Protein 1C3H (pdb70)

Structure (mmCIF, N/CA/C/O backbone):
data_1C3H
#
_entry.id   1C3H
#
_cell.length_a   58.639
_cell.length_b   58.711
_cell.length_c   87.315
_cell.angle_alpha   70.55
_cell.angle_beta   70.62
_cell.angle_gamma   60.14
#
_symmetry.space_group_name_H-M   'P 1'
#
loop_
_entity.id
_entity.type
_entity.pdbx_description
1 polymer '30 KD ADIPOCYTE COMPLEMENT-RELATED PROTEIN PRECURSOR'
2 non-polymer 'CALCIUM ION'
3 water water
#
loop_
_atom_site.group_PDB
_atom_site.id
_atom_site.type_symbol
_atom_site.label_atom_id
_atom_site.label_alt_id
_atom_site.label_comp_id
_atom_site.label_asym_id
_atom_site.label_entity_id
_atom_site.label_seq_id
_atom_site.pdbx_PDB_ins_code
_atom_site.Cartn_x
_atom_site.Cartn_y
_atom_site.Cartn_z
_atom_site.occupancy
_atom_site.B_iso_or_equiv
_atom_site.auth_seq_id
_atom_site.auth_comp_id
_atom_site.auth_asym_id
_atom_site.auth_atom_id
_atom_site.pdbx_PDB_model_num
ATOM 1 N N . ALA A 1 1 ? -9.103 5.453 28.314 1.00 56.19 111 ALA A N 1
ATOM 2 C CA . ALA A 1 1 ? -7.713 5.990 28.255 1.00 56.34 111 ALA A CA 1
ATOM 3 C C . ALA A 1 1 ? -7.364 6.385 26.825 1.00 56.15 111 ALA A C 1
ATOM 4 O O . ALA A 1 1 ? -7.681 5.666 25.878 1.00 56.56 111 ALA A O 1
ATOM 6 N N . TYR A 1 2 ? -6.704 7.531 26.677 1.00 55.00 112 TYR A N 1
ATOM 7 C CA . TYR A 1 2 ? -6.323 8.035 25.363 1.00 53.37 112 TYR A CA 1
ATOM 8 C C . TYR A 1 2 ? -5.234 7.224 24.667 1.00 52.42 112 TYR A C 1
ATOM 9 O O . TYR A 1 2 ? -4.240 6.824 25.278 1.00 52.49 112 TYR A O 1
ATOM 18 N N . MET A 1 3 ? -5.434 7.006 23.373 1.00 50.93 113 MET A N 1
ATOM 19 C CA . MET A 1 3 ? -4.493 6.272 22.541 1.00 48.71 113 MET A CA 1
ATOM 20 C C . MET A 1 3 ? -4.061 7.216 21.425 1.00 45.23 113 MET A C 1
ATOM 21 O O . MET A 1 3 ? -4.903 7.831 20.772 1.00 45.13 113 MET A O 1
ATOM 26 N N . TYR A 1 4 ? -2.756 7.348 21.213 1.00 41.56 114 TYR A N 1
ATOM 27 C CA . TYR A 1 4 ? -2.275 8.222 20.151 1.00 38.05 114 TYR A CA 1
ATOM 28 C C . TYR A 1 4 ? -2.562 7.566 18.802 1.00 35.35 114 TYR A C 1
ATOM 29 O O . TYR A 1 4 ? -1.780 6.754 18.309 1.00 34.92 114 TYR A O 1
ATOM 38 N N . ARG A 1 5 ? -3.704 7.920 18.222 1.00 31.35 115 ARG A N 1
ATOM 39 C CA . ARG A 1 5 ? -4.129 7.366 16.944 1.00 29.90 115 ARG A CA 1
ATOM 40 C C . ARG A 1 5 ? -4.330 8.420 15.869 1.00 27.18 115 ARG A C 1
ATOM 41 O O . ARG A 1 5 ? -4.774 9.530 16.146 1.00 26.10 115 ARG A O 1
ATOM 49 N N . SER A 1 6 ? -4.000 8.056 14.634 1.00 24.28 116 SER A N 1
ATOM 50 C CA . SER A 1 6 ? -4.140 8.960 13.509 1.00 21.04 116 SER A CA 1
ATOM 51 C C . SER A 1 6 ? -4.090 8.179 12.212 1.00 20.69 116 SER A C 1
ATOM 52 O O . SER A 1 6 ? -3.067 7.583 11.879 1.00 21.21 116 SER A O 1
ATOM 55 N N . ALA A 1 7 ? -5.190 8.179 11.475 1.00 20.19 117 ALA A N 1
ATOM 56 C CA . ALA A 1 7 ? -5.223 7.457 10.220 1.00 19.72 117 ALA A CA 1
ATOM 57 C C . ALA A 1 7 ? -6.267 8.047 9.307 1.00 19.85 117 ALA A C 1
ATOM 58 O O . ALA A 1 7 ? -7.223 8.679 9.755 1.00 20.62 117 ALA A O 1
ATOM 60 N N . PHE A 1 8 ? -6.096 7.820 8.017 1.00 17.81 118 PHE A N 1
ATOM 61 C CA . PHE A 1 8 ? -7.065 8.303 7.060 1.00 18.98 118 PHE A CA 1
ATOM 62 C C . PHE A 1 8 ? -6.920 7.484 5.807 1.00 19.20 118 PHE A C 1
ATOM 63 O O . PHE A 1 8 ? -5.831 6.992 5.487 1.00 16.63 118 PHE A O 1
ATOM 71 N N . SER A 1 9 ? -8.029 7.346 5.102 1.00 18.55 119 SER A N 1
ATOM 72 C CA . SER A 1 9 ? -8.054 6.624 3.855 1.00 20.93 119 SER A CA 1
ATOM 73 C C . SER A 1 9 ? -9.127 7.350 3.063 1.00 22.53 119 SER A C 1
ATOM 74 O O . SER A 1 9 ? -10.303 7.311 3.426 1.00 23.91 119 SER A O 1
ATOM 77 N N . VAL A 1 10 ? -8.716 8.031 2.000 1.00 23.91 120 VAL A N 1
ATOM 78 C CA . VAL A 1 10 ? -9.651 8.796 1.179 1.00 25.13 120 VAL A CA 1
ATOM 79 C C . VAL A 1 10 ? -9.529 8.479 -0.310 1.00 28.40 120 VAL A C 1
ATOM 80 O O . VAL A 1 10 ? -8.494 7.996 -0.766 1.00 27.20 120 VAL A O 1
ATOM 84 N N . GLY A 1 11 ? -10.597 8.748 -1.060 1.00 30.73 121 GLY A N 1
ATOM 85 C CA . GLY A 1 11 ? -10.591 8.476 -2.486 1.00 35.51 121 GLY A CA 1
ATOM 86 C C . GLY A 1 11 ? -11.265 9.547 -3.328 1.00 39.22 121 GLY A C 1
ATOM 87 O O . GLY A 1 11 ? -11.643 10.610 -2.826 1.00 38.22 121 GLY A O 1
ATOM 88 N N . LEU A 1 12 ? -11.425 9.268 -4.617 1.00 43.01 122 LEU A N 1
ATOM 89 C CA . LEU A 1 12 ? -12.056 10.224 -5.515 1.00 48.10 122 LEU A CA 1
ATOM 90 C C . LEU A 1 12 ? -13.146 9.681 -6.429 1.00 51.37 122 LEU A C 1
ATOM 91 O O . LEU A 1 12 ? -14.191 10.311 -6.590 1.00 53.13 122 LEU A O 1
ATOM 96 N N . GLU A 1 13 ? -12.895 8.516 -7.019 1.00 55.16 123 GLU A N 1
ATOM 97 C CA . GLU A 1 13 ? -13.814 7.873 -7.964 1.00 58.44 123 GLU A CA 1
ATOM 98 C C . GLU A 1 13 ? -13.529 8.372 -9.379 1.00 60.55 123 GLU A C 1
ATOM 99 O O . GLU A 1 13 ? -13.793 7.666 -10.357 1.00 60.65 123 GLU A O 1
ATOM 105 N N . THR A 1 14 ? -12.982 9.585 -9.471 1.00 63.01 124 THR A N 1
ATOM 106 C CA . THR A 1 14 ? -12.610 10.208 -10.743 1.00 65.27 124 THR A CA 1
ATOM 107 C C . THR A 1 14 ? -12.656 11.734 -10.693 1.00 66.17 124 THR A C 1
ATOM 108 O O . THR A 1 14 ? -13.549 12.313 -10.072 1.00 66.34 124 THR A O 1
ATOM 112 N N . ARG A 1 15 ? -11.689 12.369 -11.354 1.00 67.17 125 ARG A N 1
ATOM 113 C CA . ARG A 1 15 ? -11.594 13.827 -11.424 1.00 67.96 125 ARG A CA 1
ATOM 114 C C . ARG A 1 15 ? -10.189 14.314 -11.768 1.00 67.78 125 ARG A C 1
ATOM 115 O O . ARG A 1 15 ? -10.012 15.087 -12.710 1.00 68.80 125 ARG A O 1
ATOM 123 N N . VAL A 1 16 ? -9.202 13.860 -10.998 1.00 66.77 126 VAL A N 1
ATOM 124 C CA . VAL A 1 16 ? -7.803 14.258 -11.181 1.00 65.11 126 VAL A CA 1
ATOM 125 C C . VAL A 1 16 ? -7.417 14.578 -12.623 1.00 64.28 126 VAL A C 1
ATOM 126 O O . VAL A 1 16 ? -7.057 13.691 -13.404 1.00 64.04 126 VAL A O 1
ATOM 130 N N . THR A 1 17 ? -7.490 15.862 -12.958 1.00 62.80 127 THR A N 1
ATOM 131 C CA . THR A 1 17 ? -7.146 16.344 -14.287 1.00 61.49 127 THR A CA 1
ATOM 132 C C . THR A 1 17 ? -6.417 17.673 -14.150 1.00 60.60 127 THR A C 1
ATOM 133 O O . THR A 1 17 ? -5.817 18.164 -15.105 1.00 60.61 127 THR A O 1
ATOM 137 N N . VAL A 1 18 ? -6.474 18.252 -12.954 1.00 59.31 128 VAL A N 1
ATOM 138 C CA . VAL A 1 18 ? -5.804 19.518 -12.686 1.00 58.01 128 VAL A CA 1
ATOM 139 C C . VAL A 1 18 ? -4.467 19.276 -11.985 1.00 56.95 128 VAL A C 1
ATOM 140 O O . VAL A 1 18 ? -4.415 18.725 -10.881 1.00 56.65 128 VAL A O 1
ATOM 144 N N . PRO A 1 19 ? -3.362 19.684 -12.629 1.00 55.44 129 PRO A N 1
ATOM 145 C CA . PRO A 1 19 ? -2.008 19.521 -12.093 1.00 53.91 129 PRO A CA 1
ATOM 146 C C . PRO A 1 19 ? -1.560 20.662 -11.186 1.00 52.22 129 PRO A C 1
ATOM 147 O O . PRO A 1 19 ? -2.274 21.644 -11.004 1.00 52.69 129 PRO A O 1
ATOM 151 N N . ASN A 1 20 ? -0.370 20.508 -10.616 1.00 50.28 130 ASN A N 1
ATOM 152 C CA . ASN A 1 20 ? 0.231 21.520 -9.755 1.00 48.99 130 ASN A CA 1
ATOM 153 C C . ASN A 1 20 ? -0.456 21.859 -8.444 1.00 46.76 130 ASN A C 1
ATOM 154 O O . ASN A 1 20 ? 0.044 22.688 -7.687 1.00 46.54 130 ASN A O 1
ATOM 159 N N . VAL A 1 21 ? -1.588 21.228 -8.162 1.00 45.03 131 VAL A N 1
ATOM 160 C CA . VAL A 1 21 ? -2.289 21.499 -6.912 1.00 43.65 131 VAL A CA 1
ATOM 161 C C . VAL A 1 21 ? -2.524 20.219 -6.112 1.00 42.71 131 VAL A C 1
ATOM 162 O O . VAL A 1 21 ? -2.551 19.122 -6.666 1.00 41.79 131 VAL A O 1
ATOM 166 N N . PRO A 1 22 ? -2.682 20.345 -4.788 1.00 41.43 132 PRO A N 1
ATOM 167 C CA . PRO A 1 22 ? -2.917 19.139 -3.988 1.00 40.91 132 PRO A CA 1
ATOM 168 C C . PRO A 1 22 ? -4.246 18.478 -4.356 1.00 40.22 132 PRO A C 1
ATOM 169 O O . PRO A 1 22 ? -5.297 19.118 -4.358 1.00 39.63 132 PRO A O 1
ATOM 173 N N . ILE A 1 23 ? -4.188 17.194 -4.687 1.00 38.64 133 ILE A N 1
ATOM 174 C CA . ILE A 1 23 ? -5.387 16.457 -5.058 1.00 36.69 133 ILE A CA 1
ATOM 175 C C . ILE A 1 23 ? -6.345 16.417 -3.876 1.00 36.70 133 ILE A C 1
ATOM 176 O O . ILE A 1 23 ? -5.978 15.978 -2.788 1.00 36.48 133 ILE A O 1
ATOM 181 N N . ARG A 1 24 ? -7.572 16.878 -4.088 1.00 34.89 134 ARG A N 1
ATOM 182 C CA . ARG A 1 24 ? -8.562 16.893 -3.021 1.00 35.09 134 ARG A CA 1
ATOM 183 C C . ARG A 1 24 ? -9.468 15.671 -3.055 1.00 34.00 134 ARG A C 1
ATOM 184 O O . ARG A 1 24 ? -10.497 15.668 -3.736 1.00 33.42 134 ARG A O 1
ATOM 192 N N . PHE A 1 25 ? -9.077 14.626 -2.329 1.00 32.42 135 PHE A N 1
ATOM 193 C CA . PHE A 1 25 ? -9.890 13.417 -2.258 1.00 30.94 135 PHE A CA 1
ATOM 194 C C . PHE A 1 25 ? -11.040 13.776 -1.323 1.00 31.99 135 PHE A C 1
ATOM 195 O O . PHE A 1 25 ? -10.817 14.376 -0.270 1.00 32.41 135 PHE A O 1
ATOM 203 N N . THR A 1 26 ? -12.260 13.416 -1.705 1.00 32.69 136 THR A N 1
ATOM 204 C CA . THR A 1 26 ? -13.427 13.748 -0.897 1.00 34.85 136 THR A CA 1
ATOM 205 C C . THR A 1 26 ? -14.227 12.531 -0.438 1.00 35.32 136 THR A C 1
ATOM 206 O O . THR A 1 26 ? -15.111 12.646 0.413 1.00 35.43 136 THR A O 1
ATOM 210 N N . LYS A 1 27 ? -13.930 11.371 -1.012 1.00 34.60 137 LYS A N 1
ATOM 211 C CA . LYS A 1 27 ? -14.605 10.142 -0.622 1.00 33.95 137 LYS A CA 1
ATOM 212 C C . LYS A 1 27 ? -13.850 9.671 0.620 1.00 33.82 137 LYS A C 1
ATOM 213 O O . LYS A 1 27 ? -12.659 9.386 0.552 1.00 32.21 137 LYS A O 1
ATOM 219 N N . ILE A 1 28 ? -14.537 9.618 1.754 1.00 34.10 138 ILE A N 1
ATOM 220 C CA . ILE A 1 28 ? -13.905 9.208 2.999 1.00 35.04 138 ILE A CA 1
ATOM 221 C C . ILE A 1 28 ? -14.169 7.759 3.387 1.00 34.92 138 ILE A C 1
ATOM 222 O O . ILE A 1 28 ? -15.299 7.392 3.706 1.00 34.28 138 ILE A O 1
ATOM 227 N N . PHE A 1 29 ? -13.119 6.939 3.355 1.00 32.81 139 PHE A N 1
ATOM 228 C CA . PHE A 1 29 ? -13.235 5.544 3.768 1.00 30.59 139 PHE A CA 1
ATOM 229 C C . PHE A 1 29 ? -13.006 5.566 5.274 1.00 29.49 139 PHE A C 1
ATOM 230 O O . PHE A 1 29 ? -13.597 4.788 6.023 1.00 30.57 139 PHE A O 1
ATOM 238 N N . TYR A 1 30 ? -12.149 6.482 5.708 1.00 28.68 140 TYR A N 1
ATOM 239 C CA . TYR A 1 30 ? -11.855 6.651 7.124 1.00 26.56 140 TYR A CA 1
ATOM 240 C C . TYR A 1 30 ? -11.127 7.964 7.363 1.00 27.01 140 TYR A C 1
ATOM 241 O O . TYR A 1 30 ? -10.171 8.289 6.665 1.00 25.74 140 TYR A O 1
ATOM 250 N N . ASN A 1 31 ? -11.579 8.712 8.364 1.00 28.08 141 ASN A N 1
ATOM 251 C CA . ASN A 1 31 ? -10.954 9.978 8.722 1.00 28.99 141 ASN A CA 1
ATOM 252 C C . ASN A 1 31 ? -11.434 10.376 10.121 1.00 31.04 141 ASN A C 1
ATOM 253 O O . ASN A 1 31 ? -11.656 11.548 10.418 1.00 31.19 141 ASN A O 1
ATOM 258 N N . GLN A 1 32 ? -11.563 9.365 10.975 1.00 32.38 142 GLN A N 1
ATOM 259 C CA . GLN A 1 32 ? -12.027 9.510 12.350 1.00 34.06 142 GLN A CA 1
ATOM 260 C C . GLN A 1 32 ? -11.445 10.688 13.124 1.00 33.37 142 GLN A C 1
ATOM 261 O O . GLN A 1 32 ? -12.181 11.416 13.790 1.00 33.56 142 GLN A O 1
ATOM 267 N N . GLN A 1 33 ? -10.131 10.870 13.062 1.00 30.88 143 GLN A N 1
ATOM 268 C CA . GLN A 1 33 ? -9.507 11.968 13.789 1.00 29.51 143 GLN A CA 1
ATOM 269 C C . GLN A 1 33 ? -9.554 13.278 13.009 1.00 28.84 143 GLN A C 1
ATOM 270 O O . GLN A 1 33 ? -9.070 14.301 13.484 1.00 28.01 143 GLN A O 1
ATOM 276 N N . ASN A 1 34 ? -10.136 13.243 11.815 1.00 29.12 144 ASN A N 1
ATOM 277 C CA . ASN A 1 34 ? -10.233 14.435 10.982 1.00 31.94 144 ASN A CA 1
ATOM 278 C C . ASN A 1 34 ? -8.868 15.068 10.765 1.00 31.04 144 ASN A C 1
ATOM 279 O O . ASN A 1 34 ? -8.745 16.292 10.715 1.00 30.91 144 ASN A O 1
ATOM 284 N N . HIS A 1 35 ? -7.838 14.234 10.644 1.00 30.22 145 HIS A N 1
ATOM 285 C CA . HIS A 1 35 ? -6.497 14.746 10.417 1.00 28.03 145 HIS A CA 1
ATOM 286 C C . HIS A 1 35 ? -6.304 15.047 8.934 1.00 26.96 145 HIS A C 1
ATOM 287 O O . HIS A 1 35 ? -5.368 15.736 8.548 1.00 27.71 145 HIS A O 1
ATOM 294 N N . TYR A 1 36 ? -7.187 14.508 8.106 1.00 26.25 146 TYR A N 1
ATOM 295 C CA . TYR A 1 36 ? -7.133 14.775 6.677 1.00 27.62 146 TYR A CA 1
ATOM 296 C C . TYR A 1 36 ? -8.197 15.832 6.379 1.00 28.62 146 TYR A C 1
ATOM 297 O O . TYR A 1 36 ? -9.346 15.702 6.800 1.00 27.83 146 TYR A O 1
ATOM 306 N N . ASP A 1 37 ? -7.821 16.863 5.638 1.00 31.00 147 ASP A N 1
ATOM 307 C CA . ASP A 1 37 ? -8.768 17.924 5.302 1.00 33.25 147 ASP A CA 1
ATOM 308 C C . ASP A 1 37 ? -9.153 17.882 3.830 1.00 32.82 147 ASP A C 1
ATOM 309 O O . ASP A 1 37 ? -8.362 18.244 2.964 1.00 32.93 147 ASP A O 1
ATOM 314 N N . GLY A 1 38 ? -10.374 17.436 3.553 1.00 33.92 148 GLY A N 1
ATOM 315 C CA . GLY A 1 38 ? -10.844 17.361 2.183 1.00 36.02 148 GLY A CA 1
ATOM 316 C C . GLY A 1 38 ? -10.920 18.705 1.469 1.00 37.94 148 GLY A C 1
ATOM 317 O O . GLY A 1 38 ? -10.971 18.751 0.236 1.00 37.27 148 GLY A O 1
ATOM 318 N N . SER A 1 39 ? -10.918 19.797 2.234 1.00 38.17 149 SER A N 1
ATOM 319 C CA . SER A 1 39 ? -10.993 21.145 1.661 1.00 39.51 149 SER A CA 1
ATOM 320 C C . SER A 1 39 ? -9.691 21.538 0.982 1.00 40.13 149 SER A C 1
ATOM 321 O O . SER A 1 39 ? -9.692 22.186 -0.066 1.00 39.71 149 SER A O 1
ATOM 324 N N . THR A 1 40 ? -8.579 21.146 1.592 1.00 40.49 150 THR A N 1
ATOM 325 C CA . THR A 1 40 ? -7.263 21.454 1.057 1.00 38.94 150 THR A CA 1
ATOM 326 C C . THR A 1 40 ? -6.619 20.210 0.457 1.00 37.86 150 THR A C 1
ATOM 327 O O . THR A 1 40 ? -5.598 20.302 -0.220 1.00 37.04 150 THR A O 1
ATOM 331 N N . GLY A 1 41 ? -7.214 19.049 0.719 1.00 36.10 151 GLY A N 1
ATOM 332 C CA . GLY A 1 41 ? -6.660 17.808 0.209 1.00 34.54 151 GLY A CA 1
ATOM 333 C C . GLY A 1 41 ? -5.342 17.461 0.882 1.00 33.72 151 GLY A C 1
ATOM 334 O O . GLY A 1 41 ? -4.509 16.759 0.310 1.00 34.62 151 GLY A O 1
ATOM 335 N N . LYS A 1 42 ? -5.150 17.943 2.106 1.00 30.89 152 LYS A N 1
ATOM 336 C CA . LYS A 1 42 ? -3.914 17.680 2.825 1.00 30.04 152 LYS A CA 1
ATOM 337 C C . LYS A 1 42 ? -4.102 16.960 4.156 1.00 28.23 152 LYS A C 1
ATOM 338 O O . LYS A 1 42 ? -5.116 17.125 4.829 1.00 25.52 152 LYS A O 1
ATOM 344 N N . PHE A 1 43 ? -3.109 16.151 4.516 1.00 26.69 153 PHE A N 1
ATOM 345 C CA . PHE A 1 43 ? -3.117 15.459 5.795 1.00 25.37 153 PHE A CA 1
ATOM 346 C C . PHE A 1 43 ? -2.290 16.352 6.694 1.00 24.73 153 PHE A C 1
ATOM 347 O O . PHE A 1 43 ? -1.249 16.849 6.280 1.00 24.75 153 PHE A O 1
ATOM 355 N N . TYR A 1 44 ? -2.750 16.556 7.920 1.00 25.35 154 TYR A N 1
ATOM 356 C CA . TYR A 1 44 ? -2.020 17.380 8.870 1.00 25.19 154 TYR A CA 1
ATOM 357 C C . TYR A 1 44 ? -1.573 16.488 10.010 1.00 24.00 154 TYR A C 1
ATOM 358 O O . TYR A 1 44 ? -2.391 15.844 10.655 1.00 23.10 154 TYR A O 1
ATOM 367 N N . CYS A 1 45 ? -0.273 16.442 10.253 1.00 23.77 155 CYS A N 1
ATOM 368 C CA . CYS A 1 45 ? 0.227 15.627 11.336 1.00 25.03 155 CYS A CA 1
ATOM 369 C C . CYS A 1 45 ? -0.088 16.318 12.659 1.00 26.82 155 CYS A C 1
ATOM 370 O O . CYS A 1 45 ? 0.304 17.468 12.883 1.00 27.22 155 CYS A O 1
ATOM 373 N N . ASN A 1 46 ? -0.812 15.616 13.522 1.00 27.32 156 ASN A N 1
ATOM 374 C CA . ASN A 1 46 ? -1.163 16.146 14.825 1.00 28.42 156 ASN A CA 1
ATOM 375 C C . ASN A 1 46 ? -0.497 15.318 15.919 1.00 28.00 156 ASN A C 1
ATOM 376 O O . ASN A 1 46 ? -0.685 15.575 17.105 1.00 28.24 156 ASN A O 1
ATOM 381 N N . ILE A 1 47 ? 0.288 14.324 15.505 1.00 26.34 157 ILE A N 1
ATOM 382 C CA . ILE A 1 47 ? 0.996 13.449 16.439 1.00 24.74 157 ILE A CA 1
ATOM 383 C C . ILE A 1 47 ? 2.343 13.109 15.812 1.00 24.58 157 ILE A C 1
ATOM 384 O O . ILE A 1 47 ? 2.400 12.553 14.715 1.00 23.66 157 ILE A O 1
ATOM 389 N N . PRO A 1 48 ? 3.443 13.451 16.494 1.00 23.35 158 PRO A N 1
ATOM 390 C CA . PRO A 1 48 ? 4.772 13.159 15.956 1.00 24.52 158 PRO A CA 1
ATOM 391 C C . PRO A 1 48 ? 5.049 11.655 15.987 1.00 26.04 158 PRO A C 1
ATOM 392 O O . PRO A 1 48 ? 4.770 10.976 16.980 1.00 25.81 158 PRO A O 1
ATOM 396 N N . GLY A 1 49 ? 5.584 11.137 14.889 1.00 26.26 159 GLY A N 1
ATOM 397 C CA . GLY A 1 49 ? 5.877 9.720 14.833 1.00 24.37 159 GLY A CA 1
ATOM 398 C C . GLY A 1 49 ? 6.112 9.243 13.420 1.00 23.97 159 GLY A C 1
ATOM 399 O O . GLY A 1 49 ? 6.256 10.045 12.490 1.00 22.56 159 GLY A O 1
ATOM 400 N N . LEU A 1 50 ? 6.138 7.923 13.268 1.00 23.60 160 LEU A N 1
ATOM 401 C CA . LEU A 1 50 ? 6.372 7.281 11.985 1.00 22.62 160 LEU A CA 1
ATOM 402 C C . LEU A 1 50 ? 5.049 6.966 11.311 1.00 20.55 160 LEU A C 1
ATOM 403 O O . LEU A 1 50 ? 4.209 6.263 11.869 1.00 20.76 160 LEU A O 1
ATOM 408 N N . TYR A 1 51 ? 4.876 7.467 10.098 1.00 17.29 161 TYR A N 1
ATOM 409 C CA . TYR A 1 51 ? 3.652 7.224 9.357 1.00 17.86 161 TYR A CA 1
ATOM 410 C C . TYR A 1 51 ? 3.911 6.416 8.104 1.00 16.48 161 TYR A C 1
ATOM 411 O O . TYR A 1 51 ? 4.961 6.523 7.491 1.00 16.81 161 TYR A O 1
ATOM 420 N N . TYR A 1 52 ? 2.930 5.623 7.720 1.00 17.13 162 TYR A N 1
ATOM 421 C CA . TYR A 1 52 ? 3.032 4.845 6.500 1.00 18.18 162 TYR A CA 1
ATOM 422 C C . TYR A 1 52 ? 2.025 5.515 5.585 1.00 18.83 162 TYR A C 1
ATOM 423 O O . TYR A 1 52 ? 0.914 5.825 6.015 1.00 17.82 162 TYR A O 1
ATOM 432 N N . PHE A 1 53 ? 2.415 5.750 4.340 1.00 19.16 163 PHE A N 1
ATOM 433 C CA . PHE A 1 53 ? 1.515 6.355 3.366 1.00 20.08 163 PHE A CA 1
ATOM 434 C C . PHE A 1 53 ? 1.459 5.470 2.151 1.00 20.74 163 PHE A C 1
ATOM 435 O O . PHE A 1 53 ? 2.469 4.901 1.732 1.00 21.52 163 PHE A O 1
ATOM 443 N N . SER A 1 54 ? 0.269 5.361 1.587 1.00 21.22 164 SER A N 1
ATOM 444 C CA . SER A 1 54 ? 0.050 4.536 0.415 1.00 23.60 164 SER A CA 1
ATOM 445 C C . SER A 1 54 ? -0.960 5.229 -0.483 1.00 24.38 164 SER A C 1
ATOM 446 O O . SER A 1 54 ? -1.918 5.828 0.008 1.00 25.05 164 SER A O 1
ATOM 449 N N . TYR A 1 55 ? -0.748 5.153 -1.792 1.00 23.36 165 TYR A N 1
ATOM 450 C CA . TYR A 1 55 ? -1.678 5.763 -2.730 1.00 24.01 165 TYR A CA 1
ATOM 451 C C . TYR A 1 55 ? -1.738 4.970 -4.024 1.00 25.62 165 TYR A C 1
ATOM 452 O O . TYR A 1 55 ? -0.759 4.332 -4.424 1.00 23.57 165 TYR A O 1
ATOM 461 N N . HIS A 1 56 ? -2.901 5.016 -4.663 1.00 25.51 166 HIS A N 1
ATOM 462 C CA . HIS A 1 56 ? -3.150 4.331 -5.926 1.00 28.11 166 HIS A CA 1
ATOM 463 C C . HIS A 1 56 ? -4.062 5.277 -6.702 1.00 29.14 166 HIS A C 1
ATOM 464 O O . HIS A 1 56 ? -5.268 5.309 -6.473 1.00 30.41 166 HIS A O 1
ATOM 471 N N . ILE A 1 57 ? -3.501 6.061 -7.608 1.00 29.85 167 ILE A N 1
ATOM 472 C CA . ILE A 1 57 ? -4.348 6.987 -8.346 1.00 33.49 167 ILE A CA 1
ATOM 473 C C . ILE A 1 57 ? -4.277 6.839 -9.855 1.00 34.45 167 ILE A C 1
ATOM 474 O O . ILE A 1 57 ? -3.308 6.318 -10.406 1.00 33.65 167 ILE A O 1
ATOM 479 N N . THR A 1 58 ? -5.336 7.303 -10.505 1.00 35.64 168 THR A N 1
ATOM 480 C CA . THR A 1 58 ? -5.443 7.273 -11.951 1.00 37.71 168 THR A CA 1
ATOM 481 C C . THR A 1 58 ? -5.493 8.726 -12.388 1.00 38.14 168 THR A C 1
ATOM 482 O O . THR A 1 58 ? -6.375 9.479 -11.971 1.00 37.73 168 THR A O 1
ATOM 486 N N . VAL A 1 59 ? -4.529 9.120 -13.209 1.00 38.76 169 VAL A N 1
ATOM 487 C CA . VAL A 1 59 ? -4.456 10.489 -13.682 1.00 41.09 169 VAL A CA 1
ATOM 488 C C . VAL A 1 59 ? -4.796 10.575 -15.162 1.00 43.04 169 VAL A C 1
ATOM 489 O O . VAL A 1 59 ? -4.307 9.787 -15.973 1.00 41.92 169 VAL A O 1
ATOM 493 N N . TYR A 1 60 ? -5.641 11.544 -15.497 1.00 45.61 170 TYR A N 1
ATOM 494 C CA . TYR A 1 60 ? -6.073 11.759 -16.869 1.00 47.67 170 TYR A CA 1
ATOM 495 C C . TYR A 1 60 ? -5.350 12.936 -17.515 1.00 48.61 170 TYR A C 1
ATOM 496 O O . TYR A 1 60 ? -5.792 14.085 -17.436 1.00 47.89 170 TYR A O 1
ATOM 505 N N . MET A 1 61 ? -4.219 12.630 -18.135 1.00 49.69 171 MET A N 1
ATOM 506 C CA . MET A 1 61 ? -3.411 13.613 -18.836 1.00 52.00 171 MET A CA 1
ATOM 507 C C . MET A 1 61 ? -2.185 12.921 -19.403 1.00 52.42 171 MET A C 1
ATOM 508 O O . MET A 1 61 ? -1.977 11.731 -19.165 1.00 52.46 171 MET A O 1
ATOM 513 N N . LYS A 1 62 ? -1.382 13.656 -20.164 1.00 52.88 172 LYS A N 1
ATOM 514 C CA . LYS A 1 62 ? -0.196 13.079 -20.785 1.00 53.25 172 LYS A CA 1
ATOM 515 C C . LYS A 1 62 ? 1.087 13.467 -20.071 1.00 52.80 172 LYS A C 1
ATOM 516 O O . LYS A 1 62 ? 1.150 14.510 -19.421 1.00 53.32 172 LYS A O 1
ATOM 518 N N . ASP A 1 63 ? 2.108 12.622 -20.201 1.00 52.52 173 ASP A N 1
ATOM 519 C CA . ASP A 1 63 ? 3.404 12.873 -19.578 1.00 52.17 173 ASP A CA 1
ATOM 520 C C . ASP A 1 63 ? 3.188 13.185 -18.095 1.00 51.08 173 ASP A C 1
ATOM 521 O O . ASP A 1 63 ? 3.678 14.189 -17.578 1.00 50.39 173 ASP A O 1
ATOM 526 N N . VAL A 1 64 ? 2.451 12.306 -17.425 1.00 49.59 174 VAL A N 1
ATOM 527 C CA . VAL A 1 64 ? 2.122 12.466 -16.016 1.00 48.21 174 VAL A CA 1
ATOM 528 C C . VAL A 1 64 ? 3.241 12.141 -15.031 1.00 47.19 174 VAL A C 1
ATOM 529 O O . VAL A 1 64 ? 3.857 11.078 -15.099 1.00 47.56 174 VAL A O 1
ATOM 533 N N . LYS A 1 65 ? 3.488 13.074 -14.117 1.00 45.07 175 LYS A N 1
ATOM 534 C CA . LYS A 1 65 ? 4.480 12.904 -13.062 1.00 43.28 175 LYS A CA 1
ATOM 535 C C . LYS A 1 65 ? 3.663 13.040 -11.783 1.00 41.91 175 LYS A C 1
ATOM 536 O O . LYS A 1 65 ? 2.784 13.896 -11.694 1.00 40.34 175 LYS A O 1
ATOM 542 N N . VAL A 1 66 ? 3.935 12.191 -10.801 1.00 39.65 176 VAL A N 1
ATOM 543 C CA . VAL A 1 66 ? 3.203 12.247 -9.547 1.00 37.66 176 VAL A CA 1
ATOM 544 C C . VAL A 1 66 ? 4.167 12.523 -8.407 1.00 35.54 176 VAL A C 1
ATOM 545 O O . VAL A 1 66 ? 5.267 11.976 -8.373 1.00 35.58 176 VAL A O 1
ATOM 549 N N . SER A 1 67 ? 3.758 13.389 -7.487 1.00 32.98 177 SER A N 1
ATOM 550 C CA . SER A 1 67 ? 4.589 13.726 -6.343 1.00 32.14 177 SER A CA 1
ATOM 551 C C . SER A 1 67 ? 3.839 13.647 -5.020 1.00 30.88 177 SER A C 1
ATOM 552 O O . SER A 1 67 ? 2.689 14.082 -4.903 1.00 29.55 177 SER A O 1
ATOM 555 N N . LEU A 1 68 ? 4.506 13.072 -4.029 1.00 29.41 178 LEU A N 1
ATOM 556 C CA . LEU A 1 68 ? 3.967 12.983 -2.687 1.00 29.46 178 LEU A CA 1
ATOM 557 C C . LEU A 1 68 ? 4.748 14.076 -1.976 1.00 27.88 178 LEU A C 1
ATOM 558 O O . LEU A 1 68 ? 5.975 14.042 -1.944 1.00 27.33 178 LEU A O 1
ATOM 563 N N . PHE A 1 69 ? 4.041 15.055 -1.434 1.00 27.70 179 PHE A N 1
ATOM 564 C CA . PHE A 1 69 ? 4.692 16.158 -0.739 1.00 29.11 179 PHE A CA 1
ATOM 565 C C . PHE A 1 69 ? 4.668 16.034 0.774 1.00 28.88 179 PHE A C 1
ATOM 566 O O . PHE A 1 69 ? 3.701 15.554 1.355 1.00 26.27 179 PHE A O 1
ATOM 574 N N . LYS A 1 70 ? 5.748 16.491 1.393 1.00 30.70 180 LYS A N 1
ATOM 575 C CA . LYS A 1 70 ? 5.869 16.522 2.838 1.00 34.38 180 LYS A CA 1
ATOM 576 C C . LYS A 1 70 ? 6.293 17.955 3.153 1.00 36.66 180 LYS A C 1
ATOM 577 O O . LYS A 1 70 ? 7.358 18.403 2.730 1.00 35.54 180 LYS A O 1
ATOM 583 N N . LYS A 1 71 ? 5.428 18.666 3.869 1.00 39.90 181 LYS A N 1
ATOM 584 C CA . LYS A 1 71 ? 5.661 20.045 4.276 1.00 43.28 181 LYS A CA 1
ATOM 585 C C . LYS A 1 71 ? 5.627 21.052 3.131 1.00 45.13 181 LYS A C 1
ATOM 586 O O . LYS A 1 71 ? 4.758 21.924 3.100 1.00 45.55 181 LYS A O 1
ATOM 592 N N . ASP A 1 72 ? 6.553 20.932 2.187 1.00 47.21 182 ASP A N 1
ATOM 593 C CA . ASP A 1 72 ? 6.598 21.866 1.066 1.00 49.42 182 ASP A CA 1
ATOM 594 C C . ASP A 1 72 ? 7.372 21.316 -0.124 1.00 49.86 182 ASP A C 1
ATOM 595 O O . ASP A 1 72 ? 7.348 21.896 -1.210 1.00 50.65 182 ASP A O 1
ATOM 600 N N . LYS A 1 73 ? 8.059 20.199 0.087 1.00 49.33 183 LYS A N 1
ATOM 601 C CA . LYS A 1 73 ? 8.859 19.584 -0.962 1.00 48.75 183 LYS A CA 1
ATOM 602 C C . LYS A 1 73 ? 8.352 18.195 -1.326 1.00 47.78 183 LYS A C 1
ATOM 603 O O . LYS A 1 73 ? 7.672 17.540 -0.536 1.00 46.68 183 LYS A O 1
ATOM 609 N N . ALA A 1 74 ? 8.685 17.755 -2.532 1.00 46.63 184 ALA A N 1
ATOM 610 C CA . ALA A 1 74 ? 8.284 16.438 -2.992 1.00 45.83 184 ALA A CA 1
ATOM 611 C C . ALA A 1 74 ? 9.250 15.428 -2.385 1.00 45.15 184 ALA A C 1
ATOM 612 O O . ALA A 1 74 ? 10.465 15.600 -2.459 1.00 44.42 184 ALA A O 1
ATOM 614 N N . VAL A 1 75 ? 8.698 14.389 -1.768 1.00 44.96 185 VAL A N 1
ATOM 615 C CA . VAL A 1 75 ? 9.498 13.338 -1.146 1.00 45.02 185 VAL A CA 1
ATOM 616 C C . VAL A 1 75 ? 9.632 12.176 -2.118 1.00 44.63 185 VAL A C 1
ATOM 617 O O . VAL A 1 75 ? 10.692 11.564 -2.229 1.00 44.01 185 VAL A O 1
ATOM 621 N N . LEU A 1 76 ? 8.540 11.881 -2.817 1.00 44.83 186 LEU A N 1
ATOM 622 C CA . LEU A 1 76 ? 8.503 10.809 -3.804 1.00 45.68 186 LEU A CA 1
ATOM 623 C C . LEU A 1 76 ? 8.105 11.394 -5.145 1.00 46.41 186 LEU A C 1
ATOM 624 O O . LEU A 1 76 ? 7.210 12.228 -5.217 1.00 44.70 186 LEU A O 1
ATOM 629 N N . PHE A 1 77 ? 8.770 10.953 -6.204 1.00 48.85 187 PHE A N 1
ATOM 630 C CA . PHE A 1 77 ? 8.462 11.435 -7.542 1.00 52.47 187 PHE A CA 1
ATOM 631 C C . PHE A 1 77 ? 8.233 10.231 -8.444 1.00 53.63 187 PHE A C 1
ATOM 632 O O . PHE A 1 77 ? 9.166 9.491 -8.753 1.00 53.78 187 PHE A O 1
ATOM 640 N N . THR A 1 78 ? 6.984 10.032 -8.849 1.00 55.11 188 THR A N 1
ATOM 641 C CA . THR A 1 78 ? 6.628 8.915 -9.710 1.00 57.47 188 THR A CA 1
ATOM 642 C C . THR A 1 78 ? 6.437 9.383 -11.143 1.00 59.22 188 THR A C 1
ATOM 643 O O . THR A 1 78 ? 5.565 10.200 -11.431 1.00 58.90 188 THR A O 1
ATOM 647 N N . TYR A 1 79 ? 7.266 8.864 -12.038 1.00 61.83 189 TYR A N 1
ATOM 648 C CA . TYR A 1 79 ? 7.178 9.2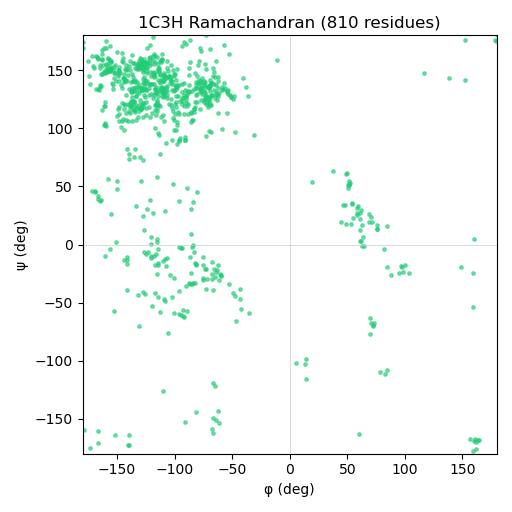06 -13.446 1.00 64.70 189 TYR A CA 1
ATOM 649 C C . TYR A 1 79 ? 7.092 7.915 -14.250 1.00 66.24 189 TYR A C 1
ATOM 650 O O . TYR A 1 79 ? 8.054 7.511 -14.903 1.00 66.91 189 TYR A O 1
ATOM 659 N N . ASP A 1 80 ? 5.935 7.266 -14.182 1.00 67.90 190 ASP A N 1
ATOM 660 C CA . ASP A 1 80 ? 5.705 6.016 -14.897 1.00 69.34 190 ASP A CA 1
ATOM 661 C C . ASP A 1 80 ? 6.088 6.164 -16.368 1.00 70.09 190 ASP A C 1
ATOM 662 O O . ASP A 1 80 ? 5.629 7.082 -17.048 1.00 70.15 190 ASP A O 1
ATOM 667 N N . GLN A 1 81 ? 6.932 5.257 -16.851 1.00 70.92 191 GLN A N 1
ATOM 668 C CA . GLN A 1 81 ? 7.394 5.298 -18.234 1.00 71.58 191 GLN A CA 1
ATOM 669 C C . GLN A 1 81 ? 6.450 4.607 -19.211 1.00 71.93 191 GLN A C 1
ATOM 670 O O . GLN A 1 81 ? 6.443 4.925 -20.402 1.00 72.46 191 GLN A O 1
ATOM 672 N N . TYR A 1 82 ? 5.652 3.669 -18.710 1.00 72.08 192 TYR A N 1
ATOM 673 C CA . TYR A 1 82 ? 4.717 2.937 -19.558 1.00 72.42 192 TYR A CA 1
ATOM 674 C C . TYR A 1 82 ? 3.362 3.632 -19.663 1.00 72.53 192 TYR A C 1
ATOM 675 O O . TYR A 1 82 ? 2.316 3.000 -19.502 1.00 72.05 192 TYR A O 1
ATOM 677 N N . GLN A 1 83 ? 3.387 4.932 -19.946 1.00 72.60 193 GLN A N 1
ATOM 678 C CA . GLN A 1 83 ? 2.159 5.711 -20.073 1.00 72.70 193 GLN A CA 1
ATOM 679 C C . GLN A 1 83 ? 1.590 5.680 -21.486 1.00 72.83 193 GLN A C 1
ATOM 680 O O . GLN A 1 83 ? 2.333 5.636 -22.467 1.00 73.12 193 GLN A O 1
ATOM 686 N N . GLU A 1 84 ? 0.263 5.714 -21.579 1.00 72.69 194 GLU A N 1
ATOM 687 C CA . GLU A 1 84 ? -0.422 5.697 -22.867 1.00 72.55 194 GLU A CA 1
ATOM 688 C C . GLU A 1 84 ? -1.890 6.073 -22.706 1.00 71.53 194 GLU A C 1
ATOM 689 O O . GLU A 1 84 ? -2.445 5.988 -21.608 1.00 71.75 194 GLU A O 1
ATOM 695 N N . LYS A 1 85 ? -2.509 6.485 -23.811 1.00 69.61 195 LYS A N 1
ATOM 696 C CA . LYS A 1 85 ? -3.918 6.870 -23.827 1.00 67.56 195 LYS A CA 1
ATOM 697 C C . LYS A 1 85 ? -4.217 8.078 -22.943 1.00 66.15 195 LYS A C 1
ATOM 698 O O . LYS A 1 85 ? -5.376 8.342 -22.609 1.00 65.41 195 LYS A O 1
ATOM 700 N N . ASN A 1 86 ? -3.172 8.813 -22.573 1.00 64.43 196 ASN A N 1
ATOM 701 C CA . ASN A 1 86 ? -3.320 9.992 -21.729 1.00 63.16 196 ASN A CA 1
ATOM 702 C C . ASN A 1 86 ? -3.901 9.615 -20.366 1.00 62.25 196 ASN A C 1
ATOM 703 O O . ASN A 1 86 ? -4.597 10.410 -19.728 1.00 62.00 196 ASN A O 1
ATOM 705 N N . VAL A 1 87 ? -3.615 8.392 -19.930 1.00 60.58 197 VAL A N 1
ATOM 706 C CA . VAL A 1 87 ? -4.091 7.911 -18.638 1.00 58.77 197 VAL A CA 1
ATOM 707 C C . VAL A 1 87 ? -2.942 7.239 -17.898 1.00 56.95 197 VAL A C 1
ATOM 708 O O . VAL A 1 87 ? -2.384 6.251 -18.372 1.00 56.24 197 VAL A O 1
ATOM 712 N N . ASP A 1 88 ? -2.585 7.786 -16.741 1.00 54.65 198 ASP A N 1
ATOM 713 C CA . ASP A 1 88 ? -1.503 7.228 -15.939 1.00 52.99 198 ASP A CA 1
ATOM 714 C C . ASP A 1 88 ? -2.039 6.704 -14.610 1.00 50.86 198 ASP A C 1
ATOM 715 O O . ASP A 1 88 ? -2.764 7.404 -13.908 1.00 50.79 198 ASP A O 1
ATOM 720 N N . GLN A 1 89 ? -1.679 5.472 -14.272 1.00 48.71 199 GLN A N 1
ATOM 721 C CA . GLN A 1 89 ? -2.116 4.866 -13.023 1.00 46.19 199 GLN A CA 1
ATOM 722 C C . GLN A 1 89 ? -0.893 4.649 -12.142 1.00 44.25 199 GLN A C 1
ATOM 723 O O . GLN A 1 89 ? -0.183 3.650 -12.270 1.00 44.49 199 GLN A O 1
ATOM 729 N N . ALA A 1 90 ? -0.646 5.602 -11.252 1.00 40.38 200 ALA A N 1
ATOM 730 C CA . ALA A 1 90 ? 0.506 5.533 -10.364 1.00 38.30 200 ALA A CA 1
ATOM 731 C C . ALA A 1 90 ? 0.155 5.075 -8.956 1.00 36.28 200 ALA A C 1
ATOM 732 O O . ALA A 1 90 ? -0.952 5.299 -8.459 1.00 34.94 200 ALA A O 1
ATOM 734 N N . SER A 1 91 ? 1.115 4.421 -8.320 1.00 34.08 201 SER A N 1
ATOM 735 C CA . SER A 1 91 ? 0.934 3.945 -6.961 1.00 32.57 201 SER A CA 1
ATOM 736 C C . SER A 1 91 ? 2.256 4.070 -6.241 1.00 30.70 201 SER A C 1
ATOM 737 O O . SER A 1 91 ? 3.316 4.120 -6.868 1.00 30.18 201 SER A O 1
ATOM 740 N N . GLY A 1 92 ? 2.192 4.148 -4.920 1.00 28.83 202 GLY A N 1
ATOM 741 C CA . GLY A 1 92 ? 3.405 4.270 -4.142 1.00 26.29 202 GLY A CA 1
ATOM 742 C C . GLY A 1 92 ? 3.136 4.058 -2.670 1.00 25.49 202 GLY A C 1
ATOM 743 O O . GLY A 1 92 ? 2.003 4.127 -2.209 1.00 25.02 202 GLY A O 1
ATOM 744 N N . SER A 1 93 ? 4.188 3.780 -1.922 1.00 24.81 203 SER A N 1
ATOM 745 C CA . SER A 1 93 ? 4.044 3.577 -0.498 1.00 23.44 203 SER A CA 1
ATOM 746 C C . SER A 1 93 ? 5.369 3.977 0.079 1.00 22.72 203 SER A C 1
ATOM 747 O O . SER A 1 93 ? 6.419 3.816 -0.559 1.00 23.30 203 SER A O 1
ATOM 750 N N . VAL A 1 94 ? 5.333 4.520 1.282 1.00 19.64 204 VAL A N 1
ATOM 751 C CA . VAL A 1 94 ? 6.555 4.962 1.900 1.00 19.72 204 VAL A CA 1
ATOM 752 C C . VAL A 1 94 ? 6.277 5.238 3.359 1.00 20.21 204 VAL A C 1
ATOM 753 O O . VAL A 1 94 ? 5.121 5.385 3.761 1.00 20.22 204 VAL A O 1
ATOM 757 N N . LEU A 1 95 ? 7.340 5.281 4.148 1.00 21.22 205 LEU A N 1
ATOM 758 C CA . LEU A 1 95 ? 7.234 5.587 5.566 1.00 24.15 205 LEU A CA 1
ATOM 759 C C . LEU A 1 95 ? 7.894 6.947 5.725 1.00 24.64 205 LEU A C 1
ATOM 760 O O . LEU A 1 95 ? 8.999 7.167 5.222 1.00 25.14 205 LEU A O 1
ATOM 765 N N . LEU A 1 96 ? 7.212 7.855 6.412 1.00 24.38 206 LEU A N 1
ATOM 766 C CA . LEU A 1 96 ? 7.744 9.193 6.647 1.00 24.91 206 LEU A CA 1
ATOM 767 C C . LEU A 1 96 ? 7.611 9.529 8.116 1.00 24.51 206 LEU A C 1
ATOM 768 O O . LEU A 1 96 ? 6.563 9.293 8.716 1.00 25.18 206 LEU A O 1
ATOM 773 N N . HIS A 1 97 ? 8.667 10.064 8.706 1.00 24.51 207 HIS A N 1
ATOM 774 C CA . HIS A 1 97 ? 8.563 10.473 10.090 1.00 27.19 207 HIS A CA 1
ATOM 775 C C . HIS A 1 97 ? 8.032 11.898 10.013 1.00 26.21 207 HIS A C 1
ATOM 776 O O . HIS A 1 97 ? 8.541 12.715 9.247 1.00 26.78 207 HIS A O 1
ATOM 783 N N . LEU A 1 98 ? 6.997 12.190 10.787 1.00 26.56 208 LEU A N 1
ATOM 784 C CA . LEU A 1 98 ? 6.411 13.520 10.766 1.00 26.07 208 LEU A CA 1
ATOM 785 C C . LEU A 1 98 ? 6.381 14.166 12.137 1.00 26.36 208 LEU A C 1
ATOM 786 O O . LEU A 1 98 ? 6.325 13.484 13.161 1.00 25.39 208 LEU A O 1
ATOM 791 N N . GLU A 1 99 ? 6.410 15.494 12.131 1.00 24.65 209 GLU A N 1
ATOM 792 C CA . GLU A 1 99 ? 6.335 16.297 13.341 1.00 26.35 209 GLU A CA 1
ATOM 793 C C . GLU A 1 99 ? 4.988 17.006 13.254 1.00 24.51 209 GLU A C 1
ATOM 794 O O . GLU A 1 99 ? 4.424 17.146 12.162 1.00 23.81 209 GLU A O 1
ATOM 800 N N . VAL A 1 100 ? 4.470 17.447 14.393 1.00 23.86 210 VAL A N 1
ATOM 801 C CA . VAL A 1 100 ? 3.186 18.136 14.410 1.00 24.50 210 VAL A CA 1
ATOM 802 C C . VAL A 1 100 ? 3.255 19.340 13.473 1.00 23.64 210 VAL A C 1
ATOM 803 O O . VAL A 1 100 ? 4.238 20.075 13.467 1.00 21.66 210 VAL A O 1
ATOM 807 N N . GLY A 1 101 ? 2.216 19.512 12.666 1.00 25.24 211 GLY A N 1
ATOM 808 C CA . GLY A 1 101 ? 2.190 20.617 11.724 1.00 27.62 211 GLY A CA 1
ATOM 809 C C . GLY A 1 101 ? 2.596 20.207 10.316 1.00 30.22 211 GLY A C 1
ATOM 810 O O . GLY A 1 101 ? 2.229 20.872 9.341 1.00 31.00 211 GLY A O 1
ATOM 811 N N . ASP A 1 102 ? 3.351 19.116 10.198 1.00 30.25 212 ASP A N 1
ATOM 812 C CA . ASP A 1 102 ? 3.791 18.645 8.891 1.00 29.15 212 ASP A CA 1
ATOM 813 C C . ASP A 1 102 ? 2.611 18.290 8.006 1.00 28.31 212 ASP A C 1
ATOM 814 O O . ASP A 1 102 ? 1.708 17.562 8.413 1.00 28.01 212 ASP A O 1
ATOM 819 N N . GLN A 1 103 ? 2.622 18.803 6.786 1.00 27.00 213 GLN A N 1
ATOM 820 C CA . GLN A 1 103 ? 1.547 18.510 5.857 1.00 28.03 213 GLN A CA 1
ATOM 821 C C . GLN A 1 103 ? 2.025 17.504 4.811 1.00 25.80 213 GLN A C 1
ATOM 822 O O . GLN A 1 103 ? 3.183 17.519 4.396 1.00 24.55 213 GLN A O 1
ATOM 828 N N . VAL A 1 104 ? 1.125 16.626 4.395 1.00 24.21 214 VAL A N 1
ATOM 829 C CA . VAL A 1 104 ? 1.458 15.632 3.389 1.00 22.50 214 VAL A CA 1
ATOM 830 C C . VAL A 1 104 ? 0.323 15.599 2.394 1.00 22.48 214 VAL A C 1
ATOM 831 O O . VAL A 1 104 ? -0.840 15.597 2.790 1.00 24.29 214 VAL A O 1
ATOM 835 N N . TRP A 1 105 ? 0.647 15.582 1.106 1.00 22.38 215 TRP A N 1
ATOM 836 C CA . TRP A 1 105 ? -0.389 15.536 0.081 1.00 23.77 215 TRP A CA 1
ATOM 837 C C . TRP A 1 105 ? 0.161 15.033 -1.254 1.00 23.96 215 TRP A C 1
ATOM 838 O O . TRP A 1 105 ? 1.362 14.891 -1.422 1.00 23.04 215 TRP A O 1
ATOM 849 N N . LEU A 1 106 ? -0.738 14.738 -2.183 1.00 26.66 216 LEU A N 1
ATOM 850 C CA . LEU A 1 106 ? -0.361 14.256 -3.507 1.00 29.66 216 LEU A CA 1
ATOM 851 C C . LEU A 1 106 ? -0.615 15.359 -4.529 1.00 31.76 216 LEU A C 1
ATOM 852 O O . LEU A 1 106 ? -1.566 16.124 -4.410 1.00 31.33 216 LEU A O 1
ATOM 857 N N . GLN A 1 107 ? 0.251 15.426 -5.529 1.00 35.02 217 GLN A N 1
ATOM 858 C CA . GLN A 1 107 ? 0.160 16.425 -6.585 1.00 37.39 217 GLN A CA 1
ATOM 859 C C . GLN A 1 107 ? 0.606 15.787 -7.884 1.00 38.21 217 GLN A C 1
ATOM 860 O O . GLN A 1 107 ? 1.527 14.969 -7.892 1.00 36.98 217 GLN A O 1
ATOM 866 N N . VAL A 1 108 ? -0.042 16.161 -8.979 1.00 39.35 218 VAL A N 1
ATOM 867 C CA . VAL A 1 108 ? 0.323 15.620 -10.274 1.00 41.69 218 VAL A CA 1
ATOM 868 C C . VAL A 1 108 ? 0.728 16.739 -11.229 1.00 44.58 218 VAL A C 1
ATOM 869 O O . VAL A 1 108 ? 0.383 17.904 -11.025 1.00 44.06 218 VAL A O 1
ATOM 873 N N . TYR A 1 109 ? 1.483 16.370 -12.258 1.00 46.84 219 TYR A N 1
ATOM 874 C CA . TYR A 1 109 ? 1.939 17.311 -13.268 1.00 50.13 219 TYR A CA 1
ATOM 875 C C . TYR A 1 109 ? 1.801 16.615 -14.611 1.00 51.98 219 TYR A C 1
ATOM 876 O O . TYR A 1 109 ? 1.892 15.388 -14.687 1.00 51.89 219 TYR A O 1
ATOM 885 N N . GLY A 1 110 ? 1.570 17.394 -15.662 1.00 53.70 220 GLY A N 1
ATOM 886 C CA . GLY A 1 110 ? 1.421 16.818 -16.985 1.00 56.62 220 GLY A CA 1
ATOM 887 C C . GLY A 1 110 ? 0.549 17.643 -17.913 1.00 58.38 220 GLY A C 1
ATOM 888 O O . GLY A 1 110 ? -0.025 18.655 -17.510 1.00 57.99 220 GLY A O 1
ATOM 889 N N . ASP A 1 111 ? 0.448 17.204 -19.162 1.00 60.87 221 ASP A N 1
ATOM 890 C CA . ASP A 1 111 ? -0.354 17.904 -20.159 1.00 63.39 221 ASP A CA 1
ATOM 891 C C . ASP A 1 111 ? -1.776 17.363 -20.195 1.00 65.04 221 ASP A C 1
ATOM 892 O O . ASP A 1 111 ? -2.007 16.225 -20.595 1.00 64.70 221 ASP A O 1
ATOM 894 N N . GLY A 1 112 ? -2.726 18.187 -19.771 1.00 67.82 222 GLY A N 1
ATOM 895 C CA . GLY A 1 112 ? -4.114 17.772 -19.769 1.00 71.94 222 GLY A CA 1
ATOM 896 C C . GLY A 1 112 ? -4.974 18.672 -20.635 1.00 74.86 222 GLY A C 1
ATOM 897 O O . GLY A 1 112 ? -6.197 18.537 -20.662 1.00 75.29 222 GLY A O 1
ATOM 898 N N . ASP A 1 113 ? -4.330 19.591 -21.350 1.00 77.31 223 ASP A N 1
ATOM 899 C CA . ASP A 1 113 ? -5.037 20.529 -22.216 1.00 79.53 223 ASP A CA 1
ATOM 900 C C . ASP A 1 113 ? -5.684 19.855 -23.417 1.00 80.84 223 ASP A C 1
ATOM 901 O O . ASP A 1 113 ? -6.659 20.367 -23.970 1.00 81.65 223 ASP A O 1
ATOM 906 N N . HIS A 1 114 ? -5.149 18.708 -23.823 1.00 81.76 224 HIS A N 1
ATOM 907 C CA . HIS A 1 114 ? -5.697 18.003 -24.972 1.00 82.50 224 HIS A CA 1
ATOM 908 C C . HIS A 1 114 ? -5.844 16.505 -24.722 1.00 82.41 224 HIS A C 1
ATOM 909 O O . HIS A 1 114 ? -5.060 15.700 -25.227 1.00 82.36 224 HIS A O 1
ATOM 916 N N . ASN A 1 115 ? -6.855 16.138 -23.940 1.00 82.09 225 ASN A N 1
ATOM 917 C CA . ASN A 1 115 ? -7.111 14.737 -23.631 1.00 81.82 225 ASN A CA 1
ATOM 918 C C . ASN A 1 115 ? -8.193 14.174 -24.540 1.00 81.68 225 ASN A C 1
ATOM 919 O O . ASN A 1 115 ? -9.075 14.903 -24.998 1.00 81.56 225 ASN A O 1
ATOM 924 N N . GLY A 1 116 ? -8.121 12.872 -24.796 1.00 81.49 226 GLY A N 1
ATOM 925 C CA . GLY A 1 116 ? -9.105 12.230 -25.646 1.00 81.20 226 GLY A CA 1
ATOM 926 C C . GLY A 1 116 ? -10.485 12.228 -25.018 1.00 81.00 226 GLY A C 1
ATOM 927 O O . GLY A 1 116 ? -10.756 12.989 -24.090 1.00 80.54 226 GLY A O 1
ATOM 928 N N . LEU A 1 117 ? -11.359 11.366 -25.527 1.00 80.89 227 LEU A N 1
ATOM 929 C CA . LEU A 1 117 ? -12.720 11.262 -25.018 1.00 80.88 227 LEU A CA 1
ATOM 930 C C . LEU A 1 117 ? -12.738 10.393 -23.763 1.00 80.88 227 LEU A C 1
ATOM 931 O O . LEU A 1 117 ? -12.089 9.349 -23.709 1.00 80.84 227 LEU A O 1
ATOM 936 N N . TYR A 1 118 ? -13.488 10.832 -22.758 1.00 81.11 228 TYR A N 1
ATOM 937 C CA . TYR A 1 118 ? -13.585 10.120 -21.488 1.00 81.14 228 TYR A CA 1
ATOM 938 C C . TYR A 1 118 ? -14.226 8.738 -21.614 1.00 80.80 228 TYR A C 1
ATOM 939 O O . TYR A 1 118 ? -14.129 8.086 -22.655 1.00 80.99 228 TYR A O 1
ATOM 948 N N . ALA A 1 119 ? -14.874 8.297 -20.538 1.00 80.24 229 ALA A N 1
ATOM 949 C CA . ALA A 1 119 ? -15.536 6.997 -20.497 1.00 79.69 229 ALA A CA 1
ATOM 950 C C . ALA A 1 119 ? -16.207 6.782 -19.142 1.00 79.27 229 ALA A C 1
ATOM 951 O O . ALA A 1 119 ? -16.058 7.598 -18.229 1.00 78.94 229 ALA A O 1
ATOM 953 N N . ASP A 1 120 ? -16.941 5.678 -19.024 1.00 79.05 230 ASP A N 1
ATOM 954 C CA . ASP A 1 120 ? -17.650 5.320 -17.794 1.00 78.59 230 ASP A CA 1
ATOM 955 C C . ASP A 1 120 ? -16.877 5.729 -16.543 1.00 77.39 230 ASP A C 1
ATOM 956 O O . ASP A 1 120 ? -17.373 6.499 -15.719 1.00 77.59 230 ASP A O 1
ATOM 961 N N . ASN A 1 121 ? -15.663 5.201 -16.417 1.00 75.43 231 ASN A N 1
ATOM 962 C CA . ASN A 1 121 ? -14.779 5.482 -15.291 1.00 73.27 231 ASN A CA 1
ATOM 963 C C . ASN A 1 121 ? -15.134 4.702 -14.030 1.00 70.93 231 ASN A C 1
ATOM 964 O O . ASN A 1 121 ? -14.971 3.482 -13.984 1.00 71.46 231 ASN A O 1
ATOM 969 N N . VAL A 1 122 ? -15.638 5.403 -13.017 1.00 67.59 232 VAL A N 1
ATOM 970 C CA . VAL A 1 122 ? -15.964 4.776 -11.739 1.00 63.89 232 VAL A CA 1
ATOM 971 C C . VAL A 1 122 ? -14.731 3.969 -11.344 1.00 60.62 232 VAL A C 1
ATOM 972 O O . VAL A 1 122 ? -14.775 2.744 -11.229 1.00 61.24 232 VAL A O 1
ATOM 976 N N . ASN A 1 123 ? -13.622 4.678 -11.171 1.00 56.18 233 ASN A N 1
ATOM 977 C CA . ASN A 1 123 ? -12.351 4.069 -10.807 1.00 51.56 233 ASN A CA 1
ATOM 978 C C . ASN A 1 123 ? -11.831 4.731 -9.539 1.00 47.70 233 ASN A C 1
ATOM 979 O O . ASN A 1 123 ? -11.445 5.897 -9.552 1.00 47.18 233 ASN A O 1
ATOM 984 N N . ASP A 1 124 ? -11.818 3.978 -8.448 1.00 43.99 234 ASP A N 1
ATOM 985 C CA . ASP A 1 124 ? -11.359 4.498 -7.169 1.00 40.59 234 ASP A CA 1
ATOM 986 C C . ASP A 1 124 ? -9.863 4.736 -7.068 1.00 38.09 234 ASP A C 1
ATOM 987 O O . ASP A 1 124 ? -9.067 3.809 -7.207 1.00 38.60 234 ASP A O 1
ATOM 992 N N . SER A 1 125 ? -9.497 5.994 -6.842 1.00 34.47 235 SER A N 1
ATOM 993 C CA . SER A 1 125 ? -8.112 6.394 -6.646 1.00 32.75 235 SER A CA 1
ATOM 994 C C . SER A 1 125 ? -8.088 6.596 -5.134 1.00 32.00 235 SER A C 1
ATOM 995 O O . SER A 1 125 ? -9.046 7.135 -4.580 1.00 32.58 235 SER A O 1
ATOM 998 N N . THR A 1 126 ? -7.023 6.166 -4.463 1.00 29.02 236 THR A N 1
ATOM 999 C CA . THR A 1 126 ? -6.966 6.300 -3.012 1.00 26.72 236 THR A CA 1
ATOM 1000 C C . THR A 1 126 ? -5.677 6.877 -2.460 1.00 25.68 236 THR A C 1
ATOM 1001 O O . THR A 1 126 ? -4.612 6.794 -3.073 1.00 24.10 236 THR A O 1
ATOM 1005 N N . PHE A 1 127 ? -5.799 7.467 -1.280 1.00 22.91 237 PHE A N 1
ATOM 1006 C CA . PHE A 1 127 ? -4.679 8.057 -0.580 1.00 22.85 237 PHE A CA 1
ATOM 1007 C C . PHE A 1 127 ? -4.927 7.633 0.850 1.00 22.68 237 PHE A C 1
ATOM 1008 O O . PHE A 1 127 ? -5.980 7.932 1.425 1.00 22.09 237 PHE A O 1
ATOM 1016 N N . THR A 1 128 ? -3.964 6.910 1.411 1.00 21.12 238 THR A N 1
ATOM 1017 C CA . THR A 1 128 ? -4.100 6.388 2.762 1.00 20.26 238 THR A CA 1
ATOM 1018 C C . THR A 1 128 ? -2.861 6.653 3.585 1.00 19.95 238 THR A C 1
ATOM 1019 O O . THR A 1 128 ? -1.761 6.791 3.057 1.00 20.09 238 THR A O 1
ATOM 1023 N N . GLY A 1 129 ? -3.047 6.722 4.890 1.00 18.92 239 GLY A N 1
ATOM 1024 C CA . GLY A 1 129 ? -1.930 6.967 5.769 1.00 19.51 239 GLY A CA 1
ATOM 1025 C C . GLY A 1 129 ? -2.302 6.643 7.199 1.00 18.25 239 GLY A C 1
ATOM 1026 O O . GLY A 1 129 ? -3.464 6.707 7.575 1.00 18.67 239 GLY A O 1
ATOM 1027 N N . PHE A 1 130 ? -1.320 6.268 8.000 1.00 19.29 240 PHE A N 1
ATOM 1028 C CA . PHE A 1 130 ? -1.596 5.984 9.394 1.00 19.69 240 PHE A CA 1
ATOM 1029 C C . PHE A 1 130 ? -0.338 6.017 10.219 1.00 20.17 240 PHE A C 1
ATOM 1030 O O . PHE A 1 130 ? 0.764 5.715 9.743 1.00 20.23 240 PHE A O 1
ATOM 1038 N N . LEU A 1 131 ? -0.508 6.424 11.464 1.00 19.67 241 LEU A N 1
ATOM 1039 C CA . LEU A 1 131 ? 0.592 6.500 12.384 1.00 20.48 241 LEU A CA 1
ATOM 1040 C C . LEU A 1 131 ? 0.952 5.068 12.758 1.00 21.99 241 LEU A C 1
ATOM 1041 O O . LEU A 1 131 ? 0.085 4.286 13.150 1.00 22.71 241 LEU A O 1
ATOM 1046 N N . LEU A 1 132 ? 2.229 4.742 12.626 1.00 23.40 242 LEU A N 1
ATOM 1047 C CA . LEU A 1 132 ? 2.734 3.418 12.946 1.00 26.87 242 LEU A CA 1
ATOM 1048 C C . LEU A 1 132 ? 3.283 3.477 14.366 1.00 26.37 242 LEU A C 1
ATOM 1049 O O . LEU A 1 132 ? 2.823 2.762 15.255 1.00 26.31 242 LEU A O 1
ATOM 1054 N N . TYR A 1 133 ? 4.268 4.348 14.558 1.00 25.16 243 TYR A N 1
ATOM 1055 C CA . TYR A 1 133 ? 4.934 4.515 15.848 1.00 28.16 243 TYR A CA 1
ATOM 1056 C C . TYR A 1 133 ? 4.925 5.949 16.386 1.00 29.14 243 TYR A C 1
ATOM 1057 O O . TYR A 1 133 ? 5.499 6.842 15.779 1.00 29.21 243 TYR A O 1
ATOM 1066 N N . HIS A 1 134 ? 4.297 6.159 17.537 1.00 33.30 244 HIS A N 1
ATOM 1067 C CA . HIS A 1 134 ? 4.270 7.480 18.166 1.00 35.85 244 HIS A CA 1
ATOM 1068 C C . HIS A 1 134 ? 5.687 7.811 18.633 1.00 37.66 244 HIS A C 1
ATOM 1069 O O . HIS A 1 134 ? 6.376 6.954 19.170 1.00 37.10 244 HIS A O 1
ATOM 1076 N N . ASP A 1 135 ? 6.108 9.058 18.444 1.00 41.50 245 ASP A N 1
ATOM 1077 C CA . ASP A 1 135 ? 7.446 9.504 18.833 1.00 45.81 245 ASP A CA 1
ATOM 1078 C C . ASP A 1 135 ? 7.826 9.453 20.310 1.00 49.68 245 ASP A C 1
ATOM 1079 O O . ASP A 1 135 ? 7.017 9.733 21.194 1.00 49.58 245 ASP A O 1
ATOM 1084 N N . THR A 1 136 ? 9.098 9.124 20.530 1.00 54.19 246 THR A N 1
ATOM 1085 C CA . THR A 1 136 ? 9.741 9.020 21.838 1.00 58.12 246 THR A CA 1
ATOM 1086 C C . THR A 1 136 ? 8.819 9.004 23.052 1.00 60.96 246 THR A C 1
ATOM 1087 O O . THR A 1 136 ? 8.204 7.983 23.366 1.00 61.64 246 THR A O 1
ATOM 1091 N N . ASN A 1 137 ? 8.750 10.155 23.720 1.00 64.00 247 ASN A N 1
ATOM 1092 C CA . ASN A 1 137 ? 7.957 10.374 24.932 1.00 66.02 247 ASN A CA 1
ATOM 1093 C C . ASN A 1 137 ? 8.762 9.974 26.156 1.00 66.70 247 ASN A C 1
ATOM 1094 O O . ASN A 1 137 ? 9.891 9.469 25.967 1.00 67.66 247 ASN A O 1
ATOM 1100 N N . ALA B 1 1 ? -0.828 -13.786 28.133 1.00 52.23 111 ALA B N 1
ATOM 1101 C CA . ALA B 1 1 ? -1.240 -12.358 28.018 1.00 52.63 111 ALA B CA 1
ATOM 1102 C C . ALA B 1 1 ? -1.790 -12.073 26.618 1.00 52.90 111 ALA B C 1
ATOM 1103 O O . ALA B 1 1 ? -1.032 -11.812 25.681 1.00 53.73 111 ALA B O 1
ATOM 1105 N N . TYR B 1 2 ? -3.114 -12.120 26.487 1.00 51.88 112 TYR B N 1
ATOM 1106 C CA . TYR B 1 2 ? -3.774 -11.889 25.206 1.00 50.86 112 TYR B CA 1
ATOM 1107 C C . TYR B 1 2 ? -3.640 -10.469 24.664 1.00 50.56 112 TYR B C 1
ATOM 1108 O O . TYR B 1 2 ? -3.645 -9.492 25.412 1.00 50.95 112 TYR B O 1
ATOM 1117 N N . MET B 1 3 ? -3.540 -10.379 23.343 1.00 49.86 113 MET B N 1
ATOM 1118 C CA . MET B 1 3 ? -3.427 -9.107 22.646 1.00 48.73 113 MET B CA 1
ATOM 1119 C C . MET B 1 3 ? -4.329 -9.172 21.423 1.00 45.65 113 MET B C 1
ATOM 1120 O O . MET B 1 3 ? -4.343 -10.173 20.704 1.00 45.49 113 MET B O 1
ATOM 1125 N N . TYR B 1 4 ? -5.094 -8.111 21.199 1.00 42.21 114 TYR B N 1
ATOM 1126 C CA . TYR B 1 4 ? -6.004 -8.068 20.067 1.00 39.11 114 TYR B CA 1
ATOM 1127 C C . TYR B 1 4 ? -5.216 -7.999 18.764 1.00 36.48 114 TYR B C 1
ATOM 1128 O O . TYR B 1 4 ? -4.775 -6.934 18.326 1.00 36.65 114 TYR B O 1
ATOM 1137 N N . ARG B 1 5 ? -5.032 -9.168 18.164 1.00 33.05 115 ARG B N 1
ATOM 1138 C CA . ARG B 1 5 ? -4.279 -9.302 16.927 1.00 30.39 115 ARG B CA 1
ATOM 1139 C C . ARG B 1 5 ? -5.059 -10.033 15.860 1.00 27.37 115 ARG B C 1
ATOM 1140 O O . ARG B 1 5 ? -5.738 -11.017 16.129 1.00 26.49 115 ARG B O 1
ATOM 1148 N N . SER B 1 6 ? -4.961 -9.535 14.636 1.00 24.45 116 SER B N 1
ATOM 1149 C CA . SER B 1 6 ? -5.660 -10.138 13.526 1.00 21.60 116 SER B CA 1
ATOM 1150 C C . SER B 1 6 ? -5.012 -9.692 12.233 1.00 22.00 116 SER B C 1
ATOM 1151 O O . SER B 1 6 ? -4.984 -8.502 11.918 1.00 20.31 116 SER B O 1
ATOM 1154 N N . ALA B 1 7 ? -4.502 -10.651 11.475 1.00 21.02 117 ALA B N 1
ATOM 1155 C CA . ALA B 1 7 ? -3.847 -10.329 10.225 1.00 20.10 117 ALA B CA 1
ATOM 1156 C C . ALA B 1 7 ? -3.798 -11.553 9.335 1.00 21.04 117 ALA B C 1
ATOM 1157 O O . ALA B 1 7 ? -3.849 -12.690 9.812 1.00 19.72 117 ALA B O 1
ATOM 1159 N N . PHE B 1 8 ? -3.709 -11.317 8.036 1.00 18.66 118 PHE B N 1
ATOM 1160 C CA . PHE B 1 8 ? -3.634 -12.414 7.096 1.00 19.83 118 PHE B CA 1
ATOM 1161 C C . PHE B 1 8 ? -2.974 -11.912 5.835 1.00 20.65 118 PHE B C 1
ATOM 1162 O O . PHE B 1 8 ? -3.051 -10.728 5.506 1.00 18.20 118 PHE B O 1
ATOM 1170 N N . SER B 1 9 ? -2.299 -12.819 5.146 1.00 19.91 119 SER B N 1
ATOM 1171 C CA . SER B 1 9 ? -1.647 -12.497 3.899 1.00 21.68 119 SER B CA 1
ATOM 1172 C C . SER B 1 9 ? -1.716 -13.811 3.129 1.00 23.50 119 SER B C 1
ATOM 1173 O O . SER B 1 9 ? -1.159 -14.819 3.566 1.00 22.69 119 SER B O 1
ATOM 1176 N N . VAL B 1 10 ? -2.425 -13.790 2.005 1.00 24.46 120 VAL B N 1
ATOM 1177 C CA . VAL B 1 10 ? -2.630 -14.972 1.180 1.00 26.53 120 VAL B CA 1
ATOM 1178 C C . VAL B 1 10 ? -2.465 -14.680 -0.311 1.00 30.54 120 VAL B C 1
ATOM 1179 O O . VAL B 1 10 ? -2.616 -13.536 -0.752 1.00 29.95 120 VAL B O 1
ATOM 1183 N N . GLY B 1 11 ? -2.155 -15.724 -1.080 1.00 33.27 121 GLY B N 1
ATOM 1184 C CA . GLY B 1 11 ? -1.958 -15.564 -2.509 1.00 38.00 121 GLY B CA 1
ATOM 1185 C C . GLY B 1 11 ? -2.542 -16.691 -3.339 1.00 41.54 121 GLY B C 1
ATOM 1186 O O . GLY B 1 11 ? -3.360 -17.474 -2.853 1.00 41.37 121 GLY B O 1
ATOM 1187 N N . LEU B 1 12 ? -2.120 -16.781 -4.595 1.00 45.21 122 LEU B N 1
ATOM 1188 C CA . LEU B 1 12 ? -2.627 -17.820 -5.479 1.00 50.49 122 LEU B CA 1
ATOM 1189 C C . LEU B 1 12 ? -1.614 -18.460 -6.425 1.00 53.64 122 LEU B C 1
ATOM 1190 O O . LEU B 1 12 ? -1.653 -19.673 -6.645 1.00 54.90 122 LEU B O 1
ATOM 1195 N N . GLU B 1 13 ? -0.719 -17.643 -6.974 1.00 57.04 123 GLU B N 1
ATOM 1196 C CA . GLU B 1 13 ? 0.290 -18.079 -7.944 1.00 60.10 123 GLU B CA 1
ATOM 1197 C C . GLU B 1 13 ? -0.346 -18.084 -9.333 1.00 62.05 123 GLU B C 1
ATOM 1198 O O . GLU B 1 13 ? 0.356 -18.054 -10.347 1.00 62.20 123 GLU B O 1
ATOM 1204 N N . THR B 1 14 ? -1.681 -18.109 -9.344 1.00 64.41 124 THR B N 1
ATOM 1205 C CA . THR B 1 14 ? -2.515 -18.068 -10.550 1.00 66.04 124 THR B CA 1
ATOM 1206 C C . THR B 1 14 ? -3.703 -19.027 -10.510 1.00 66.73 124 THR B C 1
ATOM 1207 O O . THR B 1 14 ? -3.604 -20.134 -9.982 1.00 66.54 124 THR B O 1
ATOM 1211 N N . ARG B 1 15 ? -4.822 -18.583 -11.082 1.00 67.84 125 ARG B N 1
ATOM 1212 C CA . ARG B 1 15 ? -6.058 -19.362 -11.139 1.00 68.79 125 ARG B CA 1
ATOM 1213 C C . ARG B 1 15 ? -7.250 -18.436 -11.367 1.00 68.74 125 ARG B C 1
ATOM 1214 O O . ARG B 1 15 ? -8.291 -18.856 -11.878 1.00 69.69 125 ARG B O 1
ATOM 1222 N N . VAL B 1 16 ? -7.089 -17.173 -10.985 1.00 67.95 126 VAL B N 1
ATOM 1223 C CA . VAL B 1 16 ? -8.150 -16.178 -11.112 1.00 66.67 126 VAL B CA 1
ATOM 1224 C C . VAL B 1 16 ? -8.658 -15.973 -12.538 1.00 65.77 126 VAL B C 1
ATOM 1225 O O . VAL B 1 16 ? -8.054 -15.253 -13.337 1.00 65.86 126 VAL B O 1
ATOM 1229 N N . THR B 1 17 ? -9.784 -16.610 -12.841 1.00 64.22 127 THR B N 1
ATOM 1230 C CA . THR B 1 17 ? -10.405 -16.508 -14.154 1.00 62.43 127 THR B CA 1
ATOM 1231 C C . THR B 1 17 ? -11.923 -16.518 -13.996 1.00 61.42 127 THR B C 1
ATOM 1232 O O . THR B 1 17 ? -12.657 -16.197 -14.930 1.00 61.27 127 THR B O 1
ATOM 1236 N N . VAL B 1 18 ? -12.386 -16.887 -12.806 1.00 59.89 128 VAL B N 1
ATOM 1237 C CA . VAL B 1 18 ? -13.815 -16.932 -12.524 1.00 58.56 128 VAL B CA 1
ATOM 1238 C C . VAL B 1 18 ? -14.274 -15.617 -11.899 1.00 57.35 128 VAL B C 1
ATOM 1239 O O . VAL B 1 18 ? -13.780 -15.211 -10.846 1.00 57.16 128 VAL B O 1
ATOM 1243 N N . PRO B 1 19 ? -15.223 -14.930 -12.552 1.00 55.84 129 PRO B N 1
ATOM 1244 C CA . PRO B 1 19 ? -15.753 -13.655 -12.061 1.00 54.43 129 PRO B CA 1
ATOM 1245 C C . PRO B 1 19 ? -16.964 -13.821 -11.148 1.00 52.76 129 PRO B C 1
ATOM 1246 O O . PRO B 1 19 ? -17.484 -14.920 -10.986 1.00 52.37 129 PRO B O 1
ATOM 1250 N N . ASN B 1 20 ? -17.394 -12.717 -10.546 1.00 52.03 130 ASN B N 1
ATOM 1251 C CA . ASN B 1 20 ? -18.565 -12.700 -9.674 1.00 50.68 130 ASN B CA 1
ATOM 1252 C C . ASN B 1 20 ? -18.500 -13.517 -8.387 1.00 48.74 130 ASN B C 1
ATOM 1253 O O . ASN B 1 20 ? -19.501 -13.635 -7.686 1.00 49.18 130 ASN B O 1
ATOM 1258 N N . VAL B 1 21 ? -17.345 -14.084 -8.065 1.00 45.86 131 VAL B N 1
ATOM 1259 C CA . VAL B 1 21 ? -17.237 -14.864 -6.838 1.00 43.55 131 VAL B CA 1
ATOM 1260 C C . VAL B 1 21 ? -16.023 -14.449 -6.020 1.00 41.82 131 VAL B C 1
ATOM 1261 O O . VAL B 1 21 ? -15.063 -13.889 -6.552 1.00 41.66 131 VAL B O 1
ATOM 1265 N N . PRO B 1 22 ? -16.058 -14.700 -4.706 1.00 40.03 132 PRO B N 1
ATOM 1266 C CA . PRO B 1 22 ? -14.907 -14.324 -3.882 1.00 38.77 132 PRO B CA 1
ATOM 1267 C C . PRO B 1 22 ? -13.674 -15.099 -4.338 1.00 38.02 132 PRO B C 1
ATOM 1268 O O . PRO B 1 22 ? -13.716 -16.321 -4.471 1.00 36.46 132 PRO B O 1
ATOM 1272 N N . ILE B 1 23 ? -12.586 -14.386 -4.603 1.00 36.93 133 ILE B N 1
ATOM 1273 C CA . ILE B 1 23 ? -11.357 -15.032 -5.031 1.00 36.00 133 ILE B CA 1
ATOM 1274 C C . ILE B 1 23 ? -10.821 -15.829 -3.852 1.00 36.37 133 ILE B C 1
ATOM 1275 O O . ILE B 1 23 ? -10.534 -15.264 -2.797 1.00 35.13 133 ILE B O 1
ATOM 1280 N N . ARG B 1 24 ? -10.692 -17.139 -4.030 1.00 35.97 134 ARG B N 1
ATOM 1281 C CA . ARG B 1 24 ? -10.195 -17.994 -2.963 1.00 37.21 134 ARG B CA 1
ATOM 1282 C C . ARG B 1 24 ? -8.687 -18.191 -2.988 1.00 36.68 134 ARG B C 1
ATOM 1283 O O . ARG B 1 24 ? -8.170 -19.113 -3.628 1.00 37.12 134 ARG B O 1
ATOM 1291 N N . PHE B 1 25 ? -7.981 -17.309 -2.288 1.00 35.24 135 PHE B N 1
ATOM 1292 C CA . PHE B 1 25 ? -6.533 -17.399 -2.203 1.00 34.47 135 PHE B CA 1
ATOM 1293 C C . PHE B 1 25 ? -6.244 -18.579 -1.277 1.00 35.98 135 PHE B C 1
ATOM 1294 O O . PHE B 1 25 ? -6.832 -18.679 -0.195 1.00 35.69 135 PHE B O 1
ATOM 1302 N N . THR B 1 26 ? -5.349 -19.471 -1.698 1.00 36.21 136 THR B N 1
ATOM 1303 C CA . THR B 1 26 ? -5.024 -20.652 -0.899 1.00 37.59 136 THR B CA 1
ATOM 1304 C C . THR B 1 26 ? -3.575 -20.718 -0.431 1.00 37.54 136 THR B C 1
ATOM 1305 O O . THR B 1 26 ? -3.249 -21.477 0.482 1.00 37.74 136 THR B O 1
ATOM 1309 N N . LYS B 1 27 ? -2.704 -19.941 -1.065 1.00 37.17 137 LYS B N 1
ATOM 1310 C CA . LYS B 1 27 ? -1.303 -19.908 -0.674 1.00 36.29 137 LYS B CA 1
ATOM 1311 C C . LYS B 1 27 ? -1.280 -19.026 0.572 1.00 35.62 137 LYS B C 1
ATOM 1312 O O . LYS B 1 27 ? -1.617 -17.845 0.508 1.00 33.94 137 LYS B O 1
ATOM 1318 N N . ILE B 1 28 ? -0.890 -19.610 1.700 1.00 34.14 138 ILE B N 1
ATOM 1319 C CA . ILE B 1 28 ? -0.872 -18.898 2.966 1.00 33.48 138 ILE B CA 1
ATOM 1320 C C . ILE B 1 28 ? 0.472 -18.337 3.399 1.00 34.36 138 ILE B C 1
ATOM 1321 O O . ILE B 1 28 ? 1.336 -19.084 3.846 1.00 35.69 138 ILE B O 1
ATOM 1326 N N . PHE B 1 29 ? 0.647 -17.022 3.286 1.00 32.38 139 PHE B N 1
ATOM 1327 C CA . PHE B 1 29 ? 1.888 -16.397 3.735 1.00 30.98 139 PHE B CA 1
ATOM 1328 C C . PHE B 1 29 ? 1.743 -16.190 5.236 1.00 30.05 139 PHE B C 1
ATOM 1329 O O . PHE B 1 29 ? 2.716 -16.260 5.994 1.00 30.38 139 PHE B O 1
ATOM 1337 N N . TYR B 1 30 ? 0.512 -15.937 5.666 1.00 29.03 140 TYR B N 1
ATOM 1338 C CA . TYR B 1 30 ? 0.234 -15.750 7.080 1.00 26.40 140 TYR B CA 1
ATOM 1339 C C . TYR B 1 30 ? -1.261 -15.771 7.334 1.00 27.39 140 TYR B C 1
ATOM 1340 O O . TYR B 1 30 ? -2.025 -15.135 6.613 1.00 27.47 140 TYR B O 1
ATOM 1349 N N . ASN B 1 31 ? -1.677 -16.508 8.361 1.00 27.21 141 ASN B N 1
ATOM 1350 C CA . ASN B 1 31 ? -3.086 -16.594 8.728 1.00 27.78 141 ASN B CA 1
ATOM 1351 C C . ASN B 1 31 ? -3.199 -17.226 10.115 1.00 29.27 141 ASN B C 1
ATOM 1352 O O . ASN B 1 31 ? -4.107 -18.006 10.386 1.00 28.13 141 ASN B O 1
ATOM 1357 N N . GLN B 1 32 ? -2.276 -16.847 10.992 1.00 30.55 142 GLN B N 1
ATOM 1358 C CA . GLN B 1 32 ? -2.201 -17.377 12.345 1.00 33.87 142 GLN B CA 1
ATOM 1359 C C . GLN B 1 32 ? -3.493 -17.395 13.157 1.00 34.31 142 GLN B C 1
ATOM 1360 O O . GLN B 1 32 ? -3.762 -18.371 13.855 1.00 35.67 142 GLN B O 1
ATOM 1366 N N . GLN B 1 33 ? -4.292 -16.334 13.083 1.00 32.34 143 GLN B N 1
ATOM 1367 C CA . GLN B 1 33 ? -5.540 -16.302 13.840 1.00 30.85 143 GLN B CA 1
ATOM 1368 C C . GLN B 1 33 ? -6.649 -16.998 13.072 1.00 30.22 143 GLN B C 1
ATOM 1369 O O . GLN B 1 33 ? -7.773 -17.119 13.555 1.00 29.98 143 GLN B O 1
ATOM 1375 N N . ASN B 1 34 ? -6.323 -17.464 11.874 1.00 30.22 144 ASN B N 1
ATOM 1376 C CA . ASN B 1 34 ? -7.298 -18.129 11.027 1.00 31.77 144 ASN B CA 1
ATOM 1377 C C . ASN B 1 34 ? -8.554 -17.305 10.798 1.00 30.78 144 ASN B C 1
ATOM 1378 O O . ASN B 1 34 ? -9.652 -17.855 10.689 1.00 30.55 144 ASN B O 1
ATOM 1383 N N . HIS B 1 35 ? -8.398 -15.986 10.719 1.00 29.29 145 HIS B N 1
ATOM 1384 C CA . HIS B 1 35 ? -9.542 -15.127 10.475 1.00 27.33 145 HIS B CA 1
ATOM 1385 C C . HIS B 1 35 ? -9.857 -15.111 8.988 1.00 27.34 145 HIS B C 1
ATOM 1386 O O . HIS B 1 35 ? -10.935 -14.695 8.577 1.00 28.46 145 HIS B O 1
ATOM 1393 N N . TYR B 1 36 ? -8.903 -15.553 8.177 1.00 27.03 146 TYR B N 1
ATOM 1394 C CA . TYR B 1 36 ? -9.129 -15.643 6.741 1.00 28.40 146 TYR B CA 1
ATOM 1395 C C . TYR B 1 36 ? -9.498 -17.097 6.470 1.00 29.63 146 TYR B C 1
ATOM 1396 O O . TYR B 1 36 ? -8.858 -18.010 6.997 1.00 29.65 146 TYR B O 1
ATOM 1405 N N . ASP B 1 37 ? -10.514 -17.317 5.651 1.00 31.16 147 ASP B N 1
ATOM 1406 C CA . ASP B 1 37 ? -10.923 -18.680 5.335 1.00 33.84 147 ASP B CA 1
ATOM 1407 C C . ASP B 1 37 ? -10.716 -18.950 3.849 1.00 33.67 147 ASP B C 1
ATOM 1408 O O . ASP B 1 37 ? -11.417 -18.384 3.008 1.00 32.49 147 ASP B O 1
ATOM 1413 N N . GLY B 1 38 ? -9.753 -19.816 3.541 1.00 34.54 148 GLY B N 1
ATOM 1414 C CA . GLY B 1 38 ? -9.455 -20.162 2.163 1.00 35.59 148 GLY B CA 1
ATOM 1415 C C . GLY B 1 38 ? -10.558 -20.936 1.459 1.00 37.94 148 GLY B C 1
ATOM 1416 O O . GLY B 1 38 ? -10.556 -21.047 0.228 1.00 38.07 148 GLY B O 1
ATOM 1417 N N . SER B 1 39 ? -11.504 -21.470 2.227 1.00 37.75 149 SER B N 1
ATOM 1418 C CA . SER B 1 39 ? -12.613 -22.227 1.648 1.00 39.15 149 SER B CA 1
ATOM 1419 C C . SER B 1 39 ? -13.622 -21.295 1.001 1.00 39.33 149 SER B C 1
ATOM 1420 O O . SER B 1 39 ? -14.307 -21.671 0.050 1.00 39.41 149 SER B O 1
ATOM 1423 N N . THR B 1 40 ? -13.711 -20.075 1.523 1.00 39.51 150 THR B N 1
ATOM 1424 C CA . THR B 1 40 ? -14.651 -19.091 1.004 1.00 38.14 150 THR B CA 1
ATOM 1425 C C . THR B 1 40 ? -13.945 -17.893 0.378 1.00 37.38 150 THR B C 1
ATOM 1426 O O . THR B 1 40 ? -14.559 -17.125 -0.359 1.00 38.14 150 THR B O 1
ATOM 1430 N N . GLY B 1 41 ? -12.659 -17.737 0.675 1.00 35.73 151 GLY B N 1
ATOM 1431 C CA . GLY B 1 41 ? -11.909 -16.616 0.139 1.00 33.50 151 GLY B CA 1
ATOM 1432 C C . GLY B 1 41 ? -12.236 -15.317 0.858 1.00 33.19 151 GLY B C 1
ATOM 1433 O O . GLY B 1 41 ? -11.878 -14.233 0.393 1.00 33.97 151 GLY B O 1
ATOM 1434 N N . LYS B 1 42 ? -12.900 -15.418 2.004 1.00 30.51 152 LYS B N 1
ATOM 1435 C CA . LYS B 1 42 ? -13.280 -14.233 2.756 1.00 29.56 152 LYS B CA 1
ATOM 1436 C C . LYS B 1 42 ? -12.570 -14.056 4.090 1.00 27.84 152 LYS B C 1
ATOM 1437 O O . LYS B 1 42 ? -12.236 -15.026 4.762 1.00 26.71 152 LYS B O 1
ATOM 1443 N N . PHE B 1 43 ? -12.329 -12.800 4.453 1.00 25.23 153 PHE B N 1
ATOM 1444 C CA . PHE B 1 43 ? -11.734 -12.484 5.737 1.00 25.38 153 PHE B CA 1
ATOM 1445 C C . PHE B 1 43 ? -12.926 -12.229 6.652 1.00 25.94 153 PHE B C 1
ATOM 1446 O O . PHE B 1 43 ? -13.888 -11.591 6.239 1.00 25.76 153 PHE B O 1
ATOM 1454 N N . TYR B 1 44 ? -12.863 -12.727 7.883 1.00 26.65 154 TYR B N 1
ATOM 1455 C CA . TYR B 1 44 ? -13.934 -12.521 8.849 1.00 27.46 154 TYR B CA 1
ATOM 1456 C C . TYR B 1 44 ? -13.382 -11.718 10.011 1.00 26.30 154 TYR B C 1
ATOM 1457 O O . TYR B 1 44 ? -12.438 -12.142 10.678 1.00 26.38 154 TYR B O 1
ATOM 1466 N N . CYS B 1 45 ? -13.965 -10.550 10.245 1.00 24.90 155 CYS B N 1
ATOM 1467 C CA . CYS B 1 45 ? -13.531 -9.707 11.346 1.00 26.03 155 CYS B CA 1
ATOM 1468 C C . CYS B 1 45 ? -13.972 -10.347 12.658 1.00 27.15 155 CYS B C 1
ATOM 1469 O O . CYS B 1 45 ? -15.149 -10.676 12.834 1.00 28.02 155 CYS B O 1
ATOM 1472 N N . ASN B 1 46 ? -13.025 -10.528 13.570 1.00 27.22 156 ASN B N 1
ATOM 1473 C CA . ASN B 1 46 ? -13.320 -11.122 14.868 1.00 29.82 156 ASN B CA 1
ATOM 1474 C C . ASN B 1 46 ? -12.952 -10.142 15.969 1.00 29.08 156 ASN B C 1
ATOM 1475 O O . ASN B 1 46 ? -13.101 -10.440 17.152 1.00 29.28 156 ASN B O 1
ATOM 1480 N N . ILE B 1 47 ? -12.460 -8.976 15.562 1.00 27.02 157 ILE B N 1
ATOM 1481 C CA . ILE B 1 47 ? -12.055 -7.932 16.491 1.00 25.33 157 ILE B CA 1
ATOM 1482 C C . ILE B 1 47 ? -12.439 -6.593 15.858 1.00 26.18 157 ILE B C 1
ATOM 1483 O O . ILE B 1 47 ? -11.977 -6.263 14.767 1.00 25.00 157 ILE B O 1
ATOM 1488 N N . PRO B 1 48 ? -13.297 -5.809 16.531 1.00 25.73 158 PRO B N 1
ATOM 1489 C CA . PRO B 1 48 ? -13.706 -4.514 15.972 1.00 25.30 158 PRO B CA 1
ATOM 1490 C C . PRO B 1 48 ? -12.557 -3.516 15.983 1.00 23.64 158 PRO B C 1
ATOM 1491 O O . PRO B 1 48 ? -11.824 -3.404 16.962 1.00 22.97 158 PRO B O 1
ATOM 1495 N N . GLY B 1 49 ? -12.396 -2.795 14.884 1.00 23.75 159 GLY B N 1
ATOM 1496 C CA . GLY B 1 49 ? -11.326 -1.822 14.822 1.00 21.01 159 GLY B CA 1
ATOM 1497 C C . GLY B 1 49 ? -11.031 -1.374 13.409 1.00 20.58 159 GLY B C 1
ATOM 1498 O O . GLY B 1 49 ? -11.785 -1.662 12.482 1.00 20.79 159 GLY B O 1
ATOM 1499 N N . LEU B 1 50 ? -9.916 -0.673 13.255 1.00 21.03 160 LEU B N 1
ATOM 1500 C CA . LEU B 1 50 ? -9.488 -0.158 11.964 1.00 22.05 160 LEU B CA 1
ATOM 1501 C C . LEU B 1 50 ? -8.555 -1.174 11.318 1.00 21.27 160 LEU B C 1
ATOM 1502 O O . LEU B 1 50 ? -7.566 -1.570 11.919 1.00 20.80 160 LEU B O 1
ATOM 1507 N N . TYR B 1 51 ? -8.870 -1.577 10.095 1.00 20.18 161 TYR B N 1
ATOM 1508 C CA . TYR B 1 51 ? -8.048 -2.537 9.367 1.00 20.83 161 TYR B CA 1
ATOM 1509 C C . TYR B 1 51 ? -7.468 -1.936 8.097 1.00 20.83 161 TYR B C 1
ATOM 1510 O O . TYR B 1 51 ? -8.110 -1.117 7.432 1.00 21.02 161 TYR B O 1
ATOM 1519 N N . TYR B 1 52 ? -6.255 -2.356 7.761 1.00 18.90 162 TYR B N 1
ATOM 1520 C CA . TYR B 1 52 ? -5.625 -1.918 6.529 1.00 19.19 162 TYR B CA 1
ATOM 1521 C C . TYR B 1 52 ? -5.692 -3.135 5.622 1.00 19.90 162 TYR B C 1
ATOM 1522 O O . TYR B 1 52 ? -5.455 -4.265 6.074 1.00 17.86 162 TYR B O 1
ATOM 1531 N N . PHE B 1 53 ? -6.054 -2.911 4.363 1.00 18.79 163 PHE B N 1
ATOM 1532 C CA . PHE B 1 53 ? -6.111 -3.976 3.371 1.00 19.40 163 PHE B CA 1
ATOM 1533 C C . PHE B 1 53 ? -5.300 -3.550 2.167 1.00 21.79 163 PHE B C 1
ATOM 1534 O O . PHE B 1 53 ? -5.207 -2.357 1.844 1.00 19.55 163 PHE B O 1
ATOM 1542 N N . SER B 1 54 ? -4.713 -4.541 1.507 1.00 21.46 164 SER B N 1
ATOM 1543 C CA . SER B 1 54 ? -3.883 -4.308 0.340 1.00 24.66 164 SER B CA 1
ATOM 1544 C C . SER B 1 54 ? -3.910 -5.552 -0.537 1.00 24.42 164 SER B C 1
ATOM 1545 O O . SER B 1 54 ? -3.836 -6.683 -0.044 1.00 23.41 164 SER B O 1
ATOM 1548 N N . TYR B 1 55 ? -4.032 -5.344 -1.836 1.00 23.47 165 TYR B N 1
ATOM 1549 C CA . TYR B 1 55 ? -4.052 -6.469 -2.752 1.00 24.26 165 TYR B CA 1
ATOM 1550 C C . TYR B 1 55 ? -3.303 -6.112 -4.015 1.00 24.65 165 TYR B C 1
ATOM 1551 O O . TYR B 1 55 ? -3.176 -4.933 -4.367 1.00 20.97 165 TYR B O 1
ATOM 1560 N N . HIS B 1 56 ? -2.792 -7.149 -4.671 1.00 24.12 166 HIS B N 1
ATOM 1561 C CA . HIS B 1 56 ? -2.041 -7.029 -5.909 1.00 26.47 166 HIS B CA 1
ATOM 1562 C C . HIS B 1 56 ? -2.406 -8.301 -6.645 1.00 28.54 166 HIS B C 1
ATOM 1563 O O . HIS B 1 56 ? -1.893 -9.372 -6.330 1.00 29.33 166 HIS B O 1
ATOM 1570 N N . ILE B 1 57 ? -3.308 -8.204 -7.607 1.00 29.47 167 ILE B N 1
ATOM 1571 C CA . ILE B 1 57 ? -3.697 -9.403 -8.320 1.00 34.19 167 ILE B CA 1
ATOM 1572 C C . ILE B 1 57 ? -3.594 -9.274 -9.823 1.00 34.82 167 ILE B C 1
ATOM 1573 O O . ILE B 1 57 ? -3.612 -8.174 -10.377 1.00 35.18 167 ILE B O 1
ATOM 1578 N N . THR B 1 58 ? -3.480 -10.425 -10.471 1.00 35.75 168 THR B N 1
ATOM 1579 C CA . THR B 1 58 ? -3.385 -10.497 -11.914 1.00 37.09 168 THR B CA 1
ATOM 1580 C C . THR B 1 58 ? -4.640 -11.216 -12.359 1.00 37.10 168 THR B C 1
ATOM 1581 O O . THR B 1 58 ? -4.924 -12.310 -11.894 1.00 36.29 168 THR B O 1
ATOM 1585 N N . VAL B 1 59 ? -5.401 -10.592 -13.245 1.00 38.28 169 VAL B N 1
ATOM 1586 C CA . VAL B 1 59 ? -6.629 -11.200 -13.715 1.00 40.49 169 VAL B CA 1
ATOM 1587 C C . VAL B 1 59 ? -6.527 -11.526 -15.193 1.00 42.21 169 VAL B C 1
ATOM 1588 O O . VAL B 1 59 ? -6.177 -10.676 -16.010 1.00 42.16 169 VAL B O 1
ATOM 1592 N N . TYR B 1 60 ? -6.831 -12.773 -15.525 1.00 45.12 170 TYR B N 1
ATOM 1593 C CA . TYR B 1 60 ? -6.771 -13.235 -16.902 1.00 47.37 170 TYR B CA 1
ATOM 1594 C C . TYR B 1 60 ? -8.133 -13.190 -17.581 1.00 47.83 170 TYR B C 1
ATOM 1595 O O . TYR B 1 60 ? -8.898 -14.152 -17.545 1.00 48.41 170 TYR B O 1
ATOM 1604 N N . MET B 1 61 ? -8.432 -12.045 -18.177 1.00 48.59 171 MET B N 1
ATOM 1605 C CA . MET B 1 61 ? -9.668 -11.838 -18.910 1.00 50.33 171 MET B CA 1
ATOM 1606 C C . MET B 1 61 ? -9.707 -10.408 -19.422 1.00 50.38 171 MET B C 1
ATOM 1607 O O . MET B 1 61 ? -8.801 -9.623 -19.144 1.00 50.76 171 MET B O 1
ATOM 1612 N N . LYS B 1 62 ? -10.742 -10.072 -20.181 1.00 50.58 172 LYS B N 1
ATOM 1613 C CA . LYS B 1 62 ? -10.848 -8.735 -20.752 1.00 50.86 172 LYS B CA 1
ATOM 1614 C C . LYS B 1 62 ? -11.894 -7.861 -20.075 1.00 50.41 172 LYS B C 1
ATOM 1615 O O . LYS B 1 62 ? -12.825 -8.364 -19.444 1.00 50.66 172 LYS B O 1
ATOM 1617 N N . ASP B 1 63 ? -11.735 -6.546 -20.218 1.00 50.54 173 ASP B N 1
ATOM 1618 C CA . ASP B 1 63 ? -12.676 -5.596 -19.633 1.00 50.62 173 ASP B CA 1
ATOM 1619 C C . ASP B 1 63 ? -12.858 -5.965 -18.161 1.00 49.17 173 ASP B C 1
ATOM 1620 O O . ASP B 1 63 ? -13.978 -6.118 -17.670 1.00 49.07 173 ASP B O 1
ATOM 1625 N N . VAL B 1 64 ? -11.730 -6.106 -17.471 1.00 47.16 174 VAL B N 1
ATOM 1626 C CA . VAL B 1 64 ? -11.710 -6.481 -16.065 1.00 45.57 174 VAL B CA 1
ATOM 1627 C C . VAL B 1 64 ? -11.992 -5.333 -15.102 1.00 44.43 174 VAL B C 1
ATOM 1628 O O . VAL B 1 64 ? -11.507 -4.214 -15.276 1.00 44.36 174 VAL B O 1
ATOM 1632 N N . LYS B 1 65 ? -12.783 -5.640 -14.081 1.00 42.52 175 LYS B N 1
ATOM 1633 C CA . LYS B 1 65 ? -13.131 -4.694 -13.035 1.00 40.16 175 LYS B CA 1
ATOM 1634 C C . LYS B 1 65 ? -12.881 -5.464 -11.740 1.00 38.53 175 LYS B C 1
ATOM 1635 O O . LYS B 1 65 ? -13.244 -6.635 -11.631 1.00 35.82 175 LYS B O 1
ATOM 1641 N N . VAL B 1 66 ? -12.240 -4.822 -10.771 1.00 36.29 176 VAL B N 1
ATOM 1642 C CA . VAL B 1 66 ? -11.955 -5.476 -9.504 1.00 36.19 176 VAL B CA 1
ATOM 1643 C C . VAL B 1 66 ? -12.664 -4.772 -8.358 1.00 34.41 176 VAL B C 1
ATOM 1644 O O . VAL B 1 66 ? -12.643 -3.547 -8.261 1.00 34.29 176 VAL B O 1
ATOM 1648 N N . SER B 1 67 ? -13.297 -5.557 -7.498 1.00 32.08 177 SER B N 1
ATOM 1649 C CA . SER B 1 67 ? -14.010 -5.007 -6.361 1.00 31.51 177 SER B CA 1
ATOM 1650 C C . SER B 1 67 ? -13.586 -5.625 -5.028 1.00 29.52 177 SER B C 1
ATOM 1651 O O . SER B 1 67 ? -13.447 -6.848 -4.905 1.00 28.68 177 SER B O 1
ATOM 1654 N N . LEU B 1 68 ? -13.356 -4.762 -4.043 1.00 27.71 178 LEU B N 1
ATOM 1655 C CA . LEU B 1 68 ? -13.031 -5.207 -2.696 1.00 28.43 178 LEU B CA 1
ATOM 1656 C C . LEU B 1 68 ? -14.374 -5.068 -2.001 1.00 28.50 178 LEU B C 1
ATOM 1657 O O . LEU B 1 68 ? -14.947 -3.977 -1.974 1.00 29.70 178 LEU B O 1
ATOM 1662 N N . PHE B 1 69 ? -14.890 -6.163 -1.469 1.00 27.91 179 PHE B N 1
ATOM 1663 C CA . PHE B 1 69 ? -16.179 -6.125 -0.792 1.00 30.55 179 PHE B CA 1
ATOM 1664 C C . PHE B 1 69 ? -16.071 -6.079 0.725 1.00 31.38 179 PHE B C 1
ATOM 1665 O O . PHE B 1 69 ? -15.155 -6.651 1.319 1.00 27.95 179 PHE B O 1
ATOM 1673 N N . LYS B 1 70 ? -17.026 -5.384 1.334 1.00 33.02 180 LYS B N 1
ATOM 1674 C CA . LYS B 1 70 ? -17.128 -5.297 2.779 1.00 35.58 180 LYS B CA 1
ATOM 1675 C C . LYS B 1 70 ? -18.586 -5.611 3.100 1.00 37.27 180 LYS B C 1
ATOM 1676 O O . LYS B 1 70 ? -19.484 -4.867 2.708 1.00 35.80 180 LYS B O 1
ATOM 1682 N N . LYS B 1 71 ? -18.799 -6.731 3.788 1.00 39.98 181 LYS B N 1
ATOM 1683 C CA . LYS B 1 71 ? -20.122 -7.195 4.199 1.00 43.19 181 LYS B CA 1
ATOM 1684 C C . LYS B 1 71 ? -20.960 -7.744 3.053 1.00 44.35 181 LYS B C 1
ATOM 1685 O O . LYS B 1 71 ? -21.235 -8.942 3.006 1.00 45.78 181 LYS B O 1
ATOM 1691 N N . ASP B 1 72 ? -21.361 -6.882 2.127 1.00 45.77 182 ASP B N 1
ATOM 1692 C CA . ASP B 1 72 ? -22.171 -7.330 1.001 1.00 47.30 182 ASP B CA 1
ATOM 1693 C C . ASP B 1 72 ? -22.069 -6.414 -0.212 1.00 46.90 182 ASP B C 1
ATOM 1694 O O . ASP B 1 72 ? -22.645 -6.702 -1.263 1.00 47.00 182 ASP B O 1
ATOM 1699 N N . LYS B 1 73 ? -21.340 -5.313 -0.070 1.00 45.46 183 LYS B N 1
ATOM 1700 C CA . LYS B 1 73 ? -21.199 -4.375 -1.171 1.00 44.73 183 LYS B CA 1
ATOM 1701 C C . LYS B 1 73 ? -19.764 -3.940 -1.402 1.00 43.12 183 LYS B C 1
ATOM 1702 O O . LYS B 1 73 ? -18.945 -3.924 -0.484 1.00 40.72 183 LYS B O 1
ATOM 1708 N N . ALA B 1 74 ? -19.472 -3.590 -2.648 1.00 42.31 184 ALA B N 1
ATOM 1709 C CA . ALA B 1 74 ? -18.144 -3.143 -3.027 1.00 41.63 184 ALA B CA 1
ATOM 1710 C C . ALA B 1 74 ? -17.862 -1.800 -2.380 1.00 41.19 184 ALA B C 1
ATOM 1711 O O . ALA B 1 74 ? -18.671 -0.874 -2.468 1.00 41.11 184 ALA B O 1
ATOM 1713 N N . VAL B 1 75 ? -16.723 -1.703 -1.704 1.00 40.06 185 VAL B N 1
ATOM 1714 C CA . VAL B 1 75 ? -16.330 -0.456 -1.070 1.00 40.33 185 VAL B CA 1
ATOM 1715 C C . VAL B 1 75 ? -15.244 0.170 -1.931 1.00 40.19 185 VAL B C 1
ATOM 1716 O O . VAL B 1 75 ? -15.068 1.386 -1.942 1.00 40.00 185 VAL B O 1
ATOM 1720 N N . LEU B 1 76 ? -14.526 -0.678 -2.661 1.00 40.54 186 LEU B N 1
ATOM 1721 C CA . LEU B 1 76 ? -13.474 -0.239 -3.572 1.00 41.33 186 LEU B CA 1
ATOM 1722 C C . LEU B 1 76 ? -13.755 -0.811 -4.956 1.00 42.71 186 LEU B C 1
ATOM 1723 O O . LEU B 1 76 ? -14.053 -1.995 -5.094 1.00 40.53 186 LEU B O 1
ATOM 1728 N N . PHE B 1 77 ? -13.658 0.027 -5.980 1.00 45.30 187 PHE B N 1
ATOM 1729 C CA . PHE B 1 77 ? -13.904 -0.430 -7.340 1.00 48.80 187 PHE B CA 1
ATOM 1730 C C . PHE B 1 77 ? -12.741 -0.010 -8.221 1.00 50.58 187 PHE B C 1
ATOM 1731 O O . PHE B 1 77 ? -12.472 1.180 -8.385 1.00 50.57 187 PHE B O 1
ATOM 1739 N N . THR B 1 78 ? -12.054 -1.000 -8.779 1.00 52.64 188 THR B N 1
ATOM 1740 C CA . THR B 1 78 ? -10.906 -0.754 -9.639 1.00 55.59 188 THR B CA 1
ATOM 1741 C C . THR B 1 78 ? -11.159 -1.212 -11.068 1.00 57.34 188 THR B C 1
ATOM 1742 O O . THR B 1 78 ? -11.379 -2.395 -11.327 1.00 56.87 188 THR B O 1
ATOM 1746 N N . TYR B 1 79 ? -11.137 -0.262 -11.992 1.00 59.89 189 TYR B N 1
ATOM 1747 C CA . TYR B 1 79 ? -11.330 -0.567 -13.401 1.00 63.04 189 TYR B CA 1
ATOM 1748 C C . TYR B 1 79 ? -10.196 0.110 -14.159 1.00 64.27 189 TYR B C 1
ATOM 1749 O O . TYR B 1 79 ? -10.390 1.140 -14.802 1.00 64.42 189 TYR B O 1
ATOM 1758 N N . ASP B 1 80 ? -9.007 -0.473 -14.061 1.00 66.12 190 ASP B N 1
ATOM 1759 C CA . ASP B 1 80 ? -7.829 0.065 -14.727 1.00 67.91 190 ASP B CA 1
ATOM 1760 C C . ASP B 1 80 ? -8.084 0.251 -16.215 1.00 69.00 190 ASP B C 1
ATOM 1761 O O . ASP B 1 80 ? -8.579 -0.653 -16.887 1.00 68.97 190 ASP B O 1
ATOM 1766 N N . GLN B 1 81 ? -7.749 1.433 -16.723 1.00 70.54 191 GLN B N 1
ATOM 1767 C CA . GLN B 1 81 ? -7.934 1.736 -18.137 1.00 71.86 191 GLN B CA 1
ATOM 1768 C C . GLN B 1 81 ? -6.713 1.275 -18.930 1.00 72.54 191 GLN B C 1
ATOM 1769 O O . GLN B 1 81 ? -6.730 1.247 -20.161 1.00 73.11 191 GLN B O 1
ATOM 1771 N N . TYR B 1 82 ? -5.658 0.907 -18.211 1.00 72.95 192 TYR B N 1
ATOM 1772 C CA . TYR B 1 82 ? -4.422 0.451 -18.835 1.00 73.60 192 TYR B CA 1
ATOM 1773 C C . TYR B 1 82 ? -4.471 -1.034 -19.193 1.00 73.47 192 TYR B C 1
ATOM 1774 O O . TYR B 1 82 ? -3.462 -1.734 -19.090 1.00 73.40 192 TYR B O 1
ATOM 1776 N N . GLN B 1 83 ? -5.638 -1.509 -19.622 1.00 73.27 193 GLN B N 1
ATOM 1777 C CA . GLN B 1 83 ? -5.801 -2.914 -19.990 1.00 73.03 193 GLN B CA 1
ATOM 1778 C C . GLN B 1 83 ? -5.550 -3.184 -21.471 1.00 73.35 193 GLN B C 1
ATOM 1779 O O . GLN B 1 83 ? -5.971 -2.415 -22.336 1.00 73.60 193 GLN B O 1
ATOM 1785 N N . GLU B 1 84 ? -4.863 -4.289 -21.747 1.00 73.38 194 GLU B N 1
ATOM 1786 C CA . GLU B 1 84 ? -4.550 -4.701 -23.111 1.00 73.46 194 GLU B CA 1
ATOM 1787 C C . GLU B 1 84 ? -3.891 -6.083 -23.054 1.00 73.04 194 GLU B C 1
ATOM 1788 O O . GLU B 1 84 ? -3.060 -6.339 -22.181 1.00 73.02 194 GLU B O 1
ATOM 1794 N N . LYS B 1 85 ? -4.276 -6.963 -23.979 1.00 71.97 195 LYS B N 1
ATOM 1795 C CA . LYS B 1 85 ? -3.757 -8.334 -24.059 1.00 70.66 195 LYS B CA 1
ATOM 1796 C C . LYS B 1 85 ? -4.507 -9.283 -23.126 1.00 69.72 195 LYS B C 1
ATOM 1797 O O . LYS B 1 85 ? -4.038 -10.387 -22.844 1.00 69.48 195 LYS B O 1
ATOM 1803 N N . ASN B 1 86 ? -5.672 -8.848 -22.655 1.00 68.56 196 ASN B N 1
ATOM 1804 C CA . ASN B 1 86 ? -6.505 -9.647 -21.758 1.00 67.02 196 ASN B CA 1
ATOM 1805 C C . ASN B 1 86 ? -5.814 -10.053 -20.460 1.00 65.28 196 ASN B C 1
ATOM 1806 O O . ASN B 1 86 ? -6.092 -11.115 -19.899 1.00 65.12 196 ASN B O 1
ATOM 1811 N N . VAL B 1 87 ? -4.914 -9.200 -19.988 1.00 63.05 197 VAL B N 1
ATOM 1812 C CA . VAL B 1 87 ? -4.201 -9.453 -18.743 1.00 61.08 197 VAL B CA 1
ATOM 1813 C C . VAL B 1 87 ? -4.233 -8.176 -17.920 1.00 58.91 197 VAL B C 1
ATOM 1814 O O . VAL B 1 87 ? -3.551 -7.206 -18.247 1.00 58.94 197 VAL B O 1
ATOM 1818 N N . ASP B 1 88 ? -5.028 -8.172 -16.857 1.00 56.50 198 ASP B N 1
ATOM 1819 C CA . ASP B 1 88 ? -5.135 -6.990 -16.008 1.00 54.41 198 ASP B CA 1
ATOM 1820 C C . ASP B 1 88 ? -4.498 -7.199 -14.636 1.00 52.07 198 ASP B C 1
ATOM 1821 O O . ASP B 1 88 ? -4.805 -8.165 -13.936 1.00 51.70 198 ASP B O 1
ATOM 1826 N N . GLN B 1 89 ? -3.606 -6.286 -14.263 1.00 49.55 199 GLN B N 1
ATOM 1827 C CA . GLN B 1 89 ? -2.924 -6.357 -12.975 1.00 47.91 199 GLN B CA 1
ATOM 1828 C C . GLN B 1 89 ? -3.363 -5.186 -12.104 1.00 45.02 199 GLN B C 1
ATOM 1829 O O . GLN B 1 89 ? -2.809 -4.089 -12.187 1.00 44.79 199 GLN B O 1
ATOM 1835 N N . ALA B 1 90 ? -4.365 -5.424 -11.268 1.00 41.04 200 ALA B N 1
ATOM 1836 C CA . ALA B 1 90 ? -4.879 -4.373 -10.406 1.00 38.70 200 ALA B CA 1
ATOM 1837 C C . ALA B 1 90 ? -4.335 -4.465 -8.989 1.00 36.53 200 ALA B C 1
ATOM 1838 O O . ALA B 1 90 ? -4.073 -5.551 -8.476 1.00 37.55 200 ALA B O 1
ATOM 1840 N N . SER B 1 91 ? -4.153 -3.313 -8.363 1.00 33.71 201 SER B N 1
ATOM 1841 C CA . SER B 1 91 ? -3.676 -3.269 -6.991 1.00 32.66 201 SER B CA 1
ATOM 1842 C C . SER B 1 91 ? -4.492 -2.218 -6.255 1.00 31.14 201 SER B C 1
ATOM 1843 O O . SER B 1 91 ? -5.167 -1.398 -6.882 1.00 30.31 201 SER B O 1
ATOM 1846 N N . GLY B 1 92 ? -4.450 -2.259 -4.930 1.00 29.66 202 GLY B N 1
ATOM 1847 C CA . GLY B 1 92 ? -5.195 -1.295 -4.143 1.00 27.63 202 GLY B CA 1
ATOM 1848 C C . GLY B 1 92 ? -4.929 -1.436 -2.658 1.00 27.57 202 GLY B C 1
ATOM 1849 O O . GLY B 1 92 ? -4.480 -2.480 -2.185 1.00 26.32 202 GLY B O 1
ATOM 1850 N N . SER B 1 93 ? -5.185 -0.363 -1.922 1.00 26.14 203 SER B N 1
ATOM 1851 C CA . SER B 1 93 ? -5.001 -0.361 -0.482 1.00 24.36 203 SER B CA 1
ATOM 1852 C C . SER B 1 93 ? -6.023 0.603 0.081 1.00 24.19 203 SER B C 1
ATOM 1853 O O . SER B 1 93 ? -6.356 1.615 -0.547 1.00 23.31 203 SER B O 1
ATOM 1856 N N . VAL B 1 94 ? -6.535 0.277 1.257 1.00 21.97 204 VAL B N 1
ATOM 1857 C CA . VAL B 1 94 ? -7.541 1.100 1.892 1.00 23.03 204 VAL B CA 1
ATOM 1858 C C . VAL B 1 94 ? -7.634 0.726 3.362 1.00 23.75 204 VAL B C 1
ATOM 1859 O O . VAL B 1 94 ? -7.211 -0.360 3.764 1.00 21.75 204 VAL B O 1
ATOM 1863 N N . LEU B 1 95 ? -8.171 1.645 4.154 1.00 22.72 205 LEU B N 1
ATOM 1864 C CA . LEU B 1 95 ? -8.376 1.413 5.572 1.00 24.33 205 LEU B CA 1
ATOM 1865 C C . LEU B 1 95 ? -9.878 1.283 5.721 1.00 24.41 205 LEU B C 1
ATOM 1866 O O . LEU B 1 95 ? -10.627 2.119 5.217 1.00 25.96 205 LEU B O 1
ATOM 1871 N N . LEU B 1 96 ? -10.311 0.221 6.385 1.00 24.04 206 LEU B N 1
ATOM 1872 C CA . LEU B 1 96 ? -11.724 -0.027 6.613 1.00 23.92 206 LEU B CA 1
ATOM 1873 C C . LEU B 1 96 ? -11.940 -0.286 8.094 1.00 25.03 206 LEU B C 1
ATOM 1874 O O . LEU B 1 96 ? -11.186 -1.040 8.711 1.00 23.43 206 LEU B O 1
ATOM 1879 N N . HIS B 1 97 ? -12.945 0.362 8.672 1.00 25.36 207 HIS B N 1
ATOM 1880 C CA . HIS B 1 97 ? -13.260 0.116 10.066 1.00 26.62 207 HIS B CA 1
ATOM 1881 C C . HIS B 1 97 ? -14.239 -1.035 9.979 1.00 25.23 207 HIS B C 1
ATOM 1882 O O . HIS B 1 97 ? -15.169 -1.010 9.175 1.00 26.76 207 HIS B O 1
ATOM 1889 N N . LEU B 1 98 ? -14.020 -2.059 10.787 1.00 26.44 208 LEU B N 1
ATOM 1890 C CA . LEU B 1 98 ? -14.878 -3.228 10.747 1.00 25.17 208 LEU B CA 1
ATOM 1891 C C . LEU B 1 98 ? -15.421 -3.592 12.103 1.00 24.97 208 LEU B C 1
ATOM 1892 O O . LEU B 1 98 ? -14.789 -3.332 13.126 1.00 24.69 208 LEU B O 1
ATOM 1897 N N . GLU B 1 99 ? -16.592 -4.217 12.088 1.00 25.00 209 GLU B N 1
ATOM 1898 C CA . GLU B 1 99 ? -17.244 -4.694 13.299 1.00 27.69 209 GLU B CA 1
ATOM 1899 C C . GLU B 1 99 ? -17.183 -6.221 13.235 1.00 26.18 209 GLU B C 1
ATOM 1900 O O . GLU B 1 99 ? -17.037 -6.797 12.148 1.00 25.73 209 GLU B O 1
ATOM 1906 N N . VAL B 1 100 ? -17.302 -6.873 14.387 1.00 25.26 210 VAL B N 1
ATOM 1907 C CA . VAL B 1 100 ? -17.271 -8.326 14.428 1.00 25.04 210 VAL B CA 1
ATOM 1908 C C . VAL B 1 100 ? -18.301 -8.891 13.462 1.00 24.51 210 VAL B C 1
ATOM 1909 O O . VAL B 1 100 ? -19.447 -8.448 13.432 1.00 23.72 210 VAL B O 1
ATOM 1913 N N . GLY B 1 101 ? -17.880 -9.867 12.665 1.00 25.22 211 GLY B N 1
ATOM 1914 C CA . GLY B 1 101 ? -18.782 -10.474 11.705 1.00 25.64 211 GLY B CA 1
ATOM 1915 C C . GLY B 1 101 ? -18.678 -9.902 10.300 1.00 27.08 211 GLY B C 1
ATOM 1916 O O . GLY B 1 101 ? -19.133 -10.531 9.341 1.00 27.31 211 GLY B O 1
ATOM 1917 N N . ASP B 1 102 ? -18.093 -8.713 10.166 1.00 28.31 212 ASP B N 1
ATOM 1918 C CA . ASP B 1 102 ? -17.947 -8.092 8.850 1.00 29.06 212 ASP B CA 1
ATOM 1919 C C . ASP B 1 102 ? -17.032 -8.938 7.974 1.00 28.48 212 ASP B C 1
ATOM 1920 O O . ASP B 1 102 ? -15.950 -9.342 8.394 1.00 28.79 212 ASP B O 1
ATOM 1925 N N . GLN B 1 103 ? -17.471 -9.205 6.755 1.00 28.21 213 GLN B N 1
ATOM 1926 C CA . GLN B 1 103 ? -16.673 -10.003 5.840 1.00 29.55 213 GLN B CA 1
ATOM 1927 C C . GLN B 1 103 ? -16.047 -9.094 4.786 1.00 28.41 213 GLN B C 1
ATOM 1928 O O . GLN B 1 103 ? -16.649 -8.109 4.352 1.00 26.56 213 GLN B O 1
ATOM 1934 N N . VAL B 1 104 ? -14.826 -9.427 4.391 1.00 26.89 214 VAL B N 1
ATOM 1935 C CA . VAL B 1 104 ? -14.113 -8.659 3.381 1.00 24.65 214 VAL B CA 1
ATOM 1936 C C . VAL B 1 104 ? -13.486 -9.654 2.415 1.00 24.89 214 VAL B C 1
ATOM 1937 O O . VAL B 1 104 ? -12.874 -10.634 2.836 1.00 22.82 214 VAL B O 1
ATOM 1941 N N . TRP B 1 105 ? -13.659 -9.418 1.123 1.00 24.49 215 TRP B N 1
ATOM 1942 C CA . TRP B 1 105 ? -13.081 -10.297 0.120 1.00 26.94 215 TRP B CA 1
ATOM 1943 C C . TRP B 1 105 ? -12.911 -9.545 -1.186 1.00 27.89 215 TRP B C 1
ATOM 1944 O O . TRP B 1 105 ? -13.378 -8.418 -1.327 1.00 25.44 215 TRP B O 1
ATOM 1955 N N . LEU B 1 106 ? -12.215 -10.169 -2.129 1.00 29.46 216 LEU B N 1
ATOM 1956 C CA . LEU B 1 106 ? -11.991 -9.571 -3.433 1.00 30.73 216 LEU B CA 1
ATOM 1957 C C . LEU B 1 106 ? -12.852 -10.297 -4.448 1.00 31.23 216 LEU B C 1
ATOM 1958 O O . LEU B 1 106 ? -13.162 -11.475 -4.290 1.00 30.36 216 LEU B O 1
ATOM 1963 N N . GLN B 1 107 ? -13.234 -9.586 -5.497 1.00 33.84 217 GLN B N 1
ATOM 1964 C CA . GLN B 1 107 ? -14.093 -10.161 -6.516 1.00 35.40 217 GLN B CA 1
ATOM 1965 C C . GLN B 1 107 ? -13.791 -9.479 -7.838 1.00 36.58 217 GLN B C 1
ATOM 1966 O O . GLN B 1 107 ? -13.560 -8.269 -7.886 1.00 34.85 217 GLN B O 1
ATOM 1972 N N . VAL B 1 108 ? -13.784 -10.254 -8.914 1.00 37.83 218 VAL B N 1
ATOM 1973 C CA . VAL B 1 108 ? -13.499 -9.682 -10.212 1.00 40.34 218 VAL B CA 1
ATOM 1974 C C . VAL B 1 108 ? -14.646 -9.909 -11.180 1.00 43.01 218 VAL B C 1
ATOM 1975 O O . VAL B 1 108 ? -15.504 -10.767 -10.960 1.00 43.03 218 VAL B O 1
ATOM 1979 N N . TYR B 1 109 ? -14.663 -9.113 -12.243 1.00 45.86 219 TYR B N 1
ATOM 1980 C CA . TYR B 1 109 ? -15.682 -9.217 -13.274 1.00 48.94 219 TYR B CA 1
ATOM 1981 C C . TYR B 1 109 ? -14.994 -8.986 -14.606 1.00 50.84 219 TYR B C 1
ATOM 1982 O O . TYR B 1 109 ? -13.993 -8.268 -14.675 1.00 50.52 219 TYR B O 1
ATOM 1991 N N . GLY B 1 110 ? -15.530 -9.597 -15.658 1.00 52.61 220 GLY B N 1
ATOM 1992 C CA . GLY B 1 110 ? -14.951 -9.438 -16.977 1.00 55.78 220 GLY B CA 1
ATOM 1993 C C . GLY B 1 110 ? -15.344 -10.556 -17.920 1.00 57.80 220 GLY B C 1
ATOM 1994 O O . GLY B 1 110 ? -16.111 -11.449 -17.556 1.00 57.69 220 GLY B O 1
ATOM 1995 N N . ASP B 1 111 ? -14.816 -10.507 -19.137 1.00 60.17 221 ASP B N 1
ATOM 1996 C CA . ASP B 1 111 ? -15.114 -11.526 -20.135 1.00 62.67 221 ASP B CA 1
ATOM 1997 C C . ASP B 1 111 ? -13.956 -12.513 -20.237 1.00 64.46 221 ASP B C 1
ATOM 1998 O O . ASP B 1 111 ? -12.850 -12.149 -20.633 1.00 64.23 221 ASP B O 1
ATOM 2000 N N . GLY B 1 112 ? -14.218 -13.763 -19.868 1.00 66.87 222 GLY B N 1
ATOM 2001 C CA . GLY B 1 112 ? -13.190 -14.785 -19.928 1.00 70.13 222 GLY B CA 1
ATOM 2002 C C . GLY B 1 112 ? -13.550 -15.919 -20.871 1.00 72.45 222 GLY B C 1
ATOM 2003 O O . GLY B 1 112 ? -13.102 -17.052 -20.689 1.00 72.60 222 GLY B O 1
ATOM 2004 N N . ASP B 1 113 ? -14.364 -15.615 -21.880 1.00 74.41 223 ASP B N 1
ATOM 2005 C CA . ASP B 1 113 ? -14.788 -16.614 -22.856 1.00 76.41 223 ASP B CA 1
ATOM 2006 C C . ASP B 1 113 ? -14.115 -16.383 -24.203 1.00 77.38 223 ASP B C 1
ATOM 2007 O O . ASP B 1 113 ? -14.672 -16.713 -25.252 1.00 77.75 223 ASP B O 1
ATOM 2012 N N . HIS B 1 114 ? -12.918 -15.810 -24.168 1.00 78.12 224 HIS B N 1
ATOM 2013 C CA . HIS B 1 114 ? -12.165 -15.541 -25.384 1.00 78.93 224 HIS B CA 1
ATOM 2014 C C . HIS B 1 114 ? -10.711 -15.236 -25.044 1.00 79.03 224 HIS B C 1
ATOM 2015 O O . HIS B 1 114 ? -10.076 -14.386 -25.671 1.00 78.81 224 HIS B O 1
ATOM 2022 N N . ASN B 1 115 ? -10.191 -15.942 -24.046 1.00 79.04 225 ASN B N 1
ATOM 2023 C CA . ASN B 1 115 ? -8.814 -15.755 -23.614 1.00 79.19 225 ASN B CA 1
ATOM 2024 C C . ASN B 1 115 ? -7.851 -16.501 -24.525 1.00 79.52 225 ASN B C 1
ATOM 2025 O O . ASN B 1 115 ? -8.078 -17.661 -24.873 1.00 79.28 225 ASN B O 1
ATOM 2030 N N . GLY B 1 116 ? -6.775 -15.823 -24.910 1.00 79.76 226 GLY B N 1
ATOM 2031 C CA . GLY B 1 116 ? -5.786 -16.433 -25.776 1.00 80.17 226 GLY B CA 1
ATOM 2032 C C . GLY B 1 116 ? -5.038 -17.557 -25.086 1.00 80.26 226 GLY B C 1
ATOM 2033 O O . GLY B 1 116 ? -5.518 -18.124 -24.105 1.00 80.25 226 GLY B O 1
ATOM 2034 N N . LEU B 1 117 ? -3.855 -17.875 -25.602 1.00 80.32 227 LEU B N 1
ATOM 2035 C CA . LEU B 1 117 ? -3.033 -18.939 -25.042 1.00 80.41 227 LEU B CA 1
ATOM 2036 C C . LEU B 1 117 ? -2.321 -18.449 -23.786 1.00 80.39 227 LEU B C 1
ATOM 2037 O O . LEU B 1 117 ? -1.76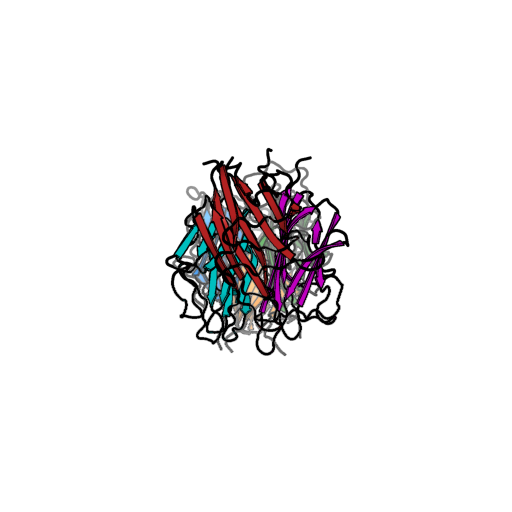3 -17.352 -23.766 1.00 80.59 227 LEU B O 1
ATOM 2042 N N . TYR B 1 118 ? -2.343 -19.271 -22.742 1.00 80.56 228 TYR B N 1
ATOM 2043 C CA . TYR B 1 118 ? -1.716 -18.930 -21.468 1.00 80.73 228 TYR B CA 1
ATOM 2044 C C . TYR B 1 118 ? -0.203 -18.737 -21.574 1.00 80.02 228 TYR B C 1
ATOM 2045 O O . TYR B 1 118 ? 0.297 -18.197 -22.561 1.00 79.77 228 TYR B O 1
ATOM 2054 N N . ALA B 1 119 ? 0.514 -19.175 -20.542 1.00 79.46 229 ALA B N 1
ATOM 2055 C CA . ALA B 1 119 ? 1.969 -19.062 -20.493 1.00 78.61 229 ALA B CA 1
ATOM 2056 C C . ALA B 1 119 ? 2.526 -19.637 -19.193 1.00 77.92 229 ALA B C 1
ATOM 2057 O O . ALA B 1 119 ? 1.777 -20.116 -18.340 1.00 77.54 229 ALA B O 1
ATOM 2059 N N . ASP B 1 120 ? 3.848 -19.582 -19.055 1.00 77.60 230 ASP B N 1
ATOM 2060 C CA . ASP B 1 120 ? 4.539 -20.088 -17.869 1.00 76.95 230 ASP B CA 1
ATOM 2061 C C . ASP B 1 120 ? 3.802 -19.700 -16.591 1.00 75.72 230 ASP B C 1
ATOM 2062 O O . ASP B 1 120 ? 3.461 -20.555 -15.774 1.00 75.85 230 ASP B O 1
ATOM 2067 N N . ASN B 1 121 ? 3.571 -18.401 -16.430 1.00 74.04 231 ASN B N 1
ATOM 2068 C CA . ASN B 1 121 ? 2.870 -17.851 -15.275 1.00 72.19 231 ASN B CA 1
ATOM 2069 C C . ASN B 1 121 ? 3.777 -17.657 -14.065 1.00 69.88 231 ASN B C 1
ATOM 2070 O O . ASN B 1 121 ? 4.672 -16.811 -14.083 1.00 70.56 231 ASN B O 1
ATOM 2075 N N . VAL B 1 122 ? 3.550 -18.448 -13.021 1.00 66.95 232 VAL B N 1
ATOM 2076 C CA . VAL B 1 122 ? 4.328 -18.338 -11.787 1.00 63.55 232 VAL B CA 1
ATOM 2077 C C . VAL B 1 122 ? 4.361 -16.865 -11.383 1.00 60.45 232 VAL B C 1
ATOM 2078 O O . VAL B 1 122 ? 5.423 -16.244 -11.306 1.00 59.58 232 VAL B O 1
ATOM 2082 N N . ASN B 1 123 ? 3.175 -16.312 -11.148 1.00 56.90 233 ASN B N 1
ATOM 2083 C CA . ASN B 1 123 ? 3.038 -14.914 -10.759 1.00 53.44 233 ASN B CA 1
ATOM 2084 C C . ASN B 1 123 ? 2.110 -14.780 -9.559 1.00 49.71 233 ASN B C 1
ATOM 2085 O O . ASN B 1 123 ? 0.903 -14.981 -9.668 1.00 48.82 233 ASN B O 1
ATOM 2090 N N . ASP B 1 124 ? 2.687 -14.433 -8.415 1.00 45.83 234 ASP B N 1
ATOM 2091 C CA . ASP B 1 124 ? 1.921 -14.287 -7.190 1.00 42.87 234 ASP B CA 1
ATOM 2092 C C . ASP B 1 124 ? 0.956 -13.108 -7.144 1.00 40.43 234 ASP B C 1
ATOM 2093 O O . ASP B 1 124 ? 1.337 -11.968 -7.405 1.00 3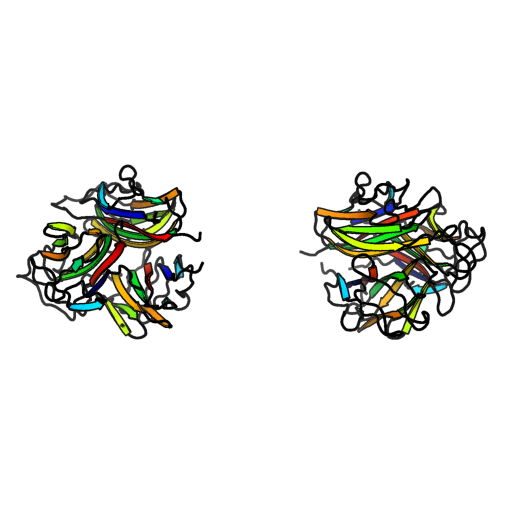9.71 234 ASP B O 1
ATOM 2098 N N . SER B 1 125 ? -0.298 -13.412 -6.817 1.00 37.80 235 SER B N 1
ATOM 2099 C CA . SER B 1 125 ? -1.348 -12.412 -6.642 1.00 36.05 235 SER B CA 1
ATOM 2100 C C . SER B 1 125 ? -1.568 -12.468 -5.136 1.00 34.89 235 SER B C 1
ATOM 2101 O O . SER B 1 125 ? -1.660 -13.559 -4.577 1.00 36.04 235 SER B O 1
ATOM 2104 N N . THR B 1 126 ? -1.648 -11.316 -4.476 1.00 32.17 236 THR B N 1
ATOM 2105 C CA . THR B 1 126 ? -1.805 -11.308 -3.026 1.00 29.40 236 THR B CA 1
ATOM 2106 C C . THR B 1 126 ? -2.958 -10.477 -2.473 1.00 27.12 236 THR B C 1
ATOM 2107 O O . THR B 1 126 ? -3.412 -9.513 -3.084 1.00 24.45 236 THR B O 1
ATOM 2111 N N . PHE B 1 127 ? -3.409 -10.879 -1.291 1.00 24.37 237 PHE B N 1
ATOM 2112 C CA . PHE B 1 127 ? -4.480 -10.208 -0.577 1.00 21.95 237 PHE B CA 1
ATOM 2113 C C . PHE B 1 127 ? -4.002 -10.202 0.860 1.00 22.26 237 PHE B C 1
ATOM 2114 O O . PHE B 1 127 ? -3.766 -11.259 1.450 1.00 19.88 237 PHE B O 1
ATOM 2122 N N . THR B 1 128 ? -3.849 -9.004 1.413 1.00 20.11 238 THR B N 1
ATOM 2123 C CA . THR B 1 128 ? -3.337 -8.842 2.762 1.00 19.71 238 THR B CA 1
ATOM 2124 C C . THR B 1 128 ? -4.212 -7.908 3.585 1.00 19.74 238 THR B C 1
ATOM 2125 O O . THR B 1 128 ? -4.862 -7.016 3.052 1.00 18.89 238 THR B O 1
ATOM 2129 N N . GLY B 1 129 ? -4.230 -8.124 4.891 1.00 18.16 239 GLY B N 1
ATOM 2130 C CA . GLY B 1 129 ? -5.016 -7.277 5.761 1.00 18.91 239 GLY B CA 1
ATOM 2131 C C . GLY B 1 129 ? -4.576 -7.451 7.202 1.00 19.60 239 GLY B C 1
ATOM 2132 O O . GLY B 1 129 ? -4.146 -8.530 7.585 1.00 18.68 239 GLY B O 1
ATOM 2133 N N . PHE B 1 130 ? -4.647 -6.386 7.989 1.00 18.49 240 PHE B N 1
ATOM 2134 C CA . PHE B 1 130 ? -4.297 -6.477 9.396 1.00 20.26 240 PHE B CA 1
ATOM 2135 C C . PHE B 1 130 ? -4.991 -5.401 10.213 1.00 21.46 240 PHE B C 1
ATOM 2136 O O . PHE B 1 130 ? -5.321 -4.324 9.713 1.00 20.15 240 PHE B O 1
ATOM 2144 N N . LEU B 1 131 ? -5.238 -5.734 11.468 1.00 21.72 241 LEU B N 1
ATOM 2145 C CA . LEU B 1 131 ? -5.872 -4.836 12.406 1.00 23.28 241 LEU B CA 1
ATOM 2146 C C . LEU B 1 131 ? -4.838 -3.798 12.799 1.00 24.87 241 LEU B C 1
ATOM 2147 O O . LEU B 1 131 ? -3.750 -4.138 13.264 1.00 25.25 241 LEU B O 1
ATOM 2152 N N . LEU B 1 132 ? -5.178 -2.533 12.601 1.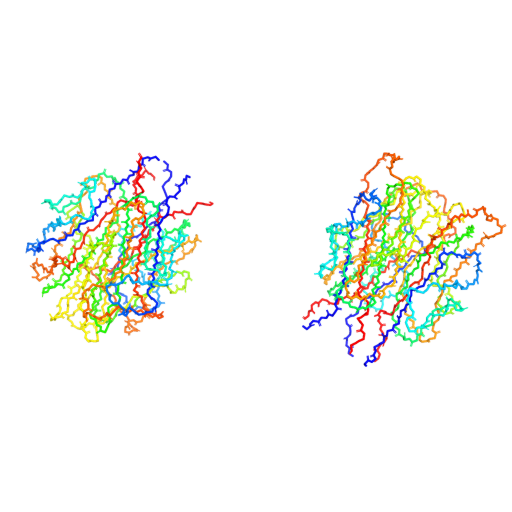00 24.90 242 LEU B N 1
ATOM 2153 C CA . LEU B 1 132 ? -4.283 -1.447 12.943 1.00 27.55 242 LEU B CA 1
ATOM 2154 C C . LEU B 1 132 ? -4.610 -0.988 14.355 1.00 27.59 242 LEU B C 1
ATOM 2155 O O . LEU B 1 132 ? -3.742 -0.973 15.226 1.00 27.30 242 LEU B O 1
ATOM 2160 N N . TYR B 1 133 ? -5.876 -0.613 14.556 1.00 27.23 243 TYR B N 1
ATOM 2161 C CA . TYR B 1 133 ? -6.374 -0.110 15.838 1.00 27.89 243 TYR B CA 1
ATOM 2162 C C . TYR B 1 133 ? -7.618 -0.837 16.358 1.00 29.08 243 TYR B C 1
ATOM 2163 O O . TYR B 1 133 ? -8.645 -0.854 15.693 1.00 27.79 243 TYR B O 1
ATOM 2172 N N . HIS B 1 134 ? -7.528 -1.417 17.553 1.00 31.92 244 HIS B N 1
ATOM 2173 C CA . HIS B 1 134 ? -8.674 -2.100 18.159 1.00 34.38 244 HIS B CA 1
ATOM 2174 C C . HIS B 1 134 ? -9.635 -1.022 18.646 1.00 36.09 244 HIS B C 1
ATOM 2175 O O . HIS B 1 134 ? -9.201 -0.011 19.175 1.00 35.38 244 HIS B O 1
ATOM 2182 N N . ASP B 1 135 ? -10.934 -1.250 18.487 1.00 40.78 245 ASP B N 1
ATOM 2183 C CA . ASP B 1 135 ? -11.948 -0.285 18.908 1.00 44.99 245 ASP B CA 1
ATOM 2184 C C . ASP B 1 135 ? -12.095 0.006 20.395 1.00 48.55 245 ASP B C 1
ATOM 2185 O O . ASP B 1 135 ? -11.899 -0.859 21.247 1.00 48.58 245 ASP B O 1
ATOM 2190 N N . THR B 1 136 ? -12.483 1.251 20.661 1.00 53.17 246 THR B N 1
ATOM 2191 C CA . THR B 1 136 ? -12.737 1.804 21.990 1.00 57.29 246 THR B CA 1
ATOM 2192 C C . THR B 1 136 ? -12.234 1.011 23.192 1.00 60.09 246 THR B C 1
ATOM 2193 O O . THR B 1 136 ? -11.064 1.098 23.568 1.00 60.35 246 THR B O 1
ATOM 2197 N N . ASN B 1 137 ? -13.153 0.249 23.784 1.00 63.63 247 ASN B N 1
ATOM 2198 C CA . ASN B 1 137 ? -12.913 -0.568 24.975 1.00 65.94 247 ASN B CA 1
ATOM 2199 C C . ASN B 1 137 ? -12.972 0.304 26.219 1.00 66.58 247 ASN B C 1
ATOM 2200 O O . ASN B 1 137 ? -13.194 1.525 26.066 1.00 67.62 247 ASN B O 1
ATOM 2206 N N . ALA C 1 1 ? 11.737 4.129 28.077 1.00 52.09 111 ALA C N 1
ATOM 2207 C CA . ALA C 1 1 ? 11.089 2.789 28.187 1.00 52.83 111 ALA C CA 1
ATOM 2208 C C . ALA C 1 1 ? 11.010 2.116 26.815 1.00 52.87 111 ALA C C 1
ATOM 2209 O O . ALA C 1 1 ? 10.051 2.314 26.068 1.00 53.26 111 ALA C O 1
ATOM 2211 N N . TYR C 1 2 ? 12.025 1.311 26.505 1.00 51.90 112 TYR C N 1
ATOM 2212 C CA . TYR C 1 2 ? 12.125 0.608 25.226 1.00 50.40 112 TYR C CA 1
ATOM 2213 C C . TYR C 1 2 ? 10.844 0.001 24.660 1.00 49.79 112 TYR C C 1
ATOM 2214 O O . TYR C 1 2 ? 10.005 -0.527 25.391 1.00 49.31 112 TYR C O 1
ATOM 2223 N N . MET C 1 3 ? 10.726 0.067 23.337 1.00 49.05 113 MET C N 1
ATOM 2224 C CA . MET C 1 3 ? 9.589 -0.495 22.618 1.00 48.32 113 MET C CA 1
ATOM 2225 C C . MET C 1 3 ? 10.123 -1.275 21.425 1.00 45.52 113 MET C C 1
ATOM 2226 O O . MET C 1 3 ? 11.019 -0.814 20.718 1.00 45.26 113 MET C O 1
ATOM 2231 N N . TYR C 1 4 ? 9.580 -2.464 21.207 1.00 42.78 114 TYR C N 1
ATOM 2232 C CA . TYR C 1 4 ? 10.021 -3.283 20.092 1.00 39.53 114 TYR C CA 1
ATOM 2233 C C . TYR C 1 4 ? 9.550 -2.653 18.786 1.00 36.58 114 TYR C C 1
ATOM 2234 O O . TYR C 1 4 ? 8.402 -2.814 18.378 1.00 35.22 114 TYR C O 1
ATOM 2243 N N . ARG C 1 5 ? 10.458 -1.916 18.152 1.00 33.18 115 ARG C N 1
ATOM 2244 C CA . ARG C 1 5 ? 10.179 -1.233 16.898 1.00 31.49 115 ARG C CA 1
ATOM 2245 C C . ARG C 1 5 ? 11.206 -1.552 15.824 1.00 28.01 115 ARG C C 1
ATOM 2246 O O . ARG C 1 5 ? 12.392 -1.670 16.096 1.00 28.03 115 ARG C O 1
ATOM 2254 N N . SER C 1 6 ? 10.737 -1.683 14.594 1.00 25.90 116 SER C N 1
ATOM 2255 C CA . SER C 1 6 ? 11.617 -1.979 13.486 1.00 22.85 116 SER C CA 1
ATOM 2256 C C . SER C 1 6 ? 10.913 -1.626 12.195 1.00 20.72 116 SER C C 1
ATOM 2257 O O . SER C 1 6 ? 9.876 -2.189 11.881 1.00 20.40 116 SER C O 1
ATOM 2260 N N . ALA C 1 7 ? 11.490 -0.699 11.445 1.00 19.55 117 ALA C N 1
ATOM 2261 C CA . ALA C 1 7 ? 10.893 -0.269 10.196 1.00 20.52 117 ALA C CA 1
ATOM 2262 C C . ALA C 1 7 ? 11.942 0.372 9.316 1.00 19.50 117 ALA C C 1
ATOM 2263 O O . ALA C 1 7 ? 12.943 0.887 9.802 1.00 19.46 117 ALA C O 1
ATOM 2265 N N . PHE C 1 8 ? 11.707 0.342 8.015 1.00 18.47 118 PHE C N 1
ATOM 2266 C CA . PHE C 1 8 ? 12.631 0.972 7.095 1.00 18.10 118 PHE C CA 1
ATOM 2267 C C . PHE C 1 8 ? 11.853 1.300 5.841 1.00 17.30 118 PHE C C 1
ATOM 2268 O O . PHE C 1 8 ? 10.868 0.643 5.520 1.00 16.97 118 PHE C O 1
ATOM 2276 N N . SER C 1 9 ? 12.290 2.338 5.145 1.00 18.29 119 SER C N 1
ATOM 2277 C CA . SER C 1 9 ? 11.666 2.734 3.901 1.00 20.48 119 SER C CA 1
ATOM 2278 C C . SER C 1 9 ? 12.854 3.301 3.125 1.00 21.24 119 SER C C 1
ATOM 2279 O O . SER C 1 9 ? 13.497 4.245 3.573 1.00 21.79 119 SER C O 1
ATOM 2282 N N . VAL C 1 10 ? 13.164 2.692 1.988 1.00 23.75 120 VAL C N 1
ATOM 2283 C CA . VAL C 1 10 ? 14.307 3.111 1.189 1.00 25.92 120 VAL C CA 1
ATOM 2284 C C . VAL C 1 10 ? 13.981 3.112 -0.303 1.00 29.29 120 VAL C C 1
ATOM 2285 O O . VAL C 1 10 ? 13.054 2.435 -0.744 1.00 29.47 120 VAL C O 1
ATOM 2289 N N . GLY C 1 11 ? 14.742 3.884 -1.074 1.00 32.60 121 GLY C N 1
ATOM 2290 C CA . GLY C 1 11 ? 14.500 3.955 -2.503 1.00 37.80 121 GLY C CA 1
ATOM 2291 C C . GLY C 1 11 ? 15.772 4.000 -3.329 1.00 41.65 121 GLY C C 1
ATOM 2292 O O . GLY C 1 11 ? 16.876 3.842 -2.802 1.00 41.20 121 GLY C O 1
ATOM 2293 N N . LEU C 1 12 ? 15.621 4.227 -4.628 1.00 45.28 122 LEU C N 1
ATOM 2294 C CA . LEU C 1 12 ? 16.772 4.284 -5.517 1.00 50.97 122 LEU C CA 1
ATOM 2295 C C . LEU C 1 12 ? 16.847 5.539 -6.370 1.00 54.47 122 LEU C C 1
ATOM 2296 O O . LEU C 1 12 ? 17.927 6.099 -6.571 1.00 55.87 122 LEU C O 1
ATOM 2301 N N . GLU C 1 13 ? 15.694 5.967 -6.871 1.00 58.44 123 GLU C N 1
ATOM 2302 C CA . GLU C 1 13 ? 15.592 7.139 -7.735 1.00 62.12 123 GLU C CA 1
ATOM 2303 C C . GLU C 1 13 ? 15.956 6.707 -9.155 1.00 63.79 123 GLU C C 1
ATOM 2304 O O . GLU C 1 13 ? 15.883 7.501 -10.092 1.00 64.13 123 GLU C O 1
ATOM 2310 N N . THR C 1 14 ? 16.345 5.433 -9.269 1.00 66.00 124 THR C N 1
ATOM 2311 C CA . THR C 1 14 ? 16.696 4.739 -10.517 1.00 67.51 124 THR C CA 1
ATOM 2312 C C . THR C 1 14 ? 18.120 4.225 -10.693 1.00 68.45 124 THR C C 1
ATOM 2313 O O . THR C 1 14 ? 19.083 4.827 -10.214 1.00 68.39 124 THR C O 1
ATOM 2317 N N . ARG C 1 15 ? 18.216 3.103 -11.410 1.00 69.32 125 ARG C N 1
ATOM 2318 C CA . ARG C 1 15 ? 19.469 2.427 -11.739 1.00 69.57 125 ARG C CA 1
ATOM 2319 C C . ARG C 1 15 ? 19.267 0.915 -11.839 1.00 69.39 125 ARG C C 1
ATOM 2320 O O . ARG C 1 15 ? 20.089 0.218 -12.436 1.00 70.58 125 ARG C O 1
ATOM 2328 N N . VAL C 1 16 ? 18.177 0.412 -11.258 1.00 68.11 126 VAL C N 1
ATOM 2329 C CA . VAL C 1 16 ? 17.893 -1.028 -11.264 1.00 66.38 126 VAL C CA 1
ATOM 2330 C C . VAL C 1 16 ? 18.056 -1.658 -12.644 1.00 65.31 126 VAL C C 1
ATOM 2331 O O . VAL C 1 16 ? 17.145 -1.620 -13.475 1.00 65.04 126 VAL C O 1
ATOM 2335 N N . THR C 1 17 ? 19.224 -2.248 -12.872 1.00 63.77 127 THR C N 1
ATOM 2336 C CA . THR C 1 17 ? 19.525 -2.892 -14.141 1.00 62.06 127 THR C CA 1
ATOM 2337 C C . THR C 1 17 ? 20.312 -4.181 -13.929 1.00 61.19 127 THR C C 1
ATOM 2338 O O . THR C 1 17 ? 20.397 -5.015 -14.830 1.00 61.22 127 THR C O 1
ATOM 2342 N N . VAL C 1 18 ? 20.887 -4.340 -12.739 1.00 59.85 128 VAL C N 1
ATOM 2343 C CA . VAL C 1 18 ? 21.660 -5.537 -12.420 1.00 58.28 128 VAL C CA 1
ATOM 2344 C C . VAL C 1 18 ? 20.760 -6.620 -11.828 1.00 56.91 128 VAL C C 1
ATOM 2345 O O . VAL C 1 18 ? 20.135 -6.426 -10.783 1.00 56.24 128 VAL C O 1
ATOM 2349 N N . PRO C 1 19 ? 20.682 -7.780 -12.497 1.00 55.27 129 PRO C N 1
ATOM 2350 C CA . PRO C 1 19 ? 19.854 -8.896 -12.036 1.00 53.75 129 PRO C CA 1
ATOM 2351 C C . PRO C 1 19 ? 20.593 -9.880 -11.136 1.00 51.81 129 PRO C C 1
ATOM 2352 O O . PRO C 1 19 ? 21.796 -9.761 -10.922 1.00 51.99 129 PRO C O 1
ATOM 2356 N N . ASN C 1 20 ? 19.846 -10.842 -10.606 1.00 50.14 130 ASN C N 1
ATOM 2357 C CA . ASN C 1 20 ? 20.391 -11.897 -9.758 1.00 48.78 130 ASN C CA 1
ATOM 2358 C C . ASN C 1 20 ? 21.057 -11.478 -8.454 1.00 46.52 130 ASN C C 1
ATOM 2359 O O . ASN C 1 20 ? 21.582 -12.321 -7.729 1.00 46.07 130 ASN C O 1
ATOM 2364 N N . VAL C 1 21 ? 21.044 -10.190 -8.145 1.00 44.23 131 VAL C N 1
ATOM 2365 C CA . VAL C 1 21 ? 21.651 -9.729 -6.904 1.00 42.57 131 VAL C CA 1
ATOM 2366 C C . VAL C 1 21 ? 20.669 -8.896 -6.084 1.00 41.62 131 VAL C C 1
ATOM 2367 O O . VAL C 1 21 ? 19.679 -8.384 -6.605 1.00 40.55 131 VAL C O 1
ATOM 2371 N N . PRO C 1 22 ? 20.926 -8.763 -4.777 1.00 40.85 132 PRO C N 1
ATOM 2372 C CA . PRO C 1 22 ? 20.016 -7.970 -3.951 1.00 40.10 132 PRO C CA 1
ATOM 2373 C C . PRO C 1 22 ? 20.034 -6.509 -4.389 1.00 39.41 132 PRO C C 1
ATOM 2374 O O . PRO C 1 22 ? 21.097 -5.901 -4.532 1.00 38.69 132 PRO C O 1
ATOM 2378 N N . ILE C 1 23 ? 18.858 -5.948 -4.627 1.00 38.00 133 ILE C N 1
ATOM 2379 C CA . ILE C 1 23 ? 18.791 -4.556 -5.028 1.00 37.49 133 ILE C CA 1
ATOM 2380 C C . ILE C 1 23 ? 19.171 -3.719 -3.816 1.00 37.49 133 ILE C C 1
ATOM 2381 O O . ILE C 1 23 ? 18.523 -3.801 -2.774 1.00 36.99 133 ILE C O 1
ATOM 2386 N N . ARG C 1 24 ? 20.229 -2.926 -3.941 1.00 36.56 134 ARG C N 1
ATOM 2387 C CA . ARG C 1 24 ? 20.644 -2.097 -2.825 1.00 37.97 134 ARG C CA 1
ATOM 2388 C C . ARG C 1 24 ? 20.146 -0.660 -2.939 1.00 37.08 134 ARG C C 1
ATOM 2389 O O . ARG C 1 24 ? 20.712 0.176 -3.655 1.00 36.55 134 ARG C O 1
ATOM 2397 N N . PHE C 1 25 ? 19.052 -0.397 -2.232 1.00 35.10 135 PHE C N 1
ATOM 2398 C CA . PHE C 1 25 ? 18.446 0.925 -2.198 1.00 33.44 135 PHE C CA 1
ATOM 2399 C C . PHE C 1 25 ? 19.319 1.757 -1.266 1.00 34.42 135 PHE C C 1
ATOM 2400 O O . PHE C 1 25 ? 19.687 1.303 -0.179 1.00 34.79 135 PHE C O 1
ATOM 2408 N N . THR C 1 26 ? 19.656 2.969 -1.688 1.00 35.41 136 THR C N 1
ATOM 2409 C CA . THR C 1 26 ? 20.512 3.830 -0.883 1.00 37.21 136 THR C CA 1
ATOM 2410 C C . THR C 1 26 ? 19.839 5.125 -0.448 1.00 37.69 136 THR C C 1
ATOM 2411 O O . THR C 1 26 ? 20.376 5.866 0.378 1.00 37.76 136 THR C O 1
ATOM 2415 N N . LYS C 1 27 ? 18.671 5.403 -1.012 1.00 37.92 137 LYS C N 1
ATOM 2416 C CA . LYS C 1 27 ? 17.932 6.602 -0.646 1.00 37.92 137 LYS C CA 1
ATOM 2417 C C . LYS C 1 27 ? 17.122 6.208 0.586 1.00 36.20 137 LYS C C 1
ATOM 2418 O O . LYS C 1 27 ? 16.226 5.373 0.506 1.00 34.86 137 LYS C O 1
ATOM 2424 N N . ILE C 1 28 ? 17.455 6.800 1.726 1.00 35.97 138 ILE C N 1
ATOM 2425 C CA . ILE C 1 28 ? 16.778 6.479 2.972 1.00 36.12 138 ILE C CA 1
ATOM 2426 C C . ILE C 1 28 ? 15.640 7.415 3.371 1.00 35.59 138 ILE C C 1
ATOM 2427 O O . ILE C 1 28 ? 15.867 8.576 3.700 1.00 35.76 138 ILE C O 1
ATOM 2432 N N . PHE C 1 29 ? 14.413 6.900 3.347 1.00 34.39 139 PHE C N 1
ATOM 2433 C CA . PHE C 1 29 ? 13.262 7.688 3.774 1.00 32.27 139 PHE C CA 1
ATOM 2434 C C . PHE C 1 29 ? 13.146 7.481 5.278 1.00 30.91 139 PHE C C 1
ATOM 2435 O O . PHE C 1 29 ? 12.742 8.379 6.019 1.00 31.21 139 PHE C O 1
ATOM 2443 N N . TYR C 1 30 ? 13.516 6.284 5.722 1.00 28.75 140 TYR C N 1
ATOM 2444 C CA . TYR C 1 30 ? 13.498 5.947 7.138 1.00 26.61 140 TYR C CA 1
ATOM 2445 C C . TYR C 1 30 ? 14.269 4.656 7.377 1.00 26.85 140 TYR C C 1
ATOM 2446 O O . TYR C 1 30 ? 14.085 3.679 6.661 1.00 26.56 140 TYR C O 1
ATOM 2455 N N . ASN C 1 31 ? 15.125 4.663 8.393 1.00 27.57 141 ASN C N 1
ATOM 2456 C CA . ASN C 1 31 ? 15.906 3.488 8.760 1.00 29.47 141 ASN C CA 1
ATOM 2457 C C . ASN C 1 31 ? 16.498 3.742 10.147 1.00 30.89 141 ASN C C 1
ATOM 2458 O O . ASN C 1 31 ? 17.650 3.412 10.424 1.00 30.55 141 ASN C O 1
ATOM 2463 N N . GLN C 1 32 ?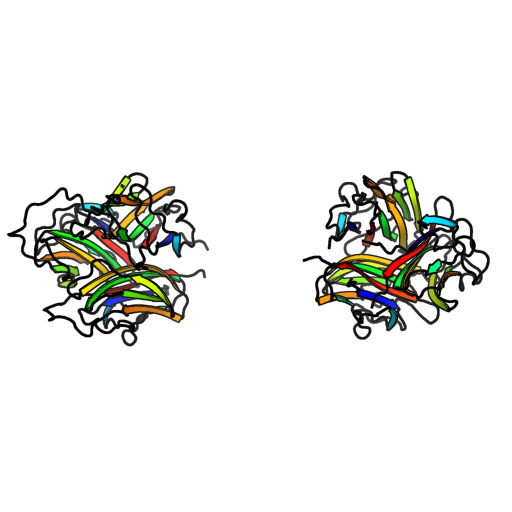 15.674 4.323 11.015 1.00 32.00 142 GLN C N 1
ATOM 2464 C CA . GLN C 1 32 ? 16.059 4.666 12.382 1.00 33.47 142 GLN C CA 1
ATOM 2465 C C . GLN C 1 32 ? 16.776 3.556 13.153 1.00 32.67 142 GLN C C 1
ATOM 2466 O O . GLN C 1 32 ? 17.762 3.818 13.838 1.00 33.38 142 GLN C O 1
ATOM 2472 N N . GLN C 1 33 ? 16.285 2.324 13.059 1.00 30.69 143 GLN C N 1
ATOM 2473 C CA . GLN C 1 33 ? 16.914 1.225 13.785 1.00 30.17 143 GLN C CA 1
ATOM 2474 C C . GLN C 1 33 ? 18.111 0.638 13.048 1.00 30.38 143 GLN C C 1
ATOM 2475 O O . GLN C 1 33 ? 18.811 -0.216 13.580 1.00 30.53 143 GLN C O 1
ATOM 2481 N N . ASN C 1 34 ? 18.340 1.098 11.825 1.00 30.69 144 ASN C N 1
ATOM 2482 C CA . ASN C 1 34 ? 19.443 0.607 11.012 1.00 32.07 144 ASN C CA 1
ATOM 2483 C C . ASN C 1 34 ? 19.322 -0.894 10.786 1.00 31.03 144 ASN C C 1
ATOM 2484 O O . ASN C 1 34 ? 20.328 -1.599 10.703 1.00 31.20 144 ASN C O 1
ATOM 2489 N N . HIS C 1 35 ? 18.088 -1.381 10.696 1.00 28.18 145 HIS C N 1
ATOM 2490 C CA . HIS C 1 35 ? 17.859 -2.797 10.466 1.00 27.05 145 HIS C CA 1
ATOM 2491 C C . HIS C 1 35 ? 18.005 -3.104 8.988 1.00 26.65 145 HIS C C 1
ATOM 2492 O O . HIS C 1 35 ? 18.144 -4.256 8.595 1.00 26.59 145 HIS C O 1
ATOM 2499 N N . TYR C 1 36 ? 17.942 -2.064 8.167 1.00 25.93 146 TYR C N 1
ATOM 2500 C CA . TYR C 1 36 ? 18.132 -2.231 6.741 1.00 27.52 146 TYR C CA 1
ATOM 2501 C C . TYR C 1 36 ? 19.584 -1.838 6.495 1.00 28.27 146 TYR C C 1
ATOM 2502 O O . TYR C 1 36 ? 20.079 -0.892 7.106 1.00 28.67 146 TYR C O 1
ATOM 2511 N N . ASP C 1 37 ? 20.262 -2.554 5.608 1.00 28.97 147 ASP C N 1
ATOM 2512 C CA . ASP C 1 37 ? 21.660 -2.241 5.305 1.00 32.15 147 ASP C CA 1
ATOM 2513 C C . ASP C 1 37 ? 21.825 -1.934 3.822 1.00 31.58 147 ASP C C 1
ATOM 2514 O O . ASP C 1 37 ? 21.712 -2.823 2.978 1.00 31.17 147 ASP C O 1
ATOM 2519 N N . GLY C 1 38 ? 22.084 -0.667 3.514 1.00 33.38 148 GLY C N 1
ATOM 2520 C CA . GLY C 1 38 ? 22.253 -0.253 2.131 1.00 35.60 148 GLY C CA 1
ATOM 2521 C C . GLY C 1 38 ? 23.446 -0.881 1.431 1.00 37.61 148 GLY C C 1
ATOM 2522 O O . GLY C 1 38 ? 23.472 -0.976 0.200 1.00 36.89 148 GLY C O 1
ATOM 2523 N N . SER C 1 39 ? 24.436 -1.317 2.206 1.00 38.15 149 SER C N 1
ATOM 2524 C CA . SER C 1 39 ? 25.626 -1.938 1.628 1.00 39.72 149 SER C CA 1
ATOM 2525 C C . SER C 1 39 ? 25.293 -3.273 0.987 1.00 40.09 149 SER C C 1
ATOM 2526 O O . SER C 1 39 ? 25.934 -3.684 0.020 1.00 40.21 149 SER C O 1
ATOM 2529 N N . THR C 1 40 ? 24.281 -3.947 1.525 1.00 39.46 150 THR C N 1
ATOM 2530 C CA . THR C 1 40 ? 23.888 -5.244 0.999 1.00 38.81 150 THR C CA 1
ATOM 2531 C C . THR C 1 40 ? 22.505 -5.242 0.370 1.00 37.59 150 THR C C 1
ATOM 2532 O O . THR C 1 40 ? 22.165 -6.152 -0.379 1.00 38.49 150 THR C O 1
ATOM 2536 N N . GLY C 1 41 ? 21.708 -4.224 0.677 1.00 36.31 151 GLY C N 1
ATOM 2537 C CA . GLY C 1 41 ? 20.361 -4.159 0.140 1.00 33.38 151 GLY C CA 1
ATOM 2538 C C . GLY C 1 41 ? 19.435 -5.125 0.861 1.00 32.22 151 GLY C C 1
ATOM 2539 O O . GLY C 1 41 ? 18.342 -5.439 0.380 1.00 32.40 151 GLY C O 1
ATOM 2540 N N . LYS C 1 42 ? 19.860 -5.590 2.030 1.00 30.31 152 LYS C N 1
ATOM 2541 C CA . LYS C 1 42 ? 19.055 -6.530 2.791 1.00 30.40 152 LYS C CA 1
ATOM 2542 C C . LYS C 1 42 ? 18.509 -5.990 4.112 1.00 28.01 152 LYS C C 1
ATOM 2543 O O . LYS C 1 42 ? 19.130 -5.160 4.758 1.00 25.69 152 LYS C O 1
ATOM 2549 N N . PHE C 1 43 ? 17.332 -6.473 4.493 1.00 26.44 153 PHE C N 1
ATOM 2550 C CA . PHE C 1 43 ? 16.734 -6.107 5.765 1.00 25.89 153 PHE C CA 1
ATOM 2551 C C . PHE C 1 43 ? 17.082 -7.269 6.685 1.00 25.59 153 PHE C C 1
ATOM 2552 O O . PHE C 1 43 ? 16.955 -8.424 6.294 1.00 24.47 153 PHE C O 1
ATOM 2560 N N . TYR C 1 44 ? 17.515 -6.961 7.899 1.00 26.14 154 TYR C N 1
ATOM 2561 C CA . TYR C 1 44 ? 17.853 -7.995 8.868 1.00 27.25 154 TYR C CA 1
ATOM 2562 C C . TYR C 1 44 ? 16.875 -7.908 10.028 1.00 25.72 154 TYR C C 1
ATOM 2563 O O . TYR C 1 44 ? 16.765 -6.871 10.675 1.00 25.15 154 TYR C O 1
ATOM 2572 N N . CYS C 1 45 ? 16.148 -8.991 10.269 1.00 25.60 155 CYS C N 1
ATOM 2573 C CA . CYS C 1 45 ? 15.198 -9.028 11.368 1.00 25.88 155 CYS C CA 1
ATOM 2574 C C . CYS C 1 45 ? 15.968 -9.102 12.684 1.00 27.10 155 CYS C C 1
ATOM 2575 O O . CYS C 1 45 ? 16.781 -10.010 12.888 1.00 26.57 155 CYS C O 1
ATOM 2578 N N . ASN C 1 46 ? 15.734 -8.128 13.557 1.00 26.62 156 ASN C N 1
ATOM 2579 C CA . ASN C 1 46 ? 16.377 -8.101 14.859 1.00 28.47 156 ASN C CA 1
ATOM 2580 C C . ASN C 1 46 ? 15.318 -8.256 15.935 1.00 27.67 156 ASN C C 1
ATOM 2581 O O . ASN C 1 46 ? 15.616 -8.187 17.125 1.00 29.46 156 ASN C O 1
ATOM 2586 N N . ILE C 1 47 ? 14.081 -8.473 15.503 1.00 26.55 157 ILE C N 1
ATOM 2587 C CA . ILE C 1 47 ? 12.952 -8.644 16.414 1.00 24.65 157 ILE C CA 1
ATOM 2588 C C . ILE C 1 47 ? 11.975 -9.634 15.803 1.00 24.08 157 ILE C C 1
ATOM 2589 O O . ILE C 1 47 ? 11.460 -9.414 14.705 1.00 23.60 157 ILE C O 1
ATOM 2594 N N . PRO C 1 48 ? 11.697 -10.739 16.513 1.00 23.54 158 PRO C N 1
ATOM 2595 C CA . PRO C 1 48 ? 10.770 -11.744 15.995 1.00 23.96 158 PRO C CA 1
ATOM 2596 C C . PRO C 1 48 ? 9.329 -11.244 16.009 1.00 24.85 158 PRO C C 1
ATOM 2597 O O . PRO C 1 48 ? 8.871 -10.637 16.985 1.00 24.11 158 PRO C O 1
ATOM 2601 N N . GLY C 1 49 ? 8.622 -11.496 14.915 1.00 24.43 159 GLY C N 1
ATOM 2602 C CA . GLY C 1 49 ? 7.244 -11.057 14.830 1.00 23.76 159 GLY C CA 1
ATOM 2603 C C . GLY C 1 49 ? 6.737 -11.005 13.406 1.00 23.56 159 GLY C C 1
ATOM 2604 O O . GLY C 1 49 ? 7.381 -11.515 12.481 1.00 23.06 159 GLY C O 1
ATOM 2605 N N . LEU C 1 50 ? 5.582 -10.371 13.236 1.00 22.33 160 LEU C N 1
ATOM 2606 C CA . LEU C 1 50 ? 4.941 -10.237 11.939 1.00 21.24 160 LEU C CA 1
ATOM 2607 C C . LEU C 1 50 ? 5.315 -8.905 11.310 1.00 21.17 160 LEU C C 1
ATOM 2608 O O . LEU C 1 50 ? 5.095 -7.837 11.892 1.00 21.12 160 LEU C O 1
ATOM 2613 N N . TYR C 1 51 ? 5.871 -8.974 10.112 1.00 18.94 161 TYR C N 1
ATOM 2614 C CA . TYR C 1 51 ? 6.282 -7.781 9.397 1.00 18.88 161 TYR C CA 1
ATOM 2615 C C . TYR C 1 51 ? 5.444 -7.585 8.156 1.00 17.59 161 TYR C C 1
ATOM 2616 O O . TYR C 1 51 ? 4.942 -8.544 7.583 1.00 19.09 161 TYR C O 1
ATOM 2625 N N . TYR C 1 52 ? 5.303 -6.332 7.747 1.00 18.33 162 TYR C N 1
ATOM 2626 C CA . TYR C 1 52 ? 4.564 -6.003 6.532 1.00 18.74 162 TYR C CA 1
ATOM 2627 C C . TYR C 1 52 ? 5.641 -5.483 5.595 1.00 18.62 162 TYR C C 1
ATOM 2628 O O . TYR C 1 52 ? 6.494 -4.717 6.017 1.00 19.75 162 TYR C O 1
ATOM 2637 N N . PHE C 1 53 ? 5.621 -5.924 4.343 1.00 19.66 163 PHE C N 1
ATOM 2638 C CA . PHE C 1 53 ? 6.589 -5.462 3.356 1.00 20.51 163 PHE C CA 1
ATOM 2639 C C . PHE C 1 53 ? 5.847 -4.952 2.148 1.00 20.57 163 PHE C C 1
ATOM 2640 O O . PHE C 1 53 ? 4.810 -5.488 1.769 1.00 21.23 163 PHE C O 1
ATOM 2648 N N . SER C 1 54 ? 6.390 -3.907 1.545 1.00 21.95 164 SER C N 1
ATOM 2649 C CA . SER C 1 54 ? 5.773 -3.301 0.376 1.00 23.87 164 SER C CA 1
ATOM 2650 C C . SER C 1 54 ? 6.865 -2.736 -0.505 1.00 22.63 164 SER C C 1
ATOM 2651 O O . SER C 1 54 ? 7.835 -2.169 -0.005 1.00 24.61 164 SER C O 1
ATOM 2654 N N . TYR C 1 55 ? 6.705 -2.879 -1.813 1.00 21.00 165 TYR C N 1
ATOM 2655 C CA . TYR C 1 55 ? 7.702 -2.354 -2.727 1.00 21.69 165 TYR C CA 1
ATOM 2656 C C . TYR C 1 55 ? 7.052 -1.920 -4.030 1.00 20.82 165 TYR C C 1
ATOM 2657 O O . TYR C 1 55 ? 6.007 -2.434 -4.420 1.00 19.82 165 TYR C O 1
ATOM 2666 N N . HIS C 1 56 ? 7.690 -0.960 -4.682 1.00 21.89 166 HIS C N 1
ATOM 2667 C CA . HIS C 1 56 ? 7.232 -0.416 -5.959 1.00 24.52 166 HIS C CA 1
ATOM 2668 C C . HIS C 1 56 ? 8.530 -0.112 -6.683 1.00 25.18 166 HIS C C 1
ATOM 2669 O O . HIS C 1 56 ? 9.234 0.824 -6.327 1.00 25.93 166 HIS C O 1
ATOM 2676 N N . ILE C 1 57 ? 8.866 -0.917 -7.678 1.00 27.07 167 ILE C N 1
ATOM 2677 C CA . ILE C 1 57 ? 10.108 -0.693 -8.390 1.00 30.73 167 ILE C CA 1
ATOM 2678 C C . ILE C 1 57 ? 9.960 -0.625 -9.900 1.00 31.81 167 ILE C C 1
ATOM 2679 O O . ILE C 1 57 ? 9.018 -1.162 -10.484 1.00 32.54 167 ILE C O 1
ATOM 2684 N N . THR C 1 58 ? 10.913 0.052 -10.521 1.00 33.18 168 THR C N 1
ATOM 2685 C CA . THR C 1 58 ? 10.936 0.196 -11.960 1.00 36.02 168 THR C CA 1
ATOM 2686 C C . THR C 1 58 ? 12.205 -0.512 -12.399 1.00 36.30 168 THR C C 1
ATOM 2687 O O . THR C 1 58 ? 13.302 -0.157 -11.977 1.00 35.11 168 THR C O 1
ATOM 2691 N N . VAL C 1 59 ? 12.045 -1.534 -13.226 1.00 37.94 169 VAL C N 1
ATOM 2692 C CA . VAL C 1 59 ? 13.185 -2.296 -13.697 1.00 41.02 169 VAL C CA 1
ATOM 2693 C C . VAL C 1 59 ? 13.420 -2.053 -15.175 1.00 43.14 169 VAL C C 1
ATOM 2694 O O . VAL C 1 59 ? 12.514 -2.191 -15.996 1.00 42.90 169 VAL C O 1
ATOM 2698 N N . TYR C 1 60 ? 14.654 -1.689 -15.499 1.00 46.43 170 TYR C N 1
ATOM 2699 C CA . TYR C 1 60 ? 15.044 -1.406 -16.868 1.00 48.78 170 TYR C CA 1
ATOM 2700 C C . TYR C 1 60 ? 15.726 -2.595 -17.541 1.00 49.69 170 TYR C C 1
ATOM 2701 O O . TYR C 1 60 ? 16.951 -2.719 -17.527 1.00 49.77 170 TYR C O 1
ATOM 2710 N N . MET C 1 61 ? 14.914 -3.477 -18.111 1.00 50.62 171 MET C N 1
ATOM 2711 C CA . MET C 1 61 ? 15.408 -4.645 -18.828 1.00 51.47 171 MET C CA 1
ATOM 2712 C C . MET C 1 61 ? 14.236 -5.445 -19.377 1.00 51.35 171 MET C C 1
ATOM 2713 O O . MET C 1 61 ? 13.088 -5.184 -19.029 1.00 51.41 171 MET C O 1
ATOM 2718 N N . LYS C 1 62 ? 14.526 -6.409 -20.244 1.00 51.68 172 LYS C N 1
ATOM 2719 C CA . LYS C 1 62 ? 13.482 -7.224 -20.859 1.00 51.82 172 LYS C CA 1
ATOM 2720 C C . LYS C 1 62 ? 13.082 -8.442 -20.032 1.00 51.35 172 LYS C C 1
ATOM 2721 O O . LYS C 1 62 ? 13.855 -8.926 -19.205 1.00 51.87 172 LYS C O 1
ATOM 2723 N N . ASP C 1 63 ? 11.867 -8.930 -20.274 1.00 51.40 173 ASP C N 1
ATOM 2724 C CA . ASP C 1 63 ? 11.318 -10.097 -19.580 1.00 51.52 173 ASP C CA 1
ATOM 2725 C C . ASP C 1 63 ? 11.737 -10.115 -18.112 1.00 50.64 173 ASP C C 1
ATOM 2726 O O . ASP C 1 63 ? 12.432 -11.028 -17.660 1.00 50.82 173 ASP C O 1
ATOM 2731 N N . VAL C 1 64 ? 11.296 -9.104 -17.373 1.00 48.96 174 VAL C N 1
ATOM 2732 C CA . VAL C 1 64 ? 11.638 -8.972 -15.967 1.00 47.44 174 VAL C CA 1
ATOM 2733 C C . VAL C 1 64 ? 10.790 -9.815 -15.022 1.00 46.30 174 VAL C C 1
ATOM 2734 O O . VAL C 1 64 ? 9.579 -9.952 -15.194 1.00 46.07 174 VAL C O 1
ATOM 2738 N N . LYS C 1 65 ? 11.455 -10.381 -14.022 1.00 44.75 175 LYS C N 1
ATOM 2739 C CA . LYS C 1 65 ? 10.804 -11.187 -13.000 1.00 43.65 175 LYS C CA 1
ATOM 2740 C C . LYS C 1 65 ? 11.337 -10.638 -11.684 1.00 41.64 175 LYS C C 1
ATOM 2741 O O . LYS C 1 65 ? 12.544 -10.451 -11.523 1.00 39.28 175 LYS C O 1
ATOM 2747 N N . VAL C 1 66 ? 10.433 -10.348 -10.758 1.00 39.11 176 VAL C N 1
ATOM 2748 C CA . VAL C 1 66 ? 10.835 -9.800 -9.475 1.00 37.61 176 VAL C CA 1
ATOM 2749 C C . VAL C 1 66 ? 10.601 -10.807 -8.366 1.00 35.18 176 VAL C C 1
ATOM 2750 O O . VAL C 1 66 ? 9.564 -11.463 -8.316 1.00 34.88 176 VAL C O 1
ATOM 2754 N N . SER C 1 67 ? 11.580 -10.932 -7.484 1.00 32.79 177 SER C N 1
ATOM 2755 C CA . SER C 1 67 ? 11.463 -11.852 -6.370 1.00 32.05 177 SER C CA 1
ATOM 2756 C C . SER C 1 67 ? 11.760 -11.157 -5.057 1.00 30.09 177 SER C C 1
ATOM 2757 O O . SER C 1 67 ? 12.737 -10.417 -4.937 1.00 28.87 177 SER C O 1
ATOM 2760 N N . LEU C 1 68 ? 10.886 -11.383 -4.086 1.00 29.03 178 LEU C N 1
ATOM 2761 C CA . LEU C 1 68 ? 11.070 -10.852 -2.750 1.00 29.23 178 LEU C CA 1
ATOM 2762 C C . LEU C 1 68 ? 11.644 -12.080 -2.050 1.00 29.05 178 LEU C C 1
ATOM 2763 O O . LEU C 1 68 ? 11.040 -13.150 -2.075 1.00 28.27 178 LEU C O 1
ATOM 2768 N N . PHE C 1 69 ? 12.826 -11.931 -1.468 1.00 29.57 179 PHE C N 1
ATOM 2769 C CA . PHE C 1 69 ? 13.489 -13.038 -0.790 1.00 32.18 179 PHE C CA 1
ATOM 2770 C C . PHE C 1 69 ? 13.421 -12.976 0.723 1.00 32.57 179 PHE C C 1
ATOM 2771 O O . PHE C 1 69 ? 13.511 -11.904 1.317 1.00 30.95 179 PHE C O 1
ATOM 2779 N N . LYS C 1 70 ? 13.273 -14.152 1.326 1.00 34.09 180 LYS C N 1
ATOM 2780 C CA . LYS C 1 70 ? 13.261 -14.307 2.770 1.00 35.43 180 LYS C CA 1
ATOM 2781 C C . LYS C 1 70 ? 14.251 -15.434 3.063 1.00 37.04 180 LYS C C 1
ATOM 2782 O O . LYS C 1 70 ? 14.094 -16.546 2.561 1.00 35.56 180 LYS C O 1
ATOM 2788 N N . LYS C 1 71 ? 15.272 -15.120 3.857 1.00 39.62 181 LYS C N 1
ATOM 2789 C CA . LYS C 1 71 ? 16.313 -16.064 4.254 1.00 42.85 181 LYS C CA 1
ATOM 2790 C C . LYS C 1 71 ? 17.230 -16.464 3.101 1.00 43.85 181 LYS C C 1
ATOM 2791 O O . LYS C 1 71 ? 18.359 -15.974 3.009 1.00 44.28 181 LYS C O 1
ATOM 2797 N N . ASP C 1 72 ? 16.761 -17.340 2.222 1.00 45.04 182 ASP C N 1
ATOM 2798 C CA . ASP C 1 72 ? 17.584 -17.757 1.094 1.00 46.82 182 ASP C CA 1
ATOM 2799 C C . ASP C 1 72 ? 16.764 -18.151 -0.123 1.00 46.59 182 ASP C C 1
ATOM 2800 O O . ASP C 1 72 ? 17.321 -18.569 -1.136 1.00 47.62 182 ASP C O 1
ATOM 2805 N N . LYS C 1 73 ? 15.444 -18.020 -0.028 1.00 45.75 183 LYS C N 1
ATOM 2806 C CA . LYS C 1 73 ? 14.575 -18.367 -1.143 1.00 45.23 183 LYS C CA 1
ATOM 2807 C C . LYS C 1 73 ? 13.481 -17.336 -1.396 1.00 44.23 183 LYS C C 1
ATOM 2808 O O . LYS C 1 73 ? 13.097 -16.579 -0.502 1.00 42.45 183 LYS C O 1
ATOM 2814 N N . ALA C 1 74 ? 12.990 -17.319 -2.631 1.00 42.28 184 ALA C N 1
ATOM 2815 C CA . ALA C 1 74 ? 11.942 -16.400 -3.031 1.00 41.89 184 ALA C CA 1
ATOM 2816 C C . ALA C 1 74 ? 10.638 -16.796 -2.357 1.00 41.76 184 ALA C C 1
ATOM 2817 O O . ALA C 1 74 ? 10.183 -17.929 -2.480 1.00 40.82 184 ALA C O 1
ATOM 2819 N N . VAL C 1 75 ? 10.047 -15.858 -1.628 1.00 42.33 185 VAL C N 1
ATOM 2820 C CA . VAL C 1 75 ? 8.785 -16.108 -0.946 1.00 42.38 185 VAL C CA 1
ATOM 2821 C C . VAL C 1 75 ? 7.674 -15.493 -1.785 1.00 42.40 185 VAL C C 1
ATOM 2822 O O . VAL C 1 75 ? 6.540 -15.967 -1.785 1.00 42.21 185 VAL C O 1
ATOM 2826 N N . LEU C 1 76 ? 8.021 -14.443 -2.520 1.00 43.25 186 LEU C N 1
ATOM 2827 C CA . LEU C 1 76 ? 7.069 -13.750 -3.379 1.00 44.60 186 LEU C CA 1
ATOM 2828 C C . LEU C 1 76 ? 7.689 -13.645 -4.776 1.00 45.11 186 LEU C C 1
ATOM 2829 O O . LEU C 1 76 ? 8.850 -13.273 -4.920 1.00 43.66 186 LEU C O 1
ATOM 2834 N N . PHE C 1 77 ? 6.918 -13.976 -5.804 1.00 47.09 187 PHE C N 1
ATOM 2835 C CA . PHE C 1 77 ? 7.437 -13.932 -7.166 1.00 50.47 187 PHE C CA 1
ATOM 2836 C C . PHE C 1 77 ? 6.512 -13.160 -8.098 1.00 51.59 187 PHE C C 1
ATOM 2837 O O . PHE C 1 77 ? 5.366 -13.551 -8.313 1.00 51.06 187 PHE C O 1
ATOM 2845 N N . THR C 1 78 ? 7.024 -12.063 -8.646 1.00 53.69 188 THR C N 1
ATOM 2846 C CA . THR C 1 78 ? 6.253 -11.217 -9.551 1.00 56.70 188 THR C CA 1
ATOM 2847 C C . THR C 1 78 ? 6.750 -11.306 -10.990 1.00 58.26 188 THR C C 1
ATOM 2848 O O . THR C 1 78 ? 7.940 -11.176 -11.263 1.00 58.26 188 THR C O 1
ATOM 2852 N N . TYR C 1 79 ? 5.820 -11.528 -11.908 1.00 61.08 189 TYR C N 1
ATOM 2853 C CA . TYR C 1 79 ? 6.140 -11.620 -13.324 1.00 63.92 189 TYR C CA 1
ATOM 2854 C C . TYR C 1 79 ? 5.047 -10.904 -14.106 1.00 65.16 189 TYR C C 1
ATOM 2855 O O . TYR C 1 79 ? 4.159 -11.539 -14.672 1.00 65.30 189 TYR C O 1
ATOM 2864 N N . ASP C 1 80 ? 5.109 -9.577 -14.118 1.00 66.93 190 ASP C N 1
ATOM 2865 C CA . ASP C 1 80 ? 4.120 -8.773 -14.823 1.00 68.62 190 ASP C CA 1
ATOM 2866 C C . ASP C 1 80 ? 4.017 -9.202 -16.281 1.00 69.67 190 ASP C C 1
ATOM 2867 O O . ASP C 1 80 ? 4.956 -9.027 -17.056 1.00 69.98 190 ASP C O 1
ATOM 2872 N N . GLN C 1 81 ? 2.871 -9.769 -16.644 1.00 70.99 191 GLN C N 1
ATOM 2873 C CA . GLN C 1 81 ? 2.639 -10.238 -18.006 1.00 72.16 191 GLN C CA 1
ATOM 2874 C C . GLN C 1 81 ? 2.379 -9.085 -18.969 1.00 72.92 191 GLN C C 1
ATOM 2875 O O . GLN C 1 81 ? 2.368 -9.274 -20.185 1.00 73.36 191 GLN C O 1
ATOM 2877 N N . TYR C 1 82 ? 2.173 -7.892 -18.420 1.00 73.55 192 TYR C N 1
ATOM 2878 C CA . TYR C 1 82 ? 1.911 -6.712 -19.235 1.00 74.08 192 TYR C CA 1
ATOM 2879 C C . TYR C 1 82 ? 3.156 -5.841 -19.371 1.00 74.28 192 TYR C C 1
ATOM 2880 O O . TYR C 1 82 ? 3.111 -4.635 -19.117 1.00 73.94 192 TYR C O 1
ATOM 2882 N N . GLN C 1 83 ? 4.265 -6.456 -19.778 1.00 74.14 193 GLN C N 1
ATOM 2883 C CA . GLN C 1 83 ? 5.521 -5.733 -19.949 1.00 73.91 193 GLN C CA 1
ATOM 2884 C C . GLN C 1 83 ? 5.712 -5.206 -21.366 1.00 74.16 193 GLN C C 1
ATOM 2885 O O . GLN C 1 83 ? 5.767 -5.976 -22.327 1.00 74.27 193 GLN C O 1
ATOM 2891 N N . GLU C 1 84 ? 5.816 -3.885 -21.481 1.00 73.99 194 GLU C N 1
ATOM 2892 C CA . GLU C 1 84 ? 6.017 -3.227 -22.766 1.00 73.73 194 GLU C CA 1
ATOM 2893 C C . GLU C 1 84 ? 7.410 -2.613 -22.777 1.00 73.46 194 GLU C C 1
ATOM 2894 O O . GLU C 1 84 ? 7.854 -2.043 -21.779 1.00 73.56 194 GLU C O 1
ATOM 2896 N N . LYS C 1 85 ? 8.098 -2.734 -23.907 1.00 72.85 195 LYS C N 1
ATOM 2897 C CA . LYS C 1 85 ? 9.447 -2.200 -24.038 1.00 71.56 195 LYS C CA 1
ATOM 2898 C C . LYS C 1 85 ? 10.370 -2.860 -23.016 1.00 70.76 195 LYS C C 1
ATOM 2899 O O . LYS C 1 85 ? 10.045 -3.907 -22.449 1.00 70.57 195 LYS C O 1
ATOM 2901 N N . ASN C 1 86 ? 11.519 -2.237 -22.786 1.00 69.18 196 ASN C N 1
ATOM 2902 C CA . ASN C 1 86 ? 12.508 -2.751 -21.848 1.00 67.51 196 ASN C CA 1
ATOM 2903 C C . ASN C 1 86 ? 12.392 -2.106 -20.468 1.00 65.62 196 ASN C C 1
ATOM 2904 O O . ASN C 1 86 ? 13.397 -1.841 -19.804 1.00 64.88 196 ASN C O 1
ATOM 2909 N N . VAL C 1 87 ? 11.157 -1.855 -20.043 1.00 63.47 197 VAL C N 1
ATOM 2910 C CA . VAL C 1 87 ? 10.901 -1.250 -18.739 1.00 61.27 197 VAL C CA 1
ATOM 2911 C C . VAL C 1 87 ? 9.744 -1.960 -18.052 1.00 59.41 197 VAL C C 1
ATOM 2912 O O . VAL C 1 87 ? 8.665 -2.104 -18.626 1.00 59.57 197 VAL C O 1
ATOM 2916 N N . ASP C 1 88 ? 9.974 -2.406 -16.822 1.00 56.88 198 ASP C N 1
ATOM 2917 C CA . ASP C 1 88 ? 8.941 -3.095 -16.061 1.00 54.62 198 ASP C CA 1
ATOM 2918 C C . ASP C 1 88 ? 8.740 -2.429 -14.706 1.00 52.42 198 ASP C C 1
ATOM 2919 O O . ASP C 1 88 ? 9.702 -2.107 -14.012 1.00 51.64 198 ASP C O 1
ATOM 2924 N N . GLN C 1 89 ? 7.482 -2.219 -14.338 1.00 50.46 199 GLN C N 1
ATOM 2925 C CA . GLN C 1 89 ? 7.155 -1.591 -13.066 1.00 48.60 199 GLN C CA 1
ATOM 2926 C C . GLN C 1 89 ? 6.366 -2.558 -12.188 1.00 46.10 199 GLN C C 1
ATOM 2927 O O . GLN C 1 89 ? 5.156 -2.727 -12.358 1.00 46.22 199 GLN C O 1
ATOM 2933 N N . ALA C 1 90 ? 7.059 -3.190 -11.248 1.00 41.72 200 ALA C N 1
ATOM 2934 C CA . ALA C 1 90 ? 6.428 -4.156 -10.358 1.00 39.23 200 ALA C CA 1
ATOM 2935 C C . ALA C 1 90 ? 6.210 -3.639 -8.940 1.00 36.57 200 ALA C C 1
ATOM 2936 O O . ALA C 1 90 ? 6.969 -2.813 -8.433 1.00 35.91 200 ALA C O 1
ATOM 2938 N N . SER C 1 91 ? 5.161 -4.138 -8.303 1.00 33.74 201 SER C N 1
ATOM 2939 C CA . SER C 1 91 ? 4.858 -3.749 -6.937 1.00 33.93 201 SER C CA 1
ATOM 2940 C C . SER C 1 91 ? 4.262 -4.949 -6.223 1.00 31.40 201 SER C C 1
ATOM 2941 O O . SER C 1 91 ? 3.755 -5.869 -6.858 1.00 31.68 201 SER C O 1
ATOM 2944 N N . GLY C 1 92 ? 4.344 -4.945 -4.902 1.00 29.58 202 GLY C N 1
ATOM 2945 C CA . GLY C 1 92 ? 3.798 -6.047 -4.139 1.00 27.39 202 GLY C CA 1
ATOM 2946 C C . GLY C 1 92 ? 3.816 -5.743 -2.660 1.00 25.34 202 GLY C C 1
ATOM 2947 O O . GLY C 1 92 ? 4.508 -4.849 -2.210 1.00 25.39 202 GLY C O 1
ATOM 2948 N N . SER C 1 93 ? 3.030 -6.482 -1.897 1.00 24.95 203 SER C N 1
ATOM 2949 C CA . SER C 1 93 ? 2.997 -6.279 -0.465 1.00 22.63 203 SER C CA 1
ATOM 2950 C C . SER C 1 93 ? 2.682 -7.633 0.118 1.00 21.19 203 SER C C 1
ATOM 2951 O O . SER C 1 93 ? 2.012 -8.447 -0.518 1.00 20.72 203 SER C O 1
ATOM 2954 N N . VAL C 1 94 ? 3.174 -7.887 1.322 1.00 19.63 204 VAL C N 1
ATOM 2955 C CA . VAL C 1 94 ? 2.932 -9.169 1.946 1.00 20.05 204 VAL C CA 1
ATOM 2956 C C . VAL C 1 94 ? 3.301 -9.092 3.414 1.00 19.63 204 VAL C C 1
ATOM 2957 O O . VAL C 1 94 ? 4.044 -8.205 3.826 1.00 20.45 204 VAL C O 1
ATOM 2961 N N . LEU C 1 95 ? 2.762 -10.022 4.190 1.00 19.85 205 LEU C N 1
ATOM 2962 C CA . LEU C 1 95 ? 3.054 -10.117 5.612 1.00 21.61 205 LEU C CA 1
ATOM 2963 C C . LEU C 1 95 ? 3.913 -11.361 5.760 1.00 22.55 205 LEU C C 1
ATOM 2964 O O . LEU C 1 95 ? 3.578 -12.409 5.217 1.00 23.88 205 LEU C O 1
ATOM 2969 N N . LEU C 1 96 ? 5.023 -11.235 6.478 1.00 23.81 206 LEU C N 1
ATOM 2970 C CA . LEU C 1 96 ? 5.924 -12.357 6.701 1.00 23.55 206 LEU C CA 1
ATOM 2971 C C . LEU C 1 96 ? 6.285 -12.424 8.163 1.00 24.52 206 LEU C C 1
ATOM 2972 O O . LEU C 1 96 ? 6.639 -11.402 8.764 1.00 21.66 206 LEU C O 1
ATOM 2977 N N . HIS C 1 97 ? 6.176 -13.612 8.750 1.00 23.51 207 HIS C N 1
ATOM 2978 C CA . HIS C 1 97 ? 6.588 -13.755 10.132 1.00 25.54 207 HIS C CA 1
ATOM 2979 C C . HIS C 1 97 ? 8.078 -14.002 10.018 1.00 24.22 207 HIS C C 1
ATOM 2980 O O . HIS C 1 97 ? 8.518 -14.816 9.202 1.00 26.57 207 HIS C O 1
ATOM 2987 N N . LEU C 1 98 ? 8.859 -13.285 10.807 1.00 24.25 208 LEU C N 1
ATOM 2988 C CA . LEU C 1 98 ? 10.303 -13.429 10.760 1.00 24.37 208 LEU C CA 1
ATOM 2989 C C . LEU C 1 98 ? 10.873 -13.741 12.126 1.00 24.98 208 LEU C C 1
ATOM 2990 O O . LEU C 1 98 ? 10.303 -13.359 13.152 1.00 24.47 208 LEU C O 1
ATOM 2995 N N . GLU C 1 99 ? 12.011 -14.428 12.122 1.00 24.92 209 GLU C N 1
ATOM 2996 C CA . GLU C 1 99 ? 12.734 -14.759 13.340 1.00 26.17 209 GLU C CA 1
ATOM 2997 C C . GLU C 1 99 ? 14.001 -13.914 13.272 1.00 25.10 209 GLU C C 1
ATOM 2998 O O . GLU C 1 99 ? 14.392 -13.463 12.189 1.00 24.46 209 GLU C O 1
ATOM 3004 N N . VAL C 1 100 ? 14.640 -13.695 14.414 1.00 23.73 210 VAL C N 1
ATOM 3005 C CA . VAL C 1 100 ? 15.861 -12.912 14.438 1.00 25.37 210 VAL C CA 1
ATOM 3006 C C . VAL C 1 100 ? 16.879 -13.557 13.500 1.00 25.37 210 VAL C C 1
ATOM 3007 O O . VAL C 1 100 ? 17.001 -14.779 13.454 1.00 22.53 210 VAL C O 1
ATOM 3011 N N . GLY C 1 101 ? 17.593 -12.726 12.749 1.00 25.96 211 GLY C N 1
ATOM 3012 C CA . GLY C 1 101 ? 18.569 -13.233 11.808 1.00 28.21 211 GLY C CA 1
ATOM 3013 C C . GLY C 1 101 ? 17.994 -13.369 10.406 1.00 29.94 211 GLY C C 1
ATOM 3014 O O . GLY C 1 101 ? 18.740 -13.337 9.423 1.00 31.33 211 GLY C O 1
ATOM 3015 N N . ASP C 1 102 ? 16.675 -13.521 10.300 1.00 29.93 212 ASP C N 1
ATOM 3016 C CA . ASP C 1 102 ? 16.035 -13.661 8.993 1.00 30.42 212 ASP C CA 1
ATOM 3017 C C . ASP C 1 102 ? 16.325 -12.458 8.104 1.00 29.96 212 ASP C C 1
ATOM 3018 O O . ASP C 1 102 ? 16.231 -11.303 8.533 1.00 28.99 212 ASP C O 1
ATOM 3023 N N . GLN C 1 103 ? 16.681 -12.739 6.860 1.00 28.55 213 GLN C N 1
ATOM 3024 C CA . GLN C 1 103 ? 16.989 -11.686 5.911 1.00 28.92 213 GLN C CA 1
ATOM 3025 C C . GLN C 1 103 ? 15.911 -11.572 4.847 1.00 26.45 213 GLN C C 1
ATOM 3026 O O . GLN C 1 103 ? 15.309 -12.563 4.442 1.00 25.28 213 GLN C O 1
ATOM 3032 N N . VAL C 1 104 ? 15.669 -10.348 4.400 1.00 25.21 214 VAL C N 1
ATOM 3033 C CA . VAL C 1 104 ? 14.658 -10.101 3.383 1.00 23.95 214 VAL C CA 1
ATOM 3034 C C . VAL C 1 104 ? 15.177 -9.064 2.414 1.00 22.78 214 VAL C C 1
ATOM 3035 O O . VAL C 1 104 ? 15.718 -8.045 2.828 1.00 24.45 214 VAL C O 1
ATOM 3039 N N . TRP C 1 105 ? 15.018 -9.322 1.124 1.00 22.61 215 TRP C N 1
ATOM 3040 C CA . TRP C 1 105 ? 15.481 -8.380 0.123 1.00 24.44 215 TRP C CA 1
ATOM 3041 C C . TRP C 1 105 ? 14.770 -8.606 -1.207 1.00 24.26 215 TRP C C 1
ATOM 3042 O O . TRP C 1 105 ? 13.983 -9.533 -1.358 1.00 24.76 215 TRP C O 1
ATOM 3053 N N . LEU C 1 106 ? 15.040 -7.729 -2.163 1.00 25.99 216 LEU C N 1
ATOM 3054 C CA . LEU C 1 106 ? 14.434 -7.824 -3.479 1.00 27.58 216 LEU C CA 1
ATOM 3055 C C . LEU C 1 106 ? 15.499 -8.162 -4.521 1.00 28.79 216 LEU C C 1
ATOM 3056 O O . LEU C 1 106 ? 16.648 -7.738 -4.414 1.00 28.51 216 LEU C O 1
ATOM 3061 N N . GLN C 1 107 ? 15.098 -8.924 -5.527 1.00 31.27 217 GLN C N 1
ATOM 3062 C CA . GLN C 1 107 ? 16.000 -9.335 -6.591 1.00 33.81 217 GLN C CA 1
ATOM 3063 C C . GLN C 1 107 ? 15.250 -9.359 -7.905 1.00 33.69 217 GLN C C 1
ATOM 3064 O O . GLN C 1 107 ? 14.081 -9.739 -7.950 1.00 32.18 217 GLN C O 1
ATOM 3070 N N . VAL C 1 108 ? 15.921 -8.958 -8.977 1.00 34.85 218 VAL C N 1
ATOM 3071 C CA . VAL C 1 108 ? 15.284 -8.964 -10.281 1.00 38.36 218 VAL C CA 1
ATOM 3072 C C . VAL C 1 108 ? 16.004 -9.912 -11.234 1.00 41.16 218 VAL C C 1
ATOM 3073 O O . VAL C 1 108 ? 17.186 -10.212 -11.061 1.00 40.35 218 VAL C O 1
ATOM 3077 N N . TYR C 1 109 ? 15.266 -10.387 -12.230 1.00 44.79 219 TYR C N 1
ATOM 3078 C CA . TYR C 1 109 ? 15.790 -11.294 -13.237 1.00 48.87 219 TYR C CA 1
ATOM 3079 C C . TYR C 1 109 ? 15.288 -10.811 -14.589 1.00 50.73 219 TYR C C 1
ATOM 3080 O O . TYR C 1 109 ? 14.140 -10.378 -14.709 1.00 50.82 219 TYR C O 1
ATOM 3089 N N . GLY C 1 110 ? 16.151 -10.876 -15.598 1.00 53.31 220 GLY C N 1
ATOM 3090 C CA . GLY C 1 110 ? 15.769 -10.437 -16.929 1.00 56.64 220 GLY C CA 1
ATOM 3091 C C . GLY C 1 110 ? 16.965 -10.164 -17.822 1.00 58.66 220 GLY C C 1
ATOM 3092 O O . GLY C 1 110 ? 18.108 -10.385 -17.425 1.00 58.61 220 GLY C O 1
ATOM 3093 N N . ASP C 1 111 ? 16.705 -9.680 -19.032 1.00 61.13 221 ASP C N 1
ATOM 3094 C CA . ASP C 1 111 ? 17.774 -9.386 -19.979 1.00 63.83 221 ASP C CA 1
ATOM 3095 C C . ASP C 1 111 ? 18.002 -7.888 -20.131 1.00 65.43 221 ASP C C 1
ATOM 3096 O O . ASP C 1 111 ? 17.066 -7.129 -20.375 1.00 65.08 221 ASP C O 1
ATOM 3098 N N . GLY C 1 112 ? 19.255 -7.472 -19.985 1.00 67.77 222 GLY C N 1
ATOM 3099 C CA . GLY C 1 112 ? 19.586 -6.066 -20.118 1.00 71.25 222 GLY C CA 1
ATOM 3100 C C . GLY C 1 112 ? 20.705 -5.836 -21.117 1.00 73.68 222 GLY C C 1
ATOM 3101 O O . GLY C 1 112 ? 21.272 -4.744 -21.187 1.00 74.07 222 GLY C O 1
ATOM 3102 N N . ASP C 1 113 ? 21.022 -6.868 -21.895 1.00 75.41 223 ASP C N 1
ATOM 3103 C CA . ASP C 1 113 ? 22.086 -6.784 -22.889 1.00 77.20 223 ASP C CA 1
ATOM 3104 C C . ASP C 1 113 ? 21.584 -6.204 -24.208 1.00 78.57 223 ASP C C 1
ATOM 3105 O O . ASP C 1 113 ? 22.296 -6.211 -25.213 1.00 79.10 223 ASP C O 1
ATOM 3110 N N . HIS C 1 114 ? 20.354 -5.703 -24.197 1.00 79.67 224 HIS C N 1
ATOM 3111 C CA . HIS C 1 114 ? 19.753 -5.112 -25.385 1.00 80.49 224 HIS C CA 1
ATOM 3112 C C . HIS C 1 114 ? 18.758 -4.019 -25.010 1.00 80.62 224 HIS C C 1
ATOM 3113 O O . HIS C 1 114 ? 17.638 -3.982 -25.519 1.00 80.58 224 HIS C O 1
ATOM 3120 N N . ASN C 1 115 ? 19.176 -3.129 -24.116 1.00 80.69 225 ASN C N 1
ATOM 3121 C CA . ASN C 1 115 ? 18.323 -2.035 -23.677 1.00 80.85 225 ASN C CA 1
ATOM 3122 C C . ASN C 1 115 ? 18.471 -0.831 -24.596 1.00 81.04 225 ASN C C 1
ATOM 3123 O O . ASN C 1 115 ? 19.580 -0.478 -24.999 1.00 81.08 225 ASN C O 1
ATOM 3128 N N . GLY C 1 116 ? 17.344 -0.205 -24.923 1.00 81.03 226 GLY C N 1
ATOM 3129 C CA . GLY C 1 116 ? 17.364 0.956 -25.792 1.00 80.88 226 GLY C CA 1
ATOM 3130 C C . GLY C 1 116 ? 18.047 2.152 -25.158 1.00 81.00 226 GLY C C 1
ATOM 3131 O O . GLY C 1 116 ? 18.965 2.002 -24.352 1.00 80.97 226 GLY C O 1
ATOM 3132 N N . LEU C 1 117 ? 17.593 3.347 -25.524 1.00 80.91 227 LEU C N 1
ATOM 3133 C CA . LEU C 1 117 ? 18.159 4.581 -24.997 1.00 80.87 227 LEU C CA 1
ATOM 3134 C C . LEU C 1 117 ? 17.413 5.016 -23.738 1.00 80.96 227 LEU C C 1
ATOM 3135 O O . LEU C 1 117 ? 16.182 5.031 -23.707 1.00 80.95 227 LEU C O 1
ATOM 3140 N N . TYR C 1 118 ? 18.171 5.372 -22.706 1.00 81.29 228 TYR C N 1
ATOM 3141 C CA . TYR C 1 118 ? 17.603 5.790 -21.428 1.00 81.60 228 TYR C CA 1
ATOM 3142 C C . TYR C 1 118 ? 16.736 7.045 -21.543 1.00 81.15 228 TYR C C 1
ATOM 3143 O O . TYR C 1 118 ? 16.173 7.328 -22.600 1.00 80.91 228 TYR C O 1
ATOM 3152 N N . ALA C 1 119 ? 16.629 7.789 -20.445 1.00 80.99 229 ALA C N 1
ATOM 3153 C CA . ALA C 1 119 ? 15.829 9.010 -20.414 1.00 80.42 229 ALA C CA 1
ATOM 3154 C C . ALA C 1 119 ? 15.999 9.763 -19.095 1.00 79.98 229 ALA C C 1
ATOM 3155 O O . ALA C 1 119 ? 16.801 9.375 -18.244 1.00 79.49 229 ALA C O 1
ATOM 3157 N N . ASP C 1 120 ? 15.232 10.840 -18.940 1.00 80.02 230 ASP C N 1
ATOM 3158 C CA . ASP C 1 120 ? 15.269 11.679 -17.741 1.00 79.59 230 ASP C CA 1
ATOM 3159 C C . ASP C 1 120 ? 15.240 10.845 -16.463 1.00 78.45 230 ASP C C 1
ATOM 3160 O O . ASP C 1 120 ? 16.205 10.826 -15.695 1.00 78.29 230 ASP C O 1
ATOM 3165 N N . ASN C 1 121 ? 14.115 10.168 -16.249 1.00 76.87 231 ASN C N 1
ATOM 3166 C CA . ASN C 1 121 ? 13.895 9.308 -15.094 1.00 75.04 231 ASN C CA 1
ATOM 3167 C C . ASN C 1 121 ? 13.415 10.035 -13.845 1.00 73.20 231 ASN C C 1
ATOM 3168 O O . ASN C 1 121 ? 12.270 10.484 -13.780 1.00 73.78 231 ASN C O 1
ATOM 3173 N N . VAL C 1 122 ? 14.297 10.157 -12.857 1.00 70.79 232 VAL C N 1
ATOM 3174 C CA . VAL C 1 122 ? 13.943 10.787 -11.592 1.00 67.94 232 VAL C CA 1
ATOM 3175 C C . VAL C 1 122 ? 12.659 10.106 -11.122 1.00 65.18 232 VAL C C 1
ATOM 3176 O O . VAL C 1 122 ? 11.680 10.763 -10.769 1.00 66.34 232 VAL C O 1
ATOM 3180 N N . ASN C 1 123 ? 12.666 8.777 -11.146 1.00 60.63 233 ASN C N 1
ATOM 3181 C CA . ASN C 1 123 ? 11.507 7.998 -10.729 1.00 56.09 233 ASN C CA 1
ATOM 3182 C C . ASN C 1 123 ? 11.850 7.095 -9.555 1.00 52.31 233 ASN C C 1
ATOM 3183 O O . ASN C 1 123 ? 12.621 6.144 -9.688 1.00 51.34 233 ASN C O 1
ATOM 3188 N N . ASP C 1 124 ? 11.255 7.398 -8.408 1.00 46.97 2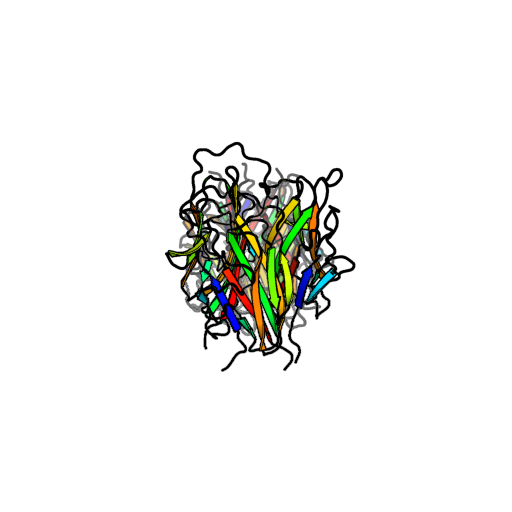34 ASP C N 1
ATOM 3189 C CA . ASP C 1 124 ? 11.497 6.646 -7.188 1.00 43.41 234 ASP C CA 1
ATOM 3190 C C . ASP C 1 124 ? 10.963 5.220 -7.141 1.00 39.46 234 ASP C C 1
ATOM 3191 O O . ASP C 1 124 ? 9.783 4.974 -7.382 1.00 39.05 234 ASP C O 1
ATOM 3196 N N . SER C 1 125 ? 11.865 4.292 -6.838 1.00 35.41 235 SER C N 1
ATOM 3197 C CA . SER C 1 125 ? 11.539 2.881 -6.665 1.00 33.47 235 SER C CA 1
ATOM 3198 C C . SER C 1 125 ? 11.677 2.760 -5.151 1.00 32.15 235 SER C C 1
ATOM 3199 O O . SER C 1 125 ? 12.636 3.285 -4.591 1.00 31.82 235 SER C O 1
ATOM 3202 N N . THR C 1 126 ? 10.736 2.096 -4.483 1.00 30.02 236 THR C N 1
ATOM 3203 C CA . THR C 1 126 ? 10.811 1.997 -3.030 1.00 27.45 236 THR C CA 1
ATOM 3204 C C . THR C 1 126 ? 10.626 0.595 -2.466 1.00 25.19 236 THR C C 1
ATOM 3205 O O . THR C 1 126 ? 9.978 -0.256 -3.065 1.00 25.42 236 THR C O 1
ATOM 3209 N N . PHE C 1 127 ? 11.206 0.381 -1.295 1.00 22.72 237 PHE C N 1
ATOM 3210 C CA . PHE C 1 127 ? 11.137 -0.897 -0.606 1.00 21.86 237 PHE C CA 1
ATOM 3211 C C . PHE C 1 127 ? 10.915 -0.530 0.853 1.00 20.54 237 PHE C C 1
ATOM 3212 O O . PHE C 1 127 ? 11.744 0.137 1.465 1.00 18.84 237 PHE C O 1
ATOM 3220 N N . THR C 1 128 ? 9.787 -0.971 1.398 1.00 19.33 238 THR C N 1
ATOM 3221 C CA . THR C 1 128 ? 9.422 -0.633 2.769 1.00 20.15 238 THR C CA 1
ATOM 3222 C C . THR C 1 128 ? 9.035 -1.850 3.603 1.00 18.23 238 THR C C 1
ATOM 3223 O O . THR C 1 128 ? 8.564 -2.843 3.081 1.00 17.52 238 THR C O 1
ATOM 3227 N N . GLY C 1 129 ? 9.229 -1.745 4.911 1.00 18.60 239 GLY C N 1
ATOM 3228 C CA . GLY C 1 129 ? 8.881 -2.833 5.796 1.00 18.44 239 GLY C CA 1
ATOM 3229 C C . GLY C 1 129 ? 8.806 -2.352 7.232 1.00 17.11 239 GLY C C 1
ATOM 3230 O O . GLY C 1 129 ? 9.521 -1.441 7.608 1.00 18.56 239 GLY C O 1
ATOM 3231 N N . PHE C 1 130 ? 7.913 -2.937 8.023 1.00 17.38 240 PHE C N 1
ATOM 3232 C CA . PHE C 1 130 ? 7.811 -2.566 9.429 1.00 18.78 240 PHE C CA 1
ATOM 3233 C C . PHE C 1 130 ? 7.248 -3.699 10.276 1.00 17.68 240 PHE C C 1
ATOM 3234 O O . PHE C 1 130 ? 6.490 -4.540 9.807 1.00 17.32 240 PHE C O 1
ATOM 3242 N N . LEU C 1 131 ? 7.660 -3.730 11.530 1.00 19.11 241 LEU C N 1
ATOM 3243 C CA . LEU C 1 131 ? 7.179 -4.742 12.440 1.00 19.73 241 LEU C CA 1
ATOM 3244 C C . LEU C 1 131 ? 5.741 -4.379 12.792 1.00 22.36 241 LEU C C 1
ATOM 3245 O O . LEU C 1 131 ? 5.458 -3.247 13.192 1.00 24.22 241 LEU C O 1
ATOM 3250 N N . LEU C 1 132 ? 4.841 -5.334 12.627 1.00 23.25 242 LEU C N 1
ATOM 3251 C CA . LEU C 1 132 ? 3.438 -5.134 12.936 1.00 27.08 242 LEU C CA 1
ATOM 3252 C C . LEU C 1 132 ? 3.218 -5.642 14.363 1.00 28.60 242 LEU C C 1
ATOM 3253 O O . LEU C 1 132 ? 2.836 -4.879 15.258 1.00 28.52 242 LEU C O 1
ATOM 3258 N N . TYR C 1 133 ? 3.485 -6.934 14.556 1.00 27.40 243 TYR C N 1
ATOM 3259 C CA . TYR C 1 133 ? 3.309 -7.604 15.844 1.00 29.03 243 TYR C CA 1
ATOM 3260 C C . TYR C 1 133 ? 4.558 -8.326 16.352 1.00 29.94 243 TYR C C 1
ATOM 3261 O O . TYR C 1 133 ? 5.119 -9.157 15.649 1.00 28.38 243 TYR C O 1
ATOM 3270 N N . HIS C 1 134 ? 4.963 -8.023 17.584 1.00 32.74 244 HIS C N 1
ATOM 3271 C CA . HIS C 1 134 ? 6.116 -8.669 18.216 1.00 35.27 244 HIS C CA 1
ATOM 3272 C C . HIS C 1 134 ? 5.655 -10.035 18.719 1.00 36.78 244 HIS C C 1
ATOM 3273 O O . HIS C 1 134 ? 4.547 -10.157 19.221 1.00 35.75 244 HIS C O 1
ATOM 3280 N N . ASP C 1 135 ? 6.503 -11.054 18.597 1.00 41.18 245 ASP C N 1
ATOM 3281 C CA . ASP C 1 135 ? 6.154 -12.408 19.038 1.00 45.28 245 ASP C CA 1
ATOM 3282 C C . ASP C 1 135 ? 5.958 -12.646 20.538 1.00 48.65 245 ASP C C 1
ATOM 3283 O O . ASP C 1 135 ? 6.563 -11.986 21.380 1.00 48.77 245 ASP C O 1
ATOM 3288 N N . THR C 1 136 ? 5.113 -13.637 20.827 1.00 52.95 246 THR C N 1
ATOM 3289 C CA . THR C 1 136 ? 4.750 -14.098 22.170 1.00 57.09 246 THR C CA 1
ATOM 3290 C C . THR C 1 136 ? 5.108 -13.197 23.353 1.00 60.02 246 THR C C 1
ATOM 3291 O O . THR C 1 136 ? 4.589 -12.085 23.482 1.00 60.72 246 THR C O 1
ATOM 3295 N N . ASN C 1 137 ? 5.988 -13.714 24.213 1.00 63.08 247 ASN C N 1
ATOM 3296 C CA . ASN C 1 137 ? 6.464 -13.051 25.430 1.00 65.64 247 ASN C CA 1
ATOM 3297 C C . ASN C 1 137 ? 5.561 -13.369 26.615 1.00 66.96 247 ASN C C 1
ATOM 3298 O O . ASN C 1 137 ? 6.059 -14.014 27.562 1.00 67.67 247 ASN C O 1
ATOM 3304 N N . ALA D 1 1 ? 64.220 30.534 9.166 1.00 48.93 111 ALA D N 1
ATOM 3305 C CA . ALA D 1 1 ? 64.936 31.803 8.845 1.00 48.12 111 ALA D CA 1
ATOM 3306 C C . ALA D 1 1 ? 65.819 32.241 10.011 1.00 47.67 111 ALA D C 1
ATOM 3307 O O . ALA D 1 1 ? 66.223 31.423 10.841 1.00 48.90 111 ALA D O 1
ATOM 3309 N N . TYR D 1 2 ? 66.114 33.536 10.071 1.00 45.76 112 TYR D N 1
ATOM 3310 C CA . TYR D 1 2 ? 66.955 34.075 11.130 1.00 42.99 112 TYR D CA 1
ATOM 3311 C C . TYR D 1 2 ? 66.238 34.051 12.475 1.00 41.02 112 TYR D C 1
ATOM 3312 O O . TYR D 1 2 ? 65.062 34.403 12.577 1.00 40.32 112 TYR D O 1
ATOM 3321 N N . MET D 1 3 ? 66.958 33.639 13.509 1.00 38.25 113 MET D N 1
ATOM 3322 C CA . MET D 1 3 ? 66.393 33.583 14.848 1.00 36.10 113 MET D CA 1
ATOM 3323 C C . MET D 1 3 ? 67.000 34.691 15.683 1.00 32.96 113 MET D C 1
ATOM 3324 O O . MET D 1 3 ? 68.221 34.831 15.738 1.00 30.44 113 MET D O 1
ATOM 3329 N N . TYR D 1 4 ? 66.147 35.496 16.308 1.00 29.71 114 TYR D N 1
ATOM 3330 C CA . TYR D 1 4 ? 66.632 36.559 17.172 1.00 27.47 114 TYR D CA 1
ATOM 3331 C C . TYR D 1 4 ? 66.801 35.963 18.562 1.00 26.15 114 TYR D C 1
ATOM 3332 O O . TYR D 1 4 ? 65.831 35.589 19.214 1.00 27.31 114 TYR D O 1
ATOM 3341 N N . ARG D 1 5 ? 68.041 35.855 19.008 1.00 24.35 115 ARG D N 1
ATOM 3342 C CA . ARG D 1 5 ? 68.298 35.302 20.322 1.00 23.37 115 ARG D CA 1
ATOM 3343 C C . ARG D 1 5 ? 69.064 36.293 21.173 1.00 23.10 115 ARG D C 1
ATOM 3344 O O . ARG D 1 5 ? 70.029 36.902 20.721 1.00 20.69 115 ARG D O 1
ATOM 3352 N N . SER D 1 6 ? 68.620 36.451 22.410 1.00 22.51 116 SER D N 1
ATOM 3353 C CA . SER D 1 6 ? 69.294 37.326 23.352 1.00 23.44 116 SER D CA 1
ATOM 3354 C C . SER D 1 6 ? 68.796 36.878 24.704 1.00 23.01 116 SER D C 1
ATOM 3355 O O . SER D 1 6 ? 67.673 37.191 25.090 1.00 23.28 116 SER D O 1
ATOM 3358 N N . ALA D 1 7 ? 69.625 36.129 25.420 1.00 23.34 117 ALA D N 1
ATOM 3359 C CA . ALA D 1 7 ? 69.219 35.621 26.724 1.00 21.48 117 ALA D CA 1
ATOM 3360 C C . ALA D 1 7 ? 70.417 35.317 27.595 1.00 21.29 117 ALA D C 1
ATOM 3361 O O . ALA D 1 7 ? 71.533 35.143 27.105 1.00 20.46 117 ALA D O 1
ATOM 3363 N N . PHE D 1 8 ? 70.173 35.271 28.896 1.00 21.24 118 PHE D N 1
ATOM 3364 C CA . PHE D 1 8 ? 71.213 34.968 29.862 1.00 22.03 118 PHE D CA 1
ATOM 3365 C C . PHE D 1 8 ? 70.537 34.395 31.082 1.00 23.18 118 PHE D C 1
ATOM 3366 O O . PHE D 1 8 ? 69.364 34.674 31.351 1.00 22.73 118 PHE D O 1
ATOM 3374 N N . SER D 1 9 ? 71.276 33.569 31.806 1.00 23.18 119 SER D N 1
ATOM 3375 C CA . SER D 1 9 ? 70.768 32.973 33.026 1.00 24.13 119 SER D CA 1
ATOM 3376 C C . SER D 1 9 ? 72.025 32.792 33.849 1.00 24.69 119 SER D C 1
ATOM 3377 O O . SER D 1 9 ? 72.891 31.989 33.505 1.00 24.06 119 SER D O 1
ATOM 3380 N N . VAL D 1 10 ? 72.132 33.572 34.915 1.00 24.26 120 VAL D N 1
ATOM 3381 C CA . VAL D 1 10 ? 73.312 33.542 35.759 1.00 25.86 120 VAL D CA 1
ATOM 3382 C C . VAL D 1 10 ? 72.990 33.405 37.240 1.00 27.00 120 VAL D C 1
ATOM 3383 O O . VAL D 1 10 ? 71.878 33.701 37.680 1.00 26.79 120 VAL D O 1
ATOM 3387 N N . GLY D 1 11 ? 73.982 32.966 38.009 1.00 29.60 121 GLY D N 1
ATOM 3388 C CA . GLY D 1 11 ? 73.783 32.789 39.435 1.00 30.91 121 GLY D CA 1
ATOM 3389 C C . GLY D 1 11 ? 74.854 33.453 40.272 1.00 33.08 121 GLY D C 1
ATOM 3390 O O . GLY D 1 11 ? 75.948 33.741 39.796 1.00 33.58 121 GLY D O 1
ATOM 3391 N N . LEU D 1 12 ? 74.532 33.702 41.533 1.00 35.82 122 LEU D N 1
ATOM 3392 C CA . LEU D 1 12 ? 75.469 34.326 42.452 1.00 38.81 122 LEU D CA 1
ATOM 3393 C C . LEU D 1 12 ? 76.481 33.271 42.894 1.00 41.11 122 LEU D C 1
ATOM 3394 O O . LEU D 1 12 ? 76.115 32.132 43.168 1.00 39.43 122 LEU D O 1
ATOM 3399 N N . GLU D 1 13 ? 77.754 33.645 42.942 1.00 45.79 123 GLU D N 1
ATOM 3400 C CA . GLU D 1 13 ? 78.790 32.709 43.361 1.00 50.98 123 GLU D CA 1
ATOM 3401 C C . GLU D 1 13 ? 79.447 33.151 44.659 1.00 54.05 123 GLU D C 1
ATOM 3402 O O . GLU D 1 13 ? 79.964 32.330 45.414 1.00 55.17 123 GLU D O 1
ATOM 3408 N N . THR D 1 14 ? 79.413 34.452 44.919 1.00 57.38 124 THR D N 1
ATOM 3409 C CA . THR D 1 14 ? 79.990 34.998 46.140 1.00 60.74 124 THR D CA 1
ATOM 3410 C C . THR D 1 14 ? 78.858 35.486 47.044 1.00 63.07 124 THR D C 1
ATOM 3411 O O . THR D 1 14 ? 77.930 34.739 47.363 1.00 63.76 124 THR D O 1
ATOM 3415 N N . ARG D 1 15 ? 78.954 36.742 47.459 1.00 64.92 125 ARG D N 1
ATOM 3416 C CA . ARG D 1 15 ? 77.946 37.367 48.299 1.00 67.06 125 ARG D CA 1
ATOM 3417 C C . ARG D 1 15 ? 78.012 38.864 48.070 1.00 67.50 125 ARG D C 1
ATOM 3418 O O . ARG D 1 15 ? 79.096 39.435 47.954 1.00 67.19 125 ARG D O 1
ATOM 3426 N N . VAL D 1 16 ? 76.848 39.494 47.993 1.00 68.41 126 VAL D N 1
ATOM 3427 C CA . VAL D 1 16 ? 76.786 40.929 47.776 1.00 69.10 126 VAL D CA 1
ATOM 3428 C C . VAL D 1 16 ? 77.196 41.622 49.067 1.00 69.65 126 VAL D C 1
ATOM 3429 O O . VAL D 1 16 ? 76.824 41.186 50.156 1.00 69.95 126 VAL D O 1
ATOM 3433 N N . THR D 1 17 ? 77.970 42.693 48.941 1.00 70.13 127 THR D N 1
ATOM 3434 C CA . THR D 1 17 ? 78.426 43.447 50.101 1.00 70.46 127 THR D CA 1
ATOM 3435 C C . THR D 1 17 ? 78.066 44.916 49.957 1.00 69.73 127 THR D C 1
ATOM 3436 O O . THR D 1 17 ? 77.618 45.557 50.908 1.00 70.04 127 THR D O 1
ATOM 3440 N N . VAL D 1 18 ? 78.263 45.443 48.756 1.00 68.69 128 VAL D N 1
ATOM 3441 C CA . VAL D 1 18 ? 77.972 46.841 48.493 1.00 67.39 128 VAL D CA 1
ATOM 3442 C C . VAL D 1 18 ? 76.533 47.026 48.039 1.00 66.52 128 VAL D C 1
ATOM 3443 O O . VAL D 1 18 ? 76.057 46.329 47.146 1.00 66.33 128 VAL D O 1
ATOM 3447 N N . PRO D 1 19 ? 75.812 47.955 48.678 1.00 65.97 129 PRO D N 1
ATOM 3448 C CA . PRO D 1 19 ? 74.418 48.227 48.322 1.00 64.79 129 PRO D CA 1
ATOM 3449 C C . PRO D 1 19 ? 74.338 48.963 46.986 1.00 63.71 129 PRO D C 1
ATOM 3450 O O . PRO D 1 19 ? 75.362 49.255 46.368 1.00 63.59 129 PRO D O 1
ATOM 3454 N N . ASN D 1 20 ? 73.113 49.262 46.562 1.00 62.28 130 ASN D N 1
ATOM 3455 C CA . ASN D 1 20 ? 72.835 49.965 45.312 1.00 60.34 130 ASN D CA 1
ATOM 3456 C C . ASN D 1 20 ? 73.933 49.969 44.247 1.00 58.16 130 ASN D C 1
ATOM 3457 O O . ASN D 1 20 ? 74.347 51.020 43.760 1.00 58.14 130 ASN D O 1
ATOM 3462 N N . VAL D 1 21 ? 74.394 48.777 43.893 1.00 55.77 131 VAL D N 1
ATOM 3463 C CA . VAL D 1 21 ? 75.400 48.599 42.854 1.00 53.26 131 VAL D CA 1
ATOM 3464 C C . VAL D 1 21 ? 75.015 47.311 42.139 1.00 50.84 131 VAL D C 1
ATOM 3465 O O . VAL D 1 21 ? 74.601 46.340 42.776 1.00 49.28 131 VAL D O 1
ATOM 3469 N N . PRO D 1 22 ? 75.130 47.286 40.804 1.00 48.97 132 PRO D N 1
ATOM 3470 C CA . PRO D 1 22 ? 74.764 46.061 40.092 1.00 46.53 132 PRO D CA 1
ATOM 3471 C C . PRO D 1 22 ? 75.427 44.815 40.671 1.00 44.40 132 PRO D C 1
ATOM 3472 O O . PRO D 1 22 ? 76.642 44.766 40.863 1.00 43.59 132 PRO D O 1
ATOM 3476 N N . ILE D 1 23 ? 74.605 43.819 40.975 1.00 42.25 133 ILE D N 1
ATOM 3477 C CA . ILE D 1 23 ? 75.089 42.561 41.518 1.00 39.90 133 ILE D CA 1
ATOM 3478 C C . ILE D 1 23 ? 75.758 41.780 40.393 1.00 40.18 133 ILE D C 1
ATOM 3479 O O . ILE D 1 23 ? 75.159 41.547 39.344 1.00 40.30 133 ILE D O 1
ATOM 3484 N N . ARG D 1 24 ? 77.006 41.386 40.606 1.00 39.62 134 ARG D N 1
ATOM 3485 C CA . ARG D 1 24 ? 77.737 40.648 39.588 1.00 40.33 134 ARG D CA 1
ATOM 3486 C C . ARG D 1 24 ? 77.584 39.137 39.706 1.00 39.15 134 ARG D C 1
ATOM 3487 O O . ARG D 1 24 ? 78.340 38.490 40.423 1.00 39.36 134 ARG D O 1
ATOM 3495 N N . PHE D 1 25 ? 76.604 38.571 39.008 1.00 37.77 135 PHE D N 1
ATOM 3496 C CA . PHE D 1 25 ? 76.417 37.124 39.040 1.00 36.47 135 PHE D CA 1
ATOM 3497 C C . PHE D 1 25 ? 77.501 36.558 38.132 1.00 35.66 135 PHE D C 1
ATOM 3498 O O . PHE D 1 25 ? 77.710 37.073 37.040 1.00 35.62 135 PHE D O 1
ATOM 3506 N N . THR D 1 26 ? 78.193 35.512 38.573 1.00 35.61 136 THR D N 1
ATOM 3507 C CA . THR D 1 26 ? 79.267 34.943 37.761 1.00 35.03 136 THR D CA 1
ATOM 3508 C C . THR D 1 26 ? 79.078 33.482 37.388 1.00 35.35 136 THR D C 1
ATOM 3509 O O . THR D 1 26 ? 79.828 32.943 36.570 1.00 34.96 136 THR D O 1
ATOM 3513 N N . LYS D 1 27 ? 78.090 32.834 37.993 1.00 33.94 137 LYS D N 1
ATOM 3514 C CA . LYS D 1 27 ? 77.809 31.446 37.659 1.00 33.30 137 LYS D CA 1
ATOM 3515 C C . LYS D 1 27 ? 76.960 31.524 36.382 1.00 32.38 137 LYS D C 1
ATOM 3516 O O . LYS D 1 27 ? 75.861 32.090 36.385 1.00 31.64 137 LYS D O 1
ATOM 3522 N N . ILE D 1 28 ? 77.475 30.961 35.296 1.00 30.54 138 ILE D N 1
ATOM 3523 C CA . ILE D 1 28 ? 76.793 31.012 34.007 1.00 28.04 138 ILE D CA 1
ATOM 3524 C C . ILE D 1 28 ? 76.020 29.766 33.600 1.00 27.76 138 ILE D C 1
ATOM 3525 O O . ILE D 1 28 ? 76.618 28.747 33.251 1.00 27.78 138 ILE D O 1
ATOM 3530 N N . PHE D 1 29 ? 74.693 29.844 33.640 1.00 24.87 139 PHE D N 1
ATOM 3531 C CA . PHE D 1 29 ? 73.870 28.723 33.204 1.00 25.48 139 PHE D CA 1
ATOM 3532 C C . PHE D 1 29 ? 73.721 28.874 31.688 1.00 24.64 139 PHE D C 1
ATOM 3533 O O . PHE D 1 29 ? 73.651 27.888 30.951 1.00 24.82 139 PHE D O 1
ATOM 3541 N N . TYR D 1 30 ? 73.673 30.124 31.236 1.00 23.69 140 TYR D N 1
ATOM 3542 C CA . TYR D 1 30 ? 73.561 30.427 29.811 1.00 23.10 140 TYR D CA 1
ATOM 3543 C C . TYR D 1 30 ? 73.898 31.880 29.522 1.00 23.50 140 TYR D C 1
ATOM 3544 O O . TYR D 1 30 ? 73.460 32.780 30.232 1.00 23.78 140 TYR D O 1
ATOM 3553 N N . ASN D 1 31 ? 74.686 32.106 28.479 1.00 23.71 141 ASN D N 1
ATOM 3554 C CA . ASN D 1 31 ? 75.042 33.461 28.075 1.00 25.44 141 ASN D CA 1
ATOM 3555 C C . ASN D 1 31 ? 75.715 33.384 26.711 1.00 25.23 141 ASN D C 1
ATOM 3556 O O . ASN D 1 31 ? 76.739 34.014 26.475 1.00 25.92 141 ASN D O 1
ATOM 3561 N N . GLN D 1 32 ? 75.111 32.613 25.811 1.00 27.17 142 GLN D N 1
ATOM 3562 C CA . GLN D 1 32 ? 75.665 32.405 24.478 1.00 29.00 142 GLN D CA 1
ATOM 3563 C C . GLN D 1 32 ? 75.858 33.645 23.607 1.00 28.62 142 GLN D C 1
ATOM 3564 O O . GLN D 1 32 ? 76.732 33.650 22.743 1.00 29.28 142 GLN D O 1
ATOM 3570 N N . GLN D 1 33 ? 75.075 34.698 23.821 1.00 25.91 143 GLN D N 1
ATOM 3571 C CA . GLN D 1 33 ? 75.258 35.896 23.008 1.00 25.28 143 GLN D CA 1
ATOM 3572 C C . GLN D 1 33 ? 76.180 36.888 23.708 1.00 26.30 143 GLN D C 1
ATOM 3573 O O . GLN D 1 33 ? 76.512 37.930 23.151 1.00 27.75 143 GLN D O 1
ATOM 3579 N N . ASN D 1 34 ? 76.600 36.549 24.925 1.00 25.76 144 ASN D N 1
ATOM 3580 C CA . ASN D 1 34 ? 77.461 37.415 25.720 1.00 26.37 144 ASN D CA 1
ATOM 3581 C C . ASN D 1 34 ? 76.816 38.779 25.966 1.00 26.63 144 ASN D C 1
ATOM 3582 O O . ASN D 1 34 ? 77.512 39.764 26.193 1.00 26.76 144 ASN D O 1
ATOM 3587 N N . HIS D 1 35 ? 75.487 38.833 25.933 1.00 26.93 145 HIS D N 1
ATOM 3588 C CA . HIS D 1 35 ? 74.791 40.094 26.168 1.00 26.54 145 HIS D CA 1
ATOM 3589 C C . HIS D 1 35 ? 74.839 40.487 27.633 1.00 26.76 145 HIS D C 1
ATOM 3590 O O . HIS D 1 35 ? 74.645 41.654 27.976 1.00 26.61 145 HIS D O 1
ATOM 3597 N N . TYR D 1 36 ? 75.075 39.508 28.497 1.00 26.97 146 TYR D N 1
ATOM 3598 C CA . TYR D 1 36 ? 75.208 39.783 29.927 1.00 29.57 146 TYR D CA 1
ATOM 3599 C C . TYR D 1 36 ? 76.704 39.852 30.199 1.00 30.17 146 TYR D C 1
ATOM 3600 O O . TYR D 1 36 ? 77.469 39.030 29.693 1.00 29.04 146 TYR D O 1
ATOM 3609 N N . ASP D 1 37 ? 77.120 40.832 30.990 1.00 32.93 147 ASP D N 1
ATOM 3610 C CA . ASP D 1 37 ? 78.533 40.998 31.302 1.00 34.80 147 ASP D CA 1
ATOM 3611 C C . ASP D 1 37 ? 78.776 40.687 32.767 1.00 35.40 147 ASP D C 1
ATOM 3612 O O . ASP D 1 37 ? 78.367 41.446 33.638 1.00 34.41 147 ASP D O 1
ATOM 3617 N N . GLY D 1 38 ? 79.443 39.568 33.027 1.00 36.53 148 GLY D N 1
ATOM 3618 C CA . GLY D 1 38 ? 79.723 39.166 34.392 1.00 38.60 148 GLY D CA 1
ATOM 3619 C C . GLY D 1 38 ? 80.577 40.144 35.178 1.00 40.34 148 GLY D C 1
ATOM 3620 O O . GLY D 1 38 ? 80.431 40.256 36.398 1.00 41.20 148 GLY D O 1
ATOM 3621 N N . SER D 1 39 ? 81.460 40.859 34.489 1.00 40.96 149 SER D N 1
ATOM 3622 C CA . SER D 1 39 ? 82.339 41.818 35.149 1.00 42.16 149 SER D CA 1
ATOM 3623 C C . SER D 1 39 ? 81.598 43.067 35.633 1.00 42.21 149 SER D C 1
ATOM 3624 O O . SER D 1 39 ? 81.991 43.687 36.623 1.00 43.44 149 SER D O 1
ATOM 3627 N N . THR D 1 40 ? 80.529 43.438 34.940 1.00 40.93 150 THR D N 1
ATOM 3628 C CA . THR D 1 40 ? 79.761 44.617 35.327 1.00 39.89 150 THR D CA 1
ATOM 3629 C C . THR D 1 40 ? 78.427 44.232 35.944 1.00 38.00 150 THR D C 1
ATOM 3630 O O . THR D 1 40 ? 77.797 45.034 36.625 1.00 40.09 150 THR D O 1
ATOM 3634 N N . GLY D 1 41 ? 78.001 43.000 35.698 1.00 36.92 151 GLY D N 1
ATOM 3635 C CA . GLY D 1 41 ? 76.740 42.528 36.232 1.00 35.10 151 GLY D CA 1
ATOM 3636 C C . GLY D 1 41 ? 75.552 43.094 35.480 1.00 34.39 151 GLY D C 1
ATOM 3637 O O . GLY D 1 41 ? 74.410 42.983 35.931 1.00 35.40 151 GLY D O 1
ATOM 3638 N N . LYS D 1 42 ? 75.811 43.685 34.322 1.00 32.49 152 LYS D N 1
ATOM 3639 C CA . LYS D 1 42 ? 74.741 44.278 33.533 1.00 31.00 152 LYS D CA 1
ATOM 3640 C C . LYS D 1 42 ? 74.413 43.516 32.263 1.00 29.59 152 LYS D C 1
ATOM 3641 O O . LYS D 1 42 ? 75.283 42.908 31.642 1.00 28.28 152 LYS D O 1
ATOM 3647 N N . PHE D 1 43 ? 73.142 43.564 31.886 1.00 28.42 153 PHE D N 1
ATOM 3648 C CA . PHE D 1 43 ? 72.685 42.957 30.649 1.00 27.39 153 PHE D CA 1
ATOM 3649 C C . PHE D 1 43 ? 72.598 44.131 29.670 1.00 28.60 153 PHE D C 1
ATOM 3650 O O . PHE D 1 43 ? 72.115 45.208 30.032 1.00 27.74 153 PHE D O 1
ATOM 3658 N N . TYR D 1 44 ? 73.052 43.919 28.438 1.00 28.90 154 TYR D N 1
ATOM 3659 C CA . TYR D 1 44 ? 73.037 44.966 27.419 1.00 29.32 154 TYR D CA 1
ATOM 3660 C C . TYR D 1 44 ? 72.143 44.614 26.238 1.00 28.07 154 TYR D C 1
ATOM 3661 O O . TYR D 1 44 ? 72.409 43.662 25.508 1.00 27.08 154 TYR D O 1
ATOM 3670 N N . CYS D 1 45 ? 71.082 45.389 26.049 1.00 26.57 155 CYS D N 1
ATOM 3671 C CA . CYS D 1 45 ? 70.169 45.145 24.945 1.00 26.77 155 CYS D CA 1
ATOM 3672 C C . CYS D 1 45 ? 70.843 45.426 23.602 1.00 26.78 155 CYS D C 1
ATOM 3673 O O . CYS D 1 45 ? 71.446 46.480 23.403 1.00 24.60 155 CYS D O 1
ATOM 3676 N N . ASN D 1 46 ? 70.758 44.468 22.688 1.00 26.37 156 ASN D N 1
ATOM 3677 C CA . ASN D 1 46 ? 71.343 44.634 21.360 1.00 26.81 156 ASN D CA 1
ATOM 3678 C C . ASN D 1 46 ? 70.264 44.438 20.314 1.00 25.28 156 ASN D C 1
ATOM 3679 O O . ASN D 1 46 ? 70.497 44.638 19.125 1.00 25.27 156 ASN D O 1
ATOM 3684 N N . ILE D 1 47 ? 69.087 44.030 20.775 1.00 23.00 157 ILE D N 1
ATOM 3685 C CA . ILE D 1 47 ? 67.947 43.801 19.903 1.00 23.79 157 ILE D CA 1
ATOM 3686 C C . ILE D 1 47 ? 66.747 44.482 20.544 1.00 23.84 157 ILE D C 1
ATOM 3687 O O . ILE D 1 47 ? 66.332 44.118 21.641 1.00 24.62 157 ILE D O 1
ATOM 3692 N N . PRO D 1 48 ? 66.167 45.478 19.867 1.00 24.26 158 PRO D N 1
ATOM 3693 C CA . PRO D 1 48 ? 65.012 46.141 20.481 1.00 23.42 158 PRO D CA 1
ATOM 3694 C C . PRO D 1 48 ? 63.810 45.200 20.545 1.00 22.67 158 PRO D C 1
ATOM 3695 O O . PRO D 1 48 ? 63.532 44.454 19.613 1.00 22.96 158 PRO D O 1
ATOM 3699 N N . GLY D 1 49 ? 63.093 45.234 21.654 1.00 22.05 159 GLY D N 1
ATOM 3700 C CA . GLY D 1 49 ? 61.948 44.363 21.783 1.00 21.12 159 GLY D CA 1
ATOM 3701 C C . GLY D 1 49 ? 61.519 44.150 23.216 1.00 19.92 159 GLY D C 1
ATOM 3702 O O . GLY D 1 49 ? 61.969 44.836 24.134 1.00 19.90 159 GLY D O 1
ATOM 3703 N N . LEU D 1 50 ? 60.628 43.188 23.402 1.00 20.34 160 LEU D N 1
ATOM 3704 C CA . LEU D 1 50 ? 60.110 42.883 24.718 1.00 19.75 160 LEU D CA 1
ATOM 3705 C C . LEU D 1 50 ? 60.944 41.788 25.384 1.00 18.69 160 LEU D C 1
ATOM 3706 O O . LEU D 1 50 ? 61.180 40.728 24.813 1.00 18.61 160 LEU D O 1
ATOM 3711 N N . TYR D 1 51 ? 61.366 42.065 26.605 1.00 18.78 161 TYR D N 1
ATOM 3712 C CA . TYR D 1 51 ? 62.172 41.150 27.383 1.00 19.08 161 TYR D CA 1
ATOM 3713 C C . TYR D 1 51 ? 61.506 40.716 28.678 1.00 21.03 161 TYR D C 1
ATOM 3714 O O . TYR D 1 51 ? 60.788 41.491 29.332 1.00 20.08 161 TYR D O 1
ATOM 3723 N N . TYR D 1 52 ? 61.761 39.470 29.051 1.00 19.33 162 TYR D N 1
ATOM 3724 C CA . TYR D 1 52 ? 61.239 38.934 30.289 1.00 20.51 162 TYR D CA 1
ATOM 3725 C C . TYR D 1 52 ? 62.436 38.768 31.205 1.00 20.86 162 TYR D C 1
ATOM 3726 O O . TYR D 1 52 ? 63.473 38.238 30.796 1.00 20.07 162 TYR D O 1
ATOM 3735 N N . PHE D 1 53 ? 62.310 39.255 32.433 1.00 20.15 163 PHE D N 1
ATOM 3736 C CA . PHE D 1 53 ? 63.381 39.121 33.406 1.00 20.59 163 PHE D CA 1
ATOM 3737 C C . PHE D 1 53 ? 62.817 38.441 34.628 1.00 22.77 163 PHE D C 1
ATOM 3738 O O . PHE D 1 53 ? 61.658 38.620 34.976 1.00 23.56 163 PHE D O 1
ATOM 3746 N N . SER D 1 54 ? 63.654 37.662 35.285 1.00 23.59 164 SER D N 1
ATOM 3747 C CA . SER D 1 54 ? 63.229 36.931 36.456 1.00 25.39 164 SER D CA 1
ATOM 3748 C C . SER D 1 54 ? 64.428 36.705 37.354 1.00 26.21 164 SER D C 1
ATOM 3749 O O . SER D 1 54 ? 65.553 36.501 36.878 1.00 26.84 164 SER D O 1
ATOM 3752 N N . TYR D 1 55 ? 64.188 36.780 38.653 1.00 26.06 165 TYR D N 1
ATOM 3753 C CA . TYR D 1 55 ? 65.230 36.533 39.627 1.00 27.10 165 TYR D CA 1
ATOM 3754 C C . TYR D 1 55 ? 64.647 35.743 40.778 1.00 27.83 165 TYR D C 1
ATOM 3755 O O . TYR D 1 55 ? 63.441 35.768 41.028 1.00 24.90 165 TYR D O 1
ATOM 3764 N N . HIS D 1 56 ? 65.523 35.000 41.440 1.00 29.66 166 HIS D N 1
ATOM 3765 C CA . HIS D 1 56 ? 65.151 34.165 42.567 1.00 31.11 166 HIS D CA 1
ATOM 3766 C C . HIS D 1 56 ? 66.308 34.295 43.526 1.00 31.90 166 HIS D C 1
ATOM 3767 O O . HIS D 1 56 ? 67.462 34.127 43.144 1.00 31.92 166 HIS D O 1
ATOM 3774 N N . ILE D 1 57 ? 65.998 34.621 44.772 1.00 34.04 167 ILE D N 1
ATOM 3775 C CA . ILE D 1 57 ? 67.037 34.807 45.766 1.00 34.73 167 ILE D CA 1
ATOM 3776 C C . ILE D 1 57 ? 66.817 34.013 47.043 1.00 35.04 167 ILE D C 1
ATOM 3777 O O . ILE D 1 57 ? 65.708 33.960 47.582 1.00 34.45 167 ILE D O 1
ATOM 3782 N N . THR D 1 58 ? 67.888 33.378 47.504 1.00 35.91 168 THR D N 1
ATOM 3783 C CA . THR D 1 58 ? 67.856 32.615 48.742 1.00 36.89 168 THR D CA 1
ATOM 3784 C C . THR D 1 58 ? 68.128 33.663 49.811 1.00 36.54 168 THR D C 1
ATOM 3785 O O . THR D 1 58 ? 69.201 34.254 49.839 1.00 35.82 168 THR D O 1
ATOM 3789 N N . VAL D 1 59 ? 67.147 33.920 50.664 1.00 38.45 169 VAL D N 1
ATOM 3790 C CA . VAL D 1 59 ? 67.314 34.922 51.709 1.00 40.42 169 VAL D CA 1
ATOM 3791 C C . VAL D 1 59 ? 67.870 34.276 52.973 1.00 41.88 169 VAL D C 1
ATOM 3792 O O . VAL D 1 59 ? 67.273 33.349 53.519 1.00 41.08 169 VAL D O 1
ATOM 3796 N N . TYR D 1 60 ? 69.020 34.768 53.424 1.00 44.18 170 TYR D N 1
ATOM 3797 C CA . TYR D 1 60 ? 69.674 34.232 54.614 1.00 47.11 170 TYR D CA 1
ATOM 3798 C C . TYR D 1 60 ? 70.390 35.309 55.434 1.00 48.69 170 TYR D C 1
ATOM 3799 O O . TYR D 1 60 ? 70.970 36.244 54.881 1.00 47.90 170 TYR D O 1
ATOM 3808 N N . MET D 1 61 ? 70.340 35.160 56.757 1.00 51.35 171 MET D N 1
ATOM 3809 C CA . MET D 1 61 ? 70.989 36.079 57.691 1.00 53.31 171 MET D CA 1
ATOM 3810 C C . MET D 1 61 ? 70.316 37.436 57.826 1.00 53.50 171 MET D C 1
ATOM 3811 O O . MET D 1 61 ? 69.749 37.750 58.872 1.00 53.54 171 MET D O 1
ATOM 3816 N N . LYS D 1 62 ? 70.386 38.241 56.771 1.00 53.05 172 LYS D N 1
ATOM 3817 C CA . LYS D 1 62 ? 69.792 39.571 56.786 1.00 52.28 172 LYS D CA 1
ATOM 3818 C C . LYS D 1 62 ? 68.598 39.643 55.852 1.00 51.90 172 LYS D C 1
ATOM 3819 O O . LYS D 1 62 ? 68.410 38.771 55.003 1.00 51.96 172 LYS D O 1
ATOM 3825 N N . ASP D 1 63 ? 67.786 40.682 56.018 1.00 51.08 173 ASP D N 1
ATOM 3826 C CA . ASP D 1 63 ? 66.624 40.871 55.167 1.00 50.13 173 ASP D CA 1
ATOM 3827 C C . ASP D 1 63 ? 67.109 41.101 53.741 1.00 48.89 173 ASP D C 1
ATOM 3828 O O . ASP D 1 63 ? 68.258 41.490 53.520 1.00 48.74 173 ASP D O 1
ATOM 3833 N N . VAL D 1 64 ? 66.241 40.847 52.770 1.00 46.32 174 VAL D N 1
ATOM 3834 C CA . VAL D 1 64 ? 66.611 41.055 51.381 1.00 44.07 174 VAL D CA 1
ATOM 3835 C C . VAL D 1 64 ? 65.677 42.030 50.690 1.00 43.01 174 VAL D C 1
ATOM 3836 O O . VAL D 1 64 ? 64.455 41.890 50.733 1.00 42.45 174 VAL D O 1
ATOM 3840 N N . LYS D 1 65 ? 66.281 43.027 50.060 1.00 42.22 175 LYS D N 1
ATOM 3841 C CA . LYS D 1 65 ? 65.554 44.045 49.328 1.00 42.36 175 LYS D CA 1
ATOM 3842 C C . LYS D 1 65 ? 66.379 44.322 48.082 1.00 41.09 175 LYS D C 1
ATOM 3843 O O . LYS D 1 65 ? 67.446 44.930 48.152 1.00 39.83 175 LYS D O 1
ATOM 3849 N N . VAL D 1 66 ? 65.894 43.843 46.945 1.00 40.08 176 VAL D N 1
ATOM 3850 C CA . VAL D 1 66 ? 66.596 44.040 45.689 1.00 38.22 176 VAL D CA 1
ATOM 3851 C C . VAL D 1 66 ? 65.688 44.768 44.729 1.00 37.67 176 VAL D C 1
ATOM 3852 O O . VAL D 1 66 ? 64.463 44.708 44.845 1.00 37.81 176 VAL D O 1
ATOM 3856 N N . SER D 1 67 ? 66.299 45.464 43.782 1.00 36.43 177 SER D N 1
ATOM 3857 C CA . SER D 1 67 ? 65.541 46.179 42.781 1.00 36.16 177 SER D CA 1
ATOM 3858 C C . SER D 1 67 ? 66.126 45.920 41.402 1.00 35.19 177 SER D C 1
ATOM 3859 O O . SER D 1 67 ? 67.349 45.847 41.227 1.00 32.98 177 SER D O 1
ATOM 3862 N N . LEU D 1 68 ? 65.238 45.758 40.430 1.00 34.31 178 LEU D N 1
ATOM 3863 C CA . LEU D 1 68 ? 65.653 45.539 39.058 1.00 32.99 178 LEU D CA 1
ATOM 3864 C C . LEU D 1 68 ? 65.765 46.924 38.445 1.00 31.83 178 LEU D C 1
ATOM 3865 O O . LEU D 1 68 ? 64.808 47.693 38.475 1.00 30.83 178 LEU D O 1
ATOM 3870 N N . PHE D 1 69 ? 66.931 47.241 37.901 1.00 32.09 179 PHE D N 1
ATOM 3871 C CA . PHE D 1 69 ? 67.148 48.540 37.275 1.00 33.92 179 PHE D CA 1
ATOM 3872 C C . PHE D 1 69 ? 67.151 48.477 35.747 1.00 34.49 179 PHE D C 1
ATOM 3873 O O . PHE D 1 69 ? 67.610 47.500 35.150 1.00 33.48 179 PHE D O 1
ATOM 3881 N N . LYS D 1 70 ? 66.629 49.532 35.129 1.00 34.93 180 LYS D N 1
ATOM 3882 C CA . LYS D 1 70 ? 66.586 49.671 33.678 1.00 36.60 180 LYS D CA 1
ATOM 3883 C C . LYS D 1 70 ? 66.987 51.115 33.380 1.00 38.01 180 LYS D C 1
ATOM 3884 O O . LYS D 1 70 ? 66.328 52.051 33.840 1.00 37.38 180 LYS D O 1
ATOM 3890 N N . LYS D 1 71 ? 68.062 51.292 32.619 1.00 39.03 181 LYS D N 1
ATOM 3891 C CA . LYS D 1 71 ? 68.555 52.624 32.283 1.00 41.95 181 LYS D CA 1
ATOM 3892 C C . LYS D 1 71 ? 68.737 53.459 33.548 1.00 43.34 181 LYS D C 1
ATOM 3893 O O . LYS D 1 71 ? 68.210 54.564 33.646 1.00 43.84 181 LYS D O 1
ATOM 3899 N N . ASP D 1 72 ? 69.469 52.913 34.516 1.00 44.54 182 ASP D N 1
ATOM 3900 C CA . ASP D 1 72 ? 69.741 53.600 35.780 1.00 47.36 182 ASP D CA 1
ATOM 3901 C C . ASP D 1 72 ? 68.524 53.941 36.632 1.00 47.24 182 ASP D C 1
ATOM 3902 O O . ASP D 1 72 ? 68.659 54.565 37.684 1.00 47.31 182 ASP D O 1
ATOM 3907 N N . LYS D 1 73 ? 67.342 53.540 36.182 1.00 47.20 183 LYS D N 1
ATOM 3908 C CA . LYS D 1 73 ? 66.119 53.804 36.929 1.00 47.50 183 LYS D CA 1
ATOM 3909 C C . LYS D 1 73 ? 65.608 52.519 37.566 1.00 46.82 183 LYS D C 1
ATOM 3910 O O . LYS D 1 73 ? 65.523 51.485 36.907 1.00 45.99 183 LYS D O 1
ATOM 3916 N N . ALA D 1 74 ? 65.272 52.582 38.850 1.00 46.34 184 ALA D N 1
ATOM 3917 C CA . ALA D 1 74 ? 64.746 51.412 39.541 1.00 45.47 184 ALA D CA 1
ATOM 3918 C C . ALA D 1 74 ? 63.377 51.127 38.941 1.00 45.01 184 ALA D C 1
ATOM 3919 O O . ALA D 1 74 ? 62.610 52.050 38.672 1.00 45.09 184 ALA D O 1
ATOM 3921 N N . VAL D 1 75 ? 63.073 49.852 38.720 1.00 43.15 185 VAL D N 1
ATOM 3922 C CA . VAL D 1 75 ? 61.793 49.477 38.138 1.00 42.05 185 VAL D CA 1
ATOM 3923 C C . VAL D 1 75 ? 60.984 48.576 39.054 1.00 40.70 185 VAL D C 1
ATOM 3924 O O . VAL D 1 75 ? 59.824 48.853 39.342 1.00 41.42 185 VAL D O 1
ATOM 3928 N N . LEU D 1 76 ? 61.600 47.491 39.499 1.00 40.28 186 LEU D N 1
ATOM 3929 C CA . LEU D 1 76 ? 60.939 46.530 40.372 1.00 40.28 186 LEU D CA 1
ATOM 3930 C C . LEU D 1 76 ? 61.590 46.496 41.740 1.00 39.02 186 LEU D C 1
ATOM 3931 O O . LEU D 1 76 ? 62.783 46.759 41.873 1.00 39.15 186 LEU D O 1
ATOM 3936 N N . PHE D 1 77 ? 60.798 46.153 42.748 1.00 37.73 187 PHE D N 1
ATOM 3937 C CA . PHE D 1 77 ? 61.291 46.050 44.112 1.00 37.19 187 PHE D CA 1
ATOM 3938 C C . PHE D 1 77 ? 60.793 44.759 44.741 1.00 36.34 187 PHE D C 1
ATOM 3939 O O . PHE D 1 77 ? 59.605 44.463 44.709 1.00 36.08 187 PHE D O 1
ATOM 3947 N N . THR D 1 78 ? 61.708 43.978 45.296 1.00 36.28 188 THR D N 1
ATOM 3948 C CA . THR D 1 78 ? 61.326 42.739 45.950 1.00 37.00 188 THR D CA 1
ATOM 3949 C C . THR D 1 78 ? 61.929 42.743 47.351 1.00 36.91 188 THR D C 1
ATOM 3950 O O . THR D 1 78 ? 63.146 42.806 47.518 1.00 35.70 188 THR D O 1
ATOM 3954 N N . TYR D 1 79 ? 61.060 42.693 48.351 1.00 38.27 189 TYR D N 1
ATOM 3955 C CA . TYR D 1 79 ? 61.487 42.705 49.743 1.00 39.79 189 TYR D CA 1
ATOM 3956 C C . TYR D 1 79 ? 61.101 41.410 50.431 1.00 39.92 189 TYR D C 1
ATOM 3957 O O . TYR D 1 79 ? 59.964 40.952 50.330 1.00 39.78 189 TYR D O 1
ATOM 3966 N N . ASP D 1 80 ? 62.057 40.817 51.128 1.00 40.86 190 ASP D N 1
ATOM 3967 C CA . ASP D 1 80 ? 61.805 39.580 51.846 1.00 42.96 190 ASP D CA 1
ATOM 3968 C C . ASP D 1 80 ? 62.600 39.617 53.146 1.00 44.16 190 ASP D C 1
ATOM 3969 O O . ASP D 1 80 ? 63.827 39.680 53.137 1.00 44.56 190 ASP D O 1
ATOM 3974 N N . GLN D 1 81 ? 61.892 39.598 54.266 1.00 46.01 191 GLN D N 1
ATOM 3975 C CA . GLN D 1 81 ? 62.549 39.635 55.566 1.00 48.81 191 GLN D CA 1
ATOM 3976 C C . GLN D 1 81 ? 63.041 38.265 56.001 1.00 50.16 191 GLN D C 1
ATOM 3977 O O . GLN D 1 81 ? 62.435 37.242 55.680 1.00 50.37 191 GLN D O 1
ATOM 3983 N N . TYR D 1 82 ? 64.149 38.254 56.732 1.00 51.95 192 TYR D N 1
ATOM 3984 C CA . TYR D 1 82 ? 64.700 37.009 57.236 1.00 54.25 192 TYR D CA 1
ATOM 3985 C C . TYR D 1 82 ? 64.374 36.886 58.716 1.00 55.55 192 TYR D C 1
ATOM 3986 O O . TYR D 1 82 ? 64.425 37.868 59.457 1.00 55.27 192 TYR D O 1
ATOM 3995 N N . GLN D 1 83 ? 64.038 35.674 59.140 1.00 57.60 193 GLN D N 1
ATOM 3996 C CA . GLN D 1 83 ? 63.703 35.427 60.532 1.00 59.42 193 GLN D CA 1
ATOM 3997 C C . GLN D 1 83 ? 64.593 34.328 61.100 1.00 60.25 193 GLN D C 1
ATOM 3998 O O . GLN D 1 83 ? 65.057 33.455 60.363 1.00 60.19 193 GLN D O 1
ATOM 4004 N N . GLU D 1 84 ? 64.823 34.392 62.411 1.00 61.25 194 GLU D N 1
ATOM 4005 C CA . GLU D 1 84 ? 65.653 33.435 63.145 1.00 61.10 194 GLU D CA 1
ATOM 4006 C C . GLU D 1 84 ? 66.352 32.405 62.271 1.00 60.20 194 GLU D C 1
ATOM 4007 O O . GLU D 1 84 ? 67.373 32.690 61.646 1.00 60.69 194 GLU D O 1
ATOM 4013 N N . LYS D 1 85 ? 65.797 31.200 62.245 1.00 58.89 195 LYS D N 1
ATOM 4014 C CA . LYS D 1 85 ? 66.353 30.111 61.461 1.00 57.85 195 LYS D CA 1
ATOM 4015 C C . LYS D 1 85 ? 65.345 29.745 60.386 1.00 56.84 195 LYS D C 1
ATOM 4016 O O . LYS D 1 85 ? 64.878 28.606 60.303 1.00 56.50 195 LYS D O 1
ATOM 4022 N N . ASN D 1 86 ? 65.007 30.731 59.565 1.00 54.70 196 ASN D N 1
ATOM 4023 C CA . ASN D 1 86 ? 64.044 30.519 58.503 1.00 53.54 196 ASN D CA 1
ATOM 4024 C C . ASN D 1 86 ? 64.500 31.104 57.176 1.00 51.98 196 ASN D C 1
ATOM 4025 O O . ASN D 1 86 ? 64.107 32.210 56.800 1.00 51.81 196 ASN D O 1
ATOM 4030 N N . VAL D 1 87 ? 65.341 30.360 56.470 1.00 49.71 197 VAL D N 1
ATOM 4031 C CA . VAL D 1 87 ? 65.813 30.810 55.173 1.00 47.98 197 VAL D CA 1
ATOM 4032 C C . VAL D 1 87 ? 64.587 30.923 54.278 1.00 45.55 197 VAL D C 1
ATOM 4033 O O . VAL D 1 87 ? 63.673 30.100 54.351 1.00 44.11 197 VAL D O 1
ATOM 4037 N N . ASP D 1 88 ? 64.560 31.956 53.448 1.00 44.31 198 ASP D N 1
ATOM 4038 C CA . ASP D 1 88 ? 63.435 32.167 52.553 1.00 43.44 198 ASP D CA 1
ATOM 4039 C C . ASP D 1 88 ? 63.847 32.264 51.095 1.00 41.65 198 ASP D C 1
ATOM 4040 O O . ASP D 1 88 ? 65.030 32.374 50.770 1.00 43.02 198 ASP D O 1
ATOM 4045 N N . GLN D 1 89 ? 62.850 32.223 50.222 1.00 39.23 199 GLN D N 1
ATOM 4046 C CA . GLN D 1 89 ? 63.070 32.329 48.788 1.00 37.31 199 GLN D CA 1
ATOM 4047 C C . GLN D 1 89 ? 62.266 33.505 48.265 1.00 34.52 199 GLN D C 1
ATOM 4048 O O . GLN D 1 89 ? 61.048 33.523 48.376 1.00 33.61 199 GLN D O 1
ATOM 4054 N N . ALA D 1 90 ? 62.957 34.494 47.714 1.00 32.70 200 ALA D N 1
ATOM 4055 C CA . ALA D 1 90 ? 62.290 35.667 47.169 1.00 32.45 200 ALA D CA 1
ATOM 4056 C C . ALA D 1 90 ? 62.503 35.697 45.660 1.00 31.81 200 ALA D C 1
ATOM 4057 O O . ALA D 1 90 ? 63.583 35.373 45.168 1.00 31.76 200 ALA D O 1
ATOM 4059 N N . SER D 1 91 ? 61.474 36.091 44.924 1.00 31.91 201 SER D N 1
ATOM 4060 C CA . SER D 1 91 ? 61.600 36.156 43.478 1.00 30.50 201 SER D CA 1
ATOM 4061 C C . SER D 1 91 ? 60.800 37.295 42.882 1.00 31.02 201 SER D C 1
ATOM 4062 O O . SER D 1 91 ? 59.941 37.892 43.536 1.00 31.55 201 SER D O 1
ATOM 4065 N N . GLY D 1 92 ? 61.111 37.600 41.631 1.00 29.76 202 GLY D N 1
ATOM 4066 C CA . GLY D 1 92 ? 60.423 38.653 40.923 1.00 28.38 202 GLY D CA 1
ATOM 4067 C C . GLY D 1 92 ? 60.562 38.398 39.437 1.00 28.71 202 GLY D C 1
ATOM 4068 O O . GLY D 1 92 ? 61.476 37.697 39.002 1.00 27.28 202 GLY D O 1
ATOM 4069 N N . SER D 1 93 ? 59.638 38.933 38.654 1.00 27.80 203 SER D N 1
ATOM 4070 C CA . SER D 1 93 ? 59.712 38.783 37.209 1.00 28.24 203 SER D CA 1
ATOM 4071 C C . SER D 1 93 ? 58.931 39.929 36.607 1.00 27.17 203 SER D C 1
ATOM 4072 O O . SER D 1 93 ? 57.992 40.442 37.220 1.00 26.32 203 SER D O 1
ATOM 4075 N N . VAL D 1 94 ? 59.321 40.337 35.407 1.00 26.11 204 VAL D N 1
ATOM 4076 C CA . VAL D 1 94 ? 58.651 41.444 34.754 1.00 25.64 204 VAL D CA 1
ATOM 4077 C C . VAL D 1 94 ? 59.000 41.509 33.274 1.00 25.15 204 VAL D C 1
ATOM 4078 O O . VAL D 1 94 ? 60.054 41.035 32.853 1.00 24.35 204 VAL D O 1
ATOM 4082 N N . LEU D 1 95 ? 58.099 42.093 32.495 1.00 23.31 205 LEU D N 1
ATOM 4083 C CA . LEU D 1 95 ? 58.322 42.280 31.068 1.00 23.84 205 LEU D CA 1
ATOM 4084 C C . LEU D 1 95 ? 58.682 43.738 30.843 1.00 24.62 205 LEU D C 1
ATOM 4085 O O . LEU D 1 95 ? 57.942 44.639 31.253 1.00 26.13 205 LEU D O 1
ATOM 4090 N N . LEU D 1 96 ? 59.819 43.972 30.202 1.00 23.72 206 LEU D N 1
ATOM 4091 C CA . LEU D 1 96 ? 60.253 45.325 29.914 1.00 24.09 206 LEU D CA 1
ATOM 4092 C C . LEU D 1 96 ? 60.583 45.461 28.437 1.00 25.40 206 LEU D C 1
ATOM 4093 O O . LEU D 1 96 ? 61.242 44.589 27.844 1.00 21.83 206 LEU D O 1
ATOM 4098 N N . HIS D 1 97 ? 60.114 46.543 27.829 1.00 24.91 207 HIS D N 1
ATOM 4099 C CA . HIS D 1 97 ? 60.452 46.766 26.440 1.00 25.86 207 HIS D CA 1
ATOM 4100 C C . HIS D 1 97 ? 61.772 47.511 26.484 1.00 25.07 207 HIS D C 1
ATOM 4101 O O . HIS D 1 97 ? 61.919 48.468 27.238 1.00 26.65 207 HIS D O 1
ATOM 4108 N N . LEU D 1 98 ? 62.740 47.065 25.696 1.00 24.85 208 LEU D N 1
ATOM 4109 C CA . LEU D 1 98 ? 64.044 47.705 25.699 1.00 24.36 208 LEU D CA 1
ATOM 4110 C C . LEU D 1 98 ? 64.449 48.162 24.318 1.00 24.92 208 LEU D C 1
ATOM 4111 O O . LEU D 1 98 ? 63.993 47.619 23.315 1.00 24.48 208 LEU D O 1
ATOM 4116 N N . GLU D 1 99 ? 65.330 49.157 24.290 1.00 25.74 209 GLU D N 1
ATOM 4117 C CA . GLU D 1 99 ? 65.865 49.705 23.052 1.00 27.98 209 GLU D CA 1
ATOM 4118 C C . GLU D 1 99 ? 67.353 49.371 23.060 1.00 27.08 209 GLU D C 1
ATOM 4119 O O . GLU D 1 99 ? 67.936 49.178 24.127 1.00 26.23 209 GLU D O 1
ATOM 4125 N N . VAL D 1 100 ? 67.965 49.295 21.882 1.00 26.91 210 VAL D N 1
ATOM 4126 C CA . VAL D 1 100 ? 69.388 48.981 21.802 1.00 27.68 210 VAL D CA 1
ATOM 4127 C C . VAL D 1 100 ? 70.194 49.907 22.705 1.00 29.29 210 VAL D C 1
ATOM 4128 O O . VAL D 1 100 ? 70.056 51.131 22.648 1.00 29.05 210 VAL D O 1
ATOM 4132 N N . GLY D 1 101 ? 71.035 49.318 23.548 1.00 29.06 211 GLY D N 1
ATOM 4133 C CA . GLY D 1 101 ? 71.843 50.124 24.440 1.00 29.73 211 GLY D CA 1
ATOM 4134 C C . GLY D 1 101 ? 71.294 50.199 25.850 1.00 30.16 211 GLY D C 1
ATOM 4135 O O . GLY D 1 101 ? 72.015 50.579 26.769 1.00 31.98 211 GLY D O 1
ATOM 4136 N N . ASP D 1 102 ? 70.022 49.853 26.028 1.00 30.03 212 ASP D N 1
ATOM 4137 C CA . ASP D 1 102 ? 69.411 49.872 27.357 1.00 31.81 212 ASP D CA 1
ATOM 4138 C C . ASP D 1 102 ? 70.095 48.848 28.251 1.00 32.13 212 ASP D C 1
ATOM 4139 O O . ASP D 1 102 ? 70.360 47.722 27.827 1.00 31.77 212 ASP D O 1
ATOM 4144 N N . GLN D 1 103 ? 70.370 49.236 29.490 1.00 32.95 213 GLN D N 1
ATOM 4145 C CA . GLN D 1 103 ? 71.028 48.339 30.432 1.00 33.66 213 GLN D CA 1
ATOM 4146 C C . GLN D 1 103 ? 70.068 47.897 31.528 1.00 33.06 213 GLN D C 1
ATOM 4147 O O . GLN D 1 103 ? 69.248 48.681 32.011 1.00 33.61 213 GLN D O 1
ATOM 4153 N N . VAL D 1 104 ? 70.168 46.632 31.915 1.00 31.34 214 VAL D N 1
ATOM 4154 C CA . VAL D 1 104 ? 69.312 46.092 32.958 1.00 29.97 214 VAL D CA 1
ATOM 4155 C C . VAL D 1 104 ? 70.177 45.329 33.949 1.00 30.41 214 VAL D C 1
ATOM 4156 O O . VAL D 1 104 ? 71.112 44.633 33.558 1.00 29.16 214 VAL D O 1
ATOM 4160 N N . TRP D 1 105 ? 69.876 45.473 35.233 1.00 32.19 215 TRP D N 1
ATOM 4161 C CA . TRP D 1 105 ? 70.645 44.780 36.258 1.00 33.80 215 TRP D CA 1
ATOM 4162 C C . TRP D 1 105 ? 69.902 44.750 37.587 1.00 34.17 215 TRP D C 1
ATOM 4163 O O . TRP D 1 105 ? 68.896 45.438 37.761 1.00 33.09 215 TRP D O 1
ATOM 4174 N N . LEU D 1 106 ? 70.393 43.927 38.509 1.00 35.12 216 LEU D N 1
ATOM 4175 C CA . LEU D 1 106 ? 69.811 43.807 39.842 1.00 36.43 216 LEU D CA 1
ATOM 4176 C C . LEU D 1 106 ? 70.776 44.434 40.838 1.00 36.65 216 LEU D C 1
ATOM 4177 O O . LEU D 1 106 ? 71.989 44.275 40.712 1.00 35.61 216 LEU D O 1
ATOM 4182 N N . GLN D 1 107 ? 70.227 45.140 41.821 1.00 38.30 217 GLN D N 1
ATOM 4183 C CA . GLN D 1 107 ? 71.014 45.787 42.872 1.00 40.14 217 GLN D CA 1
ATOM 4184 C C . GLN D 1 107 ? 70.281 45.620 44.189 1.00 40.98 217 GLN D C 1
ATOM 4185 O O . GLN D 1 107 ? 69.051 45.613 44.217 1.00 40.73 217 GLN D O 1
ATOM 4191 N N . VAL D 1 108 ? 71.016 45.483 45.285 1.00 41.68 218 VAL D N 1
ATOM 4192 C CA . VAL D 1 108 ? 70.338 45.402 46.567 1.00 43.86 218 VAL D CA 1
ATOM 4193 C C . VAL D 1 108 ? 69.883 46.847 46.768 1.00 45.33 218 VAL D C 1
ATOM 4194 O O . VAL D 1 108 ? 70.640 47.780 46.504 1.00 45.34 218 VAL D O 1
ATOM 4198 N N . TYR D 1 109 ? 68.640 47.035 47.193 1.00 47.68 219 TYR D N 1
ATOM 4199 C CA . TYR D 1 109 ? 68.112 48.377 47.392 1.00 50.82 219 TYR D CA 1
ATOM 4200 C C . TYR D 1 109 ? 68.123 48.778 48.866 1.00 52.46 219 TYR D C 1
ATOM 4201 O O . TYR D 1 109 ? 68.755 49.768 49.234 1.00 53.09 219 TYR D O 1
ATOM 4210 N N . GLY D 1 110 ? 67.428 48.010 49.703 1.00 54.54 220 GLY D N 1
ATOM 4211 C CA . GLY D 1 110 ? 67.384 48.320 51.124 1.00 57.90 220 GLY D CA 1
ATOM 4212 C C . GLY D 1 110 ? 67.219 47.126 52.051 1.00 59.78 220 GLY D C 1
ATOM 4213 O O . GLY D 1 110 ? 66.303 47.099 52.878 1.00 59.02 220 GLY D O 1
ATOM 4214 N N . ASP D 1 111 ? 68.102 46.139 51.915 1.00 62.19 221 ASP D N 1
ATOM 4215 C CA . ASP D 1 111 ? 68.064 44.936 52.747 1.00 64.97 221 ASP D CA 1
ATOM 4216 C C . ASP D 1 111 ? 68.343 45.377 54.174 1.00 66.65 221 ASP D C 1
ATOM 4217 O O . ASP D 1 111 ? 67.619 46.198 54.734 1.00 67.18 221 ASP D O 1
ATOM 4222 N N . GLY D 1 112 ? 69.392 44.817 54.766 1.00 68.44 222 GLY D N 1
ATOM 4223 C CA . GLY D 1 112 ? 69.771 45.228 56.102 1.00 70.89 222 GLY D CA 1
ATOM 4224 C C . GLY D 1 112 ? 70.547 46.505 55.842 1.00 72.32 222 GLY D C 1
ATOM 4225 O O . GLY D 1 112 ? 71.632 46.718 56.381 1.00 72.98 222 GLY D O 1
ATOM 4226 N N . ASP D 1 113 ? 69.977 47.345 54.980 1.00 73.48 223 ASP D N 1
ATOM 4227 C CA . ASP D 1 113 ? 70.588 48.603 54.577 1.00 74.88 223 ASP D CA 1
ATOM 4228 C C . ASP D 1 113 ? 71.985 48.345 54.024 1.00 75.58 223 ASP D C 1
ATOM 4229 O O . ASP D 1 113 ? 72.834 49.239 54.001 1.00 75.55 223 ASP D O 1
ATOM 4234 N N . HIS D 1 114 ? 72.203 47.113 53.567 1.00 76.22 224 HIS D N 1
ATOM 4235 C CA . HIS D 1 114 ? 73.487 46.697 53.008 1.00 76.39 224 HIS D CA 1
ATOM 4236 C C . HIS D 1 114 ? 73.344 45.558 51.989 1.00 75.56 224 HIS D C 1
ATOM 4237 O O . HIS D 1 114 ? 73.772 45.697 50.840 1.00 76.12 224 HIS D O 1
ATOM 4244 N N . ASN D 1 115 ? 72.748 44.439 52.410 1.00 74.08 225 ASN D N 1
ATOM 4245 C CA . ASN D 1 115 ? 72.544 43.279 51.532 1.00 71.50 225 ASN D CA 1
ATOM 4246 C C . ASN D 1 115 ? 71.811 42.145 52.252 1.00 69.50 225 ASN D C 1
ATOM 4247 O O . ASN D 1 115 ? 71.146 42.374 53.260 1.00 70.48 225 ASN D O 1
ATOM 4252 N N . GLY D 1 116 ? 71.932 40.924 51.734 1.00 66.26 226 GLY D N 1
ATOM 4253 C CA . GLY D 1 116 ? 71.270 39.795 52.368 1.00 62.79 226 GLY D CA 1
ATOM 4254 C C . GLY D 1 116 ? 71.061 38.561 51.504 1.00 61.03 226 GLY D C 1
ATOM 4255 O O . GLY D 1 116 ? 70.425 37.598 51.934 1.00 60.58 226 GLY D O 1
ATOM 4256 N N . LEU D 1 117 ? 71.589 38.576 50.286 1.00 58.61 227 LEU D N 1
ATOM 4257 C CA . LEU D 1 117 ? 71.436 37.437 49.389 1.00 56.63 227 LEU D CA 1
ATOM 4258 C C . LEU D 1 117 ? 72.398 36.331 49.808 1.00 55.06 227 LEU D C 1
ATOM 4259 O O . LEU D 1 117 ? 73.304 36.560 50.609 1.00 55.36 227 LEU D O 1
ATOM 4264 N N . TYR D 1 118 ? 72.202 35.133 49.274 1.00 52.88 228 TYR D N 1
ATOM 4265 C CA . TYR D 1 118 ? 73.074 34.015 49.612 1.00 51.23 228 TYR D CA 1
ATOM 4266 C C . TYR D 1 118 ? 73.155 32.972 48.513 1.00 50.11 228 TYR D C 1
ATOM 4267 O O . TYR D 1 118 ? 72.220 32.794 47.736 1.00 49.19 228 TYR D O 1
ATOM 4276 N N . ALA D 1 119 ? 74.283 32.271 48.474 1.00 49.68 229 ALA D N 1
ATOM 4277 C CA . ALA D 1 119 ? 74.501 31.223 47.493 1.00 49.56 229 ALA D CA 1
ATOM 4278 C C . ALA D 1 119 ? 75.806 30.490 47.759 1.00 49.55 229 ALA D C 1
ATOM 4279 O O . AL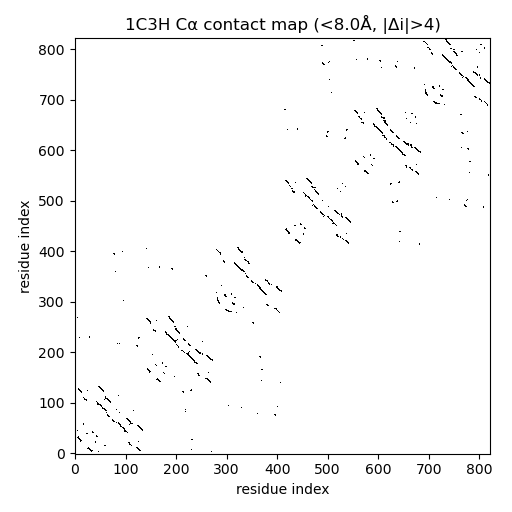A D 1 119 ? 76.784 31.081 48.214 1.00 49.29 229 ALA D O 1
ATOM 4281 N N . ASP D 1 120 ? 75.803 29.190 47.488 1.00 50.02 230 ASP D N 1
ATOM 4282 C CA . ASP D 1 120 ? 76.987 28.360 47.639 1.00 50.14 230 ASP D CA 1
ATOM 4283 C C . ASP D 1 120 ? 76.867 27.226 46.635 1.00 49.94 230 ASP D C 1
ATOM 4284 O O . ASP D 1 120 ? 76.061 27.300 45.710 1.00 50.00 230 ASP D O 1
ATOM 4289 N N . ASN D 1 121 ? 77.656 26.176 46.817 1.00 49.76 231 ASN D N 1
ATOM 4290 C CA . ASN D 1 121 ? 77.638 25.050 45.895 1.00 48.44 231 ASN D CA 1
ATOM 4291 C C . ASN D 1 121 ? 76.309 24.305 45.836 1.00 46.81 231 ASN D C 1
ATOM 4292 O O . ASN D 1 121 ? 76.022 23.628 44.854 1.00 47.24 231 ASN D O 1
ATOM 4297 N N . VAL D 1 122 ? 75.493 24.434 46.875 1.00 44.82 232 VAL D N 1
ATOM 4298 C CA . VAL D 1 122 ? 74.206 23.747 46.904 1.00 42.20 232 VAL D CA 1
ATOM 4299 C C . VAL D 1 122 ? 73.043 24.691 47.206 1.00 41.02 232 VAL D C 1
ATOM 4300 O O . VAL D 1 122 ? 71.991 24.274 47.693 1.00 38.92 232 VAL D O 1
ATOM 4304 N N . ASN D 1 123 ? 73.250 25.967 46.896 1.00 40.23 233 ASN D N 1
ATOM 4305 C CA . ASN D 1 123 ? 72.249 27.009 47.096 1.00 39.99 233 ASN D CA 1
ATOM 4306 C C . ASN D 1 123 ? 72.389 28.037 45.982 1.00 40.13 233 ASN D C 1
ATOM 4307 O O . ASN D 1 123 ? 73.502 28.460 45.662 1.00 40.33 233 ASN D O 1
ATOM 4312 N N . ASP D 1 124 ? 71.272 28.443 45.390 1.00 39.67 234 ASP D N 1
ATOM 4313 C CA . ASP D 1 124 ? 71.339 29.421 44.310 1.00 39.46 234 ASP D CA 1
ATOM 4314 C C . ASP D 1 124 ? 70.445 30.646 44.453 1.00 38.49 234 ASP D C 1
ATOM 4315 O O . ASP D 1 124 ? 69.377 30.603 45.063 1.00 38.06 234 ASP D O 1
ATOM 4320 N N . SER D 1 125 ? 70.928 31.740 43.876 1.00 37.79 235 SER D N 1
ATOM 4321 C CA . SER D 1 125 ? 70.230 33.016 43.801 1.00 36.41 235 SER D CA 1
ATOM 4322 C C . SER D 1 125 ? 70.492 33.332 42.337 1.00 35.28 235 SER D C 1
ATOM 4323 O O . SER D 1 125 ? 71.645 33.531 41.942 1.00 33.44 235 SER D O 1
ATOM 4326 N N . THR D 1 126 ? 69.440 33.354 41.527 1.00 33.64 236 THR D N 1
ATOM 4327 C CA . THR D 1 126 ? 69.633 33.581 40.100 1.00 32.61 236 THR D CA 1
ATOM 4328 C C . THR D 1 126 ? 68.983 34.807 39.492 1.00 30.70 236 THR D C 1
ATOM 4329 O O . THR D 1 126 ? 68.073 35.407 40.059 1.00 31.16 236 THR D O 1
ATOM 4333 N N . PHE D 1 127 ? 69.487 35.162 38.318 1.00 29.08 237 PHE D N 1
ATOM 4334 C CA . PHE D 1 127 ? 69.017 36.301 37.543 1.00 27.09 237 PHE D CA 1
ATOM 4335 C C . PHE D 1 127 ? 68.964 35.815 36.092 1.00 26.25 237 PHE D C 1
ATOM 4336 O O . PHE D 1 127 ? 69.981 35.402 35.526 1.00 23.90 237 PHE D O 1
ATOM 4344 N N . THR D 1 128 ? 67.768 35.842 35.513 1.00 25.54 238 THR D N 1
ATOM 4345 C CA . THR D 1 128 ? 67.569 35.385 34.140 1.00 25.61 238 THR D CA 1
ATOM 4346 C C . THR D 1 128 ? 66.807 36.411 33.308 1.00 24.31 238 THR D C 1
ATOM 4347 O O . THR D 1 128 ? 66.017 37.196 33.833 1.00 23.16 238 THR D O 1
ATOM 4351 N N . GLY D 1 129 ? 67.059 36.394 32.004 1.00 22.49 239 GLY D N 1
ATOM 4352 C CA . GLY D 1 129 ? 66.390 37.308 31.104 1.00 21.37 239 GLY D CA 1
ATOM 4353 C C . GLY D 1 129 ? 66.453 36.776 29.687 1.00 20.89 239 GLY D C 1
ATOM 4354 O O . GLY D 1 129 ? 67.367 36.032 29.339 1.00 20.80 239 GLY D O 1
ATOM 4355 N N . PHE D 1 130 ? 65.464 37.121 28.876 1.00 19.77 240 PHE D N 1
ATOM 4356 C CA . PHE D 1 130 ? 65.466 36.692 27.491 1.00 19.51 240 PHE D CA 1
ATOM 4357 C C . PHE D 1 130 ? 64.551 37.536 26.631 1.00 20.06 240 PHE D C 1
ATOM 4358 O O . PHE D 1 130 ? 63.537 38.061 27.103 1.00 21.27 240 PHE D O 1
ATOM 4366 N N . LEU D 1 131 ? 64.949 37.701 25.378 1.00 19.24 241 LEU D N 1
ATOM 4367 C CA . LEU D 1 131 ? 64.164 38.444 24.404 1.00 20.01 241 LEU D CA 1
ATOM 4368 C C . LEU D 1 131 ? 62.963 37.588 24.023 1.00 21.35 241 LEU D C 1
ATOM 4369 O O . LEU D 1 131 ? 63.125 36.459 23.523 1.00 19.63 241 LEU D O 1
ATOM 4374 N N . LEU D 1 132 ? 61.768 38.123 24.262 1.00 20.13 242 LEU D N 1
ATOM 4375 C CA . LEU D 1 132 ? 60.521 37.429 23.953 1.00 22.51 242 LEU D CA 1
ATOM 4376 C C . LEU D 1 132 ? 60.082 37.744 22.521 1.00 21.91 242 LEU D C 1
ATOM 4377 O O . LEU D 1 132 ? 59.877 36.841 21.721 1.00 23.18 242 LEU D O 1
ATOM 4382 N N . TYR D 1 133 ? 59.915 39.033 22.226 1.00 19.91 243 TYR D N 1
ATOM 4383 C CA . TYR D 1 133 ? 59.475 39.490 20.898 1.00 21.38 243 TYR D CA 1
ATOM 4384 C C . TYR D 1 133 ? 60.350 40.639 20.428 1.00 21.73 243 TYR D C 1
ATOM 4385 O O . TYR D 1 133 ? 60.401 41.680 21.091 1.00 21.06 243 TYR D O 1
ATOM 4394 N N . HIS D 1 134 ? 61.035 40.482 19.298 1.00 22.35 244 HIS D N 1
ATOM 4395 C CA . HIS D 1 134 ? 61.852 41.594 18.819 1.00 24.68 244 HIS D CA 1
ATOM 4396 C C . HIS D 1 134 ? 60.926 42.605 18.138 1.00 24.57 244 HIS D C 1
ATOM 4397 O O . HIS D 1 134 ? 59.824 42.251 17.731 1.00 23.75 244 HIS D O 1
ATOM 4404 N N . ASP D 1 135 ? 61.363 43.858 18.035 1.00 26.82 245 ASP D N 1
ATOM 4405 C CA . ASP D 1 135 ? 60.553 44.887 17.390 1.00 30.55 245 ASP D CA 1
ATOM 4406 C C . ASP D 1 135 ? 60.629 44.792 15.872 1.00 33.29 245 ASP D C 1
ATOM 4407 O O . ASP D 1 135 ? 61.697 44.559 15.309 1.00 32.21 245 ASP D O 1
ATOM 4412 N N . THR D 1 136 ? 59.484 44.976 15.223 1.00 37.67 246 THR D N 1
ATOM 4413 C CA . THR D 1 136 ? 59.382 44.956 13.765 1.00 43.22 246 THR D CA 1
ATOM 4414 C C . THR D 1 136 ? 58.598 46.207 13.383 1.00 48.26 246 THR D C 1
ATOM 4415 O O . THR D 1 136 ? 59.140 47.156 12.814 1.00 49.51 246 THR D O 1
ATOM 4419 N N . ASN D 1 137 ? 57.312 46.183 13.721 1.00 53.31 247 ASN D N 1
ATOM 4420 C CA . ASN D 1 137 ? 56.376 47.275 13.474 1.00 57.23 247 ASN D CA 1
ATOM 4421 C C . ASN D 1 137 ? 54.964 46.803 13.812 1.00 58.36 247 ASN D C 1
ATOM 4422 O O . ASN D 1 137 ? 54.280 47.498 14.593 1.00 59.65 247 ASN D O 1
ATOM 4428 N N . ALA E 1 1 ? 53.996 29.074 8.724 1.00 49.20 111 ALA E N 1
ATOM 4429 C CA . ALA E 1 1 ? 55.335 28.431 8.870 1.00 49.05 111 ALA E CA 1
ATOM 4430 C C . ALA E 1 1 ? 55.310 27.423 10.016 1.00 48.38 111 ALA E C 1
ATOM 4431 O O . ALA E 1 1 ? 54.365 27.391 10.809 1.00 48.76 111 ALA E O 1
ATOM 4433 N N . TYR E 1 2 ? 56.353 26.604 10.105 1.00 46.93 112 TYR E N 1
ATOM 4434 C CA . TYR E 1 2 ? 56.420 25.593 11.150 1.00 44.68 112 TYR E CA 1
ATOM 4435 C C . TYR E 1 2 ? 56.734 26.202 12.512 1.00 42.69 112 TYR E C 1
ATOM 4436 O O . TYR E 1 2 ? 57.650 27.015 12.649 1.00 42.53 112 TYR E O 1
ATOM 4445 N N . MET E 1 3 ? 55.962 25.800 13.515 1.00 39.58 113 MET E N 1
ATOM 4446 C CA . MET E 1 3 ? 56.145 26.277 14.878 1.00 37.70 113 MET E CA 1
ATOM 4447 C C . MET E 1 3 ? 56.802 25.193 15.724 1.00 34.40 113 MET E C 1
ATOM 4448 O O . MET E 1 3 ? 56.271 24.092 15.842 1.00 32.13 113 MET E O 1
ATOM 4453 N N . TYR E 1 4 ? 57.962 25.499 16.295 1.00 32.23 114 TYR E N 1
ATOM 4454 C CA . TYR E 1 4 ? 58.651 24.553 17.162 1.00 29.32 114 TYR E CA 1
ATOM 4455 C C . TYR E 1 4 ? 58.077 24.689 18.566 1.00 27.78 114 TYR E C 1
ATOM 4456 O O . TYR E 1 4 ? 58.328 25.679 19.255 1.00 28.87 114 TYR E O 1
ATOM 4465 N N . ARG E 1 5 ? 57.293 23.704 18.985 1.00 24.69 115 ARG E N 1
ATOM 4466 C CA . ARG E 1 5 ? 56.702 23.742 20.313 1.00 23.15 115 ARG E CA 1
ATOM 4467 C C . ARG E 1 5 ? 57.171 22.593 21.201 1.00 22.63 115 ARG E C 1
ATOM 4468 O O . ARG E 1 5 ? 57.193 21.440 20.786 1.00 20.44 115 ARG E O 1
ATOM 4476 N N . SER E 1 6 ? 57.531 22.915 22.434 1.00 21.87 116 SER E N 1
ATOM 4477 C CA . SER E 1 6 ? 57.938 21.893 23.390 1.00 22.30 116 SER E CA 1
ATOM 4478 C C . SER E 1 6 ? 57.781 22.534 24.748 1.00 20.56 116 SER E C 1
ATOM 4479 O O . SER E 1 6 ? 58.612 23.334 25.152 1.00 20.41 116 SER E O 1
ATOM 4482 N N . ALA E 1 7 ? 56.704 22.184 25.441 1.00 21.08 117 ALA E N 1
ATOM 4483 C CA . ALA E 1 7 ? 56.435 22.779 26.743 1.00 20.55 117 ALA E CA 1
ATOM 4484 C C . ALA E 1 7 ? 55.562 21.885 27.612 1.00 19.16 117 ALA E C 1
ATOM 4485 O O . ALA E 1 7 ? 54.841 21.029 27.117 1.00 18.24 117 ALA E O 1
ATOM 4487 N N . PHE E 1 8 ? 55.635 22.101 28.916 1.00 19.25 118 PHE E N 1
ATOM 4488 C CA . PHE E 1 8 ? 54.827 21.336 29.851 1.00 20.76 118 PHE E CA 1
ATOM 4489 C C . PHE E 1 8 ? 54.672 22.173 31.099 1.00 20.04 118 PHE E C 1
ATOM 4490 O O . PHE E 1 8 ? 55.543 22.978 31.436 1.00 19.42 118 PHE E O 1
ATOM 4498 N N . SER E 1 9 ? 53.543 22.003 31.765 1.00 19.99 119 SER E N 1
ATOM 4499 C CA . SER E 1 9 ? 53.297 22.710 33.011 1.00 21.63 119 SER E CA 1
ATOM 4500 C C . SER E 1 9 ? 52.566 21.655 33.827 1.00 21.67 119 SER E C 1
ATOM 4501 O O . SER E 1 9 ? 51.458 21.251 33.484 1.00 22.72 119 SER E O 1
ATOM 4504 N N . VAL E 1 10 ? 53.209 21.188 34.886 1.00 23.28 120 VAL E N 1
ATOM 4505 C CA . VAL E 1 10 ? 52.619 20.142 35.705 1.00 24.65 120 VAL E CA 1
ATOM 4506 C C . VAL E 1 10 ? 52.642 20.459 37.193 1.00 25.80 120 VAL E C 1
ATOM 4507 O O . VAL E 1 10 ? 53.476 21.231 37.662 1.00 26.15 120 VAL E O 1
ATOM 4511 N N . GLY E 1 11 ? 51.716 19.856 37.931 1.00 28.37 121 GLY E N 1
ATOM 4512 C CA . GLY E 1 11 ? 51.645 20.110 39.359 1.00 31.38 121 GLY E CA 1
ATOM 4513 C C . GLY E 1 11 ? 51.642 18.850 40.199 1.00 33.04 121 GLY E C 1
ATOM 4514 O O . GLY E 1 11 ? 51.289 17.774 39.729 1.00 33.37 121 GLY E O 1
ATOM 4515 N N . LEU E 1 12 ? 52.041 18.992 41.455 1.00 36.24 122 LEU E N 1
ATOM 4516 C CA . LEU E 1 12 ? 52.094 17.864 42.370 1.00 39.69 122 LEU E CA 1
ATOM 4517 C C . LEU E 1 12 ? 50.682 17.527 42.846 1.00 42.59 122 LEU E C 1
ATOM 4518 O O . LEU E 1 12 ? 49.923 18.408 43.251 1.00 41.51 122 LEU E O 1
ATOM 4523 N N . GLU E 1 13 ? 50.327 16.250 42.770 1.00 47.23 123 GLU E N 1
ATOM 4524 C CA . GLU E 1 13 ? 49.012 15.796 43.208 1.00 52.08 123 GLU E CA 1
ATOM 4525 C C . GLU E 1 13 ? 49.163 15.005 44.499 1.00 55.19 123 GLU E C 1
ATOM 4526 O O . GLU E 1 13 ? 48.451 15.249 45.474 1.00 56.42 123 GLU E O 1
ATOM 4532 N N . THR E 1 14 ? 50.098 14.061 44.506 1.00 58.08 124 THR E N 1
ATOM 4533 C CA . THR E 1 14 ? 50.343 13.259 45.696 1.00 60.74 124 THR E CA 1
ATOM 4534 C C . THR E 1 14 ? 51.223 14.074 46.634 1.00 62.65 124 THR E C 1
ATOM 4535 O O . THR E 1 14 ? 51.094 15.299 46.714 1.00 63.27 124 THR E O 1
ATOM 4539 N N . ARG E 1 15 ? 52.121 13.391 47.334 1.00 64.05 125 ARG E N 1
ATOM 4540 C CA . ARG E 1 15 ? 53.028 14.047 48.262 1.00 65.54 125 ARG E CA 1
ATOM 4541 C C . ARG E 1 15 ? 54.416 13.438 48.092 1.00 65.83 125 ARG E C 1
ATOM 4542 O O . ARG E 1 15 ? 54.568 12.217 48.072 1.00 66.06 125 ARG E O 1
ATOM 4550 N N . VAL E 1 16 ? 55.425 14.291 47.952 1.00 66.12 126 VAL E N 1
ATOM 4551 C CA . VAL E 1 16 ? 56.791 13.820 47.771 1.00 65.99 126 VAL E CA 1
ATOM 4552 C C . VAL E 1 16 ? 57.234 13.032 48.995 1.00 66.49 126 VAL E C 1
ATOM 4553 O O . VAL E 1 16 ? 57.388 13.588 50.084 1.00 66.68 126 VAL E O 1
ATOM 4557 N N . THR E 1 17 ? 57.435 11.732 48.808 1.00 66.73 127 THR E N 1
ATOM 4558 C CA . THR E 1 17 ? 57.852 10.861 49.900 1.00 67.21 127 THR E CA 1
ATOM 4559 C C . THR E 1 17 ? 59.294 10.389 49.756 1.00 66.19 127 THR E C 1
ATOM 4560 O O . THR E 1 17 ? 60.072 10.440 50.710 1.00 66.58 127 THR E O 1
ATOM 4564 N N . VAL E 1 18 ? 59.649 9.936 48.560 1.00 64.76 128 VAL E N 1
ATOM 4565 C CA . VAL E 1 18 ? 60.995 9.441 48.314 1.00 63.31 128 VAL E CA 1
ATOM 4566 C C . VAL E 1 18 ? 61.956 10.542 47.881 1.00 62.19 128 VAL E C 1
ATOM 4567 O O . VAL E 1 18 ? 61.738 11.213 46.872 1.00 62.73 128 VAL E O 1
ATOM 4571 N N . PRO E 1 19 ? 63.032 10.747 48.652 1.00 60.54 129 PRO E N 1
ATOM 4572 C CA . PRO E 1 19 ? 64.017 11.775 48.320 1.00 58.92 129 PRO E CA 1
ATOM 4573 C C . PRO E 1 19 ? 64.967 11.345 47.202 1.00 57.22 129 PRO E C 1
ATOM 4574 O O . PRO E 1 19 ? 64.997 10.179 46.809 1.00 56.57 129 PRO E O 1
ATOM 4578 N N . ASN E 1 20 ? 65.729 12.309 46.695 1.00 55.55 130 ASN E N 1
ATOM 4579 C CA . ASN E 1 20 ? 66.708 12.091 45.633 1.00 53.83 130 ASN E CA 1
ATOM 4580 C C . ASN E 1 20 ? 66.246 11.265 44.435 1.00 51.73 130 ASN E C 1
ATOM 4581 O O . ASN E 1 20 ? 67.027 10.528 43.835 1.00 51.54 130 ASN E O 1
ATOM 4586 N N . VAL E 1 21 ? 64.974 11.392 44.087 1.00 49.83 131 VAL E N 1
ATOM 4587 C CA . VAL E 1 21 ? 64.424 10.695 42.933 1.00 48.43 131 VAL E CA 1
ATOM 4588 C C . VAL E 1 21 ? 63.529 11.686 42.198 1.00 46.92 131 VAL E C 1
ATOM 4589 O O . VAL E 1 21 ? 62.904 12.547 42.820 1.00 45.94 131 VAL E O 1
ATOM 4593 N N . PRO E 1 22 ? 63.467 11.591 40.863 1.00 45.55 132 PRO E N 1
ATOM 4594 C CA . PRO E 1 22 ? 62.621 12.516 40.106 1.00 43.94 132 PRO E CA 1
ATOM 4595 C C . PRO E 1 22 ? 61.218 12.625 40.698 1.00 42.87 132 PRO E C 1
ATOM 4596 O O . PRO E 1 22 ? 60.554 11.617 40.938 1.00 42.82 132 PRO E O 1
ATOM 4600 N N . ILE E 1 23 ? 60.776 13.852 40.948 1.00 41.23 133 ILE E N 1
ATOM 4601 C CA . ILE E 1 23 ? 59.447 14.077 41.496 1.00 40.09 133 ILE E CA 1
ATOM 4602 C C . ILE E 1 23 ? 58.441 13.907 40.364 1.00 40.40 133 ILE E C 1
ATOM 4603 O O . ILE E 1 23 ? 58.543 14.572 39.334 1.00 40.69 133 ILE E O 1
ATOM 4608 N N . ARG E 1 24 ? 57.473 13.015 40.551 1.00 39.92 134 ARG E N 1
ATOM 4609 C CA . ARG E 1 24 ? 56.480 12.760 39.514 1.00 40.29 134 ARG E CA 1
ATOM 4610 C C . ARG E 1 24 ? 55.239 13.644 39.632 1.00 39.06 134 ARG E C 1
ATOM 4611 O O . ARG E 1 24 ? 54.270 13.276 40.298 1.00 38.30 134 ARG E O 1
ATOM 4619 N N . PHE E 1 25 ? 55.265 14.811 38.993 1.00 37.26 135 PHE E N 1
ATOM 4620 C CA . PHE E 1 25 ? 54.102 15.696 39.023 1.00 34.90 135 PHE E CA 1
ATOM 4621 C C . PHE E 1 25 ? 53.091 15.042 38.100 1.00 33.87 135 PHE E C 1
ATOM 4622 O O . PHE E 1 25 ? 53.458 14.564 37.034 1.00 34.79 135 PHE E O 1
ATOM 4630 N N . THR E 1 26 ? 51.827 15.004 38.503 1.00 33.75 136 THR E N 1
ATOM 4631 C CA . THR E 1 26 ? 50.815 14.358 37.680 1.00 34.25 136 THR E CA 1
ATOM 4632 C C . THR E 1 26 ? 49.625 15.240 37.339 1.00 34.32 136 THR E C 1
ATOM 4633 O O . THR E 1 26 ? 48.776 14.863 36.530 1.00 35.14 136 THR E O 1
ATOM 4637 N N . LYS E 1 27 ? 49.558 16.411 37.959 1.00 34.14 137 LYS E N 1
ATOM 4638 C CA . LYS E 1 27 ? 48.486 17.351 37.660 1.00 33.94 137 LYS E CA 1
ATOM 4639 C C . LYS E 1 27 ? 48.980 18.069 36.403 1.00 32.99 137 LYS E C 1
ATOM 4640 O O . LYS E 1 27 ? 49.980 18.784 36.434 1.00 32.81 137 LYS E O 1
ATOM 4646 N N . ILE E 1 28 ? 48.282 17.859 35.297 1.00 33.11 138 ILE E N 1
ATOM 4647 C CA . ILE E 1 28 ? 48.679 18.440 34.024 1.00 31.95 138 ILE E CA 1
ATOM 4648 C C . ILE E 1 28 ? 47.974 19.730 33.642 1.00 31.49 138 ILE E C 1
ATOM 4649 O O . ILE E 1 28 ? 46.773 19.737 33.392 1.00 32.89 138 ILE E O 1
ATOM 4654 N N . PHE E 1 29 ? 48.725 20.824 33.590 1.00 30.89 139 PHE E N 1
ATOM 4655 C CA . PHE E 1 29 ? 48.145 22.095 33.174 1.00 29.38 139 PHE E CA 1
ATOM 4656 C C . PHE E 1 29 ? 48.333 22.143 31.661 1.00 28.49 139 PHE E C 1
ATOM 4657 O O . PHE E 1 29 ? 47.484 22.642 30.927 1.00 27.96 139 PHE E O 1
ATOM 4665 N N . TYR E 1 30 ? 49.460 21.598 31.212 1.00 26.32 140 TYR E N 1
ATOM 4666 C CA . TYR E 1 30 ? 49.789 21.547 29.798 1.00 25.33 140 TYR E CA 1
ATOM 4667 C C . TYR E 1 30 ? 50.909 20.549 29.537 1.00 23.65 140 TYR E C 1
ATOM 4668 O O . TYR E 1 30 ? 51.892 20.522 30.258 1.00 24.30 140 TYR E O 1
ATOM 4677 N N . ASN E 1 31 ? 50.765 19.752 28.486 1.00 24.55 141 ASN E N 1
ATOM 4678 C CA . ASN E 1 31 ? 51.790 18.780 28.110 1.00 25.99 141 ASN E CA 1
ATOM 4679 C C . ASN E 1 31 ? 51.365 18.228 26.760 1.00 26.71 141 ASN E C 1
ATOM 4680 O O . ASN E 1 31 ? 51.389 17.018 26.516 1.00 26.91 141 ASN E O 1
ATOM 4685 N N . GLN E 1 32 ? 50.988 19.149 25.880 1.00 26.61 142 GLN E N 1
ATOM 4686 C CA . GLN E 1 32 ? 50.498 18.812 24.553 1.00 27.70 142 GLN E CA 1
ATOM 4687 C C . GLN E 1 32 ? 51.447 18.026 23.647 1.00 26.10 142 GLN E C 1
ATOM 4688 O O . GLN E 1 32 ? 50.986 17.328 22.753 1.00 26.52 142 GLN E O 1
ATOM 4694 N N . GLN E 1 33 ? 52.756 18.141 23.855 1.00 24.37 143 GLN E N 1
ATOM 4695 C CA . GLN E 1 33 ? 53.700 17.399 23.021 1.00 24.91 143 GLN E CA 1
ATOM 4696 C C . GLN E 1 33 ? 54.129 16.095 23.701 1.00 27.20 143 GLN E C 1
ATOM 4697 O O . GLN E 1 33 ? 54.909 15.317 23.141 1.00 27.00 143 GLN E O 1
ATOM 4703 N N . ASN E 1 34 ? 53.620 15.878 24.911 1.00 26.70 144 ASN E N 1
ATOM 4704 C CA . ASN E 1 34 ? 53.939 14.698 25.702 1.00 27.78 144 ASN E CA 1
ATOM 4705 C C . ASN E 1 34 ? 55.434 14.575 25.963 1.00 28.65 144 ASN E C 1
ATOM 4706 O O . ASN E 1 34 ? 55.939 13.469 26.165 1.00 29.27 144 ASN E O 1
ATOM 4711 N N . HIS E 1 35 ? 56.142 15.706 25.970 1.00 26.95 145 HIS E N 1
ATOM 4712 C CA . HIS E 1 35 ? 57.579 15.680 26.213 1.00 26.58 145 HIS E CA 1
ATOM 4713 C C . HIS E 1 35 ? 57.889 15.449 27.681 1.00 26.88 145 HIS E C 1
ATOM 4714 O O . HIS E 1 35 ? 59.007 15.089 28.041 1.00 25.80 145 HIS E O 1
ATOM 4721 N N . TYR E 1 36 ? 56.897 15.677 28.531 1.00 26.33 146 TYR E N 1
ATOM 4722 C CA . TYR E 1 36 ? 57.067 15.422 29.952 1.00 27.50 146 TYR E CA 1
ATOM 4723 C C . TYR E 1 36 ? 56.341 14.096 30.208 1.00 27.20 146 TYR E C 1
ATOM 4724 O O . TYR E 1 36 ? 55.277 13.850 29.641 1.00 25.76 146 TYR E O 1
ATOM 4733 N N . ASP E 1 37 ? 56.919 13.247 31.049 1.00 29.84 147 ASP E N 1
ATOM 4734 C CA . ASP E 1 37 ? 56.322 11.942 31.353 1.00 32.16 147 ASP E CA 1
ATOM 4735 C C . ASP E 1 37 ? 55.921 11.893 32.823 1.00 32.35 147 ASP E C 1
ATOM 4736 O O . ASP E 1 37 ? 56.774 11.945 33.705 1.00 31.03 147 ASP E O 1
ATOM 4741 N N . GLY E 1 38 ? 54.622 11.802 33.083 1.00 34.09 148 GLY E N 1
ATOM 4742 C CA . GLY E 1 38 ? 54.154 11.755 34.455 1.00 37.56 148 GLY E CA 1
ATOM 4743 C C . GLY E 1 38 ? 54.613 10.501 35.180 1.00 39.13 148 GLY E C 1
ATOM 4744 O O . GLY E 1 38 ? 54.788 10.507 36.399 1.00 39.91 148 GLY E O 1
ATOM 4745 N N . SER E 1 39 ? 54.820 9.429 34.423 1.00 40.30 149 SER E N 1
ATOM 4746 C CA . SER E 1 39 ? 55.251 8.153 34.984 1.00 41.76 149 SER E CA 1
ATOM 4747 C C . SER E 1 39 ? 56.653 8.210 35.568 1.00 41.87 149 SER E C 1
ATOM 4748 O O . SER E 1 39 ? 56.927 7.610 36.608 1.00 42.77 149 SER E O 1
ATOM 4751 N N . THR E 1 40 ? 57.545 8.929 34.895 1.00 40.29 150 THR E N 1
ATOM 4752 C CA . THR E 1 40 ? 58.922 9.041 35.352 1.00 38.92 150 THR E CA 1
ATOM 4753 C C . THR E 1 40 ? 59.249 10.417 35.909 1.00 37.02 150 THR E C 1
ATOM 4754 O O . THR E 1 40 ? 60.288 10.607 36.530 1.00 36.98 150 THR E O 1
ATOM 4758 N N . GLY E 1 41 ? 58.366 11.379 35.671 1.00 36.75 151 GLY E N 1
ATOM 4759 C CA . GLY E 1 41 ? 58.598 12.726 36.155 1.00 35.35 151 GLY E CA 1
ATOM 4760 C C . GLY E 1 41 ? 59.719 13.431 35.413 1.00 33.82 151 GLY E C 1
ATOM 4761 O O . GLY E 1 41 ? 60.324 14.365 35.931 1.00 35.27 151 GLY E O 1
ATOM 4762 N N . LYS E 1 42 ? 59.992 13.001 34.190 1.00 32.39 152 LYS E N 1
ATOM 4763 C CA . LYS E 1 42 ? 61.057 13.613 33.417 1.00 31.51 152 LYS E CA 1
ATOM 4764 C C . LYS E 1 42 ? 60.583 14.272 32.136 1.00 29.20 152 LYS E C 1
ATOM 4765 O O . LYS E 1 42 ? 59.642 13.816 31.488 1.00 28.83 152 LYS E O 1
ATOM 4771 N N . PHE E 1 43 ? 61.261 15.356 31.780 1.00 28.31 153 PHE E N 1
ATOM 4772 C CA . PHE E 1 43 ? 60.987 16.066 30.544 1.00 26.09 153 PHE E CA 1
ATOM 4773 C C . PHE E 1 43 ? 62.063 15.556 29.590 1.00 25.55 153 PHE E C 1
ATOM 4774 O O . PHE E 1 43 ? 63.229 15.497 29.960 1.00 25.17 153 PHE E O 1
ATOM 4782 N N . TYR E 1 44 ? 61.682 15.202 28.371 1.00 26.12 154 TYR E N 1
ATOM 4783 C CA . TYR E 1 44 ? 62.653 14.713 27.395 1.00 27.84 154 TYR E CA 1
ATOM 4784 C C . TYR E 1 44 ? 62.789 15.675 26.209 1.00 26.77 154 TYR E C 1
ATOM 4785 O O . TYR E 1 44 ? 61.822 15.948 25.502 1.00 25.54 154 TYR E O 1
ATOM 4794 N N . CYS E 1 45 ? 63.999 16.185 26.001 1.00 26.52 155 CYS E N 1
ATOM 4795 C CA . CYS E 1 45 ? 64.253 17.113 24.911 1.00 25.72 155 CYS E CA 1
ATOM 4796 C C . CYS E 1 45 ? 64.172 16.451 23.540 1.00 26.49 155 CYS E C 1
ATOM 4797 O O . CYS E 1 45 ? 64.901 15.501 23.247 1.00 25.63 155 CYS E O 1
ATOM 4800 N N . ASN E 1 46 ? 63.270 16.947 22.705 1.00 24.62 156 ASN E N 1
ATOM 4801 C CA . ASN E 1 46 ? 63.137 16.424 21.356 1.00 24.79 156 ASN E CA 1
ATOM 4802 C C . ASN E 1 46 ? 63.519 17.487 20.337 1.00 23.90 156 ASN E C 1
ATOM 4803 O O . ASN E 1 46 ? 63.539 17.229 19.137 1.00 22.17 156 ASN E O 1
ATOM 4808 N N . ILE E 1 47 ? 63.815 18.684 20.830 1.00 22.92 157 ILE E N 1
ATOM 4809 C CA . ILE E 1 47 ? 64.213 19.789 19.964 1.00 23.23 157 ILE E CA 1
ATOM 4810 C C . ILE E 1 47 ? 65.388 20.494 20.597 1.00 22.15 157 ILE E C 1
ATOM 4811 O O . ILE E 1 47 ? 65.273 21.075 21.678 1.00 23.93 157 ILE E O 1
ATOM 4816 N N . PRO E 1 48 ? 66.543 20.467 19.929 1.00 21.65 158 PRO E N 1
ATOM 4817 C CA . PRO E 1 48 ? 67.700 21.137 20.514 1.00 20.39 158 PRO E CA 1
ATOM 4818 C C . PRO E 1 48 ? 67.453 22.649 20.557 1.00 21.46 158 PRO E C 1
ATOM 4819 O O . PRO E 1 48 ? 66.928 23.221 19.607 1.00 19.83 158 PRO E O 1
ATOM 4823 N N . GLY E 1 49 ? 67.829 23.285 21.660 1.00 20.56 159 GLY E N 1
ATOM 4824 C CA . GLY E 1 49 ? 67.616 24.711 21.779 1.00 21.55 159 GLY E CA 1
ATOM 4825 C C . GLY E 1 49 ? 67.670 25.218 23.207 1.00 21.52 159 GLY E C 1
ATOM 4826 O O . GLY E 1 49 ? 68.067 24.498 24.138 1.00 20.21 159 GLY E O 1
ATOM 4827 N N . LEU E 1 50 ? 67.273 26.474 23.374 1.00 19.96 160 LEU E N 1
ATOM 4828 C CA . LEU E 1 50 ? 67.269 27.116 24.680 1.00 20.62 160 LEU E CA 1
ATOM 4829 C C . LEU E 1 50 ? 65.915 26.893 25.345 1.00 18.24 160 LEU E C 1
ATOM 4830 O O . LEU E 1 50 ? 64.874 27.199 24.774 1.00 17.69 160 LEU E O 1
ATOM 4835 N N . TYR E 1 51 ? 65.949 26.382 26.563 1.00 18.41 161 TYR E N 1
ATOM 4836 C CA . TYR E 1 51 ? 64.740 26.113 27.320 1.00 18.45 161 TYR E CA 1
ATOM 4837 C C . TYR E 1 51 ? 64.682 26.911 28.609 1.00 19.11 161 TYR E C 1
ATOM 4838 O O . TYR E 1 51 ? 65.708 27.187 29.225 1.00 19.52 161 TYR E O 1
ATOM 4847 N N . TYR E 1 52 ? 63.468 27.259 29.017 1.00 18.50 162 TYR E N 1
ATOM 4848 C CA . TYR E 1 52 ? 63.266 27.967 30.268 1.00 19.14 162 TYR E CA 1
ATOM 4849 C C . TYR E 1 52 ? 62.532 27.004 31.202 1.00 18.53 162 TYR E C 1
ATOM 4850 O O . TYR E 1 52 ? 61.566 26.369 30.803 1.00 17.67 162 TYR E O 1
ATOM 4859 N N . PHE E 1 53 ? 63.003 26.891 32.438 1.00 19.62 163 PHE E N 1
ATOM 4860 C CA . PHE E 1 53 ? 62.365 26.017 33.418 1.00 20.74 163 PHE E CA 1
ATOM 4861 C C . PHE E 1 53 ? 62.029 26.828 34.663 1.00 21.83 163 PHE E C 1
ATOM 4862 O O . PHE E 1 53 ? 62.817 27.644 35.113 1.00 23.50 163 PHE E O 1
ATOM 4870 N N . SER E 1 54 ? 60.855 26.588 35.217 1.00 23.88 164 SER E N 1
ATOM 4871 C CA . SER E 1 54 ? 60.418 27.300 36.408 1.00 26.54 164 SER E CA 1
ATOM 4872 C C . SER E 1 54 ? 59.626 26.346 37.301 1.00 27.32 164 SER E C 1
ATOM 4873 O O . SER E 1 54 ? 58.882 25.494 36.808 1.00 27.24 164 SER E O 1
ATOM 4876 N N . TYR E 1 55 ? 59.810 26.482 38.609 1.00 27.05 165 TYR E N 1
ATOM 4877 C CA . TYR E 1 55 ? 59.066 25.684 39.570 1.00 29.24 165 TYR E CA 1
ATOM 4878 C C . TYR E 1 55 ? 58.734 26.554 40.773 1.00 30.09 165 TYR E C 1
ATOM 4879 O O . TYR E 1 55 ? 59.448 27.503 41.094 1.00 28.99 165 TYR E O 1
ATOM 4888 N N . HIS E 1 56 ? 57.617 26.228 41.408 1.00 32.49 166 HIS E N 1
ATOM 4889 C CA . HIS E 1 56 ? 57.117 26.947 42.566 1.00 33.94 166 HIS E CA 1
ATOM 4890 C C . HIS E 1 56 ? 56.677 25.880 43.554 1.00 34.62 166 HIS E C 1
ATOM 4891 O O . HIS E 1 56 ? 55.866 25.016 43.231 1.00 34.58 166 HIS E O 1
ATOM 4898 N N . ILE E 1 57 ? 57.242 25.933 44.752 1.00 36.33 167 ILE E N 1
ATOM 4899 C CA . ILE E 1 57 ? 56.940 24.947 45.779 1.00 36.29 167 ILE E CA 1
ATOM 4900 C C . ILE E 1 57 ? 56.303 25.535 47.031 1.00 36.57 167 ILE E C 1
ATOM 4901 O O . ILE E 1 57 ? 56.808 26.500 47.608 1.00 35.02 167 ILE E O 1
ATOM 4906 N N . THR E 1 58 ? 55.184 24.945 47.435 1.00 38.17 168 THR E N 1
ATOM 4907 C CA . THR E 1 58 ? 54.499 25.355 48.648 1.00 39.99 168 THR E CA 1
ATOM 4908 C C . THR E 1 58 ? 55.220 24.591 49.762 1.00 40.78 168 THR E C 1
ATOM 4909 O O . THR E 1 58 ? 55.074 23.378 49.878 1.00 40.49 168 THR E O 1
ATOM 4913 N N . VAL E 1 59 ? 56.012 25.296 50.560 1.00 42.70 169 VAL E N 1
ATOM 4914 C CA . VAL E 1 59 ? 56.763 24.659 51.641 1.00 44.94 169 VAL E CA 1
ATOM 4915 C C . VAL E 1 59 ? 55.903 24.467 52.888 1.00 46.58 169 VAL E C 1
ATOM 4916 O O . VAL E 1 59 ? 55.363 25.429 53.434 1.00 45.67 169 VAL E O 1
ATOM 4920 N N . TYR E 1 60 ? 55.785 23.220 53.334 1.00 48.61 170 TYR E N 1
ATOM 4921 C CA . TYR E 1 60 ? 54.976 22.905 54.505 1.00 51.61 170 TYR E CA 1
ATOM 4922 C C . TYR E 1 60 ? 55.493 21.719 55.323 1.00 52.99 170 TYR E C 1
ATOM 4923 O O . TYR E 1 60 ? 56.078 20.779 54.782 1.00 53.12 170 TYR E O 1
ATOM 4932 N N . MET E 1 61 ? 55.264 21.778 56.632 1.00 55.25 171 MET E N 1
ATOM 4933 C CA . MET E 1 61 ? 55.661 20.720 57.558 1.00 56.81 171 MET E CA 1
ATOM 4934 C C . MET E 1 61 ? 57.172 20.651 57.758 1.00 56.35 171 MET E C 1
ATOM 4935 O O . MET E 1 61 ? 57.681 20.931 58.845 1.00 56.56 171 MET E O 1
ATOM 4940 N N . LYS E 1 62 ? 57.886 20.269 56.707 1.00 55.36 172 LYS E N 1
ATOM 4941 C CA . LYS E 1 62 ? 59.334 20.157 56.774 1.00 54.56 172 LYS E CA 1
ATOM 4942 C C . LYS E 1 62 ? 59.996 21.120 55.802 1.00 53.45 172 LYS E C 1
ATOM 4943 O O . LYS E 1 62 ? 59.343 21.650 54.900 1.00 52.90 172 LYS E O 1
ATOM 4949 N N . ASP E 1 63 ? 61.290 21.355 55.996 1.00 51.80 173 ASP E N 1
ATOM 4950 C CA . ASP E 1 63 ? 62.024 22.253 55.123 1.00 50.78 173 ASP E CA 1
ATOM 4951 C C . ASP E 1 63 ? 61.904 21.754 53.693 1.00 50.08 173 ASP E C 1
ATOM 4952 O O . ASP E 1 63 ? 61.373 20.669 53.448 1.00 50.32 173 ASP E O 1
ATOM 4957 N N . VAL E 1 64 ? 62.382 22.552 52.746 1.00 47.67 174 VAL E N 1
ATOM 4958 C CA . VAL E 1 64 ? 62.326 22.168 51.347 1.00 45.46 174 VAL E CA 1
ATOM 4959 C C . VAL E 1 64 ? 63.634 22.455 50.635 1.00 44.26 174 VAL E C 1
ATOM 4960 O O . VAL E 1 64 ? 64.126 23.584 50.624 1.00 43.25 174 VAL E O 1
ATOM 4964 N N . LYS E 1 65 ? 64.194 21.408 50.047 1.00 42.62 175 LYS E N 1
ATOM 4965 C CA . LYS E 1 65 ? 65.433 21.515 49.306 1.00 42.74 175 LYS E CA 1
ATOM 4966 C C . LYS E 1 65 ? 65.238 20.698 48.038 1.00 41.87 175 LYS E C 1
ATOM 4967 O O . LYS E 1 65 ? 65.191 19.470 48.080 1.00 41.30 175 LYS E O 1
ATOM 4973 N N . VAL E 1 66 ? 65.077 21.387 46.915 1.00 40.17 176 VAL E N 1
ATOM 4974 C CA . VAL E 1 66 ? 64.894 20.709 45.646 1.00 38.20 176 VAL E CA 1
ATOM 4975 C C . VAL E 1 66 ? 65.995 21.149 44.709 1.00 38.07 176 VAL E C 1
ATOM 4976 O O . VAL E 1 66 ? 66.581 22.223 44.875 1.00 38.36 176 VAL E O 1
ATOM 4980 N N . SER E 1 67 ? 66.285 20.305 43.731 1.00 36.88 177 SER E N 1
ATOM 4981 C CA . SER E 1 67 ? 67.298 20.622 42.750 1.00 35.62 177 SER E CA 1
ATOM 4982 C C . SER E 1 67 ? 66.782 20.252 41.374 1.00 34.47 177 SER E C 1
ATOM 4983 O O . SER E 1 67 ? 66.046 19.271 41.202 1.00 32.25 177 SER E O 1
ATOM 4986 N N . LEU E 1 68 ? 67.157 21.070 40.399 1.00 32.30 178 LEU E N 1
ATOM 4987 C CA . LEU E 1 68 ? 66.769 20.841 39.027 1.00 30.46 178 LEU E CA 1
ATOM 4988 C C . LEU E 1 68 ? 67.916 20.049 38.430 1.00 29.97 178 LEU E C 1
ATOM 4989 O O . LEU E 1 68 ? 69.066 20.466 38.519 1.00 28.99 178 LEU E O 1
ATOM 4994 N N . PHE E 1 69 ? 67.602 18.903 37.840 1.00 29.92 179 PHE E N 1
ATOM 4995 C CA . PHE E 1 69 ? 68.622 18.061 37.222 1.00 31.71 179 PHE E CA 1
ATOM 4996 C C . PHE E 1 69 ? 68.556 18.072 35.698 1.00 30.82 179 PHE E C 1
ATOM 4997 O O . PHE E 1 69 ? 67.475 18.115 35.109 1.00 29.59 179 PHE E O 1
ATOM 5005 N N . LYS E 1 70 ? 69.732 18.021 35.078 1.00 31.90 180 LYS E N 1
ATOM 5006 C CA . LYS E 1 70 ? 69.876 17.964 33.626 1.00 33.98 180 LYS E CA 1
ATOM 5007 C C . LYS E 1 70 ? 70.937 16.898 33.343 1.00 34.94 180 LYS E C 1
ATOM 5008 O O . LYS E 1 70 ? 72.065 16.998 33.827 1.00 34.89 180 LYS E O 1
ATOM 5014 N N . LYS E 1 71 ? 70.579 15.888 32.558 1.00 37.07 181 LYS E N 1
ATOM 5015 C CA . LYS E 1 71 ? 71.519 14.820 32.234 1.00 40.39 181 LYS E CA 1
ATOM 5016 C C . LYS E 1 71 ? 72.142 14.242 33.507 1.00 41.28 181 LYS E C 1
ATOM 5017 O O . LYS E 1 71 ? 73.361 14.209 33.653 1.00 40.94 181 LYS E O 1
ATOM 5023 N N . ASP E 1 72 ? 71.291 13.814 34.433 1.00 43.10 182 ASP E N 1
ATOM 5024 C CA . ASP E 1 72 ? 71.738 13.218 35.688 1.00 45.86 182 ASP E CA 1
ATOM 5025 C C . ASP E 1 72 ? 72.560 14.099 36.625 1.00 45.78 182 ASP E C 1
ATOM 5026 O O . ASP E 1 72 ? 72.951 13.648 37.702 1.00 45.87 182 ASP E O 1
ATOM 5031 N N . LYS E 1 73 ? 72.828 15.339 36.230 1.00 45.14 183 LYS E N 1
ATOM 5032 C CA . LYS E 1 73 ? 73.598 16.238 37.083 1.00 45.09 183 LYS E CA 1
ATOM 5033 C C . LYS E 1 73 ? 72.742 17.368 37.632 1.00 44.68 183 LYS E C 1
ATOM 5034 O O . LYS E 1 73 ? 71.893 17.912 36.932 1.00 44.28 183 LYS E O 1
ATOM 5040 N N . ALA E 1 74 ? 72.972 17.718 38.892 1.00 44.21 184 ALA E N 1
ATOM 5041 C CA . ALA E 1 74 ? 72.223 18.790 39.530 1.00 44.05 184 ALA E CA 1
ATOM 5042 C C . ALA E 1 74 ? 72.774 20.122 39.051 1.00 43.48 184 ALA E C 1
ATOM 5043 O O . ALA E 1 74 ? 73.986 20.326 39.036 1.00 44.30 184 ALA E O 1
ATOM 5045 N N . VAL E 1 75 ? 71.890 21.029 38.655 1.00 41.95 185 VAL E N 1
ATOM 5046 C CA . VAL E 1 75 ? 72.338 22.326 38.176 1.00 40.49 185 VAL E CA 1
ATOM 5047 C C . VAL E 1 75 ? 71.853 23.472 39.047 1.00 38.92 185 VAL E C 1
ATOM 5048 O O . VAL E 1 75 ? 72.609 24.392 39.347 1.00 39.78 185 VAL E O 1
ATOM 5052 N N . LEU E 1 76 ? 70.596 23.400 39.464 1.00 38.77 186 LEU E N 1
ATOM 5053 C CA . LEU E 1 76 ? 69.983 24.445 40.276 1.00 38.85 186 LEU E CA 1
ATOM 5054 C C . LEU E 1 76 ? 69.560 23.929 41.644 1.00 38.31 186 LEU E C 1
ATOM 5055 O O . LEU E 1 76 ? 69.010 22.836 41.756 1.00 38.96 186 LEU E O 1
ATOM 5060 N N . PHE E 1 77 ? 69.800 24.729 42.677 1.00 37.35 187 PHE E N 1
ATOM 5061 C CA . PHE E 1 77 ? 69.427 24.357 44.037 1.00 37.27 187 PHE E CA 1
ATOM 5062 C C . PHE E 1 77 ? 68.577 25.432 44.688 1.00 36.26 187 PHE E C 1
ATOM 5063 O O . PHE E 1 77 ? 68.945 26.602 44.690 1.00 37.29 187 PHE E O 1
ATOM 5071 N N . THR E 1 78 ? 67.440 25.036 45.244 1.00 36.26 188 THR E N 1
ATOM 5072 C CA . THR E 1 78 ? 66.563 25.986 45.919 1.00 36.94 188 THR E CA 1
ATOM 5073 C C . THR E 1 78 ? 66.233 25.462 47.313 1.00 36.54 188 THR E C 1
ATOM 5074 O O . THR E 1 78 ? 65.660 24.388 47.466 1.00 35.58 188 THR E O 1
ATOM 5078 N N . TYR E 1 79 ? 66.600 26.232 48.325 1.00 38.00 189 TYR E N 1
ATOM 5079 C CA . TYR E 1 79 ? 66.362 25.837 49.706 1.00 39.87 189 TYR E CA 1
ATOM 5080 C C . TYR E 1 79 ? 65.418 26.789 50.423 1.00 39.40 189 TYR E C 1
ATOM 5081 O O . TYR E 1 79 ? 65.596 28.004 50.388 1.00 38.82 189 TYR E O 1
ATOM 5090 N N . ASP E 1 80 ? 64.405 26.227 51.067 1.00 40.61 190 ASP E N 1
ATOM 5091 C CA . ASP E 1 80 ? 63.443 27.032 51.804 1.00 42.86 190 ASP E CA 1
ATOM 5092 C C . ASP E 1 80 ? 63.092 26.329 53.111 1.00 43.88 190 ASP E C 1
ATOM 5093 O O . ASP E 1 80 ? 62.502 25.249 53.106 1.00 43.75 190 ASP E O 1
ATOM 5098 N N . GLN E 1 81 ? 63.456 26.946 54.229 1.00 46.15 191 GLN E N 1
ATOM 5099 C CA . GLN E 1 81 ? 63.172 26.375 55.539 1.00 48.43 191 GLN E CA 1
ATOM 5100 C C . GLN E 1 81 ? 61.746 26.642 55.994 1.00 49.55 191 GLN E C 1
ATOM 5101 O O . GLN E 1 81 ? 61.176 27.695 55.712 1.00 49.88 191 GLN E O 1
ATOM 5107 N N . TYR E 1 82 ? 61.167 25.678 56.699 1.00 50.63 192 TYR E N 1
ATOM 5108 C CA . TYR E 1 82 ? 59.813 25.836 57.200 1.00 52.32 192 TYR E CA 1
ATOM 5109 C C . TYR E 1 82 ? 59.830 26.151 58.693 1.00 53.85 192 TYR E C 1
ATOM 5110 O O . TYR E 1 82 ? 60.674 25.650 59.438 1.00 53.40 192 TYR E O 1
ATOM 5119 N N . GLN E 1 83 ? 58.897 26.997 59.114 1.00 55.30 193 GLN E N 1
ATOM 5120 C CA . GLN E 1 83 ? 58.764 27.375 60.513 1.00 56.82 193 GLN E CA 1
ATOM 5121 C C . GLN E 1 83 ? 57.319 27.164 60.928 1.00 57.28 193 GLN E C 1
ATOM 5122 O O . GLN E 1 83 ? 56.395 27.525 60.198 1.00 57.33 193 GLN E O 1
ATOM 5128 N N . GLU E 1 84 ? 57.139 26.562 62.098 1.00 57.48 194 GLU E N 1
ATOM 5129 C CA . GLU E 1 84 ? 55.821 26.277 62.652 1.00 57.53 194 GLU E CA 1
ATOM 5130 C C . GLU E 1 84 ? 54.809 27.376 62.336 1.00 56.20 194 GLU E C 1
ATOM 5131 O O . GLU E 1 84 ? 55.061 28.555 62.580 1.00 55.92 194 GLU E O 1
ATOM 5137 N N . LYS E 1 85 ? 53.665 26.976 61.790 1.00 54.81 195 LYS E N 1
ATOM 5138 C CA . LYS E 1 85 ? 52.602 27.909 61.438 1.00 53.83 195 LYS E CA 1
ATOM 5139 C C . LYS E 1 85 ? 53.020 28.944 60.398 1.00 52.32 195 LYS E C 1
ATOM 5140 O O . LYS E 1 85 ? 52.469 30.047 60.357 1.00 51.61 195 LYS E O 1
ATOM 5146 N N . ASN E 1 86 ? 53.985 28.601 59.555 1.00 50.08 196 ASN E N 1
ATOM 5147 C CA . ASN E 1 86 ? 54.426 29.547 58.541 1.00 48.73 196 ASN E CA 1
ATOM 5148 C C . ASN E 1 86 ? 54.698 28.931 57.174 1.00 47.10 196 ASN E C 1
ATOM 5149 O O . ASN E 1 86 ? 55.849 28.783 56.761 1.00 46.30 196 ASN E O 1
ATOM 5154 N N . VAL E 1 87 ? 53.630 28.571 56.475 1.00 45.47 197 VAL E N 1
ATOM 5155 C CA . VAL E 1 87 ? 53.764 28.007 55.142 1.00 44.92 197 VAL E CA 1
ATOM 5156 C C . VAL E 1 87 ? 54.493 29.035 54.284 1.00 43.39 197 VAL E C 1
ATOM 5157 O O . VAL E 1 87 ? 54.203 30.232 54.350 1.00 42.57 197 VAL E O 1
ATOM 5161 N N . ASP E 1 88 ? 55.454 28.569 53.497 1.00 42.13 198 ASP E N 1
ATOM 5162 C CA . ASP E 1 88 ? 56.214 29.459 52.636 1.00 41.72 198 ASP E CA 1
ATOM 5163 C C . ASP E 1 88 ? 56.102 29.061 51.170 1.00 40.26 198 ASP E C 1
ATOM 5164 O O . ASP E 1 88 ? 55.542 28.014 50.834 1.00 41.11 198 ASP E O 1
ATOM 5169 N N . GLN E 1 89 ? 56.630 29.914 50.302 1.00 38.25 199 GLN E N 1
ATOM 5170 C CA . GLN E 1 89 ? 56.616 29.666 48.869 1.00 36.64 199 GLN E CA 1
ATOM 5171 C C . GLN E 1 89 ? 58.033 29.775 48.341 1.00 34.66 199 GLN E C 1
ATOM 5172 O O . GLN E 1 89 ? 58.678 30.805 48.495 1.00 33.54 199 GLN E O 1
ATOM 5178 N N . ALA E 1 90 ? 58.514 28.703 47.724 1.00 33.49 200 ALA E N 1
ATOM 5179 C CA . ALA E 1 90 ? 59.860 28.688 47.172 1.00 33.50 200 ALA E CA 1
ATOM 5180 C C . ALA E 1 90 ? 59.768 28.488 45.666 1.00 32.11 200 ALA E C 1
ATOM 5181 O O . ALA E 1 90 ? 58.903 27.763 45.181 1.00 31.81 200 ALA E O 1
ATOM 5183 N N . SER E 1 91 ? 60.664 29.127 44.925 1.00 31.70 201 SER E N 1
ATOM 5184 C CA . SER E 1 91 ? 60.640 28.993 43.480 1.00 30.63 201 SER E CA 1
ATOM 5185 C C . SER E 1 91 ? 62.019 29.127 42.876 1.00 29.65 201 SER E C 1
ATOM 5186 O O . SER E 1 91 ? 62.966 29.558 43.526 1.00 29.08 201 SER E O 1
ATOM 5189 N N . GLY E 1 92 ? 62.118 28.727 41.619 1.00 28.83 202 GLY E N 1
ATOM 5190 C CA . GLY E 1 92 ? 63.371 28.817 40.910 1.00 28.48 202 GLY E CA 1
ATOM 5191 C C . GLY E 1 92 ? 63.077 28.817 39.425 1.00 27.43 202 GLY E C 1
ATOM 5192 O O . GLY E 1 92 ? 62.003 28.408 39.003 1.00 26.99 202 GLY E O 1
ATOM 5193 N N . SER E 1 93 ? 64.019 29.306 38.634 1.00 27.47 203 SER E N 1
ATOM 5194 C CA . SER E 1 93 ? 63.858 29.320 37.189 1.00 27.81 203 SER E CA 1
ATOM 5195 C C . SER E 1 93 ? 65.248 29.457 36.598 1.00 26.12 203 SER E C 1
ATOM 5196 O O . SER E 1 93 ? 66.131 30.070 37.196 1.00 26.22 203 SER E O 1
ATOM 5199 N N . VAL E 1 94 ? 65.437 28.878 35.426 1.00 24.54 204 VAL E N 1
ATOM 5200 C CA . VAL E 1 94 ? 66.728 28.931 34.780 1.00 25.40 204 VAL E CA 1
ATOM 5201 C C . VAL E 1 94 ? 66.588 28.602 33.305 1.00 24.38 204 VAL E C 1
ATOM 5202 O O . VAL E 1 94 ? 65.649 27.923 32.903 1.00 23.52 204 VAL E O 1
ATOM 5206 N N . LEU E 1 95 ? 67.525 29.112 32.514 1.00 23.81 205 LEU E N 1
ATOM 5207 C CA . LEU E 1 95 ? 67.570 28.838 31.085 1.00 24.53 205 LEU E CA 1
ATOM 5208 C C . LEU E 1 95 ? 68.660 27.792 30.915 1.00 24.26 205 LEU E C 1
ATOM 5209 O O . LEU E 1 95 ? 69.744 27.927 31.481 1.00 24.58 205 LEU E O 1
ATOM 5214 N N . LEU E 1 96 ? 68.366 26.752 30.147 1.00 24.33 206 LEU E N 1
ATOM 5215 C CA . LEU E 1 96 ? 69.331 25.697 29.892 1.00 23.50 206 LEU E CA 1
ATOM 5216 C C . LEU E 1 96 ? 69.279 25.319 28.416 1.00 23.75 206 LEU E C 1
ATOM 5217 O O . LEU E 1 96 ? 68.201 25.123 27.850 1.00 19.57 206 LEU E O 1
ATOM 5222 N N . HIS E 1 97 ? 70.442 25.253 27.779 1.00 23.87 207 HIS E N 1
ATOM 5223 C CA . HIS E 1 97 ? 70.471 24.834 26.396 1.00 25.71 207 HIS E CA 1
ATOM 5224 C C . HIS E 1 97 ? 70.424 23.316 26.466 1.00 25.72 207 HIS E C 1
ATOM 5225 O O . HIS E 1 97 ? 71.134 22.709 27.269 1.00 27.29 207 HIS E O 1
ATOM 5232 N N . LEU E 1 98 ? 69.585 22.703 25.643 1.00 24.55 208 LEU E N 1
ATOM 5233 C CA . LEU E 1 98 ? 69.461 21.257 25.658 1.00 25.21 208 LEU E CA 1
ATOM 5234 C C . LEU E 1 98 ? 69.643 20.666 24.274 1.00 25.81 208 LEU E C 1
ATOM 5235 O O . LEU E 1 98 ? 69.353 21.310 23.264 1.00 23.55 208 LEU E O 1
ATOM 5240 N N . GLU E 1 99 ? 70.098 19.419 24.251 1.00 26.98 209 GLU E N 1
ATOM 5241 C CA . GLU E 1 99 ? 70.304 18.675 23.017 1.00 27.44 209 GLU E CA 1
ATOM 5242 C C . GLU E 1 99 ? 69.272 17.562 23.042 1.00 27.16 209 GLU E C 1
ATOM 5243 O O . GLU E 1 99 ? 68.785 17.194 24.110 1.00 25.84 209 GLU E O 1
ATOM 5249 N N . VAL E 1 100 ? 68.938 17.024 21.876 1.00 26.71 210 VAL E N 1
ATOM 5250 C CA . VAL E 1 100 ? 67.958 15.954 21.808 1.00 28.59 210 VAL E CA 1
ATOM 5251 C C . VAL E 1 100 ? 68.371 14.811 22.730 1.00 30.30 210 VAL E C 1
ATOM 5252 O O . VAL E 1 100 ? 69.525 14.378 22.723 1.00 29.76 210 VAL E O 1
ATOM 5256 N N . GLY E 1 101 ? 67.426 14.338 23.535 1.00 31.59 211 GLY E N 1
ATOM 5257 C CA . GLY E 1 101 ? 67.722 13.252 24.447 1.00 32.41 211 GLY E CA 1
ATOM 5258 C C . GLY E 1 101 ? 68.034 13.711 25.855 1.00 33.41 211 GLY E C 1
ATOM 5259 O O . GLY E 1 101 ? 67.962 12.920 26.794 1.00 34.96 211 GLY E O 1
ATOM 5260 N N . ASP E 1 102 ? 68.392 14.981 26.016 1.00 33.34 212 ASP E N 1
ATOM 5261 C CA . ASP E 1 102 ? 68.694 15.497 27.346 1.00 33.53 212 ASP E CA 1
ATOM 5262 C C . ASP E 1 102 ? 67.443 15.402 28.200 1.00 33.35 212 ASP E C 1
ATOM 5263 O O . ASP E 1 102 ? 66.344 15.742 27.753 1.00 31.90 212 ASP E O 1
ATOM 5268 N N . GLN E 1 103 ? 67.614 14.926 29.427 1.00 32.88 213 GLN E N 1
ATOM 5269 C CA . GLN E 1 103 ? 66.494 14.785 30.342 1.00 32.81 213 GLN E CA 1
ATOM 5270 C C . GLN E 1 103 ? 66.627 15.831 31.428 1.00 30.17 213 GLN E C 1
ATOM 5271 O O . GLN E 1 103 ? 67.728 16.172 31.844 1.00 30.18 213 GLN E O 1
ATOM 5277 N N . VAL E 1 104 ? 65.494 16.348 31.875 1.00 29.97 214 VAL E N 1
ATOM 5278 C CA . VAL E 1 104 ? 65.478 17.367 32.912 1.00 28.79 214 VAL E CA 1
ATOM 5279 C C . VAL E 1 104 ? 64.355 17.019 33.866 1.00 28.47 214 VAL E C 1
ATOM 5280 O O . VAL E 1 104 ? 63.292 16.579 33.441 1.00 27.10 214 VAL E O 1
ATOM 5284 N N . TRP E 1 105 ? 64.598 17.199 35.157 1.00 30.65 215 TRP E N 1
ATOM 5285 C CA . TRP E 1 105 ? 63.580 16.886 36.149 1.00 32.84 215 TRP E CA 1
ATOM 5286 C C . TRP E 1 105 ? 63.888 17.567 37.468 1.00 32.48 215 TRP E C 1
ATOM 5287 O O . TRP E 1 105 ? 64.970 18.112 37.658 1.00 32.79 215 TRP E O 1
ATOM 5298 N N . LEU E 1 106 ? 62.916 17.542 38.369 1.00 33.74 216 LEU E N 1
ATOM 5299 C CA . LEU E 1 106 ? 63.077 18.129 39.690 1.00 35.24 216 LEU E CA 1
ATOM 5300 C C . LEU E 1 106 ? 63.111 16.978 40.686 1.00 35.77 216 LEU E C 1
ATOM 5301 O O . LEU E 1 106 ? 62.401 15.990 40.525 1.00 35.33 216 LEU E O 1
ATOM 5306 N N . GLN E 1 107 ? 63.944 17.102 41.708 1.00 37.38 217 GLN E N 1
ATOM 5307 C CA . GLN E 1 107 ? 64.018 16.076 42.732 1.00 38.74 217 GLN E CA 1
ATOM 5308 C C . GLN E 1 107 ? 64.465 16.750 44.015 1.00 39.62 217 GLN E C 1
ATOM 5309 O O . GLN E 1 107 ? 65.208 17.728 43.984 1.00 38.60 217 GLN E O 1
ATOM 5315 N N . VAL E 1 108 ? 63.995 16.249 45.148 1.00 40.96 218 VAL E N 1
ATOM 5316 C CA . VAL E 1 108 ? 64.400 16.831 46.414 1.00 43.70 218 VAL E CA 1
ATOM 5317 C C . VAL E 1 108 ? 65.871 16.480 46.597 1.00 45.00 218 VAL E C 1
ATOM 5318 O O . VAL E 1 108 ? 66.300 15.382 46.246 1.00 45.21 218 VAL E O 1
ATOM 5322 N N . TYR E 1 109 ? 66.646 17.419 47.126 1.00 47.21 219 TYR E N 1
ATOM 5323 C CA . TYR E 1 109 ? 68.071 17.200 47.313 1.00 50.16 219 TYR E CA 1
ATOM 5324 C C . TYR E 1 109 ? 68.435 16.963 48.777 1.00 52.34 219 TYR E C 1
ATOM 5325 O O . TYR E 1 109 ? 68.683 15.826 49.177 1.00 53.02 219 TYR E O 1
ATOM 5334 N N . GLY E 1 110 ? 68.465 18.034 49.570 1.00 55.07 220 GLY E N 1
ATOM 5335 C CA . GLY E 1 110 ? 68.816 17.910 50.978 1.00 58.89 220 GLY E CA 1
ATOM 5336 C C . GLY E 1 110 ? 67.828 18.560 51.931 1.00 60.71 220 GLY E C 1
ATOM 5337 O O . GLY E 1 110 ? 68.198 19.380 52.774 1.00 60.14 220 GLY E O 1
ATOM 5338 N N . ASP E 1 111 ? 66.565 18.179 51.804 1.00 63.66 221 ASP E N 1
ATOM 5339 C CA . ASP E 1 111 ? 65.511 18.729 52.640 1.00 66.93 221 ASP E CA 1
ATOM 5340 C C . ASP E 1 111 ? 65.131 17.801 53.788 1.00 68.85 221 ASP E C 1
ATOM 5341 O O . ASP E 1 111 ? 64.355 16.859 53.611 1.00 68.85 221 ASP E O 1
ATOM 5346 N N . GLY E 1 112 ? 65.682 18.081 54.967 1.00 70.70 222 GLY E N 1
ATOM 5347 C CA . GLY E 1 112 ? 65.399 17.271 56.140 1.00 72.95 222 GLY E CA 1
ATOM 5348 C C . GLY E 1 112 ? 65.436 15.783 55.852 1.00 74.47 222 GLY E C 1
ATOM 5349 O O . GLY E 1 112 ? 64.881 14.988 56.609 1.00 75.27 222 GLY E O 1
ATOM 5350 N N . ASP E 1 113 ? 66.089 15.411 54.753 1.00 75.79 223 ASP E N 1
ATOM 5351 C CA . ASP E 1 113 ? 66.208 14.017 54.336 1.00 76.84 223 ASP E CA 1
ATOM 5352 C C . ASP E 1 113 ? 64.860 13.295 54.357 1.00 77.30 223 ASP E C 1
ATOM 5353 O O . ASP E 1 113 ? 64.781 12.066 54.341 1.00 77.33 223 ASP E O 1
ATOM 5358 N N . HIS E 1 114 ? 63.812 14.111 54.374 1.00 77.72 224 HIS E N 1
ATOM 5359 C CA . HIS E 1 114 ? 62.407 13.710 54.370 1.00 77.76 224 HIS E CA 1
ATOM 5360 C C . HIS E 1 114 ? 61.781 15.018 53.896 1.00 76.87 224 HIS E C 1
ATOM 5361 O O . HIS E 1 114 ? 61.967 16.061 54.528 1.00 77.19 224 HIS E O 1
ATOM 5368 N N . ASN E 1 115 ? 61.042 14.974 52.794 1.00 75.14 225 ASN E N 1
ATOM 5369 C CA . ASN E 1 115 ? 60.512 16.202 52.215 1.00 73.86 225 ASN E CA 1
ATOM 5370 C C . ASN E 1 115 ? 59.186 16.826 52.610 1.00 72.08 225 ASN E C 1
ATOM 5371 O O . ASN E 1 115 ? 58.245 16.146 53.025 1.00 73.34 225 ASN E O 1
ATOM 5376 N N . GLY E 1 116 ? 59.138 18.148 52.452 1.00 68.41 226 GLY E N 1
ATOM 5377 C CA . GLY E 1 116 ? 57.954 18.907 52.800 1.00 64.30 226 GLY E CA 1
ATOM 5378 C C . GLY E 1 116 ? 57.325 19.711 51.679 1.00 61.29 226 GLY E C 1
ATOM 5379 O O . GLY E 1 116 ? 56.874 20.836 51.894 1.00 60.21 226 GLY E O 1
ATOM 5380 N N . LEU E 1 117 ? 57.305 19.157 50.474 1.00 58.25 227 LEU E N 1
ATOM 5381 C CA . LEU E 1 117 ? 56.667 19.854 49.371 1.00 55.96 227 LEU E CA 1
ATOM 5382 C C . LEU E 1 117 ? 55.191 19.590 49.623 1.00 53.66 227 LEU E C 1
ATOM 5383 O O . LEU E 1 117 ? 54.820 18.495 50.042 1.00 54.14 227 LEU E O 1
ATOM 5388 N N . TYR E 1 118 ? 54.342 20.578 49.392 1.00 51.46 228 TYR E N 1
ATOM 5389 C CA . TYR E 1 118 ? 52.929 20.367 49.644 1.00 48.71 228 TYR E CA 1
ATOM 5390 C C . TYR E 1 118 ? 52.024 20.741 48.488 1.00 47.72 228 TYR E C 1
ATOM 5391 O O . TYR E 1 118 ? 52.345 21.613 47.681 1.00 47.05 228 TYR E O 1
ATOM 5400 N N . ALA E 1 119 ? 50.879 20.073 48.434 1.00 46.91 229 ALA E N 1
ATOM 5401 C CA . ALA E 1 119 ? 49.884 20.313 47.408 1.00 47.10 229 ALA E CA 1
ATOM 5402 C C . ALA E 1 119 ? 48.604 19.574 47.765 1.00 47.36 229 ALA E C 1
ATOM 5403 O O . ALA E 1 119 ? 48.635 18.561 48.459 1.00 46.50 229 ALA E O 1
ATOM 5405 N N . ASP E 1 120 ? 47.479 20.103 47.300 1.00 48.44 230 ASP E N 1
ATOM 5406 C CA . ASP E 1 120 ? 46.177 19.488 47.518 1.00 49.03 230 ASP E CA 1
ATOM 5407 C C . ASP E 1 120 ? 45.169 20.150 46.593 1.00 49.32 230 ASP E C 1
ATOM 5408 O O . ASP E 1 120 ? 45.549 20.775 45.604 1.00 50.11 230 ASP E O 1
ATOM 5413 N N . ASN E 1 121 ? 43.888 20.022 46.912 1.00 49.53 231 ASN E N 1
ATOM 5414 C CA . ASN E 1 121 ? 42.838 20.600 46.082 1.00 49.30 231 ASN E CA 1
ATOM 5415 C C . ASN E 1 121 ? 42.917 22.117 45.948 1.00 48.17 231 ASN E C 1
ATOM 5416 O O . ASN E 1 121 ? 42.440 22.681 44.964 1.00 48.03 231 ASN E O 1
ATOM 5421 N N . VAL E 1 122 ? 43.524 22.775 46.928 1.00 46.86 232 VAL E N 1
ATOM 5422 C CA . VAL E 1 122 ? 43.625 24.230 46.913 1.00 44.95 232 VAL E CA 1
ATOM 5423 C C . VAL E 1 122 ? 45.021 24.756 47.244 1.00 44.32 232 VAL E C 1
ATOM 5424 O O . VAL E 1 122 ? 45.172 25.825 47.841 1.00 43.74 232 VAL E O 1
ATOM 5428 N N . ASN E 1 123 ? 46.035 23.994 46.848 1.00 43.29 233 ASN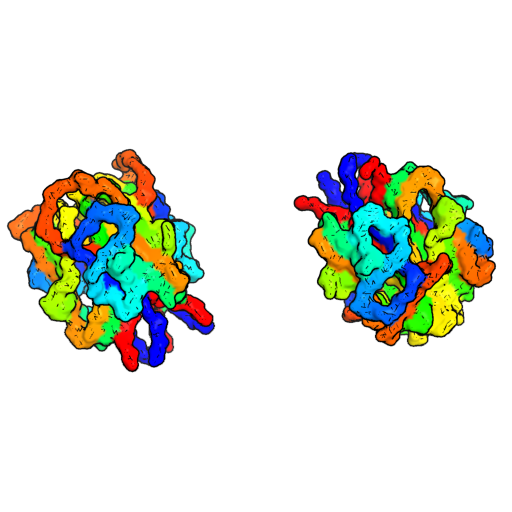 E N 1
ATOM 5429 C CA . ASN E 1 123 ? 47.429 24.355 47.073 1.00 42.65 233 ASN E CA 1
ATOM 5430 C C . ASN E 1 123 ? 48.243 23.681 45.985 1.00 42.36 233 ASN E C 1
ATOM 5431 O O . ASN E 1 123 ? 48.048 22.497 45.711 1.00 41.94 233 ASN E O 1
ATOM 5436 N N . ASP E 1 124 ? 49.153 24.430 45.368 1.00 41.93 234 ASP E N 1
ATOM 5437 C CA . ASP E 1 124 ? 49.966 23.876 44.293 1.00 42.05 234 ASP E CA 1
ATOM 5438 C C . ASP E 1 124 ? 51.476 24.017 44.443 1.00 40.54 234 ASP E C 1
ATOM 5439 O O . ASP E 1 124 ? 51.979 24.935 45.084 1.00 40.58 234 ASP E O 1
ATOM 5444 N N . SER E 1 125 ? 52.175 23.064 43.837 1.00 39.34 235 SER E N 1
ATOM 5445 C CA . SER E 1 125 ? 53.631 23.014 43.768 1.00 37.97 235 SER E CA 1
ATOM 5446 C C . SER E 1 125 ? 53.759 22.650 42.298 1.00 36.42 235 SER E C 1
ATOM 5447 O O . SER E 1 125 ? 53.314 21.583 41.887 1.00 34.99 235 SER E O 1
ATOM 5450 N N . THR E 1 126 ? 54.351 23.537 41.506 1.00 34.38 236 THR E N 1
ATOM 5451 C CA . THR E 1 126 ? 54.428 23.303 40.073 1.00 32.91 236 THR E CA 1
ATOM 5452 C C . THR E 1 126 ? 55.810 23.265 39.435 1.00 30.59 236 THR E C 1
ATOM 5453 O O . THR E 1 126 ? 56.789 23.752 39.990 1.00 30.78 236 THR E O 1
ATOM 5457 N N . PHE E 1 127 ? 55.855 22.667 38.251 1.00 29.20 237 PHE E N 1
ATOM 5458 C CA . PHE E 1 127 ? 57.077 22.527 37.469 1.00 26.84 237 PHE E CA 1
ATOM 5459 C C . PHE E 1 127 ? 56.695 22.829 36.015 1.00 26.47 237 PHE E C 1
ATOM 5460 O O . PHE E 1 127 ? 55.808 22.198 35.440 1.00 24.90 237 PHE E O 1
ATOM 5468 N N . THR E 1 128 ? 57.364 23.814 35.433 1.00 26.70 238 THR E N 1
ATOM 5469 C CA . THR E 1 128 ? 57.068 24.229 34.067 1.00 25.89 238 THR E CA 1
ATOM 5470 C C . THR E 1 128 ? 58.351 24.403 33.258 1.00 23.16 238 THR E C 1
ATOM 5471 O O . THR E 1 128 ? 59.403 24.695 33.809 1.00 22.98 238 THR E O 1
ATOM 5475 N N . GLY E 1 129 ? 58.249 24.212 31.949 1.00 21.66 239 GLY E N 1
ATOM 5476 C CA . GLY E 1 129 ? 59.397 24.380 31.082 1.00 20.22 239 GLY E CA 1
ATOM 5477 C C . GLY E 1 129 ? 58.929 24.570 29.647 1.00 17.91 239 GLY E C 1
ATOM 5478 O O . GLY E 1 129 ? 57.896 24.061 29.269 1.00 20.11 239 GLY E O 1
ATOM 5479 N N . PHE E 1 130 ? 59.665 25.330 28.852 1.00 17.81 240 PHE E N 1
ATOM 5480 C CA . PHE E 1 130 ? 59.285 25.510 27.455 1.00 17.47 240 PHE E CA 1
ATOM 5481 C C . PHE E 1 130 ? 60.489 25.879 26.613 1.00 16.98 240 PHE E C 1
ATOM 5482 O O . PHE E 1 130 ? 61.436 26.483 27.101 1.00 17.79 240 PHE E O 1
ATOM 5490 N N . LEU E 1 131 ? 60.456 25.463 25.356 1.00 18.37 241 LEU E N 1
ATOM 5491 C CA . LEU E 1 131 ? 61.513 25.772 24.409 1.00 19.90 241 LEU E CA 1
ATOM 5492 C C . LEU E 1 131 ? 61.366 27.262 24.045 1.00 20.20 241 LEU E C 1
ATOM 5493 O O . LEU E 1 131 ? 60.286 27.691 23.637 1.00 19.41 241 LEU E O 1
ATOM 5498 N N . LEU E 1 132 ? 62.438 28.034 24.204 1.00 20.57 242 LEU E N 1
ATOM 5499 C CA . LEU E 1 132 ? 62.432 29.466 23.873 1.00 22.98 242 LEU E CA 1
ATOM 5500 C C . LEU E 1 132 ? 62.903 29.636 22.428 1.00 23.33 242 LEU E C 1
ATOM 5501 O O . LEU E 1 132 ? 62.161 30.126 21.576 1.00 24.96 242 LEU E O 1
ATOM 5506 N N . TYR E 1 133 ? 64.151 29.239 22.172 1.00 21.07 243 TYR E N 1
ATOM 5507 C CA . TYR E 1 133 ? 64.749 29.328 20.835 1.00 22.65 243 TYR E CA 1
ATOM 5508 C C . TYR E 1 133 ? 65.276 27.970 20.388 1.00 23.12 243 TYR E C 1
ATOM 5509 O O . TYR E 1 133 ? 66.122 27.388 21.066 1.00 22.54 243 TYR E O 1
ATOM 5518 N N . HIS E 1 134 ? 64.808 27.464 19.253 1.00 23.75 244 HIS E N 1
ATOM 5519 C CA . HIS E 1 134 ? 65.338 26.193 18.783 1.00 26.93 244 HIS E CA 1
ATOM 5520 C C . HIS E 1 134 ? 66.671 26.501 18.109 1.00 27.71 244 HIS E C 1
ATOM 5521 O O . HIS E 1 134 ? 66.893 27.630 17.667 1.00 26.21 244 HIS E O 1
ATOM 5528 N N . ASP E 1 135 ? 67.569 25.519 18.059 1.00 28.41 245 ASP E N 1
ATOM 5529 C CA . ASP E 1 135 ? 68.860 25.722 17.412 1.00 31.70 245 ASP E CA 1
ATOM 5530 C C . ASP E 1 135 ? 68.663 25.675 15.898 1.00 33.76 245 ASP E C 1
ATOM 5531 O O . ASP E 1 135 ? 67.846 24.903 15.399 1.00 32.97 245 ASP E O 1
ATOM 5536 N N . THR E 1 136 ? 69.404 26.507 15.174 1.00 36.92 246 THR E N 1
ATOM 5537 C CA . THR E 1 136 ? 69.317 26.525 13.717 1.00 42.24 246 THR E CA 1
ATOM 5538 C C . THR E 1 136 ? 70.645 26.022 13.148 1.00 45.85 246 THR E C 1
ATOM 5539 O O . THR E 1 136 ? 71.485 26.805 12.704 1.00 46.09 246 THR E O 1
ATOM 5543 N N . ASN E 1 137 ? 70.819 24.701 13.178 1.00 50.68 247 ASN E N 1
ATOM 5544 C CA . ASN E 1 137 ? 72.041 24.056 12.700 1.00 55.21 247 ASN E CA 1
ATOM 5545 C C . ASN E 1 137 ? 72.127 24.024 11.182 1.00 56.80 247 ASN E C 1
ATOM 5546 O O . ASN E 1 137 ? 72.995 24.737 10.632 1.00 58.40 247 ASN E O 1
ATOM 5552 N N . ALA F 1 1 ? 58.190 39.847 8.545 1.00 48.80 111 ALA F N 1
ATOM 5553 C CA . ALA F 1 1 ? 57.071 38.891 8.792 1.00 48.88 111 ALA F CA 1
ATOM 5554 C C . ALA F 1 1 ? 56.277 39.291 10.035 1.00 47.98 111 ALA F C 1
ATOM 5555 O O . ALA F 1 1 ? 56.810 39.917 10.953 1.00 49.04 111 ALA F O 1
ATOM 5557 N N . TYR F 1 2 ? 55.002 38.918 10.059 1.00 46.73 112 TYR F N 1
ATOM 5558 C CA . TYR F 1 2 ? 54.132 39.252 11.180 1.00 44.57 112 TYR F CA 1
ATOM 5559 C C . TYR F 1 2 ? 54.544 38.565 12.485 1.00 42.30 112 TYR F C 1
ATOM 5560 O O . TYR F 1 2 ? 54.799 37.360 12.517 1.00 41.24 112 TYR F O 1
ATOM 5569 N N . MET F 1 3 ? 54.594 39.347 13.558 1.00 39.61 113 MET F N 1
ATOM 5570 C CA . MET F 1 3 ? 54.947 38.844 14.880 1.00 36.89 113 MET F CA 1
ATOM 5571 C C . MET F 1 3 ? 53.688 38.782 15.735 1.00 34.56 113 MET F C 1
ATOM 5572 O O . MET F 1 3 ? 52.971 39.775 15.858 1.00 32.60 113 MET F O 1
ATOM 5577 N N . TYR F 1 4 ? 53.403 37.618 16.311 1.00 31.89 114 TYR F N 1
ATOM 5578 C CA . TYR F 1 4 ? 52.239 37.498 17.177 1.00 28.51 114 TYR F CA 1
ATOM 5579 C C . TYR F 1 4 ? 52.639 37.934 18.575 1.00 27.49 114 TYR F C 1
ATOM 5580 O O . TYR F 1 4 ? 53.348 37.219 19.288 1.00 28.29 114 TYR F O 1
ATOM 5589 N N . ARG F 1 5 ? 52.201 39.124 18.962 1.00 24.52 115 ARG F N 1
ATOM 5590 C CA . ARG F 1 5 ? 52.528 39.636 20.278 1.00 23.15 115 ARG F CA 1
ATOM 5591 C C . ARG F 1 5 ? 51.295 39.791 21.155 1.00 23.55 115 ARG F C 1
ATOM 5592 O O . ARG F 1 5 ? 50.279 40.337 20.730 1.00 21.26 115 ARG F O 1
ATOM 5600 N N . SER F 1 6 ? 51.389 39.300 22.384 1.00 23.05 116 SER F N 1
ATOM 5601 C CA . SER F 1 6 ? 50.306 39.445 23.339 1.00 22.20 116 SER F CA 1
ATOM 5602 C C . SER F 1 6 ? 50.930 39.237 24.701 1.00 21.94 116 SER F C 1
ATOM 5603 O O . SER F 1 6 ? 51.253 38.111 25.078 1.00 19.52 116 SER F O 1
ATOM 5606 N N . ALA F 1 7 ? 51.123 40.332 25.428 1.00 20.82 117 ALA F N 1
ATOM 5607 C CA . ALA F 1 7 ? 51.747 40.246 26.740 1.00 19.91 117 ALA F CA 1
ATOM 5608 C C . ALA F 1 7 ? 51.396 41.451 27.593 1.00 20.20 117 ALA F C 1
ATOM 5609 O O . ALA F 1 7 ? 50.997 42.497 27.082 1.00 19.00 117 ALA F O 1
ATOM 5611 N N . PHE F 1 8 ? 51.564 41.297 28.898 1.00 19.54 118 PHE F N 1
ATOM 5612 C CA . PHE F 1 8 ? 51.301 42.378 29.831 1.00 21.18 118 PHE F CA 1
ATOM 5613 C C . PHE F 1 8 ? 52.099 42.073 31.073 1.00 22.00 118 PHE F C 1
ATOM 5614 O O . PHE F 1 8 ? 52.353 40.909 31.396 1.00 20.98 118 PHE F O 1
ATOM 5622 N N . SER F 1 9 ? 52.506 43.128 31.761 1.00 22.04 119 SER F N 1
ATOM 5623 C CA . SER F 1 9 ? 53.259 42.986 32.988 1.00 22.59 119 SER F CA 1
ATOM 5624 C C . SER F 1 9 ? 52.749 44.150 33.822 1.00 23.88 119 SER F C 1
ATOM 5625 O O . SER F 1 9 ? 53.036 45.313 33.529 1.00 24.42 119 SER F O 1
ATOM 5628 N N . VAL F 1 10 ? 51.968 43.826 34.842 1.00 24.27 120 VAL F N 1
ATOM 5629 C CA . VAL F 1 10 ? 51.367 44.843 35.692 1.00 25.45 120 VAL F CA 1
ATOM 5630 C C . VAL F 1 10 ? 51.670 44.651 37.172 1.00 27.63 120 VAL F C 1
ATOM 5631 O O . VAL F 1 10 ? 51.979 43.543 37.622 1.00 26.49 120 VAL F O 1
ATOM 5635 N N . GLY F 1 11 ? 51.571 45.745 37.921 1.00 29.95 121 GLY F N 1
ATOM 5636 C CA . GLY F 1 11 ? 51.847 45.703 39.344 1.00 33.43 121 GLY F CA 1
ATOM 5637 C C . GLY F 1 11 ? 50.760 46.355 40.173 1.00 36.23 121 GLY F C 1
ATOM 5638 O O . GLY F 1 11 ? 49.995 47.187 39.680 1.00 36.70 121 GLY F O 1
ATOM 5639 N N . LEU F 1 12 ? 50.702 45.975 41.444 1.00 38.92 122 LEU F N 1
ATOM 5640 C CA . LEU F 1 12 ? 49.708 46.498 42.368 1.00 42.59 122 LEU F CA 1
ATOM 5641 C C . LEU F 1 12 ? 50.151 47.859 42.890 1.00 45.03 122 LEU F C 1
ATOM 5642 O O . LEU F 1 12 ? 51.277 48.022 43.354 1.00 44.18 122 LEU F O 1
ATOM 5647 N N . GLU F 1 13 ? 49.262 48.841 42.795 1.00 49.56 123 GLU F N 1
ATOM 5648 C CA . GLU F 1 13 ? 49.564 50.183 43.269 1.00 54.17 123 GLU F CA 1
ATOM 5649 C C . GLU F 1 13 ? 48.888 50.429 44.608 1.00 56.96 123 GLU F C 1
ATOM 5650 O O . GLU F 1 13 ? 49.505 50.953 45.536 1.00 57.93 123 GLU F O 1
ATOM 5656 N N . THR F 1 14 ? 47.623 50.037 44.710 1.00 60.02 124 THR F N 1
ATOM 5657 C CA . THR F 1 14 ? 46.876 50.208 45.950 1.00 63.38 124 THR F CA 1
ATOM 5658 C C . THR F 1 14 ? 47.027 48.968 46.824 1.00 65.48 124 THR F C 1
ATOM 5659 O O . THR F 1 14 ? 48.033 48.258 46.753 1.00 66.02 124 THR F O 1
ATOM 5663 N N . ARG F 1 15 ? 46.020 48.722 47.652 1.00 67.46 125 ARG F N 1
ATOM 5664 C CA . ARG F 1 15 ? 46.008 47.571 48.540 1.00 69.34 125 ARG F CA 1
ATOM 5665 C C . ARG F 1 15 ? 44.745 46.761 48.263 1.00 69.80 125 ARG F C 1
ATOM 5666 O O . ARG F 1 15 ? 43.677 47.325 48.026 1.00 70.02 125 ARG F O 1
ATOM 5674 N N . VAL F 1 16 ? 44.873 45.440 48.283 1.00 70.30 126 VAL F N 1
ATOM 5675 C CA . VAL F 1 16 ? 43.737 44.566 48.026 1.00 70.36 126 VAL F CA 1
ATOM 5676 C C . VAL F 1 16 ? 43.075 44.168 49.336 1.00 70.61 126 VAL F C 1
ATOM 5677 O O . VAL F 1 16 ? 43.747 43.744 50.278 1.00 71.11 126 VAL F O 1
ATOM 5681 N N . THR F 1 17 ? 41.755 44.305 49.392 1.00 70.53 127 THR F N 1
ATOM 5682 C CA . THR F 1 17 ? 41.008 43.958 50.595 1.00 70.61 127 THR F CA 1
ATOM 5683 C C . THR F 1 17 ? 39.684 43.296 50.234 1.00 69.87 127 THR F C 1
ATOM 5684 O O . THR F 1 17 ? 38.997 42.748 51.097 1.00 70.59 127 THR F O 1
ATOM 5688 N N . VAL F 1 18 ? 39.329 43.349 48.954 1.00 68.50 128 VAL F N 1
ATOM 5689 C CA . VAL F 1 18 ? 38.092 42.740 48.489 1.00 66.90 128 VAL F CA 1
ATOM 5690 C C . VAL F 1 18 ? 38.409 41.367 47.896 1.00 65.51 128 VAL F C 1
ATOM 5691 O O . VAL F 1 18 ? 38.924 41.264 46.783 1.00 65.93 128 VAL F O 1
ATOM 5695 N N . PRO F 1 19 ? 38.119 40.295 48.647 1.00 63.55 129 PRO F N 1
ATOM 5696 C CA . PRO F 1 19 ? 38.367 38.917 48.216 1.00 61.73 129 PRO F CA 1
ATOM 5697 C C . PRO F 1 19 ? 37.472 38.424 47.081 1.00 60.08 129 PRO F C 1
ATOM 5698 O O . PRO F 1 19 ? 36.484 39.063 46.720 1.00 59.84 129 PRO F O 1
ATOM 5702 N N . ASN F 1 20 ? 37.847 37.275 46.530 1.00 57.91 130 ASN F N 1
ATOM 5703 C CA . ASN F 1 20 ? 37.120 36.615 45.452 1.00 55.73 130 ASN F CA 1
ATOM 5704 C C . ASN F 1 20 ? 36.710 37.479 44.265 1.00 53.57 130 ASN F C 1
ATOM 5705 O O . ASN F 1 20 ? 35.661 37.265 43.662 1.00 53.16 130 ASN F O 1
ATOM 5710 N N . VAL F 1 21 ? 37.546 38.451 43.929 1.00 51.30 131 VAL F N 1
ATOM 5711 C CA . VAL F 1 21 ? 37.292 39.319 42.788 1.00 48.88 131 VAL F CA 1
ATOM 5712 C C . VAL F 1 21 ? 38.629 39.610 42.126 1.00 47.42 131 VAL F C 1
ATOM 5713 O O . VAL F 1 21 ? 39.640 39.796 42.805 1.00 46.18 131 VAL F O 1
ATOM 5717 N N . PRO F 1 22 ? 38.658 39.635 40.789 1.00 46.20 132 PRO F N 1
ATOM 5718 C CA . PRO F 1 22 ? 39.919 39.912 40.106 1.00 44.88 132 PRO F CA 1
ATOM 5719 C C . PRO F 1 22 ? 40.633 41.143 40.654 1.00 44.27 132 PRO F C 1
ATOM 5720 O O . PRO F 1 22 ? 40.062 42.229 40.733 1.00 45.26 132 PRO F O 1
ATOM 5724 N N . ILE F 1 23 ? 41.883 40.955 41.056 1.00 42.80 133 ILE F N 1
ATOM 5725 C CA . ILE F 1 23 ? 42.695 42.040 41.582 1.00 41.08 133 ILE F CA 1
ATOM 5726 C C . ILE F 1 23 ? 43.012 42.985 40.425 1.00 41.79 133 ILE F C 1
ATOM 5727 O O . ILE F 1 23 ? 43.420 42.545 39.349 1.00 42.11 133 ILE F O 1
ATOM 5732 N N . ARG F 1 24 ? 42.819 44.282 40.633 1.00 40.64 134 ARG F N 1
ATOM 5733 C CA . ARG F 1 24 ? 43.081 45.241 39.567 1.00 40.66 134 ARG F CA 1
ATOM 5734 C C . ARG F 1 24 ? 44.471 45.861 39.665 1.00 38.67 134 ARG F C 1
ATOM 5735 O O . ARG F 1 24 ? 44.647 46.892 40.314 1.00 37.57 134 ARG F O 1
ATOM 5743 N N . PHE F 1 25 ? 45.464 45.239 39.034 1.00 35.16 135 PHE F N 1
ATOM 5744 C CA . PHE F 1 25 ? 46.809 45.800 39.060 1.00 32.95 135 PHE F CA 1
ATOM 5745 C C . PHE F 1 25 ? 46.732 47.002 38.128 1.00 32.58 135 PHE F C 1
ATOM 5746 O O . PHE F 1 25 ? 46.119 46.915 37.074 1.00 32.89 135 PHE F O 1
ATOM 5754 N N . THR F 1 26 ? 47.333 48.124 38.506 1.00 32.90 136 THR F N 1
ATOM 5755 C CA . THR F 1 26 ? 47.254 49.312 37.661 1.00 33.45 136 THR F CA 1
ATOM 5756 C C . THR F 1 26 ? 48.598 49.916 37.313 1.00 33.64 136 THR F C 1
ATOM 5757 O O . THR F 1 26 ? 48.679 50.855 36.526 1.00 35.22 136 THR F O 1
ATOM 5761 N N . LYS F 1 27 ? 49.652 49.393 37.916 1.00 33.58 137 LYS F N 1
ATOM 5762 C CA . LYS F 1 27 ? 50.991 49.866 37.610 1.00 33.56 137 LYS F CA 1
ATOM 5763 C C . LYS F 1 27 ? 51.344 49.069 36.348 1.00 33.57 137 LYS F C 1
ATOM 5764 O O . LYS F 1 27 ? 51.403 47.843 36.387 1.00 32.55 137 LYS F O 1
ATOM 5770 N N . ILE F 1 28 ? 51.549 49.762 35.233 1.00 33.02 138 ILE F N 1
ATOM 5771 C CA . ILE F 1 28 ? 51.850 49.094 33.972 1.00 32.31 138 ILE F CA 1
ATOM 5772 C C . ILE F 1 28 ? 53.317 49.099 33.572 1.00 32.27 138 ILE F C 1
ATOM 5773 O O . ILE F 1 28 ? 53.859 50.142 33.202 1.00 32.74 138 ILE F O 1
ATOM 5778 N N . PHE F 1 29 ? 53.959 47.934 33.639 1.00 30.56 139 PHE F N 1
ATOM 5779 C CA . PHE F 1 29 ? 55.350 47.828 33.216 1.00 28.83 139 PHE F CA 1
ATOM 5780 C C . PHE F 1 29 ? 55.287 47.628 31.701 1.00 27.25 139 PHE F C 1
ATOM 5781 O O . PHE F 1 29 ? 56.149 48.085 30.959 1.00 27.73 139 PHE F O 1
ATOM 5789 N N . TYR F 1 30 ? 54.238 46.951 31.254 1.00 25.81 140 TYR F N 1
ATOM 5790 C CA . TYR F 1 30 ? 54.037 46.706 29.833 1.00 25.01 140 TYR F CA 1
ATOM 5791 C C . TYR F 1 30 ? 52.619 46.262 29.564 1.00 22.87 140 TYR F C 1
ATOM 5792 O O . TYR F 1 30 ? 52.074 45.441 30.285 1.00 23.29 140 TYR F O 1
ATOM 5801 N N . ASN F 1 31 ? 52.024 46.799 28.509 1.00 23.64 141 ASN F N 1
ATOM 5802 C CA . ASN F 1 31 ? 50.674 46.416 28.137 1.00 25.81 141 ASN F CA 1
ATOM 5803 C C . ASN F 1 31 ? 50.414 47.011 26.762 1.00 26.48 141 ASN F C 1
ATOM 5804 O O . ASN F 1 31 ? 49.362 47.581 26.494 1.00 26.46 141 ASN F O 1
ATOM 5809 N N . GLN F 1 32 ? 51.404 46.844 25.894 1.00 27.83 142 GLN F N 1
ATOM 5810 C CA . GLN F 1 32 ? 51.392 47.364 24.532 1.00 28.60 142 GLN F CA 1
ATOM 5811 C C . GLN F 1 32 ? 50.184 47.001 23.681 1.00 27.48 142 GLN F C 1
ATOM 5812 O O . GLN F 1 32 ? 49.773 47.790 22.835 1.00 27.29 142 GLN F O 1
ATOM 5818 N N . GLN F 1 33 ? 49.621 45.812 23.876 1.00 24.27 143 GLN F N 1
ATOM 5819 C CA . GLN F 1 33 ? 48.475 45.414 23.074 1.00 23.73 143 GLN F CA 1
ATOM 5820 C C . GLN F 1 33 ? 47.151 45.736 23.752 1.00 24.44 143 GLN F C 1
ATOM 5821 O O . GLN F 1 33 ? 46.087 45.516 23.178 1.00 23.87 143 GLN F O 1
ATOM 5827 N N . ASN F 1 34 ? 47.227 46.257 24.970 1.00 24.36 144 ASN F N 1
ATOM 5828 C CA . ASN F 1 34 ? 46.036 46.593 25.731 1.00 26.46 144 ASN F CA 1
ATOM 5829 C C . ASN F 1 34 ? 45.173 45.359 25.993 1.00 27.55 144 ASN F C 1
ATOM 5830 O O . ASN F 1 34 ? 43.973 45.483 26.239 1.00 28.71 144 ASN F O 1
ATOM 5835 N N . HIS F 1 35 ? 45.780 44.171 25.938 1.00 26.85 145 HIS F N 1
ATOM 5836 C CA . HIS F 1 35 ? 45.042 42.932 26.173 1.00 25.85 145 HIS F CA 1
ATOM 5837 C C . HIS F 1 35 ? 44.690 42.753 27.637 1.00 25.33 145 HIS F C 1
ATOM 5838 O O . HIS F 1 35 ? 43.794 41.982 27.974 1.00 25.09 145 HIS F O 1
ATOM 5845 N N . TYR F 1 36 ? 45.420 43.434 28.511 1.00 25.25 146 TYR F N 1
ATOM 5846 C CA . TYR F 1 36 ? 45.109 43.384 29.932 1.00 27.67 146 TYR F CA 1
ATOM 5847 C C . TYR F 1 36 ? 44.315 44.665 30.210 1.00 28.07 146 TYR F C 1
ATOM 5848 O O . TYR F 1 36 ? 44.688 45.735 29.734 1.00 27.05 146 TYR F O 1
ATOM 5857 N N . ASP F 1 37 ? 43.228 44.554 30.969 1.00 30.83 147 ASP F N 1
ATOM 5858 C CA . ASP F 1 37 ? 42.400 45.722 31.289 1.00 32.33 147 ASP F CA 1
ATOM 5859 C C . ASP F 1 37 ? 42.538 46.076 32.755 1.00 32.64 147 ASP F C 1
ATOM 5860 O O . ASP F 1 37 ? 42.080 45.336 33.620 1.00 32.90 147 ASP F O 1
ATOM 5865 N N . GLY F 1 38 ? 43.168 47.211 33.030 1.00 33.85 148 GLY F N 1
ATOM 5866 C CA . GLY F 1 38 ? 43.354 47.632 34.404 1.00 36.76 148 GLY F CA 1
ATOM 5867 C C . GLY F 1 38 ? 42.061 47.968 35.127 1.00 38.30 148 GLY F C 1
ATOM 5868 O O . GLY F 1 38 ? 42.019 47.954 36.356 1.00 39.05 148 GLY F O 1
ATOM 5869 N N . SER F 1 39 ? 41.001 48.257 34.377 1.00 39.31 149 SER F N 1
ATOM 5870 C CA . SER F 1 39 ? 39.726 48.605 34.995 1.00 41.49 149 SER F CA 1
ATOM 5871 C C . SER F 1 39 ? 39.025 47.369 35.546 1.00 41.78 149 SER F C 1
ATOM 5872 O O . SER F 1 39 ? 38.297 47.446 36.533 1.00 43.16 149 SER F O 1
ATOM 5875 N N . THR F 1 40 ? 39.246 46.226 34.905 1.00 41.07 150 THR F N 1
ATOM 5876 C CA . THR F 1 40 ? 38.630 44.984 35.351 1.00 39.33 150 THR F CA 1
ATOM 5877 C C . THR F 1 40 ? 39.666 44.039 35.933 1.00 37.29 150 THR F C 1
ATOM 5878 O O . THR F 1 40 ? 39.326 43.064 36.589 1.00 37.60 150 THR F O 1
ATOM 5882 N N . GLY F 1 41 ? 40.935 44.331 35.682 1.00 36.54 151 GLY F N 1
ATOM 5883 C CA . GLY F 1 41 ? 41.999 43.487 36.184 1.00 35.09 151 GLY F CA 1
ATOM 5884 C C . GLY F 1 41 ? 42.078 42.154 35.461 1.00 34.02 151 GLY F C 1
ATOM 5885 O O . GLY F 1 41 ? 42.679 41.203 35.958 1.00 34.02 151 GLY F O 1
ATOM 5886 N N . LYS F 1 42 ? 41.487 42.076 34.278 1.00 32.17 152 LYS F N 1
ATOM 5887 C CA . LYS F 1 42 ? 41.512 40.829 33.536 1.00 32.57 152 LYS F CA 1
ATOM 5888 C C . LYS F 1 42 ? 42.302 40.884 32.242 1.00 30.45 152 LYS F C 1
ATOM 5889 O O . LYS F 1 42 ? 42.411 41.931 31.602 1.00 30.07 152 LYS F O 1
ATOM 5895 N N . PHE F 1 43 ? 42.865 39.739 31.876 1.00 30.23 153 PHE F N 1
ATOM 5896 C CA . PHE F 1 43 ? 43.609 39.599 30.638 1.00 27.74 153 PHE F CA 1
ATOM 5897 C C . PHE F 1 43 ? 42.655 38.929 29.655 1.00 27.55 153 PHE F C 1
ATOM 5898 O O . PHE F 1 43 ? 42.017 37.934 29.990 1.00 26.91 153 PHE F O 1
ATOM 5906 N N . TYR F 1 44 ? 42.563 39.466 28.445 1.00 28.38 154 TYR F N 1
ATOM 5907 C CA . TYR F 1 44 ? 41.676 38.904 27.429 1.00 29.68 154 TYR F CA 1
ATOM 5908 C C . TYR F 1 44 ? 42.464 38.310 26.268 1.00 28.91 154 TYR F C 1
ATOM 5909 O O . TYR F 1 44 ? 43.199 39.012 25.576 1.00 27.00 154 TYR F O 1
ATOM 5918 N N . CYS F 1 45 ? 42.302 37.013 26.049 1.00 28.38 155 CYS F N 1
ATOM 5919 C CA . CYS F 1 45 ? 43.016 36.361 24.965 1.00 26.93 155 CYS F CA 1
ATOM 5920 C C . CYS F 1 45 ? 42.484 36.767 23.599 1.00 26.49 155 CYS F C 1
ATOM 5921 O O . CYS F 1 45 ? 41.291 36.658 23.330 1.00 25.50 155 CYS F O 1
ATOM 5924 N N . ASN F 1 46 ? 43.377 37.240 22.737 1.00 25.92 156 ASN F N 1
ATOM 5925 C CA . ASN F 1 46 ? 43.000 37.649 21.385 1.00 25.88 156 ASN F CA 1
ATOM 5926 C C . ASN F 1 46 ? 43.690 36.772 20.337 1.00 25.42 156 ASN F C 1
ATOM 5927 O O . ASN F 1 46 ? 43.398 36.856 19.140 1.00 24.39 156 ASN F O 1
ATOM 5932 N N . ILE F 1 47 ? 44.609 35.932 20.802 1.00 23.17 157 ILE F N 1
ATOM 5933 C CA . ILE F 1 47 ? 45.349 35.028 19.921 1.00 23.49 157 ILE F CA 1
ATOM 5934 C C . ILE F 1 47 ? 45.384 33.654 20.573 1.00 22.02 157 ILE F C 1
ATOM 5935 O O . ILE F 1 47 ? 45.963 33.482 21.645 1.00 22.94 157 ILE F O 1
ATOM 5940 N N . PRO F 1 48 ? 44.760 32.659 19.941 1.00 21.46 158 PRO F N 1
ATOM 5941 C CA . PRO F 1 48 ? 44.783 31.331 20.552 1.00 21.48 158 PRO F CA 1
ATOM 5942 C C . PRO F 1 48 ? 46.223 30.819 20.586 1.00 22.22 158 PRO F C 1
ATOM 5943 O O . PRO F 1 48 ? 47.017 31.100 19.691 1.00 21.48 158 PRO F O 1
ATOM 5947 N N . GLY F 1 49 ? 46.562 30.095 21.641 1.00 21.51 159 GLY F N 1
ATOM 5948 C CA . GLY F 1 49 ? 47.908 29.586 21.757 1.00 20.69 159 GLY F CA 1
ATOM 5949 C C . GLY F 1 49 ? 48.276 29.310 23.197 1.00 20.74 159 GLY F C 1
ATOM 5950 O O . GLY F 1 49 ? 47.426 29.306 24.092 1.00 19.94 159 GLY F O 1
ATOM 5951 N N . LEU F 1 50 ? 49.562 29.088 23.413 1.00 20.08 160 LEU F N 1
ATOM 5952 C CA . LEU F 1 50 ? 50.068 28.787 24.729 1.00 19.62 160 LEU F CA 1
ATOM 5953 C C . LEU F 1 50 ? 50.615 30.040 25.382 1.00 18.41 160 LEU F C 1
ATOM 5954 O O . LEU F 1 50 ? 51.454 30.746 24.824 1.00 18.13 160 LEU F O 1
ATOM 5959 N N . TYR F 1 51 ? 50.139 30.282 26.593 1.00 17.89 161 TYR F N 1
ATOM 5960 C CA . TYR F 1 51 ? 50.530 31.436 27.362 1.00 18.45 161 TYR F CA 1
ATOM 5961 C C . TYR F 1 51 ? 51.234 31.072 28.648 1.00 18.61 161 TYR F C 1
ATOM 5962 O O . TYR F 1 51 ? 50.938 30.047 29.277 1.00 17.90 161 TYR F O 1
ATOM 5971 N N . TYR F 1 52 ? 52.165 31.931 29.036 1.00 17.18 162 TYR F N 1
ATOM 5972 C CA . TYR F 1 52 ? 52.876 31.754 30.273 1.00 19.67 162 TYR F CA 1
ATOM 5973 C C . TYR F 1 52 ? 52.384 32.873 31.186 1.00 20.15 162 TYR F C 1
ATOM 5974 O O . TYR F 1 52 ? 52.318 34.032 30.774 1.00 18.90 162 TYR F O 1
ATOM 5983 N N . PHE F 1 53 ? 52.031 32.522 32.413 1.00 21.49 163 PHE F N 1
ATOM 5984 C CA . PHE F 1 53 ? 51.573 33.506 33.390 1.00 20.96 163 PHE F CA 1
ATOM 5985 C C . PHE F 1 53 ? 52.433 33.357 34.612 1.00 22.21 163 PHE F C 1
ATOM 5986 O O . PHE F 1 53 ? 52.766 32.249 35.023 1.00 23.96 163 PHE F O 1
ATOM 5994 N N . SER F 1 54 ? 52.781 34.484 35.203 1.00 22.92 164 SER F N 1
ATOM 5995 C CA . SER F 1 54 ? 53.615 34.498 36.382 1.00 24.63 164 SER F CA 1
ATOM 5996 C C . SER F 1 54 ? 53.143 35.620 37.301 1.00 26.50 164 SER F C 1
ATOM 5997 O O . SER F 1 54 ? 52.657 36.653 36.830 1.00 25.26 164 SER F O 1
ATOM 6000 N N . TYR F 1 55 ? 53.265 35.400 38.604 1.00 25.87 165 TYR F N 1
ATOM 6001 C CA . TYR F 1 55 ? 52.914 36.417 39.585 1.00 28.93 165 TYR F CA 1
ATOM 6002 C C . TYR F 1 55 ? 53.814 36.290 40.795 1.00 30.51 165 TYR F C 1
ATOM 6003 O O . TYR F 1 55 ? 54.275 35.203 41.143 1.00 29.72 165 TYR F O 1
ATOM 6012 N N . HIS F 1 56 ? 54.081 37.437 41.403 1.00 32.47 166 HIS F N 1
ATOM 6013 C CA . HIS F 1 56 ? 54.931 37.536 42.571 1.00 34.04 166 HIS F CA 1
ATOM 6014 C C . HIS F 1 56 ? 54.188 38.464 43.509 1.00 35.33 166 HIS F C 1
ATOM 6015 O O . HIS F 1 56 ? 53.689 39.511 43.095 1.00 34.94 166 HIS F O 1
ATOM 6022 N N . ILE F 1 57 ? 54.099 38.063 44.770 1.00 36.52 167 ILE F N 1
ATOM 6023 C CA . ILE F 1 57 ? 53.374 38.844 45.755 1.00 36.56 167 ILE F CA 1
ATOM 6024 C C . ILE F 1 57 ? 54.120 39.039 47.063 1.00 37.44 167 ILE F C 1
ATOM 6025 O O . ILE F 1 57 ? 54.599 38.079 47.676 1.00 36.45 167 ILE F O 1
ATOM 6030 N N . THR F 1 58 ? 54.226 40.294 47.479 1.00 38.18 168 THR F N 1
ATOM 6031 C CA . THR F 1 58 ? 54.861 40.605 48.746 1.00 39.05 168 THR F CA 1
ATOM 6032 C C . THR F 1 58 ? 53.748 40.317 49.747 1.00 39.55 168 THR F C 1
ATOM 6033 O O . THR F 1 58 ? 52.654 40.864 49.634 1.00 39.08 168 THR F O 1
ATOM 6037 N N . VAL F 1 59 ? 54.005 39.428 50.696 1.00 41.02 169 VAL F N 1
ATOM 6038 C CA . VAL F 1 59 ? 52.993 39.094 51.684 1.00 43.43 169 VAL F CA 1
ATOM 6039 C C . VAL F 1 59 ? 53.275 39.878 52.962 1.00 44.87 169 VAL F C 1
ATOM 6040 O O . VAL F 1 59 ? 54.392 39.858 53.478 1.00 43.95 169 VAL F O 1
ATOM 6044 N N . TYR F 1 60 ? 52.258 40.575 53.460 1.00 47.66 170 TYR F N 1
ATOM 6045 C CA . TYR F 1 60 ? 52.407 41.393 54.659 1.00 50.51 170 TYR F CA 1
ATOM 6046 C C . TYR F 1 60 ? 51.118 41.494 55.476 1.00 52.03 170 TYR F C 1
ATOM 6047 O O . TYR F 1 60 ? 50.018 41.497 54.923 1.00 51.71 170 TYR F O 1
ATOM 6056 N N . MET F 1 61 ? 51.276 41.577 56.797 1.00 54.28 171 MET F N 1
ATOM 6057 C CA . MET F 1 61 ? 50.159 41.694 57.738 1.00 55.66 171 MET F CA 1
ATOM 6058 C C . MET F 1 61 ? 49.353 40.412 57.899 1.00 55.55 171 MET F C 1
ATOM 6059 O O . MET F 1 61 ? 49.395 39.772 58.949 1.00 55.77 171 MET F O 1
ATOM 6064 N N . LYS F 1 62 ? 48.610 40.044 56.861 1.00 55.17 172 LYS F N 1
ATOM 6065 C CA . LYS F 1 62 ? 47.797 38.836 56.902 1.00 54.56 172 LYS F CA 1
ATOM 6066 C C . LYS F 1 62 ? 48.278 37.795 55.899 1.00 53.70 172 LYS F C 1
ATOM 6067 O O . LYS F 1 62 ? 49.018 38.115 54.970 1.00 52.78 172 LYS F O 1
ATOM 6073 N N . ASP F 1 63 ? 47.867 36.547 56.106 1.00 52.72 173 ASP F N 1
ATOM 6074 C CA . ASP F 1 63 ? 48.250 35.460 55.218 1.00 51.63 173 ASP F CA 1
ATOM 6075 C C . ASP F 1 63 ? 47.915 35.836 53.781 1.00 51.39 173 ASP F C 1
ATOM 6076 O O . ASP F 1 63 ? 47.150 36.773 53.536 1.00 50.90 173 ASP F O 1
ATOM 6081 N N . VAL F 1 64 ? 48.498 35.110 52.834 1.00 49.49 174 VAL F N 1
ATOM 6082 C CA . VAL F 1 64 ? 48.233 35.360 51.427 1.00 48.10 174 VAL F CA 1
ATOM 6083 C C . VAL F 1 64 ? 47.875 34.080 50.699 1.00 46.91 174 VAL F C 1
ATOM 6084 O O . VAL F 1 64 ? 48.613 33.095 50.735 1.00 46.58 174 VAL F O 1
ATOM 6088 N N . LYS F 1 65 ? 46.717 34.099 50.056 1.00 45.18 175 LYS F N 1
ATOM 6089 C CA . LYS F 1 65 ? 46.257 32.967 49.283 1.00 45.00 175 LYS F CA 1
ATOM 6090 C C . LYS F 1 65 ? 45.563 33.515 48.051 1.00 43.67 175 LYS F C 1
ATOM 6091 O O . LYS F 1 65 ? 44.474 34.081 48.128 1.00 42.96 175 LYS F O 1
ATOM 6097 N N . VAL F 1 66 ? 46.227 33.372 46.913 1.00 41.90 176 VAL F N 1
ATOM 6098 C CA . VAL F 1 66 ? 45.678 33.851 45.663 1.00 39.60 176 VAL F CA 1
ATOM 6099 C C . VAL F 1 66 ? 45.496 32.679 44.733 1.00 39.67 176 VAL F C 1
ATOM 6100 O O . VAL F 1 66 ? 46.116 31.627 44.907 1.00 40.37 176 VAL F O 1
ATOM 6104 N N . SER F 1 67 ? 44.630 32.866 43.749 1.00 37.63 177 SER F N 1
ATOM 6105 C CA . SER F 1 67 ? 44.370 31.840 42.769 1.00 36.99 177 SER F CA 1
ATOM 6106 C C . SER F 1 67 ? 44.326 32.480 41.394 1.00 37.23 177 SER F C 1
ATOM 6107 O O . SER F 1 67 ? 43.826 33.605 41.225 1.00 35.25 177 SER F O 1
ATOM 6110 N N . LEU F 1 68 ? 44.887 31.769 40.421 1.00 36.11 178 LEU F N 1
ATOM 6111 C CA . LEU F 1 68 ? 44.893 32.228 39.048 1.00 35.37 178 LEU F CA 1
ATOM 6112 C C . LEU F 1 68 ? 43.628 31.660 38.437 1.00 34.62 178 LEU F C 1
ATOM 6113 O O . LEU F 1 68 ? 43.387 30.457 38.524 1.00 34.36 178 LEU F O 1
ATOM 6118 N N . PHE F 1 69 ? 42.823 32.518 37.821 1.00 33.71 179 PHE F N 1
ATOM 6119 C CA . PHE F 1 69 ? 41.591 32.066 37.192 1.00 34.53 179 PHE F CA 1
ATOM 6120 C C . PHE F 1 69 ? 41.630 32.105 35.673 1.00 33.55 179 PHE F C 1
ATOM 6121 O O . PHE F 1 69 ? 42.235 32.988 35.068 1.00 32.74 179 PHE F O 1
ATOM 6129 N N . LYS F 1 70 ? 40.971 31.126 35.070 1.00 34.41 180 LYS F N 1
ATOM 6130 C CA . LYS F 1 70 ? 40.856 31.020 33.622 1.00 35.59 180 LYS F CA 1
ATOM 6131 C C . LYS F 1 70 ? 39.415 30.610 33.344 1.00 35.67 180 LYS F C 1
ATOM 6132 O O . LYS F 1 70 ? 38.949 29.585 33.840 1.00 35.02 180 LYS F O 1
ATOM 6138 N N . LYS F 1 71 ? 38.717 31.408 32.546 1.00 37.94 181 LYS F N 1
ATOM 6139 C CA . LYS F 1 71 ? 37.326 31.129 32.217 1.00 40.45 181 LYS F CA 1
ATOM 6140 C C . LYS F 1 71 ? 36.499 30.884 33.479 1.00 42.11 181 LYS F C 1
ATOM 6141 O O . LYS F 1 71 ? 35.816 29.868 33.606 1.00 42.47 181 LYS F O 1
ATOM 6147 N N . ASP F 1 72 ? 36.587 31.820 34.418 1.00 43.41 182 ASP F N 1
ATOM 6148 C CA . ASP F 1 72 ? 35.832 31.745 35.662 1.00 46.32 182 ASP F CA 1
ATOM 6149 C C . ASP F 1 72 ? 36.111 30.551 36.563 1.00 46.31 182 ASP F C 1
ATOM 6150 O O . ASP F 1 72 ? 35.354 30.301 37.500 1.00 46.55 182 ASP F O 1
ATOM 6155 N N . LYS F 1 73 ? 37.182 29.813 36.296 1.00 45.57 183 LYS F N 1
ATOM 6156 C CA . LYS F 1 73 ? 37.499 28.662 37.130 1.00 45.78 183 LYS F CA 1
ATOM 6157 C C . LYS F 1 73 ? 38.904 28.746 37.699 1.00 45.28 183 LYS F C 1
ATOM 6158 O O . LYS F 1 73 ? 39.852 29.053 36.983 1.00 45.44 183 LYS F O 1
ATOM 6164 N N . ALA F 1 74 ? 39.026 28.484 38.998 1.00 45.11 184 ALA F N 1
ATOM 6165 C CA . ALA F 1 74 ? 40.318 28.523 39.671 1.00 44.24 184 ALA F CA 1
ATOM 6166 C C . ALA F 1 74 ? 41.203 27.452 39.063 1.00 43.70 184 ALA F C 1
ATOM 6167 O O . ALA F 1 74 ? 40.804 26.294 38.951 1.00 42.83 184 ALA F O 1
ATOM 6169 N N . VAL F 1 75 ? 42.407 27.845 38.672 1.00 42.87 185 VAL F N 1
ATOM 6170 C CA . VAL F 1 75 ? 43.337 26.917 38.050 1.00 42.31 185 VAL F CA 1
ATOM 6171 C C . VAL F 1 75 ? 44.567 26.668 38.897 1.00 41.04 185 VAL F C 1
ATOM 6172 O O . VAL F 1 75 ? 44.985 25.528 39.079 1.00 41.89 185 VAL F O 1
ATOM 6176 N N . LEU F 1 76 ? 45.135 27.741 39.425 1.00 39.83 186 LEU F N 1
ATOM 6177 C CA . LEU F 1 76 ? 46.345 27.646 40.219 1.00 38.83 186 LEU F CA 1
ATOM 6178 C C . LEU F 1 76 ? 46.155 28.315 41.575 1.00 38.40 186 LEU F C 1
ATOM 6179 O O . LEU F 1 76 ? 45.545 29.379 41.666 1.00 37.65 186 LEU F O 1
ATOM 6184 N N . PHE F 1 77 ? 46.678 27.683 42.622 1.00 37.19 187 PHE F N 1
ATOM 6185 C CA . PHE F 1 77 ? 46.579 28.218 43.977 1.00 37.74 187 PHE F CA 1
ATOM 6186 C C . PHE F 1 77 ? 47.957 28.405 44.592 1.00 37.22 187 PHE F C 1
ATOM 6187 O O . PHE F 1 77 ? 48.830 27.553 44.444 1.00 38.56 187 PHE F O 1
ATOM 6195 N N . THR F 1 78 ? 48.148 29.516 45.291 1.00 37.14 188 THR F N 1
ATOM 6196 C CA . THR F 1 78 ? 49.416 29.791 45.956 1.00 37.91 188 THR F CA 1
ATOM 6197 C C . THR F 1 78 ? 49.102 30.334 47.346 1.00 38.35 188 THR F C 1
ATOM 6198 O O . THR F 1 78 ? 48.429 31.355 47.489 1.00 37.81 188 THR F O 1
ATOM 6202 N N . TYR F 1 79 ? 49.586 29.636 48.366 1.00 39.60 189 TYR F N 1
ATOM 6203 C CA . TYR F 1 79 ? 49.354 30.027 49.748 1.00 41.12 189 TYR F CA 1
ATOM 6204 C C . TYR F 1 79 ? 50.657 30.381 50.438 1.00 40.61 189 TYR F C 1
ATOM 6205 O O . TYR F 1 79 ? 51.657 29.681 50.303 1.00 39.81 189 TYR F O 1
ATOM 6214 N N . ASP F 1 80 ? 50.643 31.478 51.180 1.00 41.48 190 ASP F N 1
ATOM 6215 C CA . ASP F 1 80 ? 51.832 31.913 51.886 1.00 43.73 190 ASP F CA 1
ATOM 6216 C C . ASP F 1 80 ? 51.419 32.606 53.173 1.00 44.83 190 ASP F C 1
ATOM 6217 O O . ASP F 1 80 ? 50.934 33.736 53.153 1.00 45.39 190 ASP F O 1
ATOM 6222 N N . GLN F 1 81 ? 51.613 31.925 54.293 1.00 46.07 191 GLN F N 1
ATOM 6223 C CA . GLN F 1 81 ? 51.252 32.489 55.582 1.00 47.07 191 GLN F CA 1
ATOM 6224 C C . GLN F 1 81 ? 52.215 33.584 55.998 1.00 47.80 191 GLN F C 1
ATOM 6225 O O . GLN F 1 81 ? 53.386 33.579 55.620 1.00 47.77 191 GLN F O 1
ATOM 6231 N N . TYR F 1 82 ? 51.710 34.530 56.780 1.00 48.30 192 TYR F N 1
ATOM 6232 C CA . TYR F 1 82 ? 52.532 35.625 57.257 1.00 48.98 192 TYR F CA 1
ATOM 6233 C C . TYR F 1 82 ? 52.747 35.517 58.760 1.00 50.31 192 TYR F C 1
ATOM 6234 O O . TYR F 1 82 ? 51.815 35.244 59.520 1.00 49.69 192 TYR F O 1
ATOM 6243 N N . GLN F 1 83 ? 53.992 35.718 59.173 1.00 51.91 193 GLN F N 1
ATOM 6244 C CA . GLN F 1 83 ? 54.349 35.699 60.581 1.00 53.65 193 GLN F CA 1
ATOM 6245 C C . GLN F 1 83 ? 54.886 37.083 60.896 1.00 54.39 193 GLN F C 1
ATOM 6246 O O . GLN F 1 83 ? 55.783 37.580 60.211 1.00 54.39 193 GLN F O 1
ATOM 6252 N N . GLU F 1 84 ? 54.313 37.708 61.919 1.00 54.55 194 GLU F N 1
ATOM 6253 C CA . GLU F 1 84 ? 54.713 39.045 62.330 1.00 54.19 194 GLU F CA 1
ATOM 6254 C C . GLU F 1 84 ? 56.213 39.271 62.219 1.00 52.83 194 GLU F C 1
ATOM 6255 O O . GLU F 1 84 ? 57.013 38.417 62.602 1.00 52.42 194 GLU F O 1
ATOM 6261 N N . LYS F 1 85 ? 56.578 40.428 61.676 1.00 51.28 195 LYS F N 1
ATOM 6262 C CA . LYS F 1 85 ? 57.972 40.803 61.497 1.00 49.76 195 LYS F CA 1
ATOM 6263 C C . LYS F 1 85 ? 58.663 39.941 60.447 1.00 48.90 195 LYS F C 1
ATOM 6264 O O . LYS F 1 85 ? 59.893 39.861 60.406 1.00 48.20 195 LYS F O 1
ATOM 6266 N N . ASN F 1 86 ? 57.875 39.296 59.592 1.00 47.22 196 ASN F N 1
ATOM 6267 C CA . ASN F 1 86 ? 58.459 38.458 58.556 1.00 46.33 196 ASN F CA 1
ATOM 6268 C C . ASN F 1 86 ? 57.737 38.529 57.220 1.00 45.27 196 ASN F C 1
ATOM 6269 O O . ASN F 1 86 ? 56.907 37.680 56.897 1.00 44.28 196 ASN F O 1
ATOM 6274 N N . VAL F 1 87 ? 58.057 39.558 56.448 1.00 44.99 197 VAL F N 1
ATOM 6275 C CA . VAL F 1 87 ? 57.465 39.722 55.131 1.00 45.49 197 VAL F CA 1
ATOM 6276 C C . VAL F 1 87 ? 58.045 38.618 54.258 1.00 44.50 197 VAL F C 1
ATOM 6277 O O . VAL F 1 87 ? 59.245 38.345 54.306 1.00 44.40 197 VAL F O 1
ATOM 6281 N N . ASP F 1 88 ? 57.191 37.972 53.476 1.00 44.00 198 ASP F N 1
ATOM 6282 C CA . ASP F 1 88 ? 57.647 36.910 52.593 1.00 43.31 198 ASP F CA 1
ATOM 6283 C C . ASP F 1 88 ? 57.356 37.278 51.140 1.00 42.87 198 ASP F C 1
ATOM 6284 O O . ASP F 1 88 ? 56.787 38.334 50.848 1.00 43.32 198 ASP F O 1
ATOM 6289 N N . GLN F 1 89 ? 57.760 36.399 50.236 1.00 41.51 199 GLN F N 1
ATOM 6290 C CA . GLN F 1 89 ? 57.542 36.592 48.812 1.00 39.70 199 GLN F CA 1
ATOM 6291 C C . GLN F 1 89 ? 56.933 35.319 48.264 1.00 38.48 199 GLN F C 1
ATOM 6292 O O . GLN F 1 89 ? 57.553 34.261 48.320 1.00 38.16 199 GLN F O 1
ATOM 6298 N N . ALA F 1 90 ? 55.715 35.419 47.746 1.00 36.78 200 ALA F N 1
ATOM 6299 C CA . ALA F 1 90 ? 55.035 34.261 47.189 1.00 36.19 200 ALA F CA 1
ATOM 6300 C C . ALA F 1 90 ? 54.897 34.448 45.685 1.00 35.42 200 ALA F C 1
ATOM 6301 O O . ALA F 1 90 ? 54.623 35.548 45.210 1.00 35.35 200 ALA F O 1
ATOM 6303 N N . SER F 1 91 ? 55.082 33.370 44.934 1.00 34.96 201 SER F N 1
ATOM 6304 C CA . SER F 1 91 ? 54.983 33.458 43.487 1.00 32.17 201 SER F CA 1
ATOM 6305 C C . SER F 1 91 ? 54.390 32.212 42.867 1.00 31.40 201 SER F C 1
ATOM 6306 O O . SER F 1 91 ? 54.353 31.147 43.476 1.00 31.31 201 SER F O 1
ATOM 6309 N N . GLY F 1 92 ? 53.910 32.362 41.644 1.00 29.26 202 GLY F N 1
ATOM 6310 C CA . GLY F 1 92 ? 53.335 31.243 40.940 1.00 28.06 202 GLY F CA 1
ATOM 6311 C C . GLY F 1 92 ? 53.509 31.465 39.451 1.00 27.36 202 GLY F C 1
ATOM 6312 O O . GLY F 1 92 ? 53.647 32.597 39.000 1.00 26.07 202 GLY F O 1
ATOM 6313 N N . SER F 1 93 ? 53.528 30.382 38.687 1.00 26.56 203 SER F N 1
ATOM 6314 C CA . SER F 1 93 ? 53.657 30.486 37.243 1.00 26.06 203 SER F CA 1
ATOM 6315 C C . SER F 1 93 ? 53.117 29.202 36.663 1.00 24.74 203 SER F C 1
ATOM 6316 O O . SER F 1 93 ? 53.210 28.140 37.289 1.00 24.35 203 SER F O 1
ATOM 6319 N N . VAL F 1 94 ? 52.543 29.307 35.471 1.00 21.68 204 VAL F N 1
ATOM 6320 C CA . VAL F 1 94 ? 51.963 28.165 34.808 1.00 22.90 204 VAL F CA 1
ATOM 6321 C C . VAL F 1 94 ? 51.757 28.468 33.324 1.00 23.34 204 VAL F C 1
ATOM 6322 O O . VAL F 1 94 ? 51.722 29.630 32.917 1.00 22.41 204 VAL F O 1
ATOM 6326 N N . LEU F 1 95 ? 51.642 27.411 32.527 1.00 23.24 205 LEU F N 1
ATOM 6327 C CA . LEU F 1 95 ? 51.391 27.528 31.097 1.00 23.75 205 LEU F CA 1
ATOM 6328 C C . LEU F 1 95 ? 49.956 27.098 30.902 1.00 24.66 205 LEU F C 1
ATOM 6329 O O . LEU F 1 95 ? 49.529 26.083 31.454 1.00 26.22 205 LEU F O 1
ATOM 6334 N N . LEU F 1 96 ? 49.209 27.868 30.125 1.00 24.27 206 LEU F N 1
ATOM 6335 C CA . LEU F 1 96 ? 47.819 27.554 29.869 1.00 25.34 206 LEU F CA 1
ATOM 6336 C C . LEU F 1 96 ? 47.506 27.795 28.397 1.00 26.08 206 LEU F C 1
ATOM 6337 O O . LEU F 1 96 ? 47.880 28.825 27.832 1.00 23.44 206 LEU F O 1
ATOM 6342 N N . HIS F 1 97 ? 46.834 26.846 27.764 1.00 26.67 207 HIS F N 1
ATOM 6343 C CA . HIS F 1 97 ? 46.460 27.066 26.388 1.00 28.21 207 HIS F CA 1
ATOM 6344 C C . HIS F 1 97 ? 45.183 27.888 26.465 1.00 28.23 207 HIS F C 1
ATOM 6345 O O . HIS F 1 97 ? 44.289 27.581 27.258 1.00 28.35 207 HIS F O 1
ATOM 6352 N N . LEU F 1 98 ? 45.109 28.939 25.657 1.00 26.75 208 LEU F N 1
ATOM 6353 C CA . LEU F 1 98 ? 43.945 29.806 25.657 1.00 26.59 208 LEU F CA 1
ATOM 6354 C C . LEU F 1 98 ? 43.333 29.950 24.273 1.00 27.37 208 LEU F C 1
ATOM 6355 O O . LEU F 1 98 ? 44.030 29.887 23.255 1.00 25.27 208 LEU F O 1
ATOM 6360 N N . GLU F 1 99 ? 42.022 30.148 24.254 1.00 27.31 209 GLU F N 1
ATOM 6361 C CA . GLU F 1 99 ? 41.279 30.351 23.016 1.00 29.27 209 GLU F CA 1
ATOM 6362 C C . GLU F 1 99 ? 40.821 31.807 23.059 1.00 28.81 209 GLU F C 1
ATOM 6363 O O . GLU F 1 99 ? 40.741 32.398 24.136 1.00 27.97 209 GLU F O 1
ATOM 6369 N N . VAL F 1 100 ? 40.535 32.388 21.900 1.00 28.86 210 VAL F N 1
ATOM 6370 C CA . VAL F 1 100 ? 40.088 33.775 21.853 1.00 31.18 210 VAL F CA 1
ATOM 6371 C C . VAL F 1 100 ? 38.882 33.983 22.771 1.00 31.61 210 VAL F C 1
ATOM 6372 O O . VAL F 1 100 ? 37.910 33.232 22.715 1.00 31.85 210 VAL F O 1
ATOM 6376 N N . GLY F 1 101 ? 38.953 34.999 23.624 1.00 32.90 211 GLY F N 1
ATOM 6377 C CA . GLY F 1 101 ? 37.848 35.271 24.524 1.00 33.63 211 GLY F CA 1
ATOM 6378 C C . GLY F 1 101 ? 38.127 34.824 25.942 1.00 34.24 211 GLY F C 1
ATOM 6379 O O . GLY F 1 101 ? 37.540 35.350 26.889 1.00 35.45 211 GLY F O 1
ATOM 6380 N N . ASP F 1 102 ? 39.025 33.856 26.096 1.00 33.37 212 ASP F N 1
ATOM 6381 C CA . ASP F 1 102 ? 39.368 33.356 27.422 1.00 33.36 212 ASP F CA 1
ATOM 6382 C C . ASP F 1 102 ? 39.903 34.477 28.284 1.00 32.26 212 ASP F C 1
ATOM 6383 O O . ASP F 1 102 ? 40.762 35.252 27.855 1.00 31.39 212 ASP F O 1
ATOM 6388 N N . GLN F 1 103 ? 39.393 34.555 29.505 1.00 30.26 213 GLN F N 1
ATOM 6389 C CA . GLN F 1 103 ? 39.824 35.586 30.430 1.00 31.34 213 GLN F CA 1
ATOM 6390 C C . GLN F 1 103 ? 40.676 34.935 31.493 1.00 28.48 213 GLN F C 1
ATOM 6391 O O . GLN F 1 103 ? 40.400 33.819 31.922 1.00 28.71 213 GLN F O 1
ATOM 6397 N N . VAL F 1 104 ? 41.709 35.644 31.917 1.00 26.84 214 VAL F N 1
ATOM 6398 C CA . VAL F 1 104 ? 42.593 35.145 32.949 1.00 26.69 214 VAL F CA 1
ATOM 6399 C C . VAL F 1 104 ? 42.819 36.284 33.918 1.00 26.86 214 VAL F C 1
ATOM 6400 O O . VAL F 1 104 ? 42.926 37.437 33.513 1.00 26.36 214 VAL F O 1
ATOM 6404 N N . TRP F 1 105 ? 42.880 35.967 35.202 1.00 29.26 215 TRP F N 1
ATOM 6405 C CA . TRP F 1 105 ? 43.096 37.002 36.196 1.00 30.90 215 TRP F CA 1
ATOM 6406 C C . TRP F 1 105 ? 43.543 36.391 37.514 1.00 32.16 215 TRP F C 1
ATOM 6407 O O . TRP F 1 105 ? 43.433 35.181 37.720 1.00 31.68 215 TRP F O 1
ATOM 6418 N N . LEU F 1 106 ? 44.080 37.233 38.385 1.00 33.50 216 LEU F N 1
ATOM 6419 C CA . LEU F 1 106 ? 44.525 36.800 39.696 1.00 36.83 216 LEU F CA 1
ATOM 6420 C C . LEU F 1 106 ? 43.437 37.241 40.663 1.00 38.82 216 LEU F C 1
ATOM 6421 O O . LEU F 1 106 ? 42.915 38.353 40.565 1.00 38.07 216 LEU F O 1
ATOM 6426 N N . GLN F 1 107 ? 43.104 36.370 41.602 1.00 41.17 217 GLN F N 1
ATOM 6427 C CA . GLN F 1 107 ? 42.051 36.661 42.553 1.00 43.41 217 GLN F CA 1
ATOM 6428 C C . GLN F 1 107 ? 42.430 36.143 43.928 1.00 44.54 217 GLN F C 1
ATOM 6429 O O . GLN F 1 107 ? 43.022 35.074 44.059 1.00 44.33 217 GLN F O 1
ATOM 6435 N N . VAL F 1 108 ? 42.105 36.913 44.957 1.00 46.25 218 VAL F N 1
ATOM 6436 C CA . VAL F 1 108 ? 42.380 36.487 46.317 1.00 47.91 218 VAL F CA 1
ATOM 6437 C C . VAL F 1 108 ? 41.415 35.320 46.562 1.00 49.38 218 VAL F C 1
ATOM 6438 O O . VAL F 1 108 ? 40.250 35.382 46.170 1.00 49.55 218 VAL F O 1
ATOM 6442 N N . TYR F 1 109 ? 41.896 34.254 47.194 1.00 51.54 219 TYR F N 1
ATOM 6443 C CA . TYR F 1 109 ? 41.055 33.084 47.437 1.00 53.75 219 TYR F CA 1
ATOM 6444 C C . TYR F 1 109 ? 40.749 32.846 48.915 1.00 55.86 219 TYR F C 1
ATOM 6445 O O . TYR F 1 109 ? 39.581 32.810 49.309 1.00 56.02 219 TYR F O 1
ATOM 6454 N N . GLY F 1 110 ? 41.789 32.680 49.732 1.00 57.98 220 GLY F N 1
ATOM 6455 C CA . GLY F 1 110 ? 41.559 32.437 51.146 1.00 61.17 220 GLY F CA 1
ATOM 6456 C C . GLY F 1 110 ? 42.668 32.743 52.140 1.00 63.38 220 GLY F C 1
ATOM 6457 O O . GLY F 1 110 ? 43.075 31.861 52.899 1.00 63.03 220 GLY F O 1
ATOM 6458 N N . ASP F 1 111 ? 43.161 33.979 52.150 1.00 65.83 221 ASP F N 1
ATOM 6459 C CA . ASP F 1 111 ? 44.204 34.364 53.100 1.00 69.11 221 ASP F CA 1
ATOM 6460 C C . ASP F 1 111 ? 43.517 34.295 54.453 1.00 70.76 221 ASP F C 1
ATOM 6461 O O . ASP F 1 111 ? 43.035 33.242 54.867 1.00 71.44 221 ASP F O 1
ATOM 6466 N N . GLY F 1 112 ? 43.472 35.434 55.135 1.00 72.24 222 GLY F N 1
ATOM 6467 C CA . GLY F 1 112 ? 42.792 35.492 56.411 1.00 74.73 222 GLY F CA 1
ATOM 6468 C C . GLY F 1 112 ? 41.338 35.764 56.077 1.00 76.17 222 GLY F C 1
ATOM 6469 O O . GLY F 1 112 ? 40.621 36.405 56.842 1.00 77.00 222 GLY F O 1
ATOM 6470 N N . ASP F 1 113 ? 40.915 35.275 54.912 1.00 77.49 223 ASP F N 1
ATOM 6471 C CA . ASP F 1 113 ? 39.552 35.454 54.419 1.00 78.53 223 ASP F CA 1
ATOM 6472 C C . ASP F 1 113 ? 39.150 36.924 54.418 1.00 79.04 223 ASP F C 1
ATOM 6473 O O . ASP F 1 113 ? 37.970 37.274 54.342 1.00 79.10 223 ASP F O 1
ATOM 6478 N N . HIS F 1 114 ? 40.173 37.766 54.497 1.00 79.29 224 HIS F N 1
ATOM 6479 C CA . HIS F 1 114 ? 40.065 39.220 54.488 1.00 79.27 224 HIS F CA 1
ATOM 6480 C C . HIS F 1 114 ? 41.442 39.618 53.963 1.00 78.72 224 HIS F C 1
ATOM 6481 O O . HIS F 1 114 ? 41.969 40.700 54.226 1.00 79.07 224 HIS F O 1
ATOM 6488 N N . ASN F 1 115 ? 41.987 38.663 53.212 1.00 77.51 225 ASN F N 1
ATOM 6489 C CA . ASN F 1 115 ? 43.283 38.670 52.534 1.00 75.39 225 ASN F CA 1
ATOM 6490 C C . ASN F 1 115 ? 44.074 39.964 52.427 1.00 73.11 225 ASN F C 1
ATOM 6491 O O . ASN F 1 115 ? 43.517 41.059 52.518 1.00 73.75 225 ASN F O 1
ATOM 6496 N N . GLY F 1 116 ? 45.383 39.826 52.207 1.00 69.56 226 GLY F N 1
ATOM 6497 C CA . GLY F 1 116 ? 46.230 40.999 52.102 1.00 65.80 226 GLY F CA 1
ATOM 6498 C C . GLY F 1 116 ? 47.586 40.889 51.420 1.00 63.06 226 GLY F C 1
ATOM 6499 O O . GLY F 1 116 ? 48.557 40.387 51.993 1.00 62.34 226 GLY F O 1
ATOM 6500 N N . LEU F 1 117 ? 47.648 41.373 50.183 1.00 60.03 227 LEU F N 1
ATOM 6501 C CA . LEU F 1 117 ? 48.883 41.392 49.413 1.00 56.54 227 LEU F CA 1
ATOM 6502 C C . LEU F 1 117 ? 49.431 42.780 49.717 1.00 54.21 227 LEU F C 1
ATOM 6503 O O . LEU F 1 117 ? 48.729 43.593 50.312 1.00 54.15 227 LEU F O 1
ATOM 6508 N N . TYR F 1 118 ? 50.660 43.075 49.315 1.00 51.66 228 TYR F N 1
ATOM 6509 C CA . TYR F 1 118 ? 51.201 44.396 49.606 1.00 49.67 228 TYR F CA 1
ATOM 6510 C C . TYR F 1 118 ? 52.076 45.005 48.524 1.00 48.99 228 TYR F C 1
ATOM 6511 O O . TYR F 1 118 ? 52.754 44.303 47.777 1.00 48.31 228 TYR F O 1
ATOM 6520 N N . ALA F 1 119 ? 52.068 46.333 48.472 1.00 48.78 229 ALA F N 1
ATOM 6521 C CA . ALA F 1 119 ? 52.866 47.075 47.512 1.00 49.13 229 ALA F CA 1
ATOM 6522 C C . ALA F 1 119 ? 52.833 48.564 47.824 1.00 49.56 229 ALA F C 1
ATOM 6523 O O . ALA F 1 119 ? 51.890 49.065 48.436 1.00 49.65 229 ALA F O 1
ATOM 6525 N N . ASP F 1 120 ? 53.882 49.260 47.408 1.00 49.88 230 ASP F N 1
ATOM 6526 C CA . ASP F 1 120 ? 53.986 50.696 47.591 1.00 50.69 230 ASP F CA 1
ATOM 6527 C C . ASP F 1 120 ? 55.121 51.198 46.716 1.00 51.16 230 ASP F C 1
ATOM 6528 O O . ASP F 1 120 ? 55.659 50.452 45.902 1.00 52.11 230 ASP F O 1
ATOM 6533 N N . ASN F 1 121 ? 55.484 52.461 46.887 1.00 51.53 231 ASN F N 1
ATOM 6534 C CA . ASN F 1 121 ? 56.547 53.075 46.105 1.00 51.63 231 ASN F CA 1
ATOM 6535 C C . ASN F 1 121 ? 57.787 52.210 45.911 1.00 50.21 231 ASN F C 1
ATOM 6536 O O . ASN F 1 121 ? 58.389 52.214 44.839 1.00 50.81 231 ASN F O 1
ATOM 6541 N N . VAL F 1 122 ? 58.169 51.469 46.942 1.00 48.45 232 VAL F N 1
ATOM 6542 C CA . VAL F 1 122 ? 59.366 50.643 46.866 1.00 46.48 232 VAL F CA 1
ATOM 6543 C C . VAL F 1 122 ? 59.120 49.172 47.173 1.00 45.08 232 VAL F C 1
ATOM 6544 O O . VAL F 1 122 ? 59.998 48.477 47.683 1.00 44.77 232 VAL F O 1
ATOM 6548 N N . ASN F 1 123 ? 57.918 48.710 46.854 1.00 43.25 233 ASN F N 1
ATOM 6549 C CA . ASN F 1 123 ? 57.528 47.325 47.066 1.00 41.73 233 ASN F CA 1
ATOM 6550 C C . ASN F 1 123 ? 56.576 46.920 45.951 1.00 40.88 233 ASN F C 1
ATOM 6551 O O . ASN F 1 123 ? 55.696 47.693 45.571 1.00 39.79 233 ASN F O 1
ATOM 6556 N N . ASP F 1 124 ? 56.756 45.718 45.414 1.00 39.87 234 ASP F N 1
ATOM 6557 C CA . ASP F 1 124 ? 55.895 45.266 44.329 1.00 39.12 234 ASP F CA 1
ATOM 6558 C C . ASP F 1 124 ? 55.263 43.896 44.495 1.00 37.49 234 ASP F C 1
ATOM 6559 O O . ASP F 1 124 ? 55.784 43.017 45.176 1.00 38.09 234 ASP F O 1
ATOM 6564 N N . SER F 1 125 ? 54.112 43.756 43.857 1.00 35.93 235 SER F N 1
ATOM 6565 C CA . SER F 1 125 ? 53.343 42.527 43.795 1.00 35.56 235 SER F CA 1
ATOM 6566 C C . SER F 1 125 ? 52.935 42.590 42.330 1.00 34.87 235 SER F C 1
ATOM 6567 O O . SER F 1 125 ? 52.184 43.477 41.924 1.00 33.62 235 SER F O 1
ATOM 6570 N N . THR F 1 126 ? 53.447 41.660 41.536 1.00 33.59 236 THR F N 1
ATOM 6571 C CA . THR F 1 126 ? 53.188 41.685 40.108 1.00 32.70 236 THR F CA 1
ATOM 6572 C C . THR F 1 126 ? 52.433 40.515 39.507 1.00 30.99 236 THR F C 1
ATOM 6573 O O . THR F 1 126 ? 52.325 39.446 40.095 1.00 31.39 236 THR F O 1
ATOM 6577 N N . PHE F 1 127 ? 51.910 40.759 38.311 1.00 29.26 237 PHE F N 1
ATOM 6578 C CA . PHE F 1 127 ? 51.163 39.778 37.543 1.00 27.48 237 PHE F CA 1
ATOM 6579 C C . PHE F 1 127 ? 51.617 39.987 36.099 1.00 28.00 237 PHE F C 1
ATOM 6580 O O . PHE F 1 127 ? 51.507 41.089 35.536 1.00 25.06 237 PHE F O 1
ATOM 6588 N N . THR F 1 128 ? 52.166 38.923 35.520 1.00 27.94 238 THR F N 1
ATOM 6589 C CA . THR F 1 128 ? 52.682 38.962 34.158 1.00 26.54 238 THR F CA 1
ATOM 6590 C C . THR F 1 128 ? 52.187 37.766 33.352 1.00 24.58 238 THR F C 1
ATOM 6591 O O . THR F 1 128 ? 51.902 36.707 33.901 1.00 23.00 238 THR F O 1
ATOM 6595 N N . GLY F 1 129 ? 52.066 37.961 32.048 1.00 22.64 239 GLY F N 1
ATOM 6596 C CA . GLY F 1 129 ? 51.615 36.900 31.173 1.00 21.77 239 GLY F CA 1
ATOM 6597 C C . GLY F 1 129 ? 52.015 37.227 29.748 1.00 21.20 239 GLY F C 1
ATOM 6598 O O . GLY F 1 129 ? 52.117 38.396 29.390 1.00 20.43 239 GLY F O 1
ATOM 6599 N N . PHE F 1 130 ? 52.286 36.209 28.937 1.00 20.74 240 PHE F N 1
ATOM 6600 C CA . PHE F 1 130 ? 52.644 36.456 27.548 1.00 19.29 240 PHE F CA 1
ATOM 6601 C C . PHE F 1 130 ? 52.405 35.251 26.672 1.00 18.52 240 PHE F C 1
ATOM 6602 O O . PHE F 1 130 ? 52.482 34.105 27.123 1.00 18.45 240 PHE F O 1
ATOM 6610 N N . LEU F 1 131 ? 52.087 35.528 25.418 1.00 16.65 241 LEU F N 1
ATOM 6611 C CA . LEU F 1 131 ? 51.840 34.496 24.432 1.00 18.04 241 LEU F CA 1
ATOM 6612 C C . LEU F 1 131 ? 53.180 33.828 24.103 1.00 18.39 241 LEU F C 1
ATOM 6613 O O . LEU F 1 131 ? 54.142 34.510 23.730 1.00 17.88 241 LEU F O 1
ATOM 6618 N N . LEU F 1 132 ? 53.247 32.511 24.268 1.00 18.59 242 LEU F N 1
ATOM 6619 C CA . LEU F 1 132 ? 54.479 31.762 23.976 1.00 22.50 242 LEU F CA 1
ATOM 6620 C C . LEU F 1 132 ? 54.431 31.263 22.530 1.00 20.00 242 LEU F C 1
ATOM 6621 O O . LEU F 1 132 ? 55.278 31.616 21.728 1.00 23.78 242 LEU F O 1
ATOM 6626 N N . TYR F 1 133 ? 53.446 30.423 22.227 1.00 19.21 243 TYR F N 1
ATOM 6627 C CA . TYR F 1 133 ? 53.269 29.860 20.874 1.00 20.02 243 TYR F CA 1
ATOM 6628 C C . TYR F 1 133 ? 51.849 30.047 20.388 1.00 20.97 243 TYR F C 1
ATOM 6629 O O . TYR F 1 133 ? 50.922 29.479 20.964 1.00 21.40 243 TYR F O 1
ATOM 6638 N N . HIS F 1 134 ? 51.648 30.803 19.317 1.00 22.54 244 HIS F N 1
ATOM 6639 C CA . HIS F 1 134 ? 50.283 30.943 18.836 1.00 24.33 244 HIS F CA 1
ATOM 6640 C C . HIS F 1 134 ? 49.890 29.627 18.166 1.00 26.87 244 HIS F C 1
ATOM 6641 O O . HIS F 1 134 ? 50.763 28.864 17.735 1.00 24.17 244 HIS F O 1
ATOM 6648 N N . ASP F 1 135 ? 48.590 29.346 18.109 1.00 27.56 245 ASP F N 1
ATOM 6649 C CA . ASP F 1 135 ? 48.112 28.126 17.469 1.00 32.58 245 ASP F CA 1
ATOM 6650 C C . ASP F 1 135 ? 48.175 28.264 15.956 1.00 35.39 245 ASP F C 1
ATOM 6651 O O . ASP F 1 135 ? 47.850 29.318 15.410 1.00 34.43 245 ASP F O 1
ATOM 6656 N N . THR F 1 136 ? 48.588 27.197 15.281 1.00 38.98 246 THR F N 1
ATOM 6657 C CA . THR F 1 136 ? 48.667 27.213 13.827 1.00 43.88 246 THR F CA 1
ATOM 6658 C C . THR F 1 136 ? 47.558 26.364 13.213 1.00 47.47 246 THR F C 1
ATOM 6659 O O . THR F 1 136 ? 47.739 25.176 12.951 1.00 49.08 246 THR F O 1
ATOM 6663 N N . ASN F 1 137 ? 46.404 26.993 13.000 1.00 51.61 247 ASN F N 1
ATOM 6664 C CA . ASN F 1 137 ? 45.239 26.340 12.411 1.00 55.49 247 ASN F CA 1
ATOM 6665 C C . ASN F 1 137 ? 44.337 27.375 11.736 1.00 57.15 247 ASN F C 1
ATOM 6666 O O . ASN F 1 137 ? 44.723 28.565 11.714 1.00 58.06 247 ASN F O 1
#

Sequence (822 aa):
AYMYRSAFSVGLETRVTVPNVPIRFTKIFYNQQNHYDGSTGKFYCNIPGLYYFSYHITVYMKDVKVSLFKKDKAVLFTYDQYQEKNVDQASGSVLLHLEVGDQVWLQVYGDGDHNGLYADNVNDSTFTGFLLYHDTNAYMYRSAFSVGLETRVTVPNVPIRFTKIFYNQQNHYDGSTGKFYCNIPGLYYFSYHITVYMKDVKVSLFKKDKAVLFTYDQYQEKNVDQASGSVLLHLEVGDQVWLQVYGDGDHNGLYADNVNDSTFTGFLLYHDTNAYMYRSAFSVGLETRVTVPNVPIRFTKIFYNQQNHYDGSTGKFYCNIPGLYYFSYHITVYMKDVKVSLFKKDKAVLFTYDQYQEKNVDQASGSVLLHLEVGDQVWLQVYGDGDHNGLYADNVNDSTFTGFLLYHDTNAYMYRSAFSVGLETRVTVPNVPIRFTKIFYNQQNHYDGSTGKFYCNIPGLYYFSYHITVYMKDVKVSLFKKDKAVLFTYDQYQEKNVDQASGSVLLHLEVGDQVWLQVYGDGDHNGLYADNVNDSTFTGFLLYHDTNAYMYRSAFSVGLETRVTVPNVPIRFTKIFYNQQNHYDGSTGKFYCNIPGLYYFSYHITVYMKDVKVSLFKKDKAVLFTYDQYQEKNVDQASGSVLLHLEVGDQVWLQVYGDGDHNGLYADNVNDSTFTGFLLYHDTNAYMYRSAFSVGLETRVTVPNVPIRFTKIFYNQQNHYDGSTGKFYCNIPGLYYFSYHITVYMKDVKVSLFKKDKAVLFTYDQYQEKNVDQASGSVLLHLEVGDQVWLQVYGDGDHNGLYADNVNDSTFTGFLLYHDTN

GO terms:
  GO:0005179 hormone activity (F, IDA)
  GO:0050996 positive regulation of lipid catabolic process (P, IDA)
  GO:0005576 extracellular region (C, EXP)
  GO:0005102 signaling receptor binding (F, IDA)
  GO:0005576 extracellular region (C, IDA)
  GO:0005783 endoplasmic reticulum (C, IDA)
  GO:0042593 glucose homeostasis (P, IDA)
  GO:0043123 positive regulation of canonical NF-kappaB signal transduction (P, IDA)
  GO:0045721 negative regulation of gluconeogenesis (P, IDA)
  GO:0009617 response to bacterium (P, IEP)
  GO:0009749 response to glucose (P, IDA)
  GO:0009967 positive regulation of signal transduction (P, IDA)
  GO:0010467 gene expression (P, IDA)
  GO:0043539 protein serine/threonine kinase activator activity (F, IDA)
  GO:0019395 fatty acid oxidation (P, IDA)
  GO:0050873 brown fat cell differentiation (P, IDA)
  GO:0046326 positive regulation of D-glucose import across plasma membrane (P, IDA)
  GO:0006006 glucose metabolic process (P, IDA)
  GO:0005179 hormone activity (F, TAS)
  GO:0032869 cellular response to insulin stimulus (P, IGI)

InterPro domains:
  IPR001073 C1q domain [PF00386] (117-242)
  IPR001073 C1q domain [PR00007] (126-152)
  IPR001073 C1q domain [PR00007] (153-172)
  IPR001073 C1q domain [PR00007] (198-219)
  IPR001073 C1q domain [PR00007] (233-243)
  IPR001073 C1q domain [PS50871] (111-247)
  IPR001073 C1q domain [SM00110] (109-245)
  IPR008160 Collagen triple helix repeat [PF01391] (51-107)
  IPR008983 Tumour necrosis factor-like domain superfamily [G3DSA:2.60.120.40] (106-247)
  IPR008983 Tumour necrosis factor-like domain superfamily [SSF49842] (114-245)
  IPR050392 Collagen/C1q domain-containing [PTHR15427] (37-243)

Solvent-accessible surface area: 32745 Å² total; per-residue (Å²): 147,149,111,111,64,0,0,0,0,0,0,19,71,55,99,3,60,71,36,98,64,31,3,129,0,89,66,91,36,21,20,125,48,117,24,6,45,26,81,47,0,42,2,69,2,81,7,32,0,3,1,3,1,4,3,21,4,12,0,29,1,42,72,0,52,0,1,1,24,53,108,97,137,51,32,4,53,8,50,9,61,72,48,105,86,30,23,4,49,2,30,5,1,1,0,7,52,0,90,94,49,16,46,0,15,0,17,0,54,28,56,26,151,181,56,68,183,104,71,104,11,79,8,14,4,3,0,1,1,1,5,33,25,28,34,115,152,125,159,81,113,56,0,0,0,0,0,0,17,79,46,115,5,52,88,37,95,64,32,4,122,0,92,66,89,30,20,20,134,47,116,25,3,55,26,83,50,0,44,1,65,2,82,6,32,0,3,0,3,1,4,2,19,5,8,0,25,0,28,73,0,53,0,1,0,24,48,112,106,142,47,30,4,50,10,50,19,58,64,28,116,170,54,22,5,57,2,30,4,2,0,0,7,50,0,93,97,49,14,48,0,18,0,19,0,50,27,56,32,138,172,60,65,185,104,74,99,12,85,7,12,3,3,0,1,1,1,5,33,24,24,33,132,150,136,158,86,113,57,0,0,0,0,0,0,17,73,38,96,2,53,89,37,97,66,34,6,123,0,88,66,92,32,20,20,128,48,117,24,5,47,21,82,48,0,45,1,69,2,82,7,34,0,3,0,2,1,3,3,18,2,9,0,28,0,42,73,0,53,0,1,0,25,54,116,113,147,46,30,4,49,9,41,17,50,59,50,66,88,41,26,5,80,0,30,4,2,3,0,5,52,0,96,94,47,15,52,0,16,0,16,0,50,29,53,33,138,180,60,59,182,107,75,98,8,80,3,15,1,3,0,1,1,1,6,33,24,30,36,116,145,142,165,41,88,57,0,0,0,0,0,0,6,96,96,119,14,100,79,32,96,54,37,4,123,0,53,51,89,33,10,26,111,44,118,28,4,52,20,69,49,0,46,1,61,3,84,25,40,0,2,0,3,1,2,1,8,0,1,0,72,101,103,33,0,17,0,0,0,22,55,112,104,139,40,25,3,16,6,46,0,35,23,40,120,156,0,9,4,8,0,5,3,0,0,0,6,45,0,95,95,50,13,50,0,7,0,12,0,89,26,10,32,116,103,19,3,3,46,7,48,134,55,12,5,0,2,0,1,1,1,3,24,11,31,55,60,184,143,166,62,88,49,0,0,0,0,0,0,5,89,90,120,19,104,82,45,85,48,20,7,90,0,55,55,89,32,14,25,115,40,119,27,4,52,23,98,43,0,45,1,64,2,84,25,27,0,2,0,3,0,3,1,8,0,1,0,71,125,83,32,0,16,0,0,0,21,50,116,112,152,33,30,4,15,4,49,0,36,24,56,143,156,2,10,2,7,1,5,2,0,0,0,7,38,0,95,96,49,10,50,0,9,0,12,0,81,37,1,47,111,112,12,4,8,53,0,38,140,51,12,6,0,3,0,1,1,0,3,24,10,32,34,75,184,138,173,38,90,46,0,0,0,0,0,0,4,86,90,126,18,88,98,35,91,48,21,5,106,0,59,55,88,34,13,26,120,42,120,28,4,53,23,91,41,0,42,1,62,2,78,25,34,0,2,0,3,1,3,0,8,0,2,0,82,129,93,34,0,22,0,0,0,20,55,122,109,153,38,30,3,14,4,38,0,36,22,65,153,68,1,9,4,7,0,5,3,1,0,0,7,48,0,95,98,49,12,48,0,10,0,14,0,83,19,9,35,102,118,3,9,6,52,0,31,135,54,13,7,0,3,0,1,1,1,2,26,13,30,28,73,182

Organism: Mus musculus (NCBI:txid10090)

Foldseek 3Di:
DDDPWFKWKFKALDDALDFPAFDQGDHTPDGVVVQADSVRQKGFDQFFAKKKKKKKDKHQAPQKWKFKDKQHDGPDIDRDPPDDQSIDIDMDMDMDGDDGGIMIGMGMDHGRVDHDDDDPRSDIIMIIMIGDTGDDD/DDDDKFKFKFKALDDAADFPAFDQGDHGPDGVVVQQPSVRQKGFDAFFAKKKKKKKAKHQAPQKKKFKDKQHDGPDIDRDPPDDLRIDIDMDMDIDGDDGGIMIGMGMDHGRPDGDDDDPRSDIIMIIMIGDTGDDD/DDDDKFKWKFKALDDAEDFPAFDQGDGTPDGVVVQAPSVRQKGFDQFFAKKKKKWKAKHQAPQKKKFKDKQHDGPDIDGPPPDDARMDIDMDMDMDGDDGGIMIGMGMDHGDPDTDDDDDRSDIIMIIMIGDDTDDD/DDDDKAKWKFWAADFFFAFPAFRQGDHGPDGVVVQAPNVRQKGFDAFFAKKKKKKKFWFDDWWFWKFKDKQNHTDDIKTGGDDDPDTDMTMDMDMDTDDGGIMIGMGGHDIVPTHTTDDHPPGTIMMIMIGDDTDDD/DDDDKAKWKFWAADFDFAAPAFRQGDHTPDGVVVQAPSVRQKGFDQFFAKKKKKKKFWFDDWWFWKFKDKQNHTDGIWTGGDDVPDTDMTMDMDIDGDDGGIMIGMGTDDIVSGGGTDDHPPGIIMMIMIGDDTDDD/DDDDWAKWKFWAADKDQDFPAFDQGDHTPDGVVVQAPSVRQKGFDAFWAKKKKKKKFWADDWWFWKFKDKQNDGDGIWTGGDDPPDTDMTMDMDMDTDDGGIMIGMGTHPIVPSHITDDHPPGIIMMIMIGDGTDDD

Radius of gyration: 43.84 Å; Cα contacts (8 Å, |Δi|>4): 2450; chains: 6; bounding box: 104×76×89 Å

Nearest PDB structures (foldseek):
  1c3h-assembly2_F  TM=1.004E+00  e=4.000E-26  Mus musculus
  6u66-assembly1_A  TM=9.785E-01  e=2.251E-23  Homo sapiens
  4dou-assembly1_A  TM=9.779E-01  e=4.900E-20  Homo sapiens
  1gr3-assembly1_A  TM=9.745E-01  e=3.424E-17  Homo sapiens
  1o91-assembly1_C  TM=9.522E-01  e=7.272E-15  Mus musculus

Secondary structure (DSSP, 8-state):
------EEEEE-SS-----SSB----EEEE-TT--EETTTTEEE--S-EEEEEEEEEEEESEEEEEEEEETTEEEEEE--SS-BTTEEEEEEEEEEEE-TT-EEEEEEEEE-TT-----------EEEEEEEEE---/------EEEEE-SS-----SSB----EEEE-TT--EETTTTEEE--S-EEEEEEEEEEEESEEEEEEEEETTEEEEEE--S---SSEEEEEEEEEEEE-TT-EEEEEEEEE-SS-----------EEEEEEEEE---/------EEEEE-SS-----SSB----EEEE-TT--EETTTTEEE--S-EEEEEEEEEEE-SEEEEEEEEETTEEEEEE--S--BTTBEEEEEEEEEEE-TT-EEEEEEEEE-TT-----------EEEEEEEEE---/------EEEEE-SS---SSSSB----EEEE-TT--EETTTTEEE--S-EEEEEEEEEEE-SS-EEEEEEETTEEEEEEEE--BTTB-EEEEEEEEEEE-TT-EEEEEE-SSSSS--EE-BTTB--EEEEEEEEE---/------EEEEE--S---STTSB----EEEE-TT--EETTTTEEE--S-EEEEEEEEEEE-SS-EEEEEEETTEEEEEEEE--BTTB-EEEEEEEEEEE-TT-EEEEEE-SSTTS--EE-BTTB--EEEEEEEEE---/------EEEEE--S-----SSB----EEEE-TT--EETTTTEEE--S-EEEEEEEEEEE-SS-EEEEEEETTEEEEEEEE--BTTB-EEEEEEEEEEE-TT-EEEEEE-SSSSS--EE-BTTB--EEEEEEEEE---

B-factor: mean 41.03, std 15.94, range [15.48, 86.28]

CATH classification: 2.60.120.40